Protein AF-0000000078718452 (afdb_homodimer)

Structure (mmCIF, N/CA/C/O backbone):
data_AF-0000000078718452-model_v1
#
loop_
_entity.id
_entity.type
_entity.pdbx_description
1 polymer 'Phosphoinositide phospholipase C'
#
loop_
_atom_site.group_PDB
_atom_site.id
_atom_site.type_symbol
_atom_site.label_atom_id
_atom_site.label_alt_id
_atom_site.label_comp_id
_atom_site.label_asym_id
_atom_site.label_entity_id
_atom_site.label_seq_id
_atom_site.pdbx_PDB_ins_code
_atom_site.Cartn_x
_atom_site.Cartn_y
_atom_site.Cartn_z
_atom_site.occupancy
_atom_site.B_iso_or_equiv
_atom_site.auth_seq_id
_atom_site.auth_comp_id
_atom_site.auth_asym_id
_atom_site.auth_atom_id
_atom_site.pdbx_PDB_model_num
ATOM 1 N N . MET A 1 1 ? 20.047 7.211 -26.797 1 30.16 1 MET A N 1
ATOM 2 C CA . MET A 1 1 ? 19.344 7.961 -25.766 1 30.16 1 MET A CA 1
ATOM 3 C C . MET A 1 1 ? 17.938 7.402 -25.562 1 30.16 1 MET A C 1
ATOM 5 O O . MET A 1 1 ? 17.188 7.215 -26.531 1 30.16 1 MET A O 1
ATOM 9 N N . THR A 1 2 ? 17.812 6.52 -24.656 1 34.59 2 THR A N 1
ATOM 10 C CA . THR A 1 2 ? 16.484 5.922 -24.516 1 34.59 2 THR A CA 1
ATOM 11 C C . THR A 1 2 ? 15.594 6.797 -23.656 1 34.59 2 THR A C 1
ATOM 13 O O . THR A 1 2 ? 16.031 7.324 -22.625 1 34.59 2 THR A O 1
ATOM 16 N N . THR A 1 3 ? 14.625 7.316 -24.297 1 38.47 3 THR A N 1
ATOM 17 C CA . THR A 1 3 ? 13.625 8.172 -23.672 1 38.47 3 THR A CA 1
ATOM 18 C C . THR A 1 3 ? 12.664 7.355 -22.828 1 38.47 3 THR A C 1
ATOM 20 O O . THR A 1 3 ? 12.125 6.344 -23.281 1 38.47 3 THR A O 1
ATOM 23 N N . TYR A 1 4 ? 12.922 7.301 -21.641 1 39.72 4 TYR A N 1
ATOM 24 C CA . TYR A 1 4 ? 11.953 6.605 -20.797 1 39.72 4 TYR A CA 1
ATOM 25 C C . TYR A 1 4 ? 10.859 7.555 -20.312 1 39.72 4 TYR A C 1
ATOM 27 O O . TYR A 1 4 ? 11.117 8.734 -20.078 1 39.72 4 TYR A O 1
ATOM 35 N N . ARG A 1 5 ? 9.719 7.195 -20.703 1 39.5 5 ARG A N 1
ATOM 36 C CA . ARG A 1 5 ? 8.57 7.941 -20.203 1 39.5 5 ARG A CA 1
ATOM 37 C C . ARG A 1 5 ? 8.445 7.809 -18.688 1 39.5 5 ARG A C 1
ATOM 39 O O . ARG A 1 5 ? 8.359 6.695 -18.156 1 39.5 5 ARG A O 1
ATOM 46 N N . VAL A 1 6 ? 9.18 8.594 -18.109 1 36.34 6 VAL A N 1
ATOM 47 C CA . VAL A 1 6 ? 9.055 8.68 -16.656 1 36.34 6 VAL A CA 1
ATOM 48 C C . VAL A 1 6 ? 7.891 9.602 -16.281 1 36.34 6 VAL A C 1
ATOM 50 O O . VAL A 1 6 ? 7.973 10.82 -16.484 1 36.34 6 VAL A O 1
ATOM 53 N N . CYS A 1 7 ? 6.77 9.195 -15.938 1 37.22 7 CYS A N 1
ATOM 54 C CA . CYS A 1 7 ? 5.473 9.836 -15.734 1 37.22 7 CYS A CA 1
ATOM 55 C C . CYS A 1 7 ? 5.059 10.625 -16.969 1 37.22 7 CYS A C 1
ATOM 57 O O . CYS A 1 7 ? 4.844 10.047 -18.047 1 37.22 7 CYS A O 1
ATOM 59 N N . CYS A 1 8 ? 4.871 12.062 -16.828 1 32.88 8 CYS A N 1
ATOM 60 C CA . CYS A 1 8 ? 4.488 12.977 -17.891 1 32.88 8 CYS A CA 1
ATOM 61 C C . CYS A 1 8 ? 5.715 13.469 -18.656 1 32.88 8 CYS A C 1
ATOM 63 O O . CYS A 1 8 ? 5.598 14.297 -19.562 1 32.88 8 CYS A O 1
ATOM 65 N N . PHE A 1 9 ? 6.785 13.281 -18.078 1 32.34 9 PHE A N 1
ATOM 66 C CA . PHE A 1 9 ? 7.887 13.867 -18.844 1 32.34 9 PHE A CA 1
ATOM 67 C C . PHE A 1 9 ? 8.734 12.773 -19.484 1 32.34 9 PHE A C 1
ATOM 69 O O . PHE A 1 9 ? 8.812 11.656 -18.969 1 32.34 9 PHE A O 1
ATOM 76 N N . LEU A 1 10 ? 8.984 12.953 -20.781 1 37.06 10 LEU A N 1
ATOM 77 C CA . LEU A 1 10 ? 9.953 12.172 -21.531 1 37.06 10 LEU A CA 1
ATOM 78 C C . LEU A 1 10 ? 11.383 12.539 -21.125 1 37.06 10 LEU A C 1
ATOM 80 O O . LEU A 1 10 ? 11.742 13.711 -21.109 1 37.06 10 LEU A O 1
ATOM 84 N N . ARG A 1 11 ? 11.938 12.055 -20.141 1 39.75 11 ARG A N 1
ATOM 85 C CA . ARG A 1 11 ? 13.344 12.344 -19.859 1 39.75 11 ARG A CA 1
ATOM 86 C C . ARG A 1 11 ? 14.258 11.484 -20.734 1 39.75 11 ARG A C 1
ATOM 88 O O . ARG A 1 11 ? 14.023 10.289 -20.891 1 39.75 11 ARG A O 1
ATOM 95 N N . ARG A 1 12 ? 15.039 12.195 -21.516 1 39.19 12 ARG A N 1
ATOM 96 C CA . ARG A 1 12 ? 16.062 11.586 -22.359 1 39.19 12 ARG A CA 1
ATOM 97 C C . ARG A 1 12 ? 17.266 11.148 -21.531 1 39.19 12 ARG A C 1
ATOM 99 O O . ARG A 1 12 ? 17.797 11.922 -20.734 1 39.19 12 ARG A O 1
ATOM 106 N N . PHE A 1 13 ? 17.188 10 -21.047 1 41.19 13 PHE A N 1
ATOM 107 C CA . PHE A 1 13 ? 18.391 9.539 -20.344 1 41.19 13 PHE A CA 1
ATOM 108 C C . PHE A 1 13 ? 19.469 9.148 -21.344 1 41.19 13 PHE A C 1
ATOM 110 O O . PHE A 1 13 ? 19.172 8.688 -22.438 1 41.19 13 PHE A O 1
ATOM 117 N N . ARG A 1 14 ? 20.609 9.719 -21.172 1 40.84 14 ARG A N 1
ATOM 118 C CA . ARG A 1 14 ? 21.719 9.188 -21.938 1 40.84 14 ARG A CA 1
ATOM 119 C C . ARG A 1 14 ? 21.797 7.664 -21.812 1 40.84 14 ARG A C 1
ATOM 121 O O . ARG A 1 14 ? 21.438 7.098 -20.781 1 40.84 14 ARG A O 1
ATOM 128 N N . ALA A 1 15 ? 21.734 7.113 -22.844 1 39.16 15 ALA A N 1
ATOM 129 C CA . ALA A 1 15 ? 21.922 5.664 -22.859 1 39.16 15 ALA A CA 1
ATOM 130 C C . ALA A 1 15 ? 22.922 5.227 -21.797 1 39.16 15 ALA A C 1
ATOM 132 O O . ALA A 1 15 ? 24.047 5.734 -21.766 1 39.16 15 ALA A O 1
ATOM 133 N N . ALA A 1 16 ? 22.516 5.031 -20.516 1 45.41 16 ALA A N 1
ATOM 134 C CA . ALA A 1 16 ? 23.422 4.473 -19.516 1 45.41 16 ALA A CA 1
ATOM 135 C C . ALA A 1 16 ? 24.438 3.537 -20.172 1 45.41 16 ALA A C 1
ATOM 137 O O . ALA A 1 16 ? 24.109 2.803 -21.109 1 45.41 16 ALA A O 1
ATOM 138 N N . SER A 1 17 ? 25.641 3.912 -20.141 1 49.72 17 SER A N 1
ATOM 139 C CA . SER A 1 17 ? 26.75 3.152 -20.703 1 49.72 17 SER A CA 1
ATOM 140 C C . SER A 1 17 ? 26.547 1.653 -20.516 1 49.72 17 SER A C 1
ATOM 142 O O . SER A 1 17 ? 26.141 1.209 -19.438 1 49.72 17 SER A O 1
ATOM 144 N N . ASN A 1 18 ? 26.188 1.005 -21.531 1 56.84 18 ASN A N 1
ATOM 145 C CA . ASN A 1 18 ? 26.266 -0.448 -21.641 1 56.84 18 ASN A CA 1
ATOM 146 C C . ASN A 1 18 ? 27.562 -0.993 -21.062 1 56.84 18 ASN A C 1
ATOM 148 O O . ASN A 1 18 ? 27.984 -2.1 -21.406 1 56.84 18 ASN A O 1
ATOM 152 N N . GLU A 1 19 ? 28.172 -0.108 -20.281 1 66.25 19 GLU A N 1
ATOM 153 C CA . GLU A 1 19 ? 29.438 -0.601 -19.734 1 66.25 19 GLU A CA 1
ATOM 154 C C . GLU A 1 19 ? 29.203 -1.479 -18.516 1 66.25 19 GLU A C 1
ATOM 156 O O . GLU A 1 19 ? 28.328 -1.189 -17.688 1 66.25 19 GLU A O 1
ATOM 161 N N . PRO A 1 20 ? 29.859 -2.615 -18.547 1 75.62 20 PRO A N 1
ATOM 162 C CA . PRO A 1 20 ? 29.766 -3.492 -17.375 1 75.62 20 PRO A CA 1
ATOM 163 C C . PRO A 1 20 ? 30.125 -2.783 -16.078 1 75.62 20 PRO A C 1
ATOM 165 O O . PRO A 1 20 ? 30.953 -1.871 -16.062 1 75.62 20 PRO A O 1
ATOM 168 N N . SER A 1 21 ? 29.469 -3.086 -15.078 1 77.12 21 SER A N 1
ATOM 169 C CA . SER A 1 21 ? 29.797 -2.572 -13.758 1 77.12 21 SER A CA 1
ATOM 170 C C . SER A 1 21 ? 31.172 -3.049 -13.312 1 77.12 21 SER A C 1
ATOM 172 O O . SER A 1 21 ? 31.734 -3.98 -13.891 1 77.12 21 SER A O 1
ATOM 174 N N . GLU A 1 22 ? 31.688 -2.414 -12.289 1 79.56 22 GLU A N 1
ATOM 175 C CA . GLU A 1 22 ? 33 -2.799 -11.742 1 79.56 22 GLU A CA 1
ATOM 176 C C . GLU A 1 22 ? 32.969 -4.227 -11.203 1 79.56 22 GLU A C 1
ATOM 178 O O . GLU A 1 22 ? 33.906 -4.98 -11.375 1 79.56 22 GLU A O 1
ATOM 183 N N . GLU A 1 23 ? 31.938 -4.559 -10.688 1 79.38 23 GLU A N 1
ATOM 184 C CA . GLU A 1 23 ? 31.797 -5.895 -10.109 1 79.38 23 GLU A CA 1
ATOM 185 C C . GLU A 1 23 ? 31.797 -6.965 -11.203 1 79.38 23 GLU A C 1
ATOM 187 O O . GLU A 1 23 ? 32.438 -8.016 -11.039 1 79.38 23 GLU A O 1
ATOM 192 N N . LEU A 1 24 ? 31.172 -6.703 -12.234 1 83.56 24 LEU A N 1
ATOM 193 C CA . LEU A 1 24 ? 31.141 -7.652 -13.344 1 83.56 24 LEU A CA 1
ATOM 194 C C . LEU A 1 24 ? 32.5 -7.738 -14.023 1 83.56 24 LEU A C 1
ATOM 196 O O . LEU A 1 24 ? 32.906 -8.812 -14.484 1 83.56 24 LEU A O 1
ATOM 200 N N . GLY A 1 25 ? 33.094 -6.551 -14.047 1 84.31 25 GLY A N 1
ATOM 201 C CA . GLY A 1 25 ? 34.438 -6.543 -14.555 1 84.31 25 GLY A CA 1
ATOM 202 C C . GLY A 1 25 ? 35.406 -7.422 -13.758 1 84.31 25 GLY A C 1
ATOM 203 O O . GLY A 1 25 ? 36.219 -8.141 -14.328 1 84.31 25 GLY A O 1
ATOM 204 N N . ASP A 1 26 ? 35.188 -7.398 -12.484 1 85.81 26 ASP A N 1
ATOM 205 C CA . ASP A 1 26 ? 36 -8.211 -11.609 1 85.81 26 ASP A CA 1
ATOM 206 C C . ASP A 1 26 ? 35.781 -9.695 -11.844 1 85.81 26 ASP A C 1
ATOM 208 O O . ASP A 1 26 ? 36.719 -10.492 -11.844 1 85.81 26 ASP A O 1
ATOM 212 N N . VAL A 1 27 ? 34.594 -10.062 -12.062 1 87.88 27 VAL A N 1
ATOM 213 C CA . VAL A 1 27 ? 34.25 -11.461 -12.328 1 87.88 27 VAL A CA 1
ATOM 214 C C . VAL A 1 27 ? 34.875 -11.898 -13.648 1 87.88 27 VAL A C 1
ATOM 216 O O . VAL A 1 27 ? 35.469 -12.984 -13.742 1 87.88 27 VAL A O 1
ATOM 219 N N . PHE A 1 28 ? 34.781 -11.055 -14.625 1 90.62 28 PHE A N 1
ATOM 220 C CA . PHE A 1 28 ? 35.344 -11.344 -15.945 1 90.62 28 PHE A CA 1
ATOM 221 C C . PHE A 1 28 ? 36.844 -11.516 -15.859 1 90.62 28 PHE A C 1
ATOM 223 O O . PHE A 1 28 ? 37.406 -12.469 -16.422 1 90.62 28 PHE A O 1
ATOM 230 N N . GLN A 1 29 ? 37.5 -10.688 -15.125 1 89.12 29 GLN A N 1
ATOM 231 C CA . GLN A 1 29 ? 38.969 -10.695 -15.016 1 89.12 29 GLN A CA 1
ATOM 232 C C . GLN A 1 29 ? 39.469 -11.938 -14.281 1 89.12 29 GLN A C 1
ATOM 234 O O . GLN A 1 29 ? 40.531 -12.461 -14.57 1 89.12 29 GLN A O 1
ATOM 239 N N . ALA A 1 30 ? 38.625 -12.367 -13.383 1 89.88 30 ALA A N 1
ATOM 240 C CA . ALA A 1 30 ? 39 -13.547 -12.602 1 89.88 30 ALA A CA 1
ATOM 241 C C . ALA A 1 30 ? 39.094 -14.789 -13.492 1 89.88 30 ALA A C 1
ATOM 243 O O . ALA A 1 30 ? 39.844 -15.727 -13.18 1 89.88 30 ALA A O 1
ATOM 244 N N . TYR A 1 31 ? 38.438 -14.758 -14.555 1 90.69 31 TYR A N 1
ATOM 245 C CA . TYR A 1 31 ? 38.406 -15.953 -15.398 1 90.69 31 TYR A CA 1
ATOM 246 C C . TYR A 1 31 ? 39.094 -15.695 -16.734 1 90.69 31 TYR A C 1
ATOM 248 O O . TYR A 1 31 ? 39.438 -16.641 -17.438 1 90.69 31 TYR A O 1
ATOM 256 N N . ALA A 1 32 ? 39.281 -14.414 -17 1 87.38 32 ALA A N 1
ATOM 257 C CA . ALA A 1 32 ? 39.938 -14.07 -18.266 1 87.38 32 ALA A CA 1
ATOM 258 C C . ALA A 1 32 ? 41.375 -14.555 -18.312 1 87.38 32 ALA A C 1
ATOM 260 O O . ALA A 1 32 ? 42.062 -14.602 -17.281 1 87.38 32 ALA A O 1
ATOM 261 N N . ASP A 1 33 ? 41.875 -15.086 -19.391 1 75.75 33 ASP A N 1
ATOM 262 C CA . ASP A 1 33 ? 43.219 -15.609 -19.578 1 75.75 33 ASP A CA 1
ATOM 263 C C . ASP A 1 33 ? 44.281 -14.523 -19.375 1 75.75 33 ASP A C 1
ATOM 265 O O . ASP A 1 33 ? 44 -13.344 -19.578 1 75.75 33 ASP A O 1
ATOM 269 N N . GLY A 1 34 ? 45.375 -14.805 -18.453 1 61.62 34 GLY A N 1
ATOM 270 C CA . GLY A 1 34 ? 46.531 -14.109 -17.906 1 61.62 34 GLY A CA 1
ATOM 271 C C . GLY A 1 34 ? 47 -12.977 -18.812 1 61.62 34 GLY A C 1
ATOM 272 O O . GLY A 1 34 ? 47.875 -12.195 -18.406 1 61.62 34 GLY A O 1
ATOM 273 N N . GLY A 1 35 ? 46.375 -12.578 -19.969 1 59.53 35 GLY A N 1
ATOM 274 C CA . GLY A 1 35 ? 47.094 -11.492 -20.641 1 59.53 35 GLY A CA 1
ATOM 275 C C . GLY A 1 35 ? 46.219 -10.797 -21.688 1 59.53 35 GLY A C 1
ATOM 276 O O . GLY A 1 35 ? 46.562 -9.711 -22.156 1 59.53 35 GLY A O 1
ATOM 277 N N . GLY A 1 36 ? 45.219 -11.203 -22.188 1 60.75 36 GLY A N 1
ATOM 278 C CA . GLY A 1 36 ? 44.719 -10.641 -23.422 1 60.75 36 GLY A CA 1
ATOM 279 C C . GLY A 1 36 ? 43.344 -10.016 -23.281 1 60.75 36 GLY A C 1
ATOM 280 O O . GLY A 1 36 ? 42.812 -9.453 -24.234 1 60.75 36 GLY A O 1
ATOM 281 N N . GLY A 1 37 ? 42.75 -9.891 -22.078 1 77.25 37 GLY A N 1
ATOM 282 C CA . GLY A 1 37 ? 41.469 -9.211 -21.938 1 77.25 37 GLY A CA 1
ATOM 283 C C . GLY A 1 37 ? 40.312 -9.977 -22.547 1 77.25 37 GLY A C 1
ATOM 284 O O . GLY A 1 37 ? 39.281 -9.391 -22.891 1 77.25 37 GLY A O 1
ATOM 285 N N . VAL A 1 38 ? 40.531 -11.219 -22.891 1 86.44 38 VAL A N 1
ATOM 286 C CA . VAL A 1 38 ? 39.469 -12.047 -23.484 1 86.44 38 VAL A CA 1
ATOM 287 C C . VAL A 1 38 ? 39.344 -13.344 -22.688 1 86.44 38 VAL A C 1
ATOM 289 O O . VAL A 1 38 ? 40.281 -13.797 -22.047 1 86.44 38 VAL A O 1
ATOM 292 N N . MET A 1 39 ? 38.188 -13.898 -22.656 1 90 39 MET A N 1
ATOM 293 C CA . MET A 1 39 ? 37.875 -15.188 -22.047 1 90 39 MET A CA 1
ATOM 294 C C . MET A 1 39 ? 37.781 -16.281 -23.094 1 90 39 MET A C 1
ATOM 296 O O . MET A 1 39 ? 36.875 -16.281 -23.938 1 90 39 MET A O 1
ATOM 300 N N . GLY A 1 40 ? 38.75 -17.172 -23.125 1 88.06 40 GLY A N 1
ATOM 301 C CA . GLY A 1 40 ? 38.688 -18.281 -24.047 1 88.06 40 GLY A CA 1
ATOM 302 C C . GLY A 1 40 ? 37.656 -19.328 -23.672 1 88.06 40 GLY A C 1
ATOM 303 O O . GLY A 1 40 ? 37 -19.203 -22.641 1 88.06 40 GLY A O 1
ATOM 304 N N . GLU A 1 41 ? 37.594 -20.297 -24.516 1 88.44 41 GLU A N 1
ATOM 305 C CA . GLU A 1 41 ? 36.562 -21.328 -24.328 1 88.44 41 GLU A CA 1
ATOM 306 C C . GLU A 1 41 ? 36.781 -22.078 -23.031 1 88.44 41 GLU A C 1
ATOM 308 O O . GLU A 1 41 ? 35.812 -22.406 -22.312 1 88.44 41 GLU A O 1
ATOM 313 N N . GLU A 1 42 ? 38 -22.422 -22.75 1 88.44 42 GLU A N 1
ATOM 314 C CA . GLU A 1 42 ? 38.312 -23.156 -21.531 1 88.44 42 GLU A CA 1
ATOM 315 C C . GLU A 1 42 ? 37.969 -22.328 -20.297 1 88.44 42 GLU A C 1
ATOM 317 O O . GLU A 1 42 ? 37.438 -22.844 -19.312 1 88.44 42 GLU A O 1
ATOM 322 N N . ALA A 1 43 ? 38.344 -21.109 -20.344 1 90.5 43 ALA A N 1
ATOM 323 C CA . ALA A 1 43 ? 38.031 -20.203 -19.234 1 90.5 43 ALA A CA 1
ATOM 324 C C . ALA A 1 43 ? 36.531 -20.031 -19.062 1 90.5 43 ALA A C 1
ATOM 326 O O . ALA A 1 43 ? 36.031 -19.984 -17.922 1 90.5 43 ALA A O 1
ATOM 327 N N . LEU A 1 44 ? 35.875 -19.953 -20.156 1 91.44 44 LEU A N 1
ATOM 328 C CA . LEU A 1 44 ? 34.438 -19.828 -20.109 1 91.44 44 LEU A CA 1
ATOM 329 C C . LEU A 1 44 ? 33.781 -21.062 -19.484 1 91.44 44 LEU A C 1
ATOM 331 O O . LEU A 1 44 ? 32.875 -20.953 -18.672 1 91.44 44 LEU A O 1
ATOM 335 N N . ARG A 1 45 ? 34.25 -22.25 -19.859 1 91.06 45 ARG A N 1
ATOM 336 C CA . ARG A 1 45 ? 33.75 -23.484 -19.281 1 91.06 45 ARG A CA 1
ATOM 337 C C . ARG A 1 45 ? 33.938 -23.516 -17.781 1 91.06 45 ARG A C 1
ATOM 339 O O . ARG A 1 45 ? 33.094 -24 -17.031 1 91.06 45 ARG A O 1
ATOM 346 N N . ARG A 1 46 ? 35.031 -23.016 -17.344 1 90.56 46 ARG A N 1
ATOM 347 C CA . ARG A 1 46 ? 35.312 -22.938 -15.914 1 90.56 46 ARG A CA 1
ATOM 348 C C . ARG A 1 46 ? 34.312 -22 -15.227 1 90.56 46 ARG A C 1
ATOM 350 O O . ARG A 1 46 ? 33.812 -22.328 -14.148 1 90.56 46 ARG A O 1
ATOM 357 N N . PHE A 1 47 ? 34.062 -20.875 -15.828 1 93.38 47 PHE A N 1
ATOM 358 C CA . PHE A 1 47 ? 33.094 -19.922 -15.305 1 93.38 47 PHE A CA 1
ATOM 359 C C . PHE A 1 47 ? 31.703 -20.531 -15.219 1 93.38 47 PHE A C 1
ATOM 361 O O . PHE A 1 47 ? 31.016 -20.406 -14.203 1 93.38 47 PHE A O 1
ATOM 368 N N . LEU A 1 48 ? 31.328 -21.203 -16.297 1 91.81 48 LEU A N 1
ATOM 369 C CA . LEU A 1 48 ? 30 -21.797 -16.375 1 91.81 48 LEU A CA 1
ATOM 370 C C . LEU A 1 48 ? 29.844 -22.891 -15.312 1 91.81 48 LEU A C 1
ATOM 372 O O . LEU A 1 48 ? 28.766 -23.031 -14.727 1 91.81 48 LEU A O 1
ATOM 376 N N . ARG A 1 49 ? 30.875 -23.578 -15.023 1 89.62 49 ARG A N 1
ATOM 377 C CA . ARG A 1 49 ? 30.844 -24.641 -14.023 1 89.62 49 ARG A CA 1
ATOM 378 C C . ARG A 1 49 ? 30.859 -24.062 -12.609 1 89.62 49 ARG A C 1
ATOM 380 O O . ARG A 1 49 ? 30 -24.406 -11.797 1 89.62 49 ARG A O 1
ATOM 387 N N . GLU A 1 50 ? 31.719 -23.141 -12.328 1 88.12 50 GLU A N 1
ATOM 388 C CA . GLU A 1 50 ? 31.984 -22.688 -10.961 1 88.12 50 GLU A CA 1
ATOM 389 C C . GLU A 1 50 ? 30.969 -21.641 -10.508 1 88.12 50 GLU A C 1
ATOM 391 O O . GLU A 1 50 ? 30.578 -21.609 -9.336 1 88.12 50 GLU A O 1
ATOM 396 N N . VAL A 1 51 ? 30.562 -20.812 -11.398 1 88.94 51 VAL A N 1
ATOM 397 C CA . VAL A 1 51 ? 29.719 -19.688 -11.023 1 88.94 51 VAL A CA 1
ATOM 398 C C . VAL A 1 51 ? 28.266 -19.969 -11.438 1 88.94 51 VAL A C 1
ATOM 400 O O . VAL A 1 51 ? 27.359 -19.922 -10.617 1 88.94 51 VAL A O 1
ATOM 403 N N . GLN A 1 52 ? 28.078 -20.422 -12.688 1 90.44 52 GLN A N 1
ATOM 404 C CA . GLN A 1 52 ? 26.734 -20.578 -13.234 1 90.44 52 GLN A CA 1
ATOM 405 C C . GLN A 1 52 ? 26.125 -21.906 -12.812 1 90.44 52 GLN A C 1
ATOM 407 O O . GLN A 1 52 ? 24.906 -22.109 -12.922 1 90.44 52 GLN A O 1
ATOM 412 N N . GLY A 1 53 ? 26.922 -22.875 -12.367 1 84.25 53 GLY A N 1
ATOM 413 C CA . GLY A 1 53 ? 26.406 -24.156 -11.906 1 84.25 53 GLY A CA 1
ATOM 414 C C . GLY A 1 53 ? 25.922 -25.047 -13.031 1 84.25 53 GLY A C 1
ATOM 415 O O . GLY A 1 53 ? 25.094 -25.938 -12.805 1 84.25 53 GLY A O 1
ATOM 416 N N . GLU A 1 54 ? 26.234 -24.859 -14.219 1 81.19 54 GLU A N 1
ATOM 417 C CA . GLU A 1 54 ? 25.75 -25.609 -15.375 1 81.19 54 GLU A CA 1
ATOM 418 C C . GLU A 1 54 ? 26.25 -27.047 -15.359 1 81.19 54 GLU A C 1
ATOM 420 O O . GLU A 1 54 ? 25.641 -27.938 -15.945 1 81.19 54 GLU A O 1
ATOM 425 N N . ALA A 1 55 ? 27.312 -27.469 -14.727 1 67 55 ALA A N 1
ATOM 426 C CA . ALA A 1 55 ? 27.844 -28.828 -14.781 1 67 55 ALA A CA 1
ATOM 427 C C . ALA A 1 55 ? 27.094 -29.75 -13.828 1 67 55 ALA A C 1
ATOM 429 O O . ALA A 1 55 ? 27.203 -30.984 -13.922 1 67 55 ALA A O 1
ATOM 430 N N . ALA A 1 56 ? 26.375 -29.344 -12.875 1 58 56 ALA A N 1
ATOM 431 C CA . ALA A 1 56 ? 25.891 -30.188 -11.781 1 58 56 ALA A CA 1
ATOM 432 C C . ALA A 1 56 ? 24.906 -31.234 -12.289 1 58 56 ALA A C 1
ATOM 434 O O . ALA A 1 56 ? 24.781 -32.312 -11.703 1 58 56 ALA A O 1
ATOM 435 N N . GLY A 1 57 ? 24.531 -31.359 -13.727 1 55.62 57 GLY A N 1
ATOM 436 C CA . GLY A 1 57 ? 23.625 -32.438 -14.148 1 55.62 57 GLY A CA 1
ATOM 437 C C . GLY A 1 57 ? 23.984 -33 -15.516 1 55.62 57 GLY A C 1
ATOM 438 O O . GLY A 1 57 ? 23.797 -34.188 -15.758 1 55.62 57 GLY A O 1
ATOM 439 N N . GLY A 1 58 ? 24.328 -32.219 -16.422 1 60.34 58 GLY A N 1
ATOM 440 C CA . GLY A 1 58 ? 24.375 -32.656 -17.812 1 60.34 58 GLY A CA 1
ATOM 441 C C . GLY A 1 58 ? 25.75 -33.125 -18.25 1 60.34 58 GLY A C 1
ATOM 442 O O . GLY A 1 58 ? 25.906 -33.656 -19.359 1 60.34 58 GLY A O 1
ATOM 443 N N . GLY A 1 59 ? 26.766 -33.125 -17.266 1 70.69 59 GLY A N 1
ATOM 444 C CA . GLY A 1 59 ? 28.094 -33.625 -17.594 1 70.69 59 GLY A CA 1
ATOM 445 C C . GLY A 1 59 ? 28.922 -32.656 -18.422 1 70.69 59 GLY A C 1
ATOM 446 O O . GLY A 1 59 ? 28.484 -31.516 -18.672 1 70.69 59 GLY A O 1
ATOM 447 N N . ASP A 1 60 ? 30.078 -32.938 -18.859 1 78.44 60 ASP A N 1
ATOM 448 C CA . ASP A 1 60 ? 31.078 -32.125 -19.562 1 78.44 60 ASP A CA 1
ATOM 449 C C . ASP A 1 60 ? 30.609 -31.781 -20.969 1 78.44 60 ASP A C 1
ATOM 451 O O . ASP A 1 60 ? 30.891 -30.703 -21.484 1 78.44 60 ASP A O 1
ATOM 455 N N . ASP A 1 61 ? 29.812 -32.656 -21.469 1 83.25 61 ASP A N 1
ATOM 456 C CA . ASP A 1 61 ? 29.328 -32.438 -22.828 1 83.25 61 ASP A CA 1
ATOM 457 C C . ASP A 1 61 ? 28.344 -31.266 -22.875 1 83.25 61 ASP A C 1
ATOM 459 O O . ASP A 1 61 ? 28.391 -30.453 -23.797 1 83.25 61 ASP A O 1
ATOM 463 N N . GLU A 1 62 ? 27.469 -31.266 -21.922 1 81.88 62 GLU A N 1
ATOM 464 C CA . GLU A 1 62 ? 26.5 -30.188 -21.875 1 81.88 62 GLU A CA 1
ATOM 465 C C . GLU A 1 62 ? 27.188 -28.844 -21.625 1 81.88 62 GLU A C 1
ATOM 467 O O . GLU A 1 62 ? 26.781 -27.812 -22.188 1 81.88 62 GLU A O 1
ATOM 472 N N . LEU A 1 63 ? 28.125 -28.938 -20.812 1 86.69 63 LEU A N 1
ATOM 473 C CA . LEU A 1 63 ? 28.906 -27.734 -20.516 1 86.69 63 LEU A CA 1
ATOM 474 C C . LEU A 1 63 ? 29.594 -27.203 -21.766 1 86.69 63 LEU A C 1
ATOM 476 O O . LEU A 1 63 ? 29.625 -25.984 -22 1 86.69 63 LEU A O 1
ATOM 480 N N . GLU A 1 64 ? 30.156 -28.109 -22.531 1 87.38 64 GLU A N 1
ATOM 481 C CA . GLU A 1 64 ? 30.828 -27.734 -23.781 1 87.38 64 GLU A CA 1
ATOM 482 C C . GLU A 1 64 ? 29.828 -27.141 -24.781 1 87.38 64 GLU A C 1
ATOM 484 O O . GLU A 1 64 ? 30.156 -26.188 -25.484 1 87.38 64 GLU A O 1
ATOM 489 N N . ALA A 1 65 ? 28.75 -27.719 -24.781 1 85.44 65 ALA A N 1
ATOM 490 C CA . ALA A 1 65 ? 27.719 -27.219 -25.703 1 85.44 65 ALA A CA 1
ATOM 491 C C . ALA A 1 65 ? 27.297 -25.812 -25.328 1 85.44 65 ALA A C 1
ATOM 493 O O . ALA A 1 65 ? 27.141 -24.953 -26.188 1 85.44 65 ALA A O 1
ATOM 494 N N . THR A 1 66 ? 27.125 -25.641 -24.047 1 85.94 66 THR A N 1
ATOM 495 C CA . THR A 1 66 ? 26.734 -24.312 -23.562 1 85.94 66 THR A CA 1
ATOM 496 C C . THR A 1 66 ? 27.812 -23.281 -23.875 1 85.94 66 THR A C 1
ATOM 498 O O . THR A 1 66 ? 27.516 -22.156 -24.281 1 85.94 66 THR A O 1
ATOM 501 N N . ALA A 1 67 ? 29 -23.609 -23.641 1 87.62 67 ALA A N 1
ATOM 502 C CA . ALA A 1 67 ? 30.109 -22.703 -23.906 1 87.62 67 ALA A CA 1
ATOM 503 C C . ALA A 1 67 ? 30.156 -22.312 -25.391 1 87.62 67 ALA A C 1
ATOM 505 O O . ALA A 1 67 ? 30.391 -21.156 -25.719 1 87.62 67 ALA A O 1
ATOM 506 N N . ARG A 1 68 ? 29.953 -23.25 -26.188 1 86.31 68 ARG A N 1
ATOM 507 C CA . ARG A 1 68 ? 29.953 -23 -27.625 1 86.31 68 ARG A CA 1
ATOM 508 C C . ARG A 1 68 ? 28.828 -22.031 -28 1 86.31 68 ARG A C 1
ATOM 510 O O . ARG A 1 68 ? 29 -21.172 -28.875 1 86.31 68 ARG A O 1
ATOM 517 N N . GLU A 1 69 ? 27.75 -22.281 -27.391 1 83.94 69 GLU A N 1
ATOM 518 C CA . GLU A 1 69 ? 26.625 -21.391 -27.656 1 83.94 69 GLU A CA 1
ATOM 519 C C . GLU A 1 69 ? 26.938 -19.953 -27.25 1 83.94 69 GLU A C 1
ATOM 521 O O . GLU A 1 69 ? 26.562 -19.016 -27.953 1 83.94 69 GLU A O 1
ATOM 526 N N . VAL A 1 70 ? 27.531 -19.828 -26.141 1 86.69 70 VAL A N 1
ATOM 527 C CA . VAL A 1 70 ? 27.875 -18.5 -25.656 1 86.69 70 VAL A CA 1
ATOM 528 C C . VAL A 1 70 ? 28.875 -17.844 -26.594 1 86.69 70 VAL A C 1
ATOM 530 O O . VAL A 1 70 ? 28.766 -16.656 -26.922 1 86.69 70 VAL A O 1
ATOM 533 N N . MET A 1 71 ? 29.844 -18.578 -27.047 1 86.12 71 MET A N 1
ATOM 534 C CA . MET A 1 71 ? 30.844 -18.062 -27.969 1 86.12 71 MET A CA 1
ATOM 535 C C . MET A 1 71 ? 30.203 -17.672 -29.297 1 86.12 71 MET A C 1
ATOM 537 O O . MET A 1 71 ? 30.578 -16.656 -29.891 1 86.12 71 MET A O 1
ATOM 541 N N . ALA A 1 72 ? 29.328 -18.484 -29.656 1 83.19 72 ALA A N 1
ATOM 542 C CA . ALA A 1 72 ? 28.625 -18.172 -30.891 1 83.19 72 ALA A CA 1
ATOM 543 C C . ALA A 1 72 ? 27.812 -16.875 -30.75 1 83.19 72 ALA A C 1
ATOM 545 O O . ALA A 1 72 ? 27.766 -16.062 -31.688 1 83.19 72 ALA A O 1
ATOM 546 N N . PHE A 1 73 ? 27.156 -16.812 -29.688 1 80.62 73 PHE A N 1
ATOM 547 C CA . PHE A 1 73 ? 26.391 -15.594 -29.391 1 80.62 73 PHE A CA 1
ATOM 548 C C . PHE A 1 73 ? 27.297 -14.367 -29.453 1 80.62 73 PHE A C 1
ATOM 550 O O . PHE A 1 73 ? 26.922 -13.359 -30.078 1 80.62 73 PHE A O 1
ATOM 557 N N . ALA A 1 74 ? 28.422 -14.383 -28.812 1 77.44 74 ALA A N 1
ATOM 558 C CA . ALA A 1 74 ? 29.359 -13.258 -28.781 1 77.44 74 ALA A CA 1
ATOM 559 C C . ALA A 1 74 ? 29.875 -12.922 -30.172 1 77.44 74 ALA A C 1
ATOM 561 O O . ALA A 1 74 ? 30.031 -11.75 -30.516 1 77.44 74 ALA A O 1
ATOM 562 N N . ALA A 1 75 ? 30.094 -13.891 -30.891 1 78.06 75 ALA A N 1
ATOM 563 C CA . ALA A 1 75 ? 30.594 -13.711 -32.25 1 78.06 75 ALA A CA 1
ATOM 564 C C . ALA A 1 75 ? 29.547 -13.008 -33.125 1 78.06 75 ALA A C 1
ATOM 566 O O . ALA A 1 75 ? 29.875 -12.117 -33.906 1 78.06 75 ALA A O 1
ATOM 567 N N . GLU A 1 76 ? 28.406 -13.469 -32.938 1 75.94 76 GLU A N 1
ATOM 568 C CA . GLU A 1 76 ? 27.312 -12.875 -33.688 1 75.94 76 GLU A CA 1
ATOM 569 C C . GLU A 1 76 ? 27.141 -11.391 -33.344 1 75.94 76 GLU A C 1
ATOM 571 O O . GLU A 1 76 ? 26.906 -10.57 -34.25 1 75.94 76 GLU A O 1
ATOM 576 N N . GLN A 1 77 ? 27.203 -11.055 -32.156 1 71.06 77 GLN A N 1
ATOM 577 C CA . GLN A 1 77 ? 27.031 -9.672 -31.719 1 71.06 77 GLN A CA 1
ATOM 578 C C . GLN A 1 77 ? 28.156 -8.781 -32.25 1 71.06 77 GLN A C 1
ATOM 580 O O . GLN A 1 77 ? 27.922 -7.613 -32.562 1 71.06 77 GLN A O 1
ATOM 585 N N . ARG A 1 78 ? 29.328 -9.297 -32.25 1 68.12 78 ARG A N 1
ATOM 586 C CA . ARG A 1 78 ? 30.469 -8.57 -32.781 1 68.12 78 ARG A CA 1
ATOM 587 C C . ARG A 1 78 ? 30.266 -8.258 -34.281 1 68.12 78 ARG A C 1
ATOM 589 O O . ARG A 1 78 ? 30.609 -7.172 -34.75 1 68.12 78 ARG A O 1
ATOM 596 N N . LEU A 1 79 ? 29.688 -9.234 -34.844 1 67.81 79 LEU A N 1
ATOM 597 C CA . LEU A 1 79 ? 29.438 -9.07 -36.281 1 67.81 79 LEU A CA 1
ATOM 598 C C . LEU A 1 79 ? 28.406 -7.98 -36.5 1 67.81 79 LEU A C 1
ATOM 600 O O . LEU A 1 79 ? 28.531 -7.199 -37.469 1 67.81 79 LEU A O 1
ATOM 604 N N . LEU A 1 80 ? 27.422 -7.988 -35.688 1 62.53 80 LEU A N 1
ATOM 605 C CA . LEU A 1 80 ? 26.344 -7.023 -35.844 1 62.53 80 LEU A CA 1
ATOM 606 C C . LEU A 1 80 ? 26.828 -5.609 -35.531 1 62.53 80 LEU A C 1
ATOM 608 O O . LEU A 1 80 ? 26.312 -4.637 -36.094 1 62.53 80 LEU A O 1
ATOM 612 N N . ARG A 1 81 ? 27.547 -5.344 -34.656 1 56.91 81 ARG A N 1
ATOM 613 C CA . ARG A 1 81 ? 27.969 -3.998 -34.281 1 56.91 81 ARG A CA 1
ATOM 614 C C . ARG A 1 81 ? 28.953 -3.436 -35.281 1 56.91 81 ARG A C 1
ATOM 616 O O . ARG A 1 81 ? 28.984 -2.227 -35.531 1 56.91 81 ARG A O 1
ATOM 623 N N . LYS A 1 82 ? 30.016 -3.775 -35.469 1 49.06 82 LYS A N 1
ATOM 624 C CA . LYS A 1 82 ? 31.031 -3.076 -36.219 1 49.06 82 LYS A CA 1
ATOM 625 C C . LYS A 1 82 ? 30.984 -3.477 -37.688 1 49.06 82 LYS A C 1
ATOM 627 O O . LYS A 1 82 ? 31.953 -3.264 -38.438 1 49.06 82 LYS A O 1
ATOM 632 N N . GLY A 1 83 ? 29.859 -3.389 -38.438 1 46.81 83 GLY A N 1
ATOM 633 C CA . GLY A 1 83 ? 29.922 -3.402 -39.875 1 46.81 83 GLY A CA 1
ATOM 634 C C . GLY A 1 83 ? 31 -4.316 -40.406 1 46.81 83 GLY A C 1
ATOM 635 O O . GLY A 1 83 ? 31.203 -4.387 -41.625 1 46.81 83 GLY A O 1
ATOM 636 N N . GLY A 1 84 ? 32.062 -4.977 -40.125 1 43.91 84 GLY A N 1
ATOM 637 C CA . GLY A 1 84 ? 32.969 -5.715 -41 1 43.91 84 GLY A CA 1
ATOM 638 C C . GLY A 1 84 ? 33.719 -6.805 -40.25 1 43.91 84 GLY A C 1
ATOM 639 O O . GLY A 1 84 ? 33.375 -7.984 -40.344 1 43.91 84 GLY A O 1
ATOM 640 N N . ALA A 1 85 ? 35.281 -6.547 -39.906 1 40.44 85 ALA A N 1
ATOM 641 C CA . ALA A 1 85 ? 36.312 -7.57 -39.844 1 40.44 85 ALA A CA 1
ATOM 642 C C . ALA A 1 85 ? 36.125 -8.422 -38.562 1 40.44 85 ALA A C 1
ATOM 644 O O . ALA A 1 85 ? 36.031 -7.891 -37.469 1 40.44 85 ALA A O 1
ATOM 645 N N . ALA A 1 86 ? 35.5 -9.539 -38.625 1 44.06 86 ALA A N 1
ATOM 646 C CA . ALA A 1 86 ? 35.625 -10.625 -37.656 1 44.06 86 ALA A CA 1
ATOM 647 C C . ALA A 1 86 ? 36.938 -10.516 -36.875 1 44.06 86 ALA A C 1
ATOM 649 O O . ALA A 1 86 ? 38 -10.688 -37.438 1 44.06 86 ALA A O 1
ATOM 650 N N . ALA A 1 87 ? 37.188 -9.602 -36.156 1 42.06 87 ALA A N 1
ATOM 651 C CA . ALA A 1 87 ? 38.469 -9.703 -35.438 1 42.06 87 ALA A CA 1
ATOM 652 C C . ALA A 1 87 ? 38.781 -11.156 -35.094 1 42.06 87 ALA A C 1
ATOM 654 O O . ALA A 1 87 ? 37.906 -11.875 -34.594 1 42.06 87 ALA A O 1
ATOM 655 N N . ALA A 1 88 ? 39.719 -11.711 -35.531 1 43.84 88 ALA A N 1
ATOM 656 C CA . ALA A 1 88 ? 40.406 -13.008 -35.562 1 43.84 88 ALA A CA 1
ATOM 657 C C . ALA A 1 88 ? 40.438 -13.633 -34.156 1 43.84 88 ALA A C 1
ATOM 659 O O . ALA A 1 88 ? 40.844 -14.789 -34 1 43.84 88 ALA A O 1
ATOM 660 N N . GLY A 1 89 ? 40.5 -12.867 -32.938 1 51.78 89 GLY A N 1
ATOM 661 C CA . GLY A 1 89 ? 40.906 -13.578 -31.766 1 51.78 89 GLY A CA 1
ATOM 662 C C . GLY A 1 89 ? 39.75 -14.227 -31.016 1 51.78 89 GLY A C 1
ATOM 663 O O . GLY A 1 89 ? 38.656 -13.672 -30.953 1 51.78 89 GLY A O 1
ATOM 664 N N . GLY A 1 90 ? 39.531 -15.625 -30.938 1 63.97 90 GLY A N 1
ATOM 665 C CA . GLY A 1 90 ? 38.688 -16.719 -30.516 1 63.97 90 GLY A CA 1
ATOM 666 C C . GLY A 1 90 ? 38.125 -16.531 -29.109 1 63.97 90 GLY A C 1
ATOM 667 O O . GLY A 1 90 ? 37.562 -17.469 -28.531 1 63.97 90 GLY A O 1
ATOM 668 N N . GLY A 1 91 ? 38.062 -15.242 -28.469 1 80.56 91 GLY A N 1
ATOM 669 C CA . GLY A 1 91 ? 37.625 -15.211 -27.078 1 80.56 91 GLY A CA 1
ATOM 670 C C . GLY A 1 91 ? 36.5 -14.227 -26.828 1 80.56 91 GLY A C 1
ATOM 671 O O . GLY A 1 91 ? 36.125 -13.469 -27.719 1 80.56 91 GLY A O 1
ATOM 672 N N . LEU A 1 92 ? 35.812 -14.367 -25.703 1 87.5 92 LEU A N 1
ATOM 673 C CA . LEU A 1 92 ? 34.719 -13.516 -25.234 1 87.5 92 LEU A CA 1
ATOM 674 C C . LEU A 1 92 ? 35.25 -12.266 -24.547 1 87.5 92 LEU A C 1
ATOM 676 O O . LEU A 1 92 ? 36 -12.359 -23.578 1 87.5 92 LEU A O 1
ATOM 680 N N . THR A 1 93 ? 35.031 -11.07 -25.109 1 86.12 93 THR A N 1
ATOM 681 C CA . THR A 1 93 ? 35.406 -9.812 -24.469 1 86.12 93 THR A CA 1
ATOM 682 C C . THR A 1 93 ? 34.531 -9.531 -23.25 1 86.12 93 THR A C 1
ATOM 684 O O . THR A 1 93 ? 33.531 -10.195 -23.047 1 86.12 93 THR A O 1
ATOM 687 N N . VAL A 1 94 ? 34.906 -8.531 -22.484 1 85.44 94 VAL A N 1
ATOM 688 C CA . VAL A 1 94 ? 34.125 -8.164 -21.312 1 85.44 94 VAL A CA 1
ATOM 689 C C . VAL A 1 94 ? 32.75 -7.648 -21.734 1 85.44 94 VAL A C 1
ATOM 691 O O . VAL A 1 94 ? 31.766 -7.887 -21.047 1 85.44 94 VAL A O 1
ATOM 694 N N . GLU A 1 95 ? 32.75 -6.945 -22.828 1 83.25 95 GLU A N 1
ATOM 695 C CA . GLU A 1 95 ? 31.469 -6.453 -23.344 1 83.25 95 GLU A CA 1
ATOM 696 C C . GLU A 1 95 ? 30.562 -7.598 -23.797 1 83.25 95 GLU A C 1
ATOM 698 O O . GLU A 1 95 ? 29.359 -7.59 -23.547 1 83.25 95 GLU A O 1
ATOM 703 N N . GLY A 1 96 ? 31.219 -8.469 -24.547 1 84.12 96 GLY A N 1
ATOM 704 C CA . GLY A 1 96 ? 30.469 -9.648 -24.969 1 84.12 96 GLY A CA 1
ATOM 705 C C . GLY A 1 96 ? 29.953 -10.469 -23.797 1 84.12 96 GLY A C 1
ATOM 706 O O . GLY A 1 96 ? 28.828 -10.961 -23.812 1 84.12 96 GLY A O 1
ATOM 707 N N . PHE A 1 97 ? 30.812 -10.641 -22.781 1 89.69 97 PHE A N 1
ATOM 708 C CA . PHE A 1 97 ? 30.453 -11.328 -21.547 1 89.69 97 PHE A CA 1
ATOM 709 C C . PHE A 1 97 ? 29.25 -10.664 -20.891 1 89.69 97 PHE A C 1
ATOM 711 O O . PHE A 1 97 ? 28.281 -11.336 -20.516 1 89.69 97 PHE A O 1
ATOM 718 N N . HIS A 1 98 ? 29.281 -9.406 -20.828 1 86 98 HIS A N 1
ATOM 719 C CA . HIS A 1 98 ? 28.203 -8.633 -20.234 1 86 98 HIS A CA 1
ATOM 720 C C . HIS A 1 98 ? 26.906 -8.789 -21.031 1 86 98 HIS A C 1
ATOM 722 O O . HIS A 1 98 ? 25.828 -8.969 -20.453 1 86 98 HIS A O 1
ATOM 728 N N . ARG A 1 99 ? 26.969 -8.719 -22.266 1 83.31 99 ARG A N 1
ATOM 729 C CA . ARG A 1 99 ? 25.797 -8.844 -23.125 1 83.31 99 ARG A CA 1
ATOM 730 C C . ARG A 1 99 ? 25.172 -10.227 -22.984 1 83.31 99 ARG A C 1
ATOM 732 O O . ARG A 1 99 ? 23.938 -10.352 -22.953 1 83.31 99 ARG A O 1
ATOM 739 N N . TRP A 1 100 ? 26.016 -11.242 -22.969 1 86.5 100 TRP A N 1
ATOM 740 C CA . TRP A 1 100 ? 25.469 -12.594 -22.797 1 86.5 100 TRP A CA 1
ATOM 741 C C . TRP A 1 100 ? 24.781 -12.734 -21.453 1 86.5 100 TRP A C 1
ATOM 743 O O . TRP A 1 100 ? 23.703 -13.32 -21.375 1 86.5 100 TRP A O 1
ATOM 753 N N . LEU A 1 101 ? 25.406 -12.211 -20.453 1 88.06 101 LEU A N 1
ATOM 754 C CA . LEU A 1 101 ? 24.812 -12.289 -19.125 1 88.06 101 LEU A CA 1
ATOM 755 C C . LEU A 1 101 ? 23.438 -11.641 -19.094 1 88.06 101 LEU A C 1
ATOM 757 O O . LEU A 1 101 ? 22.547 -12.102 -18.375 1 88.06 101 LEU A O 1
ATOM 761 N N . CYS A 1 102 ? 23.219 -10.633 -19.891 1 86.62 102 CYS A N 1
ATOM 762 C CA . CYS A 1 102 ? 21.969 -9.898 -19.875 1 86.62 102 CYS A CA 1
ATOM 763 C C . CYS A 1 102 ? 20.969 -10.5 -20.859 1 86.62 102 CYS A C 1
ATOM 765 O O . CYS A 1 102 ? 19.812 -10.062 -20.938 1 86.62 102 CYS A O 1
ATOM 767 N N . SER A 1 103 ? 21.422 -11.477 -21.578 1 85.12 103 SER A N 1
ATOM 768 C CA . SER A 1 103 ? 20.562 -12.039 -22.625 1 85.12 103 SER A CA 1
ATOM 769 C C . SER A 1 103 ? 19.5 -12.969 -22.047 1 85.12 103 SER A C 1
ATOM 771 O O . SER A 1 103 ? 19.625 -13.422 -20.906 1 85.12 103 SER A O 1
ATOM 773 N N . ASP A 1 104 ? 18.531 -13.32 -22.859 1 86.31 104 ASP A N 1
ATOM 774 C CA . ASP A 1 104 ? 17.453 -14.219 -22.438 1 86.31 104 ASP A CA 1
ATOM 775 C C . ASP A 1 104 ? 17.953 -15.648 -22.281 1 86.31 104 ASP A C 1
ATOM 777 O O . ASP A 1 104 ? 17.359 -16.438 -21.547 1 86.31 104 ASP A O 1
ATOM 781 N N . ALA A 1 105 ? 19.047 -15.898 -23 1 85.25 105 ALA A N 1
ATOM 782 C CA . ALA A 1 105 ? 19.625 -17.234 -22.891 1 85.25 105 ALA A CA 1
ATOM 783 C C . ALA A 1 105 ? 20.156 -17.5 -21.484 1 85.25 105 ALA A C 1
ATOM 785 O O . ALA A 1 105 ? 20.25 -18.656 -21.047 1 85.25 105 ALA A O 1
ATOM 786 N N . ASN A 1 106 ? 20.484 -16.453 -20.781 1 89.62 106 ASN A N 1
ATOM 787 C CA . ASN A 1 106 ? 21.016 -16.562 -19.422 1 89.62 106 ASN A CA 1
ATOM 788 C C . ASN A 1 106 ? 20 -16.141 -18.375 1 89.62 106 ASN A C 1
ATOM 790 O O . ASN A 1 106 ? 20.359 -15.594 -17.344 1 89.62 106 ASN A O 1
ATOM 794 N N . ALA A 1 107 ? 18.719 -16.375 -18.672 1 90.81 107 ALA A N 1
ATOM 795 C CA . ALA A 1 107 ? 17.641 -15.969 -17.781 1 90.81 107 ALA A CA 1
ATOM 796 C C . ALA A 1 107 ? 17.656 -16.797 -16.484 1 90.81 107 ALA A C 1
ATOM 798 O O . ALA A 1 107 ? 18.172 -17.922 -16.469 1 90.81 107 ALA A O 1
ATOM 799 N N . ALA A 1 108 ? 17.109 -16.203 -15.461 1 90.75 108 ALA A N 1
ATOM 800 C CA . ALA A 1 108 ? 17.031 -16.844 -14.148 1 90.75 108 ALA A CA 1
ATOM 801 C C . ALA A 1 108 ? 16.234 -18.141 -14.227 1 90.75 108 ALA A C 1
ATOM 803 O O . ALA A 1 108 ? 16.531 -19.094 -13.508 1 90.75 108 ALA A O 1
ATOM 804 N N . LEU A 1 109 ? 15.156 -18.125 -14.961 1 91.31 109 LEU A N 1
ATOM 805 C CA . LEU A 1 109 ? 14.445 -19.359 -15.297 1 91.31 109 LEU A CA 1
ATOM 806 C C . LEU A 1 109 ? 14.93 -19.922 -16.625 1 91.31 109 LEU A C 1
ATOM 808 O O . LEU A 1 109 ? 15.117 -19.172 -17.594 1 91.31 109 LEU A O 1
ATOM 812 N N . ASP A 1 110 ? 15.188 -21.125 -16.641 1 86.75 110 ASP A N 1
ATOM 813 C CA . ASP A 1 110 ? 15.672 -21.75 -17.859 1 86.75 110 ASP A CA 1
ATOM 814 C C . ASP A 1 110 ? 14.672 -21.578 -19 1 86.75 110 ASP A C 1
ATOM 816 O O . ASP A 1 110 ? 13.562 -22.109 -18.953 1 86.75 110 ASP A O 1
ATOM 820 N N . PRO A 1 111 ? 15.086 -20.891 -19.984 1 83.75 111 PRO A N 1
ATOM 821 C CA . PRO A 1 111 ? 14.156 -20.641 -21.094 1 83.75 111 PRO A CA 1
ATOM 822 C C . PRO A 1 111 ? 13.836 -21.906 -21.891 1 83.75 111 PRO A C 1
ATOM 824 O O . PRO A 1 111 ? 12.852 -21.938 -22.625 1 83.75 111 PRO A O 1
ATOM 827 N N . GLN A 1 112 ? 14.641 -22.844 -21.766 1 79.5 112 GLN A N 1
ATOM 828 C CA . GLN A 1 112 ? 14.438 -24.078 -22.531 1 79.5 112 GLN A CA 1
ATOM 829 C C . GLN A 1 112 ? 13.688 -25.125 -21.719 1 79.5 112 GLN A C 1
ATOM 831 O O . GLN A 1 112 ? 13.344 -26.188 -22.234 1 79.5 112 GLN A O 1
ATOM 836 N N . LYS A 1 113 ? 13.539 -24.719 -20.484 1 78.56 113 LYS A N 1
ATOM 837 C CA . LYS A 1 113 ? 12.891 -25.703 -19.625 1 78.56 113 LYS A CA 1
ATOM 838 C C . LYS A 1 113 ? 11.422 -25.875 -19.984 1 78.56 113 LYS A C 1
ATOM 840 O O . LYS A 1 113 ? 10.672 -24.906 -20.047 1 78.56 113 LYS A O 1
ATOM 845 N N . ARG A 1 114 ? 11.195 -27.141 -20.312 1 87.38 114 ARG A N 1
ATOM 846 C CA . ARG A 1 114 ? 9.836 -27.562 -20.625 1 87.38 114 ARG A CA 1
ATOM 847 C C . ARG A 1 114 ? 9.164 -28.219 -19.422 1 87.38 114 ARG A C 1
ATOM 849 O O . ARG A 1 114 ? 9.641 -28.078 -18.297 1 87.38 114 ARG A O 1
ATOM 856 N N . VAL A 1 115 ? 7.98 -28.781 -19.625 1 95.25 115 VAL A N 1
ATOM 857 C CA . VAL A 1 115 ? 7.277 -29.5 -18.562 1 95.25 115 VAL A CA 1
ATOM 858 C C . VAL A 1 115 ? 8.133 -30.656 -18.062 1 95.25 115 VAL A C 1
ATOM 860 O O . VAL A 1 115 ? 8.57 -31.5 -18.844 1 95.25 115 VAL A O 1
ATOM 863 N N . TYR A 1 116 ? 8.547 -30.672 -16.797 1 93.25 116 TYR A N 1
ATOM 864 C CA . TYR A 1 116 ? 9.461 -31.688 -16.297 1 93.25 116 TYR A CA 1
ATOM 865 C C . TYR A 1 116 ? 8.859 -32.406 -15.102 1 93.25 116 TYR A C 1
ATOM 867 O O . TYR A 1 116 ? 9.336 -33.5 -14.711 1 93.25 116 TYR A O 1
ATOM 875 N N . GLN A 1 117 ? 7.844 -31.859 -14.469 1 95.25 117 GLN A N 1
ATOM 876 C CA . GLN A 1 117 ? 7.215 -32.531 -13.328 1 95.25 117 GLN A CA 1
ATOM 877 C C . GLN A 1 117 ? 6.418 -33.75 -13.773 1 95.25 117 GLN A C 1
ATOM 879 O O . GLN A 1 117 ? 6.043 -33.844 -14.945 1 95.25 117 GLN A O 1
ATOM 884 N N . ASP A 1 118 ? 6.211 -34.688 -12.82 1 97.12 118 ASP A N 1
ATOM 885 C CA . ASP A 1 118 ? 5.344 -35.812 -13.094 1 97.12 118 ASP A CA 1
ATOM 886 C C . ASP A 1 118 ? 3.906 -35.375 -13.344 1 97.12 118 ASP A C 1
ATOM 888 O O . ASP A 1 118 ? 3.25 -34.844 -12.438 1 97.12 118 ASP A O 1
ATOM 892 N N . MET A 1 119 ? 3.439 -35.562 -14.57 1 98.12 119 MET A N 1
ATOM 893 C CA . MET A 1 119 ? 2.094 -35.125 -14.93 1 98.12 119 MET A CA 1
ATOM 894 C C . MET A 1 119 ? 1.128 -36.312 -14.945 1 98.12 119 MET A C 1
ATOM 896 O O . MET A 1 119 ? 0.048 -36.219 -15.531 1 98.12 119 MET A O 1
ATOM 900 N N . GLY A 1 120 ? 1.546 -37.406 -14.297 1 98.19 120 GLY A N 1
ATOM 901 C CA . GLY A 1 120 ? 0.745 -38.625 -14.297 1 98.19 120 GLY A CA 1
ATOM 902 C C . GLY A 1 120 ? -0.022 -38.844 -13 1 98.19 120 GLY A C 1
ATOM 903 O O . GLY A 1 120 ? -0.687 -39.844 -12.828 1 98.19 120 GLY A O 1
ATOM 904 N N . LEU A 1 121 ? 0.001 -37.938 -12.102 1 97.81 121 LEU A N 1
ATOM 905 C CA . LEU A 1 121 ? -0.735 -38 -10.844 1 97.81 121 LEU A CA 1
ATOM 906 C C . LEU A 1 121 ? -2.131 -37.406 -10.984 1 97.81 121 LEU A C 1
ATOM 908 O O . LEU A 1 121 ? -2.389 -36.656 -11.922 1 97.81 121 LEU A O 1
ATOM 912 N N . PRO A 1 122 ? -3.051 -37.719 -10.07 1 97.75 122 PRO A N 1
ATOM 913 C CA . PRO A 1 122 ? -4.406 -37.188 -10.156 1 97.75 122 PRO A CA 1
ATOM 914 C C . PRO A 1 122 ? -4.422 -35.656 -10.164 1 97.75 122 PRO A C 1
ATOM 916 O O . PRO A 1 122 ? -3.545 -35.031 -9.562 1 97.75 122 PRO A O 1
ATOM 919 N N . LEU A 1 123 ? -5.418 -35.094 -10.758 1 98.12 123 LEU A N 1
ATOM 920 C CA . LEU A 1 123 ? -5.57 -33.625 -10.875 1 98.12 123 LEU A CA 1
ATOM 921 C C . LEU A 1 123 ? -5.434 -32.969 -9.516 1 98.12 123 LEU A C 1
ATOM 923 O O . LEU A 1 123 ? -4.914 -31.844 -9.422 1 98.12 123 LEU A O 1
ATOM 927 N N . SER A 1 124 ? -5.875 -33.625 -8.445 1 98.12 124 SER A N 1
ATOM 928 C CA . SER A 1 124 ? -5.883 -33.031 -7.105 1 98.12 124 SER A CA 1
ATOM 929 C C . SER A 1 124 ? -4.465 -32.812 -6.602 1 98.12 124 SER A C 1
ATOM 931 O O . SER A 1 124 ? -4.262 -32.125 -5.602 1 98.12 124 SER A O 1
ATOM 933 N N . HIS A 1 125 ? -3.455 -33.344 -7.25 1 98.38 125 HIS A N 1
ATOM 934 C CA . HIS A 1 125 ? -2.072 -33.25 -6.797 1 98.38 125 HIS A CA 1
ATOM 935 C C . HIS A 1 125 ? -1.383 -32.031 -7.391 1 98.38 125 HIS A C 1
ATOM 937 O O . HIS A 1 125 ? -0.178 -31.844 -7.207 1 98.38 125 HIS A O 1
ATOM 943 N N . TYR A 1 126 ? -2.166 -31.188 -8.086 1 98.69 126 TYR A N 1
ATOM 944 C CA . TYR A 1 126 ? -1.562 -30.047 -8.766 1 98.69 126 TYR A CA 1
ATOM 945 C C . TYR A 1 126 ? -2.26 -28.75 -8.375 1 98.69 126 TYR A C 1
ATOM 947 O O . TYR A 1 126 ? -3.477 -28.734 -8.18 1 98.69 126 TYR A O 1
ATOM 955 N N . PHE A 1 127 ? -1.449 -27.656 -8.195 1 98.62 127 PHE A N 1
ATOM 956 C CA . PHE A 1 127 ? -2.029 -26.312 -8.312 1 98.62 127 PHE A CA 1
ATOM 957 C C . PHE A 1 127 ? -2.393 -26.016 -9.758 1 98.62 127 PHE A C 1
ATOM 959 O O . PHE A 1 127 ? -1.627 -26.328 -10.672 1 98.62 127 PHE A O 1
ATOM 966 N N . ILE A 1 128 ? -3.523 -25.5 -9.969 1 98.88 128 ILE A N 1
ATOM 967 C CA . ILE A 1 128 ? -4.023 -25.266 -11.32 1 98.88 128 ILE A CA 1
ATOM 968 C C . ILE A 1 128 ? -4.242 -23.766 -11.523 1 98.88 128 ILE A C 1
ATOM 970 O O . ILE A 1 128 ? -4.906 -23.109 -10.719 1 98.88 128 ILE A O 1
ATOM 974 N N . TYR A 1 129 ? -3.588 -23.203 -12.57 1 98.75 129 TYR A N 1
ATOM 975 C CA . TYR A 1 129 ? -3.738 -21.781 -12.891 1 98.75 129 TYR A CA 1
ATOM 976 C C . TYR A 1 129 ? -5.191 -21.438 -13.188 1 98.75 129 TYR A C 1
ATOM 978 O O . TYR A 1 129 ? -5.707 -21.781 -14.258 1 98.75 129 TYR A O 1
ATOM 986 N N . THR A 1 130 ? -5.895 -20.672 -12.258 1 98.62 130 THR A N 1
ATOM 987 C CA . THR A 1 130 ? -7.348 -20.547 -12.25 1 98.62 130 THR A CA 1
ATOM 988 C C . THR A 1 130 ? -7.766 -19.094 -12.43 1 98.62 130 THR A C 1
ATOM 990 O O . THR A 1 130 ? -7.336 -18.219 -11.672 1 98.62 130 THR A O 1
ATOM 993 N N . GLY A 1 131 ? -8.594 -18.875 -13.414 1 97.56 131 GLY A N 1
ATOM 994 C CA . GLY A 1 131 ? -9.164 -17.562 -13.625 1 97.56 131 GLY A CA 1
ATOM 995 C C . GLY A 1 131 ? -10.531 -17.391 -12.984 1 97.56 131 GLY A C 1
ATOM 996 O O . GLY A 1 131 ? -11.273 -18.359 -12.82 1 97.56 131 GLY A O 1
ATOM 997 N N . HIS A 1 132 ? -10.805 -16.125 -12.586 1 95.94 132 HIS A N 1
ATOM 998 C CA . HIS A 1 132 ? -12.117 -15.734 -12.086 1 95.94 132 HIS A CA 1
ATOM 999 C C . HIS A 1 132 ? -12.82 -14.789 -13.055 1 95.94 132 HIS A C 1
ATOM 1001 O O . HIS A 1 132 ? -12.227 -13.82 -13.523 1 95.94 132 HIS A O 1
ATOM 1007 N N . ASN A 1 133 ? -14.078 -15.086 -13.352 1 92.12 133 ASN A N 1
ATOM 1008 C CA . ASN A 1 133 ? -14.828 -14.25 -14.289 1 92.12 133 ASN A CA 1
ATOM 1009 C C . ASN A 1 133 ? -14 -13.898 -15.523 1 92.12 133 ASN A C 1
ATOM 1011 O O . ASN A 1 133 ? -13.867 -12.727 -15.867 1 92.12 133 ASN A O 1
ATOM 1015 N N . SER A 1 134 ? -13.586 -14.883 -16.172 1 91.44 134 SER A N 1
ATOM 1016 C CA . SER A 1 134 ? -12.555 -14.805 -17.203 1 91.44 134 SER A CA 1
ATOM 1017 C C . SER A 1 134 ? -13.047 -14.016 -18.406 1 91.44 134 SER A C 1
ATOM 1019 O O . SER A 1 134 ? -12.25 -13.656 -19.297 1 91.44 134 SER A O 1
ATOM 1021 N N . TYR A 1 135 ? -14.328 -13.68 -18.453 1 93.69 135 TYR A N 1
ATOM 1022 C CA . TYR A 1 135 ? -14.953 -13.023 -19.594 1 93.69 135 TYR A CA 1
ATOM 1023 C C . TYR A 1 135 ? -15 -11.516 -19.391 1 93.69 135 TYR A C 1
ATOM 1025 O O . TYR A 1 135 ? -15.344 -10.766 -20.312 1 93.69 135 TYR A O 1
ATOM 1033 N N . LEU A 1 136 ? -14.648 -11.039 -18.25 1 92.25 136 LEU A N 1
ATOM 1034 C CA . LEU A 1 136 ? -14.758 -9.617 -17.953 1 92.25 136 LEU A CA 1
ATOM 1035 C C . LEU A 1 136 ? -13.57 -8.844 -18.516 1 92.25 136 LEU A C 1
ATOM 1037 O O . LEU A 1 136 ? -12.43 -9.297 -18.438 1 92.25 136 LEU A O 1
ATOM 1041 N N . THR A 1 137 ? -13.82 -7.652 -19.016 1 90.12 137 THR A N 1
ATOM 1042 C CA . THR A 1 137 ? -12.773 -6.84 -19.625 1 90.12 137 THR A CA 1
ATOM 1043 C C . THR A 1 137 ? -12.227 -5.824 -18.625 1 90.12 137 THR A C 1
ATOM 1045 O O . THR A 1 137 ? -11.172 -5.23 -18.844 1 90.12 137 THR A O 1
ATOM 1048 N N . GLY A 1 138 ? -12.914 -5.652 -17.531 1 88.94 138 GLY A N 1
ATOM 1049 C CA . GLY A 1 138 ? -12.516 -4.652 -16.562 1 88.94 138 GLY A CA 1
ATOM 1050 C C . GLY A 1 138 ? -13.039 -4.926 -15.172 1 88.94 138 GLY A C 1
ATOM 1051 O O . GLY A 1 138 ? -12.805 -6 -14.609 1 88.94 138 GLY A O 1
ATOM 1052 N N . ASN A 1 139 ? -13.695 -3.877 -14.648 1 83.31 139 ASN A N 1
ATOM 1053 C CA . ASN A 1 139 ? -14.188 -4.023 -13.281 1 83.31 139 ASN A CA 1
ATOM 1054 C C . ASN A 1 139 ? -15.398 -4.949 -13.227 1 83.31 139 ASN A C 1
ATOM 1056 O O . ASN A 1 139 ? -15.953 -5.32 -14.258 1 83.31 139 ASN A O 1
ATOM 1060 N N . GLN A 1 140 ? -15.859 -5.328 -12.078 1 83.56 140 GLN A N 1
ATOM 1061 C CA . GLN A 1 140 ? -16.844 -6.387 -11.859 1 83.56 140 GLN A CA 1
ATOM 1062 C C . GLN A 1 140 ? -18.266 -5.863 -12.047 1 83.56 140 GLN A C 1
ATOM 1064 O O . GLN A 1 140 ? -19.203 -6.645 -12.156 1 83.56 140 GLN A O 1
ATOM 1069 N N . LEU A 1 141 ? -18.438 -4.547 -12.062 1 80.44 141 LEU A N 1
ATOM 1070 C CA . LEU A 1 141 ? -19.781 -3.998 -11.953 1 80.44 141 LEU A CA 1
ATOM 1071 C C . LEU A 1 141 ? -20.266 -3.484 -13.297 1 80.44 141 LEU A C 1
ATOM 1073 O O . LEU A 1 141 ? -21.453 -3.646 -13.641 1 80.44 141 LEU A O 1
ATOM 1077 N N . SER A 1 142 ? -19.422 -2.869 -14.039 1 79.25 142 SER A N 1
ATOM 1078 C CA . SER A 1 142 ? -19.953 -2.105 -15.164 1 79.25 142 SER A CA 1
ATOM 1079 C C . SER A 1 142 ? -19.156 -2.352 -16.438 1 79.25 142 SER A C 1
ATOM 1081 O O . SER A 1 142 ? -19.484 -1.824 -17.5 1 79.25 142 SER A O 1
ATOM 1083 N N . SER A 1 143 ? -18.172 -3.133 -16.375 1 83.38 143 SER A N 1
ATOM 1084 C CA . SER A 1 143 ? -17.344 -3.336 -17.562 1 83.38 143 SER A CA 1
ATOM 1085 C C . SER A 1 143 ? -18.047 -4.25 -18.562 1 83.38 143 SER A C 1
ATOM 1087 O O . SER A 1 143 ? -19.156 -4.73 -18.297 1 83.38 143 SER A O 1
ATOM 1089 N N . GLY A 1 144 ? -17.469 -4.434 -19.703 1 87.94 144 GLY A N 1
ATOM 1090 C CA . GLY A 1 144 ? -18.016 -5.32 -20.719 1 87.94 144 GLY A CA 1
ATOM 1091 C C . GLY A 1 144 ? -17.547 -6.758 -20.578 1 87.94 144 GLY A C 1
ATOM 1092 O O . GLY A 1 144 ? -16.609 -7.039 -19.812 1 87.94 144 GLY A O 1
ATOM 1093 N N . CYS A 1 145 ? -18.328 -7.609 -21.234 1 93.5 145 CYS A N 1
ATOM 1094 C CA . CYS A 1 145 ? -17.938 -9.008 -21.359 1 93.5 145 CYS A CA 1
ATOM 1095 C C . CYS A 1 145 ? -17.5 -9.328 -22.781 1 93.5 145 CYS A C 1
ATOM 1097 O O . CYS A 1 145 ? -18.031 -8.766 -23.734 1 93.5 145 CYS A O 1
ATOM 1099 N N . SER A 1 146 ? -16.5 -10.086 -22.922 1 94.62 146 SER A N 1
ATOM 1100 C CA . SER A 1 146 ? -15.969 -10.453 -24.219 1 94.62 146 SER A CA 1
ATOM 1101 C C . SER A 1 146 ? -15.18 -11.75 -24.156 1 94.62 146 SER A C 1
ATOM 1103 O O . SER A 1 146 ? -14.82 -12.211 -23.062 1 94.62 146 SER A O 1
ATOM 1105 N N . GLU A 1 147 ? -14.938 -12.375 -25.344 1 96.25 147 GLU A N 1
ATOM 1106 C CA . GLU A 1 147 ? -14.086 -13.555 -25.422 1 96.25 147 GLU A CA 1
ATOM 1107 C C . GLU A 1 147 ? -12.609 -13.18 -25.328 1 96.25 147 GLU A C 1
ATOM 1109 O O . GLU A 1 147 ? -11.758 -14.039 -25.078 1 96.25 147 GLU A O 1
ATOM 1114 N N . VAL A 1 148 ? -12.242 -11.961 -25.453 1 94.56 148 VAL A N 1
ATOM 1115 C CA . VAL A 1 148 ? -10.859 -11.5 -25.562 1 94.56 148 VAL A CA 1
ATOM 1116 C C . VAL A 1 148 ? -10.117 -11.812 -24.266 1 94.56 148 VAL A C 1
ATOM 1118 O O . VAL A 1 148 ? -9.016 -12.375 -24.297 1 94.56 148 VAL A O 1
ATOM 1121 N N . PRO A 1 149 ? -10.758 -11.492 -23.109 1 94.81 149 PRO A N 1
ATOM 1122 C CA . PRO A 1 149 ? -10.039 -11.836 -21.875 1 94.81 149 PRO A CA 1
ATOM 1123 C C . PRO A 1 149 ? -9.859 -13.336 -21.703 1 94.81 149 PRO A C 1
ATOM 1125 O O . PRO A 1 149 ? -8.883 -13.773 -21.078 1 94.81 149 PRO A O 1
ATOM 1128 N N . ILE A 1 150 ? -10.742 -14.117 -22.219 1 97.12 150 ILE A N 1
ATOM 1129 C CA . ILE A 1 150 ? -10.625 -15.57 -22.172 1 97.12 150 ILE A CA 1
ATOM 1130 C C . ILE A 1 150 ? -9.398 -16.016 -22.969 1 97.12 150 ILE A C 1
ATOM 1132 O O . ILE A 1 150 ? -8.594 -16.812 -22.5 1 97.12 150 ILE A O 1
ATOM 1136 N N . VAL A 1 151 ? -9.266 -15.484 -24.125 1 96.94 151 VAL A N 1
ATOM 1137 C CA . VAL A 1 151 ? -8.148 -15.812 -25.016 1 96.94 151 VAL A CA 1
ATOM 1138 C C . VAL A 1 151 ? -6.832 -15.43 -24.344 1 96.94 151 VAL A C 1
ATOM 1140 O O . VAL A 1 151 ? -5.879 -16.219 -24.328 1 96.94 151 VAL A O 1
ATOM 1143 N N . LYS A 1 152 ? -6.832 -14.258 -23.797 1 94.94 152 LYS A N 1
ATOM 1144 C CA . LYS A 1 152 ? -5.617 -13.797 -23.125 1 94.94 152 LYS A CA 1
ATOM 1145 C C . LYS A 1 152 ? -5.254 -14.719 -21.953 1 94.94 152 LYS A C 1
ATOM 1147 O O . LYS A 1 152 ? -4.086 -15.07 -21.781 1 94.94 152 LYS A O 1
ATOM 1152 N N . ALA A 1 153 ? -6.25 -15.055 -21.203 1 96 153 ALA A N 1
ATOM 1153 C CA . ALA A 1 153 ? -6.016 -15.945 -20.062 1 96 153 ALA A CA 1
ATOM 1154 C C . ALA A 1 153 ? -5.426 -17.266 -20.531 1 96 153 ALA A C 1
ATOM 1156 O O . ALA A 1 153 ? -4.469 -17.766 -19.938 1 96 153 ALA A O 1
ATOM 1157 N N . LEU A 1 154 ? -5.941 -17.828 -21.562 1 97.62 154 LEU A N 1
ATOM 1158 C CA . LEU A 1 154 ? -5.465 -19.109 -22.094 1 97.62 154 LEU A CA 1
ATOM 1159 C C . LEU A 1 154 ? -4.035 -18.984 -22.609 1 97.62 154 LEU A C 1
ATOM 1161 O O . LEU A 1 154 ? -3.213 -19.875 -22.406 1 97.62 154 LEU A O 1
ATOM 1165 N N . HIS A 1 155 ? -3.719 -17.859 -23.188 1 95.25 155 HIS A N 1
ATOM 1166 C CA . HIS A 1 155 ? -2.361 -17.609 -23.656 1 95.25 155 HIS A CA 1
ATOM 1167 C C . HIS A 1 155 ? -1.384 -17.5 -22.5 1 95.25 155 HIS A C 1
ATOM 1169 O O . HIS A 1 155 ? -0.217 -17.875 -22.625 1 95.25 155 HIS A O 1
ATOM 1175 N N . ASP A 1 156 ? -1.895 -17.016 -21.391 1 93.44 156 ASP A N 1
ATOM 1176 C CA . ASP A 1 156 ? -1.052 -16.844 -20.203 1 93.44 156 ASP A CA 1
ATOM 1177 C C . ASP A 1 156 ? -0.85 -18.172 -19.484 1 93.44 156 ASP A C 1
ATOM 1179 O O . ASP A 1 156 ? -0.039 -18.281 -18.562 1 93.44 156 ASP A O 1
ATOM 1183 N N . GLY A 1 157 ? -1.594 -19.156 -19.875 1 96.06 157 GLY A N 1
ATOM 1184 C CA . GLY A 1 157 ? -1.412 -20.484 -19.312 1 96.06 157 GLY A CA 1
ATOM 1185 C C . GLY A 1 157 ? -2.527 -20.891 -18.359 1 96.06 157 GLY A C 1
ATOM 1186 O O . GLY A 1 157 ? -2.471 -21.953 -17.734 1 96.06 157 GLY A O 1
ATOM 1187 N N . VAL A 1 158 ? -3.572 -20.016 -18.188 1 98.19 158 VAL A N 1
ATOM 1188 C CA . VAL A 1 158 ? -4.703 -20.328 -17.328 1 98.19 158 VAL A CA 1
ATOM 1189 C C . VAL A 1 158 ? -5.406 -21.594 -17.812 1 98.19 158 VAL A C 1
ATOM 1191 O O . VAL A 1 158 ? -5.605 -21.766 -19.016 1 98.19 158 VAL A O 1
ATOM 1194 N N . ARG A 1 159 ? -5.793 -22.422 -16.891 1 98.81 159 ARG A N 1
ATOM 1195 C CA . ARG A 1 159 ? -6.352 -23.719 -17.25 1 98.81 159 ARG A CA 1
ATOM 1196 C C . ARG A 1 159 ? -7.766 -23.875 -16.703 1 98.81 159 ARG A C 1
ATOM 1198 O O . ARG A 1 159 ? -8.445 -24.859 -17 1 98.81 159 ARG A O 1
ATOM 1205 N N . VAL A 1 160 ? -8.195 -23 -15.883 1 98.69 160 VAL A N 1
ATOM 1206 C CA . VAL A 1 160 ? -9.586 -22.984 -15.438 1 98.69 160 VAL A CA 1
ATOM 1207 C C . VAL A 1 160 ? -10.266 -21.703 -15.906 1 98.69 160 VAL A C 1
ATOM 1209 O O . VAL A 1 160 ? -9.859 -20.609 -15.539 1 98.69 160 VAL A O 1
ATOM 1212 N N . ILE A 1 161 ? -11.258 -21.844 -16.703 1 98.5 161 ILE A N 1
ATOM 1213 C CA . ILE A 1 161 ? -12.023 -20.719 -17.234 1 98.5 161 ILE A CA 1
ATOM 1214 C C . ILE A 1 161 ? -13.453 -20.766 -16.688 1 98.5 161 ILE A C 1
ATOM 1216 O O . ILE A 1 161 ? -14.102 -21.812 -16.719 1 98.5 161 ILE A O 1
ATOM 1220 N N . GLU A 1 162 ? -13.898 -19.625 -16.203 1 96.88 162 GLU A N 1
ATOM 1221 C CA . GLU A 1 162 ? -15.25 -19.531 -15.656 1 96.88 162 GLU A CA 1
ATOM 1222 C C . GLU A 1 162 ? -16.156 -18.719 -16.578 1 96.88 162 GLU A C 1
ATOM 1224 O O . GLU A 1 162 ? -15.781 -17.656 -17.047 1 96.88 162 GLU A O 1
ATOM 1229 N N . LEU A 1 163 ? -17.359 -19.25 -16.812 1 97 163 LEU A N 1
ATOM 1230 C CA . LEU A 1 163 ? -18.406 -18.531 -17.531 1 97 163 LEU A CA 1
ATOM 1231 C C . LEU A 1 163 ? -19.672 -18.438 -16.688 1 97 163 LEU A C 1
ATOM 1233 O O . LEU A 1 163 ? -20.047 -19.391 -15.992 1 97 163 LEU A O 1
ATOM 1237 N N . ASP A 1 164 ? -20.281 -17.281 -16.672 1 94.88 164 ASP A N 1
ATOM 1238 C CA . ASP A 1 164 ? -21.547 -17.016 -16 1 94.88 164 ASP A CA 1
ATOM 1239 C C . ASP A 1 164 ? -22.688 -16.953 -17.016 1 94.88 164 ASP A C 1
ATOM 1241 O O . ASP A 1 164 ? -22.812 -15.992 -17.766 1 94.88 164 ASP A O 1
ATOM 1245 N N . LEU A 1 16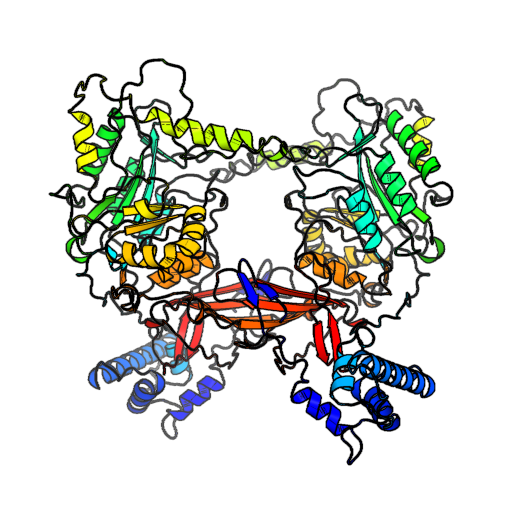5 ? -23.578 -17.969 -16.984 1 96 165 LEU A N 1
ATOM 1246 C CA . LEU A 1 165 ? -24.562 -18.156 -18.047 1 96 165 LEU A CA 1
ATOM 1247 C C . LEU A 1 165 ? -25.938 -17.641 -17.594 1 96 165 LEU A C 1
ATOM 1249 O O . LEU A 1 165 ? -26.453 -18.062 -16.562 1 96 165 LEU A O 1
ATOM 1253 N N . TRP A 1 166 ? -26.469 -16.781 -18.438 1 94.38 166 TRP A N 1
ATOM 1254 C CA . TRP A 1 166 ? -27.781 -16.203 -18.188 1 94.38 166 TRP A CA 1
ATOM 1255 C C . TRP A 1 166 ? -28.641 -16.234 -19.453 1 94.38 166 TRP A C 1
ATOM 1257 O O . TRP A 1 166 ? -28.125 -16.125 -20.562 1 94.38 166 TRP A O 1
ATOM 1267 N N . PRO A 1 167 ? -29.969 -16.406 -19.281 1 94.38 167 PRO A N 1
ATOM 1268 C CA . PRO A 1 167 ? -30.828 -16.25 -20.453 1 94.38 167 PRO A CA 1
ATOM 1269 C C . PRO A 1 167 ? -30.859 -14.82 -20.984 1 94.38 167 PRO A C 1
ATOM 1271 O O . PRO A 1 167 ? -30.766 -13.867 -20.203 1 94.38 167 PRO A O 1
ATOM 1274 N N . ASN A 1 168 ? -30.906 -14.711 -22.266 1 92.81 168 ASN A N 1
ATOM 1275 C CA . ASN A 1 168 ? -31.141 -13.375 -22.812 1 92.81 168 ASN A CA 1
ATOM 1276 C C . ASN A 1 168 ? -32.562 -12.883 -22.5 1 92.81 168 ASN A C 1
ATOM 1278 O O . ASN A 1 168 ? -33.344 -13.594 -21.875 1 92.81 168 ASN A O 1
ATOM 1282 N N . ALA A 1 169 ? -32.781 -11.633 -22.953 1 88.81 169 ALA A N 1
ATOM 1283 C CA . ALA A 1 169 ? -34.062 -11.016 -22.625 1 88.81 169 ALA A CA 1
ATOM 1284 C C . ALA A 1 169 ? -35.219 -11.852 -23.172 1 88.81 169 ALA A C 1
ATOM 1286 O O . ALA A 1 169 ? -36.25 -12.016 -22.5 1 88.81 169 ALA A O 1
ATOM 1287 N N . ALA A 1 170 ? -35.094 -12.414 -24.312 1 91.38 170 ALA A N 1
ATOM 1288 C CA . ALA A 1 170 ? -36.125 -13.203 -24.969 1 91.38 170 ALA A CA 1
ATOM 1289 C C . ALA A 1 170 ? -36.156 -14.625 -24.422 1 91.38 170 ALA A C 1
ATOM 1291 O O . ALA A 1 170 ? -37.062 -15.406 -24.781 1 91.38 170 ALA A O 1
ATOM 1292 N N . LYS A 1 171 ? -35.188 -15.039 -23.609 1 90.56 171 LYS A N 1
ATOM 1293 C CA . LYS A 1 171 ? -35.062 -16.359 -23 1 90.56 171 LYS A CA 1
ATOM 1294 C C . LYS A 1 171 ? -34.969 -17.453 -24.062 1 90.56 171 LYS A C 1
ATOM 1296 O O . LYS A 1 171 ? -35.562 -18.531 -23.906 1 90.56 171 LYS A O 1
ATOM 1301 N N . ASP A 1 172 ? -34.406 -17.172 -25.094 1 92.31 172 ASP A N 1
ATOM 1302 C CA . ASP A 1 172 ? -34.25 -18.172 -26.156 1 92.31 172 ASP A CA 1
ATOM 1303 C C . ASP A 1 172 ? -32.781 -18.344 -26.516 1 92.31 172 ASP A C 1
ATOM 1305 O O . ASP A 1 172 ? -32.438 -19.125 -27.406 1 92.31 172 ASP A O 1
ATOM 1309 N N . ALA A 1 173 ? -31.953 -17.562 -25.938 1 94.38 173 ALA A N 1
ATOM 1310 C CA . ALA A 1 173 ? -30.516 -17.672 -26.125 1 94.38 173 ALA A CA 1
ATOM 1311 C C . ALA A 1 173 ? -29.766 -17.469 -24.812 1 94.38 173 ALA A C 1
ATOM 1313 O O . ALA A 1 173 ? -30.344 -17.031 -23.812 1 94.38 173 ALA A O 1
ATOM 1314 N N . VAL A 1 174 ? -28.484 -17.891 -24.828 1 96.44 174 VAL A N 1
ATOM 1315 C CA . VAL A 1 174 ? -27.672 -17.844 -23.609 1 96.44 174 VAL A CA 1
ATOM 1316 C C . VAL A 1 174 ? -26.609 -16.75 -23.75 1 96.44 174 VAL A C 1
ATOM 1318 O O . VAL A 1 174 ? -25.938 -16.672 -24.781 1 96.44 174 VAL A O 1
ATOM 1321 N N . GLU A 1 175 ? -26.516 -15.953 -22.719 1 96.06 175 GLU A N 1
ATOM 1322 C CA . GLU A 1 175 ? -25.531 -14.883 -22.641 1 96.06 175 GLU A CA 1
ATOM 1323 C C . GLU A 1 175 ? -24.594 -15.086 -21.453 1 96.06 175 GLU A C 1
ATOM 1325 O O . GLU A 1 175 ? -24.953 -15.742 -20.469 1 96.06 175 GLU A O 1
ATOM 1330 N N . VAL A 1 176 ? -23.359 -14.617 -21.656 1 96.62 176 VAL A N 1
ATOM 1331 C CA . VAL A 1 176 ? -22.359 -14.633 -20.594 1 96.62 176 VAL A CA 1
ATOM 1332 C C . VAL A 1 176 ? -22.203 -13.227 -20.016 1 96.62 176 VAL A C 1
ATOM 1334 O O . VAL A 1 176 ? -21.875 -12.281 -20.75 1 96.62 176 VAL A O 1
ATOM 1337 N N . LEU A 1 177 ? -22.453 -13.055 -18.781 1 93.25 177 LEU A N 1
ATOM 1338 C CA . LEU A 1 177 ? -22.312 -11.781 -18.094 1 93.25 177 LEU A CA 1
ATOM 1339 C C . LEU A 1 177 ? -22.234 -11.977 -16.594 1 93.25 177 LEU A C 1
ATOM 1341 O O . LEU A 1 177 ? -22.531 -13.062 -16.094 1 93.25 177 LEU A O 1
ATOM 1345 N N . HIS A 1 178 ? -21.734 -10.938 -15.961 1 90.69 178 HIS A N 1
ATOM 1346 C CA . HIS A 1 178 ? -21.75 -10.961 -14.508 1 90.69 178 HIS A CA 1
ATOM 1347 C C . HIS A 1 178 ? -23.141 -10.641 -13.969 1 90.69 178 HIS A C 1
ATOM 1349 O O . HIS A 1 178 ? -23.625 -9.516 -14.117 1 90.69 178 HIS A O 1
ATOM 1355 N N . GLY A 1 179 ? -23.75 -11.531 -13.328 1 85.69 179 GLY A N 1
ATOM 1356 C CA . GLY A 1 179 ? -25.141 -11.438 -12.93 1 85.69 179 GLY A CA 1
ATOM 1357 C C . GLY A 1 179 ? -25.422 -10.273 -11.992 1 85.69 179 GLY A C 1
ATOM 1358 O O . GLY A 1 179 ? -24.594 -9.961 -11.125 1 85.69 179 GLY A O 1
ATOM 1359 N N . ARG A 1 180 ? -26.531 -9.688 -12.273 1 79.75 180 ARG A N 1
ATOM 1360 C CA . ARG A 1 180 ? -27.078 -8.641 -11.414 1 79.75 180 ARG A CA 1
ATOM 1361 C C . ARG A 1 180 ? -26.172 -7.418 -11.398 1 79.75 180 ARG A C 1
ATOM 1363 O O . ARG A 1 180 ? -25.984 -6.797 -10.344 1 79.75 180 ARG A O 1
ATOM 1370 N N . THR A 1 181 ? -25.422 -7.324 -12.344 1 83.56 181 THR A N 1
ATOM 1371 C CA . THR A 1 181 ? -24.578 -6.148 -12.523 1 83.56 181 THR A CA 1
ATOM 1372 C C . THR A 1 181 ? -24.906 -5.438 -13.828 1 83.56 181 THR A C 1
ATOM 1374 O O . THR A 1 181 ? -25.859 -5.82 -14.523 1 83.56 181 THR A O 1
ATOM 1377 N N . LEU A 1 182 ? -24.219 -4.383 -14.109 1 78.56 182 LEU A N 1
ATOM 1378 C CA . LEU A 1 182 ? -24.453 -3.59 -15.312 1 78.56 182 LEU A CA 1
ATOM 1379 C C . LEU A 1 182 ? -23.5 -4.012 -16.422 1 78.56 182 LEU A C 1
ATOM 1381 O O . LEU A 1 182 ? -23.281 -3.26 -17.375 1 78.56 182 LEU A O 1
ATOM 1385 N N . THR A 1 183 ? -22.953 -5.156 -16.344 1 85.56 183 THR A N 1
ATOM 1386 C CA . THR A 1 183 ? -22.016 -5.605 -17.359 1 85.56 183 THR A CA 1
ATOM 1387 C C . THR A 1 183 ? -22.734 -5.93 -18.656 1 85.56 183 THR A C 1
ATOM 1389 O O . THR A 1 183 ? -23.859 -6.453 -18.641 1 85.56 183 THR A O 1
ATOM 1392 N N . SER A 1 184 ? -22.172 -5.547 -19.812 1 89.94 184 SER A N 1
ATOM 1393 C CA . SER A 1 184 ? -22.734 -5.875 -21.109 1 89.94 184 SER A CA 1
ATOM 1394 C C . SER A 1 184 ? -22.438 -7.32 -21.5 1 89.94 184 SER A C 1
ATOM 1396 O O . SER A 1 184 ? -21.297 -7.773 -21.391 1 89.94 184 SER A O 1
ATOM 1398 N N . PRO A 1 185 ? -23.453 -7.988 -22.016 1 93.69 185 PRO A N 1
ATOM 1399 C CA . PRO A 1 185 ? -23.297 -9.43 -22.234 1 93.69 185 PRO A CA 1
ATOM 1400 C C . PRO A 1 185 ? -22.531 -9.75 -23.516 1 93.69 185 PRO A C 1
ATOM 1402 O O . PRO A 1 185 ? -22.406 -8.891 -24.391 1 93.69 185 PRO A O 1
ATOM 1405 N N . VAL A 1 186 ? -21.938 -10.906 -23.625 1 96.19 186 VAL A N 1
ATOM 1406 C CA . VAL A 1 186 ? -21.391 -11.516 -24.828 1 96.19 186 VAL A CA 1
ATOM 1407 C C . VAL A 1 186 ? -22.062 -12.859 -25.094 1 96.19 186 VAL A C 1
ATOM 1409 O O . VAL A 1 186 ? -22.484 -13.539 -24.156 1 96.19 186 VAL A O 1
ATOM 1412 N N . GLY A 1 187 ? -22.219 -13.195 -26.328 1 96.25 187 GLY A N 1
ATOM 1413 C CA . GLY A 1 187 ? -22.844 -14.469 -26.656 1 96.25 187 GLY A CA 1
ATOM 1414 C C . GLY A 1 187 ? -22.016 -15.664 -26.219 1 96.25 187 GLY A C 1
ATOM 1415 O O . GLY A 1 187 ? -20.781 -15.648 -26.328 1 96.25 187 GLY A O 1
ATOM 1416 N N . LEU A 1 188 ? -22.672 -16.719 -25.812 1 97.5 188 LEU A N 1
ATOM 1417 C CA . LEU A 1 188 ? -21.984 -17.906 -25.344 1 97.5 188 LEU A CA 1
ATOM 1418 C C . LEU A 1 188 ? -21.156 -18.547 -26.453 1 97.5 188 LEU A C 1
ATOM 1420 O O . LEU A 1 188 ? -20.031 -19 -26.203 1 97.5 188 LEU A O 1
ATOM 1424 N N . MET A 1 189 ? -21.641 -18.562 -27.641 1 97.25 189 MET A N 1
ATOM 1425 C CA . MET A 1 189 ? -20.969 -19.234 -28.75 1 97.25 189 MET A CA 1
ATOM 1426 C C . MET A 1 189 ? -19.609 -18.594 -29.016 1 97.25 189 MET A C 1
ATOM 1428 O O . MET A 1 189 ? -18.641 -19.297 -29.328 1 97.25 189 MET A O 1
ATOM 1432 N N . LYS A 1 190 ? -19.516 -17.312 -28.906 1 97.44 190 LYS A N 1
ATOM 1433 C CA . LYS A 1 190 ? -18.25 -16.625 -29.094 1 97.44 190 LYS A CA 1
ATOM 1434 C C . LYS A 1 190 ? -17.219 -17.094 -28.078 1 97.44 190 LYS A C 1
ATOM 1436 O O . LYS A 1 190 ? -16.047 -17.312 -28.422 1 97.44 190 LYS A O 1
ATOM 1441 N N . CYS A 1 191 ? -17.672 -17.281 -26.875 1 98.12 191 CYS A N 1
ATOM 1442 C CA . CYS A 1 191 ? -16.781 -17.734 -25.812 1 98.12 191 CYS A CA 1
ATOM 1443 C C . CYS A 1 191 ? -16.344 -19.172 -26.062 1 98.12 191 CYS A C 1
ATOM 1445 O O . CYS A 1 191 ? -15.156 -19.5 -25.938 1 98.12 191 CYS A O 1
ATOM 1447 N N . LEU A 1 192 ? -17.25 -20.047 -26.453 1 98.5 192 LEU A N 1
ATOM 1448 C CA . LEU A 1 192 ? -16.938 -21.453 -26.688 1 98.5 192 LEU A CA 1
ATOM 1449 C C . LEU A 1 192 ? -15.977 -21.609 -27.859 1 98.5 192 LEU A C 1
ATOM 1451 O O . LEU A 1 192 ? -15.039 -22.406 -27.797 1 98.5 192 LEU A O 1
ATOM 1455 N N . GLU A 1 193 ? -16.188 -20.859 -28.891 1 98.38 193 GLU A N 1
ATOM 1456 C CA . GLU A 1 193 ? -15.312 -20.906 -30.047 1 98.38 193 GLU A CA 1
ATOM 1457 C C . GLU A 1 193 ? -13.898 -20.438 -29.703 1 98.38 193 GLU A C 1
ATOM 1459 O O . GLU A 1 193 ? -12.914 -21.016 -30.156 1 98.38 193 GLU A O 1
ATOM 1464 N N . ALA A 1 194 ? -13.875 -19.359 -28.938 1 98.12 194 ALA A N 1
ATOM 1465 C CA . ALA A 1 194 ? -12.57 -18.875 -28.484 1 98.12 194 ALA A CA 1
ATOM 1466 C C . ALA A 1 194 ? -11.836 -19.922 -27.672 1 98.12 194 ALA A C 1
ATOM 1468 O O . ALA A 1 194 ? -10.641 -20.141 -27.859 1 98.12 194 ALA A O 1
ATOM 1469 N N . ILE A 1 195 ? -12.516 -20.594 -26.797 1 98.62 195 ILE A N 1
ATOM 1470 C CA . ILE A 1 195 ? -11.914 -21.641 -25.969 1 98.62 195 ILE A CA 1
ATOM 1471 C C . ILE A 1 195 ? -11.43 -22.781 -26.859 1 98.62 195 ILE A C 1
ATOM 1473 O O . ILE A 1 195 ? -10.305 -23.266 -26.688 1 98.62 195 ILE A O 1
ATOM 1477 N N . ARG A 1 196 ? -12.227 -23.172 -27.75 1 98.44 196 ARG A N 1
ATOM 1478 C CA . ARG A 1 196 ? -11.844 -24.25 -28.672 1 98.44 196 ARG A CA 1
ATOM 1479 C C . ARG A 1 196 ? -10.57 -23.906 -29.422 1 98.44 196 ARG A C 1
ATOM 1481 O O . ARG A 1 196 ? -9.664 -24.734 -29.531 1 98.44 196 ARG A O 1
ATOM 1488 N N . GLU A 1 197 ? -10.5 -22.734 -29.859 1 98.19 197 GLU A N 1
ATOM 1489 C CA . GLU A 1 197 ? -9.406 -22.312 -30.734 1 98.19 197 GLU A CA 1
ATOM 1490 C C . GLU A 1 197 ? -8.102 -22.172 -29.938 1 98.19 197 GLU A C 1
ATOM 1492 O O . GLU A 1 197 ? -7.023 -22.453 -30.469 1 98.19 197 GLU A O 1
ATOM 1497 N N . TYR A 1 198 ? -8.188 -21.797 -28.672 1 98.12 198 TYR A N 1
ATOM 1498 C CA . TYR A 1 198 ? -6.961 -21.359 -28.031 1 98.12 198 TYR A CA 1
ATOM 1499 C C . TYR A 1 198 ? -6.645 -22.219 -26.812 1 98.12 198 TYR A C 1
ATOM 1501 O O . TYR A 1 198 ? -5.613 -22.031 -26.156 1 98.12 198 TYR A O 1
ATOM 1509 N N . ALA A 1 199 ? -7.453 -23.156 -26.469 1 98.38 199 ALA A N 1
ATOM 1510 C CA . ALA A 1 199 ? -7.324 -23.953 -25.25 1 98.38 199 ALA A CA 1
ATOM 1511 C C . ALA A 1 199 ? -5.941 -24.594 -25.172 1 98.38 199 ALA A C 1
ATOM 1513 O O . ALA A 1 199 ? -5.391 -24.75 -24.078 1 98.38 199 ALA A O 1
ATOM 1514 N N . PHE A 1 200 ? -5.371 -24.953 -26.312 1 98.25 200 PHE A N 1
ATOM 1515 C CA . PHE A 1 200 ? -4.168 -25.766 -26.234 1 98.25 200 PHE A CA 1
ATOM 1516 C C . PHE A 1 200 ? -3.027 -25.125 -27.016 1 98.25 200 PHE A C 1
ATOM 1518 O O . PHE A 1 200 ? -2.123 -25.828 -27.484 1 98.25 200 PHE A O 1
ATOM 1525 N N . VAL A 1 201 ? -3.1 -23.844 -27.156 1 95.81 201 VAL A N 1
ATOM 1526 C CA . VAL A 1 201 ? -2.027 -23.094 -27.812 1 95.81 201 VAL A CA 1
ATOM 1527 C C . VAL A 1 201 ? -0.834 -22.969 -26.875 1 95.81 201 VAL A C 1
ATOM 1529 O O . VAL A 1 201 ? 0.302 -23.266 -27.25 1 95.81 201 VAL A O 1
ATOM 1532 N N . ALA A 1 202 ? -1.073 -22.594 -25.609 1 94.44 202 ALA A N 1
ATOM 1533 C CA . ALA A 1 202 ? -0.005 -22.344 -24.641 1 94.44 202 ALA A CA 1
ATOM 1534 C C . ALA A 1 202 ? 0.412 -23.641 -23.953 1 94.44 202 ALA A C 1
ATOM 1536 O O . ALA A 1 202 ? 1.554 -23.781 -23.516 1 94.44 202 ALA A O 1
ATOM 1537 N N . SER A 1 203 ? -0.45 -24.594 -23.891 1 96.56 203 SER A N 1
ATOM 1538 C CA . SER A 1 203 ? -0.258 -25.828 -23.125 1 96.56 203 SER A CA 1
ATOM 1539 C C . SER A 1 203 ? -1.163 -26.938 -23.625 1 96.56 203 SER A C 1
ATOM 1541 O O . SER A 1 203 ? -2.322 -26.703 -23.969 1 96.56 203 SER A O 1
ATOM 1543 N N . PRO A 1 204 ? -0.625 -28.109 -23.719 1 97.94 204 PRO A N 1
ATOM 1544 C CA . PRO A 1 204 ? -1.462 -29.219 -24.172 1 97.94 204 PRO A CA 1
ATOM 1545 C C . PRO A 1 204 ? -2.307 -29.812 -23.047 1 97.94 204 PRO A C 1
ATOM 1547 O O . PRO A 1 204 ? -3.102 -30.734 -23.281 1 97.94 204 PRO A O 1
ATOM 1550 N N . TYR A 1 205 ? -2.172 -29.375 -21.859 1 98.56 205 TYR A N 1
ATOM 1551 C CA . TYR A 1 205 ? -2.826 -29.984 -20.719 1 98.56 205 TYR A CA 1
ATOM 1552 C C . TYR A 1 205 ? -4.262 -29.484 -20.562 1 98.56 205 TYR A C 1
ATOM 1554 O O . TYR A 1 205 ? -4.641 -28.484 -21.172 1 98.56 205 TYR A O 1
ATOM 1562 N N . PRO A 1 206 ? -5.113 -30.156 -19.812 1 98.62 206 PRO A N 1
ATOM 1563 C CA . PRO A 1 206 ? -6.559 -29.953 -19.891 1 98.62 206 PRO A CA 1
ATOM 1564 C C . PRO A 1 206 ? -6.988 -28.578 -19.422 1 98.62 206 PRO A C 1
ATOM 1566 O O . PRO A 1 206 ? -6.34 -27.984 -18.547 1 98.62 206 PRO A O 1
ATOM 1569 N N . VAL A 1 207 ? -8.047 -28.094 -20.016 1 98.81 207 VAL A N 1
ATOM 1570 C CA . VAL A 1 207 ? -8.742 -26.891 -19.594 1 98.81 207 VAL A CA 1
ATOM 1571 C C . VAL A 1 207 ? -10.039 -27.266 -18.891 1 98.81 207 VAL A C 1
ATOM 1573 O O . VAL A 1 207 ? -10.812 -28.078 -19.391 1 98.81 207 VAL A O 1
ATOM 1576 N N . ILE A 1 208 ? -10.211 -26.75 -17.703 1 98.56 208 ILE A N 1
ATOM 1577 C CA . ILE A 1 208 ? -11.43 -26.969 -16.938 1 98.56 208 ILE A CA 1
ATOM 1578 C C . ILE A 1 208 ? -12.383 -25.781 -17.125 1 98.56 208 ILE A C 1
ATOM 1580 O O . ILE A 1 208 ? -12.023 -24.641 -16.812 1 98.56 208 ILE A O 1
ATOM 1584 N N . LEU A 1 209 ? -13.508 -26.062 -17.625 1 98.19 209 LEU A N 1
ATOM 1585 C CA . LEU A 1 209 ? -14.555 -25.062 -17.828 1 98.19 209 LEU A CA 1
ATOM 1586 C C . LEU A 1 209 ? -15.578 -25.109 -16.703 1 98.19 209 LEU A C 1
ATOM 1588 O O . LEU A 1 209 ? -16.297 -26.094 -16.547 1 98.19 209 LEU A O 1
ATOM 1592 N N . THR A 1 210 ? -15.578 -24.062 -15.859 1 96.62 210 THR A N 1
ATOM 1593 C CA . THR A 1 210 ? -16.578 -23.953 -14.812 1 96.62 210 THR A CA 1
ATOM 1594 C C . THR A 1 210 ? -17.75 -23.078 -15.266 1 96.62 210 THR A C 1
ATOM 1596 O O . THR A 1 210 ? -17.531 -21.984 -15.773 1 96.62 210 THR A O 1
ATOM 1599 N N . LEU A 1 211 ? -18.969 -23.562 -15.078 1 94.94 211 LEU A N 1
ATOM 1600 C CA . LEU A 1 211 ? -20.156 -22.859 -15.547 1 94.94 211 LEU A CA 1
ATOM 1601 C C . LEU A 1 211 ? -21.062 -22.484 -14.383 1 94.94 211 LEU A C 1
ATOM 1603 O O . LEU A 1 211 ? -21.484 -23.344 -13.609 1 94.94 211 LEU A O 1
ATOM 1607 N N . GLU A 1 212 ? -21.25 -21.219 -14.203 1 92 212 GLU A N 1
ATOM 1608 C CA . GLU A 1 212 ? -22.328 -20.781 -13.328 1 92 212 GLU A CA 1
ATOM 1609 C C . GLU A 1 212 ? -23.656 -20.75 -14.078 1 92 212 GLU A C 1
ATOM 1611 O O . GLU A 1 212 ? -23.906 -19.844 -14.883 1 92 212 GLU A O 1
ATOM 1616 N N . ASP A 1 213 ? -24.531 -21.594 -13.688 1 90.69 213 ASP A N 1
ATOM 1617 C CA . ASP A 1 213 ? -25.719 -21.875 -14.492 1 90.69 213 ASP A CA 1
ATOM 1618 C C . ASP A 1 213 ? -26.953 -21.234 -13.883 1 90.69 213 ASP A C 1
ATOM 1620 O O . ASP A 1 213 ? -27.391 -21.609 -12.789 1 90.69 213 ASP A O 1
ATOM 1624 N N . HIS A 1 214 ? -27.531 -20.297 -14.625 1 91.12 214 HIS A N 1
ATOM 1625 C CA . HIS A 1 214 ? -28.812 -19.688 -14.266 1 91.12 214 HIS A CA 1
ATOM 1626 C C . HIS A 1 214 ? -29.844 -19.922 -15.352 1 91.12 214 HIS A C 1
ATOM 1628 O O . HIS A 1 214 ? -30.688 -19.047 -15.602 1 91.12 214 HIS A O 1
ATOM 1634 N N . LEU A 1 215 ? -29.812 -21 -15.961 1 92.5 215 LEU A N 1
ATOM 1635 C CA . LEU A 1 215 ? -30.594 -21.25 -17.172 1 92.5 215 LEU A CA 1
ATOM 1636 C C . LEU A 1 215 ? -31.828 -22.078 -16.875 1 92.5 215 LEU A C 1
ATOM 1638 O O . LEU A 1 215 ? -31.875 -22.797 -15.867 1 92.5 215 LEU A O 1
ATOM 1642 N N . THR A 1 216 ? -32.812 -21.969 -17.781 1 89.06 216 THR A N 1
ATOM 1643 C CA . THR A 1 216 ? -33.938 -22.891 -17.797 1 89.06 216 THR A CA 1
ATOM 1644 C C . THR A 1 216 ? -33.531 -24.25 -18.344 1 89.06 216 THR A C 1
ATOM 1646 O O . THR A 1 216 ? -32.5 -24.359 -19.031 1 89.06 216 THR A O 1
ATOM 1649 N N . PRO A 1 217 ? -34.312 -25.25 -18.094 1 89.38 217 PRO A N 1
ATOM 1650 C CA . PRO A 1 217 ? -33.969 -26.594 -18.594 1 89.38 217 PRO A CA 1
ATOM 1651 C C . PRO A 1 217 ? -33.812 -26.625 -20.109 1 89.38 217 PRO A C 1
ATOM 1653 O O . PRO A 1 217 ? -32.906 -27.312 -20.625 1 89.38 217 PRO A O 1
ATOM 1656 N N . ASP A 1 218 ? -34.719 -25.906 -20.766 1 91.31 218 ASP A N 1
ATOM 1657 C CA . ASP A 1 218 ? -34.625 -25.875 -22.219 1 91.31 218 ASP A CA 1
ATOM 1658 C C . ASP A 1 218 ? -33.312 -25.266 -22.672 1 91.31 218 ASP A C 1
ATOM 1660 O O . ASP A 1 218 ? -32.656 -25.781 -23.594 1 91.31 218 ASP A O 1
ATOM 1664 N N . LEU A 1 219 ? -32.938 -24.203 -22.047 1 94.25 219 LEU A N 1
ATOM 1665 C CA . LEU A 1 219 ? -31.703 -23.531 -22.406 1 94.25 219 LEU A CA 1
ATOM 1666 C C . LEU A 1 219 ? -30.5 -24.391 -21.984 1 94.25 219 LEU A C 1
ATOM 1668 O O . LEU A 1 219 ? -29.469 -24.359 -22.641 1 94.25 219 LEU A O 1
ATOM 1672 N N . GLN A 1 220 ? -30.594 -25.156 -20.953 1 94 220 GLN A N 1
ATOM 1673 C CA . GLN A 1 220 ? -29.547 -26.094 -20.562 1 94 220 GLN A CA 1
ATOM 1674 C C . GLN A 1 220 ? -29.297 -27.141 -21.656 1 94 220 GLN A C 1
ATOM 1676 O O . GLN A 1 220 ? -28.156 -27.469 -21.953 1 94 220 GLN A O 1
ATOM 1681 N N . SER A 1 221 ? -30.391 -27.594 -22.172 1 93.5 221 SER A N 1
ATOM 1682 C CA . SER A 1 221 ? -30.281 -28.547 -23.266 1 93.5 221 SER A CA 1
ATOM 1683 C C . SER A 1 221 ? -29.594 -27.938 -24.469 1 93.5 221 SER A C 1
ATOM 1685 O O . SER A 1 221 ? -28.781 -28.594 -25.125 1 93.5 221 SER A O 1
ATOM 1687 N N . LYS A 1 222 ? -29.953 -26.734 -24.703 1 94.75 222 LYS A N 1
ATOM 1688 C CA . LYS A 1 222 ? -29.312 -26.016 -25.812 1 94.75 222 LYS A CA 1
ATOM 1689 C C . LYS A 1 222 ? -27.812 -25.859 -25.562 1 94.75 222 LYS A C 1
ATOM 1691 O O . LYS A 1 222 ? -27.016 -26.047 -26.484 1 94.75 222 LYS A O 1
ATOM 1696 N N . VAL A 1 223 ? -27.453 -25.5 -24.406 1 96.12 223 VAL A N 1
ATOM 1697 C CA . VAL A 1 223 ? -26.047 -25.312 -24.047 1 96.12 223 VAL A CA 1
ATOM 1698 C C . VAL A 1 223 ? -25.297 -26.641 -24.188 1 96.12 223 VAL A C 1
ATOM 1700 O O . VAL A 1 223 ? -24.172 -26.672 -24.672 1 96.12 223 VAL A O 1
ATOM 1703 N N . ALA A 1 224 ? -25.906 -27.703 -23.734 1 95.69 224 ALA A N 1
ATOM 1704 C CA . ALA A 1 224 ? -25.281 -29.031 -23.859 1 95.69 224 ALA A CA 1
ATOM 1705 C C . ALA A 1 224 ? -24.969 -29.344 -25.328 1 95.69 224 ALA A C 1
ATOM 1707 O O . ALA A 1 224 ? -23.875 -29.812 -25.641 1 95.69 224 ALA A O 1
ATOM 1708 N N . LYS A 1 225 ? -25.891 -29.078 -26.125 1 96.25 225 LYS A N 1
ATOM 1709 C CA . LYS A 1 225 ? -25.688 -29.281 -27.562 1 96.25 225 LYS A CA 1
ATOM 1710 C C . LYS A 1 225 ? -24.562 -28.391 -28.094 1 96.25 225 LYS A C 1
ATOM 1712 O O . LYS A 1 225 ? -23.719 -28.859 -28.859 1 96.25 225 LYS A O 1
ATOM 1717 N N . MET A 1 226 ? -24.578 -27.141 -27.734 1 97.12 226 MET A N 1
ATOM 1718 C CA . MET A 1 226 ? -23.562 -26.203 -28.156 1 97.12 226 MET A CA 1
ATOM 1719 C C . MET A 1 226 ? -22.172 -26.672 -27.766 1 97.12 226 MET A C 1
ATOM 1721 O O . MET A 1 226 ? -21.234 -26.625 -28.578 1 97.12 226 MET A O 1
ATOM 1725 N N . ILE A 1 227 ? -22.031 -27.125 -26.562 1 97.75 227 ILE A N 1
ATOM 1726 C CA . ILE A 1 227 ? -20.75 -27.578 -26.031 1 97.75 227 ILE A CA 1
ATOM 1727 C C . ILE A 1 227 ? -20.281 -28.812 -26.781 1 97.75 227 ILE A C 1
ATOM 1729 O O . ILE A 1 227 ? -19.125 -28.875 -27.219 1 97.75 227 ILE A O 1
ATOM 1733 N N . LYS A 1 228 ? -21.109 -29.75 -26.984 1 97.06 228 LYS A N 1
ATOM 1734 C CA . LYS A 1 228 ? -20.781 -31 -27.688 1 97.06 228 LYS A CA 1
ATOM 1735 C C . LYS A 1 228 ? -20.359 -30.719 -29.125 1 97.06 228 LYS A C 1
ATOM 1737 O O . LYS A 1 228 ? -19.359 -31.25 -29.609 1 97.06 228 LYS A O 1
ATOM 1742 N N . GLU A 1 229 ? -21.109 -29.891 -29.734 1 97.56 229 GLU A N 1
ATOM 1743 C CA . GLU A 1 229 ? -20.844 -29.578 -31.141 1 97.56 229 GLU A CA 1
ATOM 1744 C C . GLU A 1 229 ? -19.562 -28.766 -31.297 1 97.56 229 GLU A C 1
ATOM 1746 O O . GLU A 1 229 ? -18.797 -28.953 -32.25 1 97.56 229 GLU A O 1
ATOM 1751 N N . THR A 1 230 ? -19.359 -27.859 -30.438 1 98.25 230 THR A N 1
ATOM 1752 C CA . THR A 1 230 ? -18.219 -26.969 -30.547 1 98.25 230 THR A CA 1
ATOM 1753 C C . THR A 1 230 ? -16.922 -27.703 -30.203 1 98.25 230 THR A C 1
ATOM 1755 O O . THR A 1 230 ? -15.938 -27.609 -30.938 1 98.25 230 THR A O 1
ATOM 1758 N N . PHE A 1 231 ? -16.875 -28.469 -29.172 1 98.19 231 PHE A N 1
ATOM 1759 C CA . PHE A 1 231 ? -15.625 -29.047 -28.688 1 98.19 231 PHE A CA 1
ATOM 1760 C C . PHE A 1 231 ? -15.398 -30.422 -29.297 1 98.19 231 PHE A C 1
ATOM 1762 O O . PHE A 1 231 ? -14.258 -30.859 -29.484 1 98.19 231 PHE A O 1
ATOM 1769 N N . GLY A 1 232 ? -16.531 -31.141 -29.625 1 96.5 232 GLY A N 1
ATOM 1770 C CA . GLY A 1 232 ? -16.391 -32.438 -30.25 1 96.5 232 GLY A CA 1
ATOM 1771 C C . GLY A 1 232 ? -15.477 -33.375 -29.5 1 96.5 232 GLY A C 1
ATOM 1772 O O . GLY A 1 232 ? -15.672 -33.625 -28.297 1 96.5 232 GLY A O 1
ATOM 1773 N N . ASP A 1 233 ? -14.367 -33.75 -30.078 1 96.06 233 ASP A N 1
ATOM 1774 C CA . ASP A 1 233 ? -13.43 -34.75 -29.531 1 96.06 233 ASP A CA 1
ATOM 1775 C C . ASP A 1 233 ? -12.633 -34.125 -28.375 1 96.06 233 ASP A C 1
ATOM 1777 O O . ASP A 1 233 ? -12.016 -34.875 -27.594 1 96.06 233 ASP A O 1
ATOM 1781 N N . MET A 1 234 ? -12.609 -32.875 -28.234 1 98 234 MET A N 1
ATOM 1782 C CA . MET A 1 234 ? -11.875 -32.219 -27.172 1 98 234 MET A CA 1
ATOM 1783 C C . MET A 1 234 ? -12.625 -32.312 -25.844 1 98 234 MET A C 1
ATOM 1785 O O . MET A 1 234 ? -12.062 -32.031 -24.781 1 98 234 MET A O 1
ATOM 1789 N N . LEU A 1 235 ? -13.883 -32.625 -25.938 1 97.94 235 LEU A N 1
ATOM 1790 C CA . LEU A 1 235 ? -14.703 -32.688 -24.734 1 97.94 235 LEU A CA 1
ATOM 1791 C C . LEU A 1 235 ? -14.492 -34 -23.984 1 97.94 235 LEU A C 1
ATOM 1793 O O . LEU A 1 235 ? -14.578 -35.062 -24.578 1 97.94 235 LEU A O 1
ATOM 1797 N N . TYR A 1 236 ? -14.164 -33.938 -22.766 1 97.19 236 TYR A N 1
ATOM 1798 C CA . TYR A 1 236 ? -14.055 -35.125 -21.922 1 97.19 236 TYR A CA 1
ATOM 1799 C C . TYR A 1 236 ? -15.375 -35.406 -21.219 1 97.19 236 TYR A C 1
ATOM 1801 O O . TYR A 1 236 ? -15.883 -34.562 -20.484 1 97.19 236 TYR A O 1
ATOM 1809 N N . VAL A 1 237 ? -15.906 -36.5 -21.391 1 93.19 237 VAL A N 1
ATOM 1810 C CA . VAL A 1 237 ? -17.109 -36.969 -20.703 1 93.19 237 VAL A CA 1
ATOM 1811 C C . VAL A 1 237 ? -16.781 -38.219 -19.906 1 93.19 237 VAL A C 1
ATOM 1813 O O . VAL A 1 237 ? -16.219 -39.188 -20.453 1 93.19 237 VAL A O 1
ATOM 1816 N N . SER A 1 238 ? -17.047 -38.156 -18.672 1 89.69 238 SER A N 1
ATOM 1817 C CA . SER A 1 238 ? -16.719 -39.281 -17.812 1 89.69 238 SER A CA 1
ATOM 1818 C C . SER A 1 238 ? -17.672 -40.469 -18.078 1 89.69 238 SER A C 1
ATOM 1820 O O . SER A 1 238 ? -18.859 -40.281 -18.281 1 89.69 238 SER A O 1
ATOM 1822 N N . GLU A 1 239 ? -17.125 -41.625 -18.016 1 84.19 239 GLU A N 1
ATOM 1823 C CA . GLU A 1 239 ? -17.922 -42.812 -18.203 1 84.19 239 GLU A CA 1
ATOM 1824 C C . GLU A 1 239 ? -18.641 -43.219 -16.922 1 84.19 239 GLU A C 1
ATOM 1826 O O . GLU A 1 239 ? -19.641 -43.938 -16.953 1 84.19 239 GLU A O 1
ATOM 1831 N N . THR A 1 240 ? -18.047 -42.75 -15.773 1 82.56 240 THR A N 1
ATOM 1832 C CA . THR A 1 240 ? -18.625 -43.094 -14.477 1 82.56 240 THR A CA 1
ATOM 1833 C C . THR A 1 240 ? -19.156 -41.812 -13.781 1 82.56 240 THR A C 1
ATOM 1835 O O . THR A 1 240 ? -18.594 -40.75 -13.953 1 82.56 240 THR A O 1
ATOM 1838 N N . GLU A 1 241 ? -20.25 -42 -13.07 1 75.5 241 GLU A N 1
ATOM 1839 C CA . GLU A 1 241 ? -20.812 -40.906 -12.312 1 75.5 241 GLU A CA 1
ATOM 1840 C C . GLU A 1 241 ? -19.938 -40.562 -11.117 1 75.5 241 GLU A C 1
ATOM 1842 O O . GLU A 1 241 ? -19.812 -39.375 -10.766 1 75.5 241 GLU A O 1
ATOM 1847 N N . ASN A 1 242 ? -19.375 -41.656 -10.578 1 82.81 242 ASN A N 1
ATOM 1848 C CA . ASN A 1 242 ? -18.531 -41.438 -9.414 1 82.81 242 ASN A CA 1
ATOM 1849 C C . ASN A 1 242 ? -17.094 -41.938 -9.68 1 82.81 242 ASN A C 1
ATOM 1851 O O . ASN A 1 242 ? -16.891 -43.094 -10.031 1 82.81 242 ASN A O 1
ATOM 1855 N N . MET A 1 243 ? -16.203 -40.938 -9.602 1 90.94 243 MET A N 1
ATOM 1856 C CA . MET A 1 243 ? -14.789 -41.281 -9.789 1 90.94 243 MET A CA 1
ATOM 1857 C C . MET A 1 243 ? -14.109 -41.5 -8.438 1 90.94 243 MET A C 1
ATOM 1859 O O . MET A 1 243 ? -14.328 -40.75 -7.496 1 90.94 243 MET A O 1
ATOM 1863 N N . ALA A 1 244 ? -13.367 -42.594 -8.383 1 92.44 244 ALA A N 1
ATOM 1864 C CA . ALA A 1 244 ? -12.586 -42.844 -7.176 1 92.44 244 ALA A CA 1
ATOM 1865 C C . ALA A 1 244 ? -11.367 -41.938 -7.102 1 92.44 244 ALA A C 1
ATOM 1867 O O . ALA A 1 244 ? -10.914 -41.594 -6.012 1 92.44 244 ALA A O 1
ATOM 1868 N N . GLU A 1 245 ? -10.875 -41.625 -8.25 1 94.75 245 GLU A N 1
ATOM 1869 C CA . GLU A 1 245 ? -9.742 -40.719 -8.383 1 94.75 245 GLU A CA 1
ATOM 1870 C C . GLU A 1 245 ? -9.859 -39.875 -9.656 1 94.75 245 GLU A C 1
ATOM 1872 O O . GLU A 1 245 ? -10.383 -40.344 -10.672 1 94.75 245 GLU A O 1
ATOM 1877 N N . PHE A 1 246 ? -9.398 -38.688 -9.547 1 96.62 246 PHE A N 1
ATOM 1878 C CA . PHE A 1 246 ? -9.422 -37.875 -10.758 1 96.62 246 PHE A CA 1
ATOM 1879 C C . PHE A 1 246 ? -8.398 -38.375 -11.766 1 96.62 246 PHE A C 1
ATOM 1881 O O . PHE A 1 246 ? -7.344 -38.875 -11.391 1 96.62 246 PHE A O 1
ATOM 1888 N N . PRO A 1 247 ? -8.719 -38.25 -13.062 1 96.75 247 PRO A N 1
ATOM 1889 C CA . PRO A 1 247 ? -7.68 -38.5 -14.062 1 96.75 247 PRO A CA 1
ATOM 1890 C C . PRO A 1 247 ? -6.508 -37.531 -13.945 1 96.75 247 PRO A C 1
ATOM 1892 O O . PRO A 1 247 ? -6.637 -36.469 -13.336 1 96.75 247 PRO A O 1
ATOM 1895 N N . SER A 1 248 ? -5.395 -37.938 -14.492 1 98.06 248 SER A N 1
ATOM 1896 C CA . SER A 1 248 ? -4.199 -37.094 -14.461 1 98.06 248 SER A CA 1
ATOM 1897 C C . SER A 1 248 ? -4.191 -36.094 -15.609 1 98.06 248 SER A C 1
ATOM 1899 O O . SER A 1 248 ? -4.93 -36.281 -16.594 1 98.06 248 SER A O 1
ATOM 1901 N N . PRO A 1 249 ? -3.385 -35.031 -15.477 1 98.38 249 PRO A N 1
ATOM 1902 C CA . PRO A 1 249 ? -3.229 -34.125 -16.625 1 98.38 249 PRO A CA 1
ATOM 1903 C C . PRO A 1 249 ? -2.77 -34.844 -17.875 1 98.38 249 PRO A C 1
ATOM 1905 O O . PRO A 1 249 ? -3.223 -34.531 -18.984 1 98.38 249 PRO A O 1
ATOM 1908 N N . ASP A 1 250 ? -1.933 -35.812 -17.781 1 98.31 250 ASP A N 1
ATOM 1909 C CA . ASP A 1 250 ? -1.457 -36.562 -18.938 1 98.31 250 ASP A CA 1
ATOM 1910 C C . ASP A 1 250 ? -2.598 -37.344 -19.594 1 98.31 250 ASP A C 1
ATOM 1912 O O . ASP A 1 250 ? -2.676 -37.406 -20.812 1 98.31 250 ASP A O 1
ATOM 1916 N N . GLU A 1 251 ? -3.451 -37.906 -18.797 1 97.44 251 GLU A N 1
ATOM 1917 C CA . GLU A 1 251 ? -4.59 -38.688 -19.312 1 97.44 251 GLU A CA 1
ATOM 1918 C C . GLU A 1 251 ? -5.594 -37.75 -20.016 1 97.44 251 GLU A C 1
ATOM 1920 O O . GLU A 1 251 ? -6.352 -38.219 -20.875 1 97.44 251 GLU A O 1
ATOM 1925 N N . LEU A 1 252 ? -5.543 -36.531 -19.641 1 97.81 252 LEU A N 1
ATOM 1926 C CA . LEU A 1 252 ? -6.551 -35.594 -20.141 1 97.81 252 LEU A CA 1
ATOM 1927 C C . LEU A 1 252 ? -5.934 -34.625 -21.125 1 97.81 252 LEU A C 1
ATOM 1929 O O . LEU A 1 252 ? -6.488 -33.531 -21.359 1 97.81 252 LEU A O 1
ATOM 1933 N N . LYS A 1 253 ? -4.762 -34.875 -21.625 1 98.19 253 LYS A N 1
ATOM 1934 C CA . LYS A 1 253 ? -4.121 -33.969 -22.594 1 98.19 253 LYS A CA 1
ATOM 1935 C C . LYS A 1 253 ? -5.035 -33.719 -23.781 1 98.19 253 LYS A C 1
ATOM 1937 O O . LYS A 1 253 ? -5.629 -34.625 -24.344 1 98.19 253 LYS A O 1
ATOM 1942 N N . GLY A 1 254 ? -5.23 -32.406 -24.094 1 98.31 254 GLY A N 1
ATOM 1943 C CA . GLY A 1 254 ? -6.043 -32 -25.234 1 98.31 254 GLY A CA 1
ATOM 1944 C C . GLY A 1 254 ? -7.531 -32.031 -24.938 1 98.31 254 GLY A C 1
ATOM 1945 O O . GLY A 1 254 ? -8.352 -31.984 -25.859 1 98.31 254 GLY A O 1
ATOM 1946 N N . LYS A 1 255 ? -7.859 -32.125 -23.656 1 98.62 255 LYS A N 1
ATOM 1947 C CA . LYS A 1 255 ? -9.273 -32.25 -23.328 1 98.62 255 LYS A CA 1
ATOM 1948 C C . LYS A 1 255 ? -9.781 -31.016 -22.594 1 98.62 255 LYS A C 1
ATOM 1950 O O . LYS A 1 255 ? -9.016 -30.328 -21.922 1 98.62 255 LYS A O 1
ATOM 1955 N N . ILE A 1 256 ? -11.039 -30.734 -22.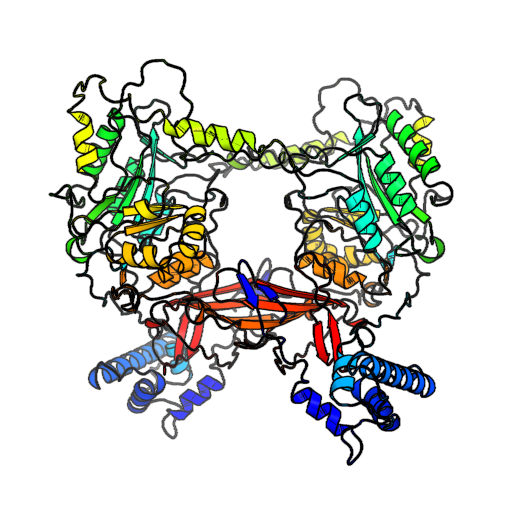766 1 98.56 256 ILE A N 1
ATOM 1956 C CA . ILE A 1 256 ? -11.789 -29.734 -22.016 1 98.56 256 ILE A CA 1
ATOM 1957 C C . ILE A 1 256 ? -12.773 -30.422 -21.078 1 98.56 256 ILE A C 1
ATOM 1959 O O . ILE A 1 256 ? -13.539 -31.281 -21.5 1 98.56 256 ILE A O 1
ATOM 1963 N N . ILE A 1 257 ? -12.711 -30.094 -19.812 1 97.75 257 ILE A N 1
ATOM 1964 C CA . ILE A 1 257 ? -13.516 -30.719 -18.781 1 97.75 257 ILE A CA 1
ATOM 1965 C C . ILE A 1 257 ? -14.555 -29.719 -18.266 1 97.75 257 ILE A C 1
ATOM 1967 O O . ILE A 1 257 ? -14.227 -28.562 -17.984 1 97.75 257 ILE A O 1
ATOM 1971 N N . VAL A 1 258 ? -15.758 -30.188 -18.172 1 96.75 258 VAL A N 1
ATOM 1972 C CA . VAL A 1 258 ? -16.797 -29.344 -17.594 1 96.75 258 VAL A CA 1
A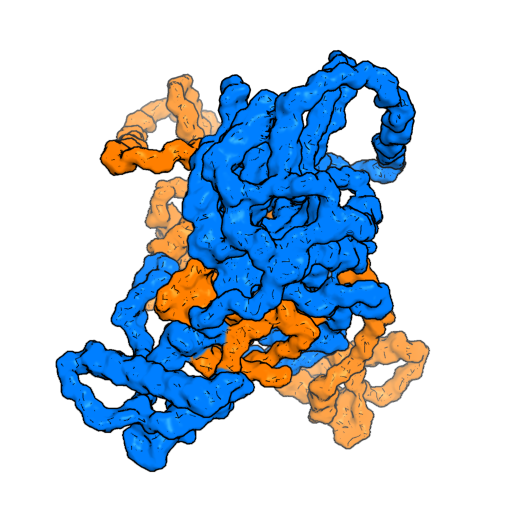TOM 1973 C C . VAL A 1 258 ? -16.969 -29.656 -16.109 1 96.75 258 VAL A C 1
ATOM 1975 O O . VAL A 1 258 ? -17.109 -30.828 -15.742 1 96.75 258 VAL A O 1
ATOM 1978 N N . SER A 1 259 ? -16.844 -28.688 -15.297 1 95.06 259 SER A N 1
ATOM 1979 C CA . SER A 1 259 ? -17.031 -28.812 -13.859 1 95.06 259 SER A CA 1
ATOM 1980 C C . SER A 1 259 ? -18.062 -27.797 -13.352 1 95.06 259 SER A C 1
ATOM 1982 O O . SER A 1 259 ? -17.781 -26.594 -13.297 1 95.06 259 SER A O 1
ATOM 1984 N N . THR A 1 260 ? -19.203 -28.172 -12.953 1 91.69 260 THR A N 1
ATOM 1985 C CA . THR A 1 260 ? -20.266 -27.312 -12.469 1 91.69 260 THR A CA 1
ATOM 1986 C C . THR A 1 260 ? -21.234 -28.094 -11.586 1 91.69 260 THR A C 1
ATOM 1988 O O . THR A 1 260 ? -21.062 -29.297 -11.375 1 91.69 260 THR A O 1
ATOM 1991 N N . LYS A 1 261 ? -22.172 -27.375 -11.016 1 89 261 LYS A N 1
ATOM 1992 C CA . LYS A 1 261 ? -23.219 -28 -10.211 1 89 261 LYS A CA 1
ATOM 1993 C C . LYS A 1 261 ? -24.234 -28.734 -11.094 1 89 261 LYS A C 1
ATOM 1995 O O . LYS A 1 261 ? -24.719 -28.172 -12.07 1 89 261 LYS A O 1
ATOM 2000 N N . PRO A 1 262 ? -24.547 -29.906 -10.703 1 85.94 262 PRO A N 1
ATOM 2001 C CA . PRO A 1 262 ? -25.625 -30.562 -11.445 1 85.94 262 PRO A CA 1
ATOM 2002 C C . PRO A 1 262 ? -26.969 -29.875 -11.273 1 85.94 262 PRO A C 1
ATOM 2004 O O . PRO A 1 262 ? -27.281 -29.375 -10.195 1 85.94 262 PRO A O 1
ATOM 2007 N N . PRO A 1 263 ? -27.703 -29.688 -12.344 1 79.31 263 PRO A N 1
ATOM 2008 C CA . PRO A 1 263 ? -29 -29.016 -12.266 1 79.31 263 PRO A CA 1
ATOM 2009 C C . PRO A 1 263 ? -29.953 -29.688 -11.281 1 79.31 263 PRO A C 1
ATOM 2011 O O . PRO A 1 263 ? -29.859 -30.891 -11.062 1 79.31 263 PRO A O 1
ATOM 2014 N N . LYS A 1 264 ? -30.75 -28.766 -10.492 1 63 264 LYS A N 1
ATOM 2015 C CA . LYS A 1 264 ? -31.781 -29.312 -9.602 1 63 264 LYS A CA 1
ATOM 2016 C C . LYS A 1 264 ? -32.938 -29.875 -10.398 1 63 264 LYS A C 1
ATOM 2018 O O . LYS A 1 264 ? -33.25 -29.391 -11.492 1 63 264 LYS A O 1
ATOM 2023 N N . GLU A 1 265 ? -33.406 -30.938 -10.109 1 46.38 265 GLU A N 1
ATOM 2024 C CA . GLU A 1 265 ? -34.688 -31.328 -10.633 1 46.38 265 GLU A CA 1
ATOM 2025 C C . GLU A 1 265 ? -35.75 -30.266 -10.391 1 46.38 265 GLU A C 1
ATOM 2027 O O . GLU A 1 265 ? -35.812 -29.703 -9.289 1 46.38 265 GLU A O 1
ATOM 2032 N N . TYR A 1 266 ? -36.094 -29.5 -11.328 1 37.62 266 TYR A N 1
ATOM 2033 C CA . TYR A 1 266 ? -37.125 -28.469 -11.234 1 37.62 266 TYR A CA 1
ATOM 2034 C C . TYR A 1 266 ? -38.312 -28.953 -10.43 1 37.62 266 TYR A C 1
ATOM 2036 O O . TYR A 1 266 ? -39 -29.891 -10.836 1 37.62 266 TYR A O 1
ATOM 2044 N N . LEU A 1 267 ? -38.469 -29 -9.125 1 33.69 267 LEU A N 1
ATOM 2045 C CA . LEU A 1 267 ? -39.75 -29.172 -8.477 1 33.69 267 LEU A CA 1
ATOM 2046 C C . LEU A 1 267 ? -40.688 -28 -8.797 1 33.69 267 LEU A C 1
ATOM 2048 O O . LEU A 1 267 ? -40.281 -26.844 -8.719 1 33.69 267 LEU A O 1
ATOM 2052 N N . GLN A 1 268 ? -41.688 -28.125 -9.617 1 28.91 268 GLN A N 1
ATOM 2053 C CA . GLN A 1 268 ? -42.812 -27.203 -9.727 1 28.91 268 GLN A CA 1
ATOM 2054 C C . GLN A 1 268 ? -43.219 -26.656 -8.359 1 28.91 268 GLN A C 1
ATOM 2056 O O . GLN A 1 268 ? -43.719 -27.406 -7.52 1 28.91 268 GLN A O 1
ATOM 2061 N N . THR A 1 269 ? -42.562 -25.781 -7.805 1 29.69 269 THR A N 1
ATOM 2062 C CA . THR A 1 269 ? -43.156 -25.109 -6.66 1 29.69 269 THR A CA 1
ATOM 2063 C C . THR A 1 269 ? -44.594 -24.688 -6.977 1 29.69 269 THR A C 1
ATOM 2065 O O . THR A 1 269 ? -44.812 -23.969 -7.961 1 29.69 269 THR A O 1
ATOM 2068 N N . LYS A 1 270 ? -45.688 -25.391 -6.586 1 27.78 270 LYS A N 1
ATOM 2069 C CA . LYS A 1 270 ? -47 -24.766 -6.391 1 27.78 270 LYS A CA 1
ATOM 2070 C C . LYS A 1 270 ? -46.875 -23.375 -5.789 1 27.78 270 LYS A C 1
ATOM 2072 O O . LYS A 1 270 ? -45.844 -23.062 -5.164 1 27.78 270 LYS A O 1
ATOM 2077 N N . ASN A 1 271 ? -47.969 -22.484 -5.699 1 28.02 271 ASN A N 1
ATOM 2078 C CA . ASN A 1 271 ? -48.25 -21.078 -5.371 1 28.02 271 ASN A CA 1
ATOM 2079 C C . ASN A 1 271 ? -47.625 -20.688 -4.039 1 28.02 271 ASN A C 1
ATOM 2081 O O . ASN A 1 271 ? -47.844 -19.562 -3.566 1 28.02 271 ASN A O 1
ATOM 2085 N N . ASP A 1 272 ? -47.656 -21.578 -2.988 1 26.41 272 ASP A N 1
ATOM 2086 C CA . ASP A 1 272 ? -47.75 -20.781 -1.768 1 26.41 272 ASP A CA 1
ATOM 2087 C C . ASP A 1 272 ? -46.531 -19.859 -1.61 1 26.41 272 ASP A C 1
ATOM 2089 O O . ASP A 1 272 ? -45.5 -20.094 -2.24 1 26.41 272 ASP A O 1
ATOM 2093 N N . ALA A 1 273 ? -46.5 -19.031 -0.447 1 25.72 273 ALA A N 1
ATOM 2094 C CA . ALA A 1 273 ? -45.969 -17.766 0.048 1 25.72 273 ALA A CA 1
ATOM 2095 C C . ALA A 1 273 ? -44.438 -17.844 0.182 1 25.72 273 ALA A C 1
ATOM 2097 O O . ALA A 1 273 ? -43.781 -16.828 0.39 1 25.72 273 ALA A O 1
ATOM 2098 N N . ASP A 1 274 ? -43.906 -19.094 0.569 1 25.72 274 ASP A N 1
ATOM 2099 C CA . ASP A 1 274 ? -42.625 -18.906 1.229 1 25.72 274 ASP A CA 1
ATOM 2100 C C . ASP A 1 274 ? -41.5 -18.719 0.204 1 25.72 274 ASP A C 1
ATOM 2102 O O . ASP A 1 274 ? -40.875 -19.688 -0.223 1 25.72 274 ASP A O 1
ATOM 2106 N N . ALA A 1 275 ? -41.75 -17.922 -0.866 1 25.8 275 ALA A N 1
ATOM 2107 C CA . ALA A 1 275 ? -40.844 -17.422 -1.892 1 25.8 275 ALA A CA 1
ATOM 2108 C C . ALA A 1 275 ? -39.5 -17.047 -1.288 1 25.8 275 ALA A C 1
ATOM 2110 O O . ALA A 1 275 ? -38.656 -16.438 -1.959 1 25.8 275 ALA A O 1
ATOM 2111 N N . ASP A 1 276 ? -39.469 -17.062 0.077 1 25.22 276 ASP A N 1
ATOM 2112 C CA . ASP A 1 276 ? -38.375 -16.234 0.589 1 25.22 276 ASP A CA 1
ATOM 2113 C C . ASP A 1 276 ? -37.031 -16.828 0.223 1 25.22 276 ASP A C 1
ATOM 2115 O O . ASP A 1 276 ? -36 -16.125 0.198 1 25.22 276 ASP A O 1
ATOM 2119 N N . GLU A 1 277 ? -36.906 -18.219 0.495 1 25.48 277 GLU A N 1
ATOM 2120 C CA . GLU A 1 277 ? -35.5 -18.594 0.712 1 25.48 277 GLU A CA 1
ATOM 2121 C C . GLU A 1 277 ? -34.75 -18.719 -0.611 1 25.48 277 GLU A C 1
ATOM 2123 O O . GLU A 1 277 ? -34.344 -19.812 -0.988 1 25.48 277 GLU A O 1
ATOM 2128 N N . ALA A 1 278 ? -35.281 -18.375 -1.736 1 25.89 278 ALA A N 1
ATOM 2129 C CA . ALA A 1 278 ? -34.438 -18.516 -2.934 1 25.89 278 ALA A CA 1
ATOM 2130 C C . ALA A 1 278 ? -32.969 -18.234 -2.629 1 25.89 278 ALA A C 1
ATOM 2132 O O . ALA A 1 278 ? -32.656 -17.406 -1.776 1 25.89 278 ALA A O 1
ATOM 2133 N N . GLY A 1 279 ? -32.062 -19.141 -3.07 1 25.39 279 GLY A N 1
ATOM 2134 C CA . GLY A 1 279 ? -30.641 -19.359 -2.904 1 25.39 279 GLY A CA 1
ATOM 2135 C C . GLY A 1 279 ? -29.844 -18.062 -2.863 1 25.39 279 GLY A C 1
ATOM 2136 O O . GLY A 1 279 ? -30.25 -17.062 -3.461 1 25.39 279 GLY A O 1
ATOM 2137 N N . VAL A 1 280 ? -29.156 -17.859 -1.678 1 26.27 280 VAL A N 1
ATOM 2138 C CA . VAL A 1 280 ? -28.047 -16.984 -1.285 1 26.27 280 VAL A CA 1
ATOM 2139 C C . VAL A 1 280 ? -27.047 -16.875 -2.432 1 26.27 280 VAL A C 1
ATOM 2141 O O . VAL A 1 280 ? -25.938 -17.422 -2.352 1 26.27 280 VAL A O 1
ATOM 2144 N N . TRP A 1 281 ? -27.391 -17.156 -3.635 1 25.16 281 TRP A N 1
ATOM 2145 C CA . TRP A 1 281 ? -26.328 -16.781 -4.566 1 25.16 281 TRP A CA 1
ATOM 2146 C C . TRP A 1 281 ? -25.766 -15.398 -4.242 1 25.16 281 TRP A C 1
ATOM 2148 O O . TRP A 1 281 ? -24.562 -15.25 -3.98 1 25.16 281 TRP A O 1
ATOM 2158 N N . GLY A 1 282 ? -25.922 -14.492 -5.254 1 26.14 282 GLY A N 1
ATOM 2159 C CA . GLY A 1 282 ? -25.297 -13.18 -5.227 1 26.14 282 GLY A CA 1
ATOM 2160 C C . GLY A 1 282 ? -25.891 -12.258 -4.188 1 26.14 282 GLY A C 1
ATOM 2161 O O . GLY A 1 282 ? -26.75 -11.43 -4.512 1 26.14 282 GLY A O 1
ATOM 2162 N N . GLU A 1 283 ? -26.359 -12.773 -3.023 1 27.16 283 GLU A N 1
ATOM 2163 C CA . GLU A 1 283 ? -26.953 -11.797 -2.115 1 27.16 283 GLU A CA 1
ATOM 2164 C C . GLU A 1 283 ? -26.172 -10.492 -2.117 1 27.16 283 GLU A C 1
ATOM 2166 O O . GLU A 1 283 ? -24.984 -10.477 -1.816 1 27.16 283 GLU A O 1
ATOM 2171 N N . GLU A 1 284 ? -26.594 -9.719 -3.025 1 26.23 284 GLU A N 1
ATOM 2172 C CA . GLU A 1 284 ? -26.328 -8.297 -3.168 1 26.23 284 GLU A CA 1
ATOM 2173 C C . GLU A 1 284 ? -26.422 -7.578 -1.825 1 26.23 284 GLU A C 1
ATOM 2175 O O . GLU A 1 284 ? -27.484 -7.539 -1.212 1 26.23 284 GLU A O 1
ATOM 2180 N N . ILE A 1 285 ? -25.484 -7.867 -0.892 1 26.36 285 ILE A N 1
ATOM 2181 C CA . ILE A 1 285 ? -25.484 -7.145 0.375 1 26.36 285 ILE A CA 1
ATOM 2182 C C . ILE A 1 285 ? -25.781 -5.668 0.126 1 26.36 285 ILE A C 1
ATOM 2184 O O . ILE A 1 285 ? -25.062 -5 -0.618 1 26.36 285 ILE A O 1
ATOM 2188 N N . THR A 1 286 ? -27.078 -5.344 0.141 1 24.75 286 THR A N 1
ATOM 2189 C CA . THR A 1 286 ? -27.469 -3.938 0.193 1 24.75 286 THR A CA 1
ATOM 2190 C C . THR A 1 286 ? -26.719 -3.213 1.312 1 24.75 286 THR A C 1
ATOM 2192 O O . THR A 1 286 ? -26.453 -3.795 2.367 1 24.75 286 THR A O 1
ATOM 2195 N N . ASP A 1 287 ? -26.031 -2.186 1.097 1 24 287 ASP A N 1
ATOM 2196 C CA . ASP A 1 287 ? -25.312 -1.255 1.952 1 24 287 ASP A CA 1
ATOM 2197 C C . ASP A 1 287 ? -26.141 -0.863 3.172 1 24 287 ASP A C 1
ATOM 2199 O O . ASP A 1 287 ? -25.609 -0.319 4.141 1 24 287 ASP A O 1
ATOM 2203 N N . ASP A 1 288 ? -27.5 -0.885 3.166 1 24.7 288 ASP A N 1
ATOM 2204 C CA . ASP A 1 288 ? -28.281 -0.146 4.156 1 24.7 288 ASP A CA 1
ATOM 2205 C C . ASP A 1 288 ? -28.312 -0.879 5.496 1 24.7 288 ASP A C 1
ATOM 2207 O O . ASP A 1 288 ? -28.641 -0.293 6.527 1 24.7 288 ASP A O 1
ATOM 2211 N N . LYS A 1 289 ? -28.5 -2.18 5.543 1 29.61 289 LYS A N 1
ATOM 2212 C CA . LYS A 1 289 ? -28.812 -2.785 6.832 1 29.61 289 LYS A CA 1
ATOM 2213 C C . LYS A 1 289 ? -27.609 -2.727 7.77 1 29.61 289 LYS A C 1
ATOM 2215 O O . LYS A 1 289 ? -27.688 -3.172 8.914 1 29.61 289 LYS A O 1
ATOM 2220 N N . VAL A 1 290 ? -26.453 -2.562 7.305 1 24.92 290 VAL A N 1
ATOM 2221 C CA . VAL A 1 290 ? -25.375 -2.67 8.281 1 24.92 290 VAL A CA 1
ATOM 2222 C C . VAL A 1 290 ? -25.328 -1.404 9.133 1 24.92 290 VAL A C 1
ATOM 2224 O O . V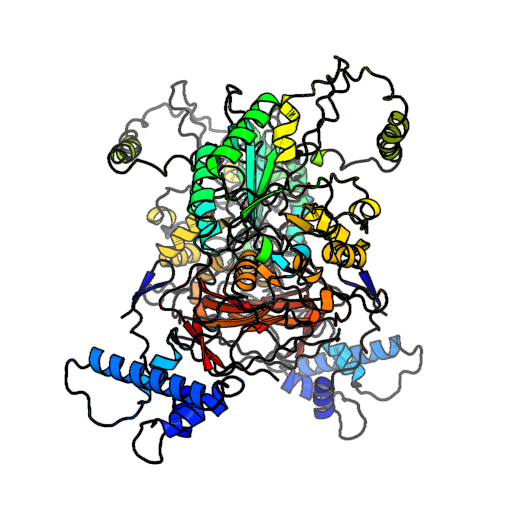AL A 1 290 ? -24.656 -1.376 10.164 1 24.92 290 VAL A O 1
ATOM 2227 N N . ALA A 1 291 ? -25.891 -0.238 8.797 1 24.77 291 ALA A N 1
ATOM 2228 C CA . ALA A 1 291 ? -25.625 0.918 9.648 1 24.77 291 ALA A CA 1
ATOM 2229 C C . ALA A 1 291 ? -26.453 0.851 10.93 1 24.77 291 ALA A C 1
ATOM 2231 O O . ALA A 1 291 ? -26.125 1.511 11.922 1 24.77 291 ALA A O 1
ATOM 2232 N N . ALA A 1 292 ? -27.766 0.31 10.969 1 25.77 292 ALA A N 1
ATOM 2233 C CA . ALA A 1 292 ? -28.641 0.629 12.102 1 25.77 292 ALA A CA 1
ATOM 2234 C C . ALA A 1 292 ? -28.203 -0.123 13.359 1 25.77 292 ALA A C 1
ATOM 2236 O O . ALA A 1 292 ? -28.672 0.183 14.461 1 25.77 292 ALA A O 1
ATOM 2237 N N . THR A 1 293 ? -27.656 -1.291 13.336 1 24.84 293 THR A N 1
ATOM 2238 C CA . THR A 1 293 ? -27.734 -2.018 14.594 1 24.84 293 THR A CA 1
ATOM 2239 C C . THR A 1 293 ? -26.797 -1.409 15.633 1 24.84 293 THR A C 1
ATOM 2241 O O . THR A 1 293 ? -26.5 -2.039 16.656 1 24.84 293 THR A O 1
ATOM 2244 N N . ALA A 1 294 ? -26.047 -0.367 15.438 1 23.92 294 ALA A N 1
ATOM 2245 C CA . ALA A 1 294 ? -25.125 -0.16 16.547 1 23.92 294 ALA A CA 1
ATOM 2246 C C . ALA A 1 294 ? -25.859 0.311 17.797 1 23.92 294 ALA A C 1
ATOM 2248 O O . ALA A 1 294 ? -25.281 0.369 18.891 1 23.92 294 ALA A O 1
ATOM 2249 N N . MET A 1 295 ? -26.984 1.087 17.781 1 23.02 295 MET A N 1
ATOM 2250 C CA . MET A 1 295 ? -27.156 1.763 19.062 1 23.02 295 MET A CA 1
ATOM 2251 C C . MET A 1 295 ? -27.562 0.77 20.156 1 23.02 295 MET A C 1
ATOM 2253 O O . MET A 1 295 ? -26.969 0.742 21.234 1 23.02 295 MET A O 1
ATOM 2257 N N . THR A 1 296 ? -28.906 0.599 20.562 1 24.02 296 THR A N 1
ATOM 2258 C CA . THR A 1 296 ? -29.562 0.328 21.828 1 24.02 296 THR A CA 1
ATOM 2259 C C . THR A 1 296 ? -29.531 -1.162 22.156 1 24.02 296 THR A C 1
ATOM 2261 O O . THR A 1 296 ? -30.016 -1.588 23.203 1 24.02 296 THR A O 1
ATOM 2264 N N . THR A 1 297 ? -29.328 -2.129 21.234 1 23.22 297 THR A N 1
ATOM 2265 C CA . THR A 1 297 ? -29.891 -3.434 21.594 1 23.22 297 THR A CA 1
ATOM 2266 C C . THR A 1 297 ? -29.031 -4.102 22.672 1 23.22 297 THR A C 1
ATOM 2268 O O . THR A 1 297 ? -27.984 -4.672 22.375 1 23.22 297 THR A O 1
ATOM 2271 N N . GLU A 1 298 ? -28.734 -3.48 23.844 1 23.44 298 GLU A N 1
ATOM 2272 C CA . GLU A 1 298 ? -28.266 -4.402 24.875 1 23.44 298 GLU A CA 1
ATOM 2273 C C . GLU A 1 298 ? -29.172 -5.625 24.984 1 23.44 298 GLU A C 1
ATOM 2275 O O . GLU A 1 298 ? -28.688 -6.758 25.062 1 23.44 298 GLU A O 1
ATOM 2280 N N . GLU A 1 299 ? -30.438 -5.453 25.625 1 22.84 299 GLU A N 1
ATOM 2281 C CA . GLU A 1 299 ? -31.297 -6.453 26.25 1 22.84 299 GLU A CA 1
ATOM 2282 C C . GLU A 1 299 ? -31.938 -7.363 25.203 1 22.84 299 GLU A C 1
ATOM 2284 O O . GLU A 1 299 ? -31.969 -8.586 25.375 1 22.84 299 GLU A O 1
ATOM 2289 N N . LYS A 1 300 ? -33 -6.859 24.5 1 22.98 300 LYS A N 1
ATOM 2290 C CA . LYS A 1 300 ? -34 -7.766 23.906 1 22.98 300 LYS A CA 1
ATOM 2291 C C . LYS A 1 300 ? -33.406 -8.469 22.688 1 22.98 300 LYS A C 1
ATOM 2293 O O . LYS A 1 300 ? -34.125 -9.188 21.984 1 22.98 300 LYS A O 1
ATOM 2298 N N . CYS A 1 301 ? -32.438 -7.953 22.156 1 21.69 301 CYS A N 1
ATOM 2299 C CA . CYS A 1 301 ? -32.188 -8.539 20.844 1 21.69 301 CYS A CA 1
ATOM 2300 C C . CYS A 1 301 ? -31.719 -9.992 20.969 1 21.69 301 CYS A C 1
ATOM 2302 O O . CYS A 1 301 ? -31.172 -10.555 20.031 1 21.69 301 CYS A O 1
ATOM 2304 N N . ALA A 1 302 ? -31.844 -10.562 22.188 1 23.7 302 ALA A N 1
ATOM 2305 C CA . ALA A 1 302 ? -31.734 -11.984 22.5 1 23.7 302 ALA A CA 1
ATOM 2306 C C . ALA A 1 302 ? -32.688 -12.805 21.641 1 23.7 302 ALA A C 1
ATOM 2308 O O . ALA A 1 302 ? -32.375 -13.953 21.281 1 23.7 302 ALA A O 1
ATOM 2309 N N . ALA A 1 303 ? -33.938 -12.258 21.5 1 22.98 303 ALA A N 1
ATOM 2310 C CA . ALA A 1 303 ? -35 -13.133 21.016 1 22.98 303 ALA A CA 1
ATOM 2311 C C . ALA A 1 303 ? -34.781 -13.453 19.531 1 22.98 303 ALA A C 1
ATOM 2313 O O . ALA A 1 303 ? -35.125 -14.555 19.078 1 22.98 303 ALA A O 1
ATOM 2314 N N . ALA A 1 304 ? -34.5 -12.406 18.797 1 22.44 304 ALA A N 1
ATOM 2315 C CA . ALA A 1 304 ? -34.75 -12.758 17.391 1 22.44 304 ALA A CA 1
ATOM 2316 C C . ALA A 1 304 ? -33.688 -13.703 16.875 1 22.44 304 ALA A C 1
ATOM 2318 O O . ALA A 1 304 ? -33.75 -14.156 15.727 1 22.44 304 ALA A O 1
ATOM 2319 N N . GLU A 1 305 ? -32.5 -13.828 17.594 1 23.36 305 GLU A N 1
ATOM 2320 C CA . GLU A 1 305 ? -31.594 -14.922 17.266 1 23.36 305 GLU A CA 1
ATOM 2321 C C . GLU A 1 305 ? -32.312 -16.266 17.234 1 23.36 305 GLU A C 1
ATOM 2323 O O . GLU A 1 305 ? -31.844 -17.219 16.625 1 23.36 305 GLU A O 1
ATOM 2328 N N . GLU A 1 306 ? -33.344 -16.266 18.172 1 23.47 306 GLU A N 1
ATOM 2329 C CA . GLU A 1 306 ? -34.031 -17.547 18.406 1 23.47 306 GLU A CA 1
ATOM 2330 C C . GLU A 1 306 ? -34.875 -17.938 17.203 1 23.47 306 GLU A C 1
ATOM 2332 O O . GLU A 1 306 ? -35.156 -19.125 17 1 23.47 306 GLU A O 1
ATOM 2337 N N . ALA A 1 307 ? -35.438 -16.875 16.625 1 23.42 307 ALA A N 1
ATOM 2338 C CA . ALA A 1 307 ? -36.469 -17.328 15.68 1 23.42 307 ALA A CA 1
ATOM 2339 C C . ALA A 1 307 ? -35.812 -18 14.461 1 23.42 307 ALA A C 1
ATOM 2341 O O . ALA A 1 307 ? -36.375 -18.953 13.906 1 23.42 307 ALA A O 1
ATOM 2342 N N . VAL A 1 308 ? -34.75 -17.281 13.992 1 24.34 308 VAL A N 1
ATOM 2343 C CA . VAL A 1 308 ? -34.406 -17.844 12.695 1 24.34 308 VAL A CA 1
ATOM 2344 C C . VAL A 1 308 ? -33.844 -19.25 12.883 1 24.34 308 VAL A C 1
ATOM 2346 O O . VAL A 1 308 ? -33.688 -20 11.914 1 24.34 308 VAL A O 1
ATOM 2349 N N . ALA A 1 309 ? -33.25 -19.344 14.148 1 22.95 309 ALA A N 1
ATOM 2350 C CA . ALA A 1 309 ? -32.781 -20.703 14.406 1 22.95 309 ALA A CA 1
ATOM 2351 C C . ALA A 1 309 ? -33.938 -21.703 14.305 1 22.95 309 ALA A C 1
ATOM 2353 O O . ALA A 1 309 ? -33.719 -22.906 14.109 1 22.95 309 ALA A O 1
ATOM 2354 N N . ALA A 1 310 ? -35.094 -21.156 14.797 1 22.73 310 ALA A N 1
ATOM 2355 C CA . ALA A 1 310 ? -36.156 -22.109 15.023 1 22.73 310 ALA A CA 1
ATOM 2356 C C . ALA A 1 310 ? -36.656 -22.703 13.711 1 22.73 310 ALA A C 1
ATOM 2358 O O . ALA A 1 310 ? -37.344 -23.734 13.703 1 22.73 310 ALA A O 1
ATOM 2359 N N . ALA A 1 311 ? -36.688 -21.797 12.727 1 24.27 311 ALA A N 1
ATOM 2360 C CA . ALA A 1 311 ? -37.5 -22.328 11.648 1 24.27 311 ALA A CA 1
ATOM 2361 C C . ALA A 1 311 ? -36.812 -23.5 10.945 1 24.27 311 ALA A C 1
ATOM 2363 O O . ALA A 1 311 ? -37.375 -24.094 10.031 1 24.27 311 ALA A O 1
ATOM 2364 N N . ALA A 1 312 ? -35.438 -23.5 11.148 1 24.64 312 ALA A N 1
ATOM 2365 C CA . ALA A 1 312 ? -34.906 -24.594 10.328 1 24.64 312 ALA A CA 1
ATOM 2366 C C . ALA A 1 312 ? -35.438 -25.938 10.797 1 24.64 312 ALA A C 1
ATOM 2368 O O . ALA A 1 312 ? -35.156 -26.969 10.195 1 24.64 312 ALA A O 1
ATOM 2369 N N . VAL A 1 313 ? -35.75 -25.875 12.172 1 23.3 313 VAL A N 1
ATOM 2370 C CA . VAL A 1 313 ? -35.844 -27.25 12.609 1 23.3 313 VAL A CA 1
ATOM 2371 C C . VAL A 1 313 ? -36.906 -27.984 11.789 1 23.3 313 VAL A C 1
ATOM 2373 O O . VAL A 1 313 ? -36.75 -29.172 11.469 1 23.3 313 VAL A O 1
ATOM 2376 N N . ASP A 1 314 ? -38.062 -27.281 11.789 1 22.06 314 ASP A N 1
ATOM 2377 C CA . ASP A 1 314 ? -39.188 -28.188 11.633 1 22.06 314 ASP A CA 1
ATOM 2378 C C . ASP A 1 314 ? -39.312 -28.656 10.18 1 22.06 314 ASP A C 1
ATOM 2380 O O . ASP A 1 314 ? -40.188 -29.484 9.859 1 22.06 314 ASP A O 1
ATOM 2384 N N . GLU A 1 315 ? -38.844 -27.734 9.289 1 24.88 315 GLU A N 1
ATOM 2385 C CA . GLU A 1 315 ? -39.469 -28.078 8.008 1 24.88 315 GLU A CA 1
ATOM 2386 C C . GLU A 1 315 ? -38.875 -29.344 7.43 1 24.88 315 GLU A C 1
ATOM 2388 O O . GLU A 1 315 ? -38.125 -29.297 6.445 1 24.88 315 GLU A O 1
ATOM 2393 N N . GLU A 1 316 ? -38.094 -30.062 8.258 1 23.61 316 GLU A N 1
ATOM 2394 C CA . GLU A 1 316 ? -37.469 -31.297 7.805 1 23.61 316 GLU A CA 1
ATOM 2395 C C . GLU A 1 316 ? -38.5 -32.188 7.109 1 23.61 316 GLU A C 1
ATOM 2397 O O . GLU A 1 316 ? -38.188 -32.844 6.109 1 23.61 316 GLU A O 1
ATOM 2402 N N . MET A 1 317 ? -39.656 -32.469 7.891 1 23.14 317 MET A N 1
ATOM 2403 C CA . MET A 1 317 ? -40.281 -33.781 7.75 1 23.14 317 MET A CA 1
ATOM 2404 C C . MET A 1 317 ? -41.062 -33.875 6.457 1 23.14 317 MET A C 1
ATOM 2406 O O . MET A 1 317 ? -41.312 -34.969 5.949 1 23.14 317 MET A O 1
ATOM 2410 N N . GLN A 1 318 ? -41.906 -32.781 6.238 1 25.11 318 GLN A N 1
ATOM 2411 C CA . GLN A 1 318 ? -43.062 -33.188 5.488 1 25.11 318 GLN A CA 1
ATOM 2412 C C . GLN A 1 318 ? -42.75 -33.344 4.004 1 25.11 318 GLN A C 1
ATOM 2414 O O . GLN A 1 318 ? -43.656 -33.469 3.178 1 25.11 318 GLN A O 1
ATOM 2419 N N . GLU A 1 319 ? -41.562 -32.906 3.656 1 26.53 319 GLU A N 1
ATOM 2420 C CA . GLU A 1 319 ? -41.438 -32.688 2.219 1 26.53 319 GLU A CA 1
ATOM 2421 C C . GLU A 1 319 ? -41.469 -34.031 1.464 1 26.53 319 GLU A C 1
ATOM 2423 O O . GLU A 1 319 ? -40.781 -34.188 0.445 1 26.53 319 GLU A O 1
ATOM 2428 N N . ALA A 1 320 ? -41.875 -35.094 2.215 1 24.97 320 ALA A N 1
ATOM 2429 C CA . ALA A 1 320 ? -41.625 -36.406 1.601 1 24.97 320 ALA A CA 1
ATOM 2430 C C . ALA A 1 320 ? -42.375 -36.531 0.277 1 24.97 320 ALA A C 1
ATOM 2432 O O . ALA A 1 320 ? -41.844 -37 -0.711 1 24.97 320 ALA A O 1
ATOM 2433 N N . GLU A 1 321 ? -43.75 -36.469 0.338 1 24.89 321 GLU A N 1
ATOM 2434 C CA . GLU A 1 321 ? -44.5 -37.406 -0.514 1 24.89 321 GLU A CA 1
ATOM 2435 C C . GLU A 1 321 ? -44.719 -36.844 -1.908 1 24.89 321 GLU A C 1
ATOM 2437 O O . GLU A 1 321 ? -45.469 -37.375 -2.697 1 24.89 321 GLU A O 1
ATOM 2442 N N . THR A 1 322 ? -44.469 -35.469 -2.115 1 27.09 322 THR A N 1
ATOM 2443 C CA . THR A 1 322 ? -45.219 -35.125 -3.32 1 27.09 322 THR A CA 1
ATOM 2444 C C . THR A 1 322 ? -44.688 -35.938 -4.52 1 27.09 322 THR A C 1
ATOM 2446 O O . THR A 1 322 ? -43.562 -36.375 -4.52 1 27.09 322 THR A O 1
ATOM 2449 N N . ASP A 1 323 ? -45.5 -36.031 -5.707 1 27.89 323 ASP A N 1
ATOM 2450 C CA . ASP A 1 323 ? -45.562 -36.906 -6.867 1 27.89 323 ASP A CA 1
ATOM 2451 C C . ASP A 1 323 ? -44.344 -36.719 -7.777 1 27.89 323 ASP A C 1
ATOM 2453 O O . ASP A 1 323 ? -44 -35.562 -8.109 1 27.89 323 ASP A O 1
ATOM 2457 N N . LYS A 1 324 ? -43.469 -37.594 -7.953 1 31.45 324 LYS A N 1
ATOM 2458 C CA . LYS A 1 324 ? -42.344 -37.969 -8.797 1 31.45 324 LYS A CA 1
ATOM 2459 C C . LYS A 1 324 ? -42.688 -37.812 -10.273 1 31.45 324 LYS A C 1
ATOM 2461 O O . LYS A 1 324 ? -42.844 -38.812 -10.984 1 31.45 324 LYS A O 1
ATOM 2466 N N . LYS A 1 325 ? -43.562 -36.938 -10.711 1 32.06 325 LYS A N 1
ATOM 2467 C CA . LYS A 1 325 ? -43.625 -37.062 -12.156 1 32.06 325 LYS A CA 1
ATOM 2468 C C . LYS A 1 325 ? -42.281 -36.781 -12.805 1 32.06 325 LYS A C 1
ATOM 2470 O O . LYS A 1 325 ? -41.625 -35.781 -12.461 1 32.06 325 LYS A O 1
ATOM 2475 N N . THR A 1 326 ? -41.688 -37.719 -13.633 1 31.22 326 THR A N 1
ATOM 2476 C CA . THR A 1 326 ? -40.469 -38 -14.359 1 31.22 326 THR A CA 1
ATOM 2477 C C . THR A 1 326 ? -40.188 -36.938 -15.422 1 31.22 326 THR A C 1
ATOM 2479 O O . THR A 1 326 ? -40.844 -36.938 -16.469 1 31.22 326 THR A O 1
ATOM 2482 N N . GLN A 1 327 ? -40.406 -35.656 -15.297 1 35.94 327 GLN A N 1
ATOM 2483 C CA . GLN A 1 327 ? -39.844 -34.906 -16.422 1 35.94 327 GLN A CA 1
ATOM 2484 C C . GLN A 1 327 ? -38.438 -35.375 -16.75 1 35.94 327 GLN A C 1
ATOM 2486 O O . GLN A 1 327 ? -37.469 -34.906 -16.172 1 35.94 327 GLN A O 1
ATOM 2491 N N . HIS A 1 328 ? -38.156 -36.594 -17.188 1 37.75 328 HIS A N 1
ATOM 2492 C CA . HIS A 1 328 ? -37.031 -37.5 -17.375 1 37.75 328 HIS A CA 1
ATOM 2493 C C . HIS A 1 328 ? -36.031 -36.969 -18.406 1 37.75 328 HIS A C 1
ATOM 2495 O O . HIS A 1 328 ? -34.844 -37.25 -18.359 1 37.75 328 HIS A O 1
ATOM 2501 N N . GLY A 1 329 ? -36.438 -36.469 -19.75 1 40.97 329 GLY A N 1
ATOM 2502 C CA . GLY A 1 329 ? -35.656 -36.562 -20.969 1 40.97 329 GLY A CA 1
ATOM 2503 C C . GLY A 1 329 ? -34.5 -35.562 -21 1 40.97 329 GLY A C 1
ATOM 2504 O O . GLY A 1 329 ? -33.406 -35.906 -21.438 1 40.97 329 GLY A O 1
ATOM 2505 N N . VAL A 1 330 ? -34.781 -34.281 -21.156 1 45.53 330 VAL A N 1
ATOM 2506 C CA . VAL A 1 330 ? -33.906 -33.156 -21.531 1 45.53 330 VAL A CA 1
ATOM 2507 C C . VAL A 1 330 ? -32.781 -33 -20.531 1 45.53 330 VAL A C 1
ATOM 2509 O O . VAL A 1 330 ? -31.672 -32.562 -20.906 1 45.53 330 VAL A O 1
ATOM 2512 N N . ASP A 1 331 ? -32.938 -33.125 -19.281 1 54.03 331 ASP A N 1
ATOM 2513 C CA . ASP A 1 331 ? -32.125 -32.781 -18.109 1 54.03 331 ASP A CA 1
ATOM 2514 C C . ASP A 1 331 ? -30.891 -33.656 -18.031 1 54.03 331 ASP A C 1
ATOM 2516 O O . ASP A 1 331 ? -29.828 -33.219 -17.562 1 54.03 331 ASP A O 1
ATOM 2520 N N . ASN A 1 332 ? -30.844 -34.688 -18.938 1 73.5 332 ASN A N 1
ATOM 2521 C CA . ASN A 1 332 ? -29.859 -35.75 -18.734 1 73.5 332 ASN A CA 1
ATOM 2522 C C . ASN A 1 332 ? -28.562 -35.438 -19.469 1 73.5 332 ASN A C 1
ATOM 2524 O O . ASN A 1 332 ? -27.484 -35.688 -18.938 1 73.5 332 ASN A O 1
ATOM 2528 N N . GLU A 1 333 ? -28.734 -34.688 -20.703 1 83.69 333 GLU A N 1
ATOM 2529 C CA . GLU A 1 333 ? -27.531 -34.469 -21.5 1 83.69 333 GLU A CA 1
ATOM 2530 C C . GLU A 1 333 ? -26.594 -33.469 -20.828 1 83.69 333 GLU A C 1
ATOM 2532 O O . GLU A 1 333 ? -25.375 -33.625 -20.844 1 83.69 333 GLU A O 1
ATOM 2537 N N . TYR A 1 334 ? -27.219 -32.438 -20.297 1 90.19 334 TYR A N 1
ATOM 2538 C CA . TYR A 1 334 ? -26.438 -31.438 -19.594 1 90.19 334 TYR A CA 1
ATOM 2539 C C . TYR A 1 334 ? -25.734 -32.062 -18.391 1 90.19 334 TYR A C 1
ATOM 2541 O O . TYR A 1 334 ? -24.547 -31.797 -18.172 1 90.19 334 TYR A O 1
ATOM 2549 N N . ARG A 1 335 ? -26.359 -32.844 -17.719 1 88.94 335 ARG A N 1
ATOM 2550 C CA . ARG A 1 335 ? -25.781 -33.5 -16.562 1 88.94 335 ARG A CA 1
ATOM 2551 C C . ARG A 1 335 ? -24.656 -34.438 -16.953 1 88.94 335 ARG A C 1
ATOM 2553 O O . ARG A 1 335 ? -23.641 -34.562 -16.266 1 88.94 335 ARG A O 1
ATOM 2560 N N . ARG A 1 336 ? -24.844 -35.094 -18.078 1 89.25 336 ARG A N 1
ATOM 2561 C CA . ARG A 1 336 ? -23.859 -36.062 -18.562 1 89.25 336 ARG A CA 1
ATOM 2562 C C . ARG A 1 336 ? -22.562 -35.375 -18.938 1 89.25 336 ARG A C 1
ATOM 2564 O O . ARG A 1 336 ? -21.5 -36 -18.938 1 89.25 336 ARG A O 1
ATOM 2571 N N . LEU A 1 337 ? -22.641 -34.125 -19.281 1 93.19 337 LEU A N 1
ATOM 2572 C CA . LEU A 1 337 ? -21.453 -33.375 -19.703 1 93.19 337 LEU A CA 1
ATOM 2573 C C . LEU A 1 337 ? -20.594 -33.031 -18.5 1 93.19 337 LEU A C 1
ATOM 2575 O O . LEU A 1 337 ? -19.422 -32.688 -18.656 1 93.19 337 LEU A O 1
ATOM 2579 N N . ILE A 1 338 ? -21.172 -33.125 -17.328 1 92.94 338 ILE A N 1
ATOM 2580 C CA . ILE A 1 338 ? -20.438 -32.719 -16.125 1 92.94 338 ILE A CA 1
ATOM 2581 C C . ILE A 1 338 ? -19.5 -33.844 -15.695 1 92.94 338 ILE A C 1
ATOM 2583 O O . ILE A 1 338 ? -19.953 -34.844 -15.141 1 92.94 338 ILE A O 1
ATOM 2587 N N . ALA A 1 339 ? -18.25 -33.625 -15.953 1 93.44 339 ALA A N 1
ATOM 2588 C CA . ALA A 1 339 ? -17.266 -34.656 -15.625 1 93.44 339 ALA A CA 1
ATOM 2589 C C . ALA A 1 339 ? -16.844 -34.562 -14.156 1 93.44 339 ALA A C 1
ATOM 2591 O O . ALA A 1 339 ? -16.625 -35.594 -13.5 1 93.44 339 ALA A O 1
ATOM 2592 N N . ILE A 1 340 ? -16.656 -33.375 -13.625 1 93.75 340 ILE A N 1
ATOM 2593 C CA . ILE A 1 340 ? -16.328 -33.125 -12.227 1 93.75 340 ILE A CA 1
ATOM 2594 C C . ILE A 1 340 ? -17.453 -32.344 -11.555 1 93.75 340 ILE A C 1
ATOM 2596 O O . ILE A 1 340 ? -17.516 -31.109 -11.703 1 93.75 340 ILE A O 1
ATOM 2600 N N . PRO A 1 341 ? -18.25 -33.031 -10.828 1 91.38 341 PRO A N 1
ATOM 2601 C CA . PRO A 1 341 ? -19.391 -32.344 -10.211 1 91.38 341 PRO A CA 1
ATOM 2602 C C . PRO A 1 341 ? -18.969 -31.469 -9.039 1 91.38 341 PRO A C 1
ATOM 2604 O O . PRO A 1 341 ? -18.094 -31.844 -8.258 1 91.38 341 PRO A O 1
ATOM 2607 N N . LEU A 1 342 ? -19.516 -30.328 -9 1 92.88 342 LEU A N 1
ATOM 2608 C CA . LEU A 1 342 ? -19.391 -29.438 -7.852 1 92.88 342 LEU A CA 1
ATOM 2609 C C . LEU A 1 342 ? -20.359 -29.828 -6.746 1 92.88 342 LEU A C 1
ATOM 2611 O O . LEU A 1 342 ? -21.562 -29.953 -6.984 1 92.88 342 LEU A O 1
ATOM 2615 N N . THR A 1 343 ? -19.844 -30.062 -5.574 1 89.75 343 THR A N 1
ATOM 2616 C CA . THR A 1 343 ? -20.672 -30.438 -4.434 1 89.75 343 THR A CA 1
ATOM 2617 C C . THR A 1 343 ? -21.344 -29.203 -3.842 1 89.75 343 THR A C 1
ATOM 2619 O O . THR A 1 343 ? -20.719 -28.156 -3.676 1 89.75 343 THR A O 1
ATOM 2622 N N . ARG A 1 344 ? -22.547 -29.422 -3.516 1 88.5 344 ARG A N 1
ATOM 2623 C CA . ARG A 1 344 ? -23.281 -28.344 -2.85 1 88.5 344 ARG A CA 1
ATOM 2624 C C . ARG A 1 344 ? -22.875 -28.234 -1.384 1 88.5 344 ARG A C 1
ATOM 2626 O O . ARG A 1 344 ? -22.766 -29.25 -0.682 1 88.5 344 ARG A O 1
ATOM 2633 N N . ARG A 1 345 ? -22.703 -27.078 -1.022 1 89.06 345 ARG A N 1
ATOM 2634 C CA . ARG A 1 345 ? -22.297 -26.828 0.359 1 89.06 345 ARG A CA 1
ATOM 2635 C C . ARG A 1 345 ? -23.453 -27.141 1.323 1 89.06 345 ARG A C 1
ATOM 2637 O O . ARG A 1 345 ? -24.594 -26.797 1.049 1 89.06 345 ARG A O 1
ATOM 2644 N N . LYS A 1 346 ? -23.141 -27.688 2.428 1 87.31 346 LYS A N 1
ATOM 2645 C CA . LYS A 1 346 ? -24.078 -27.922 3.521 1 87.31 346 LYS A CA 1
ATOM 2646 C C . LYS A 1 346 ? -23.984 -26.812 4.57 1 87.31 346 LYS A C 1
ATOM 2648 O O . LYS A 1 346 ? -24.734 -26.828 5.547 1 87.31 346 LYS A O 1
ATOM 2653 N N . HIS A 1 347 ? -23.078 -25.938 4.363 1 88.06 347 HIS A N 1
ATOM 2654 C CA . HIS A 1 347 ? -22.828 -24.797 5.246 1 88.06 347 HIS A CA 1
ATOM 2655 C C . HIS A 1 347 ? -22.422 -25.281 6.645 1 88.06 347 HIS A C 1
ATOM 2657 O O . HIS A 1 347 ? -22.859 -24.688 7.645 1 88.06 347 HIS A O 1
ATOM 2663 N N . ASP A 1 348 ? -21.969 -26.344 6.746 1 91.5 348 ASP A N 1
ATOM 2664 C CA . ASP A 1 348 ? -21.234 -26.969 7.84 1 91.5 348 ASP A CA 1
ATOM 2665 C C . ASP A 1 348 ? -19.859 -27.438 7.379 1 91.5 348 ASP A C 1
ATOM 2667 O O . ASP A 1 348 ? -19.75 -28.406 6.641 1 91.5 348 ASP A O 1
ATOM 2671 N N . MET A 1 349 ? -18.875 -26.781 7.852 1 93.69 349 MET A N 1
ATOM 2672 C CA . MET A 1 349 ? -17.531 -26.953 7.305 1 93.69 349 MET A CA 1
ATOM 2673 C C . MET A 1 349 ? -17.031 -28.375 7.543 1 93.69 349 MET A C 1
ATOM 2675 O O . MET A 1 349 ? -16.312 -28.922 6.711 1 93.69 349 MET A O 1
ATOM 2679 N N . ASP A 1 350 ? -17.406 -28.984 8.688 1 94.25 350 ASP A N 1
ATOM 2680 C CA . ASP A 1 350 ? -17.047 -30.375 8.945 1 94.25 350 ASP A CA 1
ATOM 2681 C C . ASP A 1 350 ? -17.625 -31.297 7.879 1 94.25 350 ASP A C 1
ATOM 2683 O O . ASP A 1 350 ? -16.953 -32.219 7.422 1 94.25 350 ASP A O 1
ATOM 2687 N N . GLN A 1 351 ? -18.828 -31 7.512 1 94.25 351 GLN A N 1
ATOM 2688 C CA . GLN A 1 351 ? -19.5 -31.812 6.504 1 94.25 351 GLN A CA 1
ATOM 2689 C C . GLN A 1 351 ? -18.984 -31.484 5.102 1 94.25 351 GLN A C 1
ATOM 2691 O O . GLN A 1 351 ? -18.797 -32.375 4.273 1 94.25 351 GLN A O 1
ATOM 2696 N N . ASP A 1 352 ? -18.781 -30.281 4.863 1 95.5 352 ASP A N 1
ATOM 2697 C CA . ASP A 1 352 ? -18.344 -29.828 3.545 1 95.5 352 ASP A CA 1
ATOM 2698 C C . ASP A 1 352 ? -16.969 -30.391 3.205 1 95.5 352 ASP A C 1
ATOM 2700 O O . ASP A 1 352 ? -16.688 -30.734 2.051 1 95.5 352 ASP A O 1
ATOM 2704 N N . LEU A 1 353 ? -16.078 -30.531 4.227 1 96.25 353 LEU A N 1
ATOM 2705 C CA . LEU A 1 353 ? -14.688 -30.922 3.998 1 96.25 353 LEU A CA 1
ATOM 2706 C C . LEU A 1 353 ? -14.5 -32.406 4.273 1 96.25 353 LEU A C 1
ATOM 2708 O O . LEU A 1 353 ? -13.367 -32.875 4.387 1 96.25 353 LEU A O 1
ATOM 2712 N N . LYS A 1 354 ? -15.602 -33.094 4.398 1 94.62 354 LYS A N 1
ATOM 2713 C CA . LYS A 1 354 ? -15.5 -34.531 4.605 1 94.62 354 LYS A CA 1
ATOM 2714 C C . LYS A 1 354 ? -14.922 -35.219 3.373 1 94.62 354 LYS A C 1
ATOM 2716 O O . LYS A 1 354 ? -15.297 -34.906 2.242 1 94.62 354 LYS A O 1
ATOM 2721 N N . VAL A 1 355 ? -13.977 -36.125 3.588 1 94.69 355 VAL A N 1
ATOM 2722 C CA . VAL A 1 355 ? -13.344 -36.875 2.496 1 94.69 355 VAL A CA 1
ATOM 2723 C C . VAL A 1 355 ? -14 -38.219 2.344 1 94.69 355 VAL A C 1
ATOM 2725 O O . VAL A 1 355 ? -13.984 -39.031 3.273 1 94.69 355 VAL A O 1
ATOM 2728 N N . ASP A 1 356 ? -14.602 -38.469 1.208 1 93.06 356 ASP A N 1
ATOM 2729 C CA . ASP A 1 356 ? -15.141 -39.75 0.85 1 93.06 356 ASP A CA 1
ATOM 2730 C C . ASP A 1 356 ? -14.055 -40.656 0.251 1 93.06 356 ASP A C 1
ATOM 2732 O O . ASP A 1 356 ? -13.445 -40.312 -0.758 1 93.06 356 ASP A O 1
ATOM 2736 N N . PRO A 1 357 ? -13.742 -41.812 0.831 1 91.31 357 PRO A N 1
ATOM 2737 C CA . PRO A 1 357 ? -12.664 -42.656 0.334 1 91.31 357 PRO A CA 1
ATOM 2738 C C . PRO A 1 357 ? -12.961 -43.25 -1.046 1 91.31 357 PRO A C 1
ATOM 2740 O O . PRO A 1 357 ? -12.047 -43.688 -1.75 1 91.31 357 PRO A O 1
ATOM 2743 N N . ASP A 1 358 ? -14.25 -43.188 -1.428 1 92 358 ASP A N 1
ATOM 2744 C CA . ASP A 1 358 ? -14.617 -43.906 -2.646 1 92 358 ASP A CA 1
ATOM 2745 C C . ASP A 1 358 ? -14.945 -42.938 -3.775 1 92 358 ASP A C 1
ATOM 2747 O O . ASP A 1 358 ? -15.141 -43.344 -4.922 1 92 358 ASP A O 1
ATOM 2751 N N . MET A 1 359 ? -15.047 -41.75 -3.424 1 93.5 359 MET A N 1
ATOM 2752 C CA . MET A 1 359 ? -15.445 -40.781 -4.457 1 93.5 359 MET A CA 1
ATOM 2753 C C . MET A 1 359 ? -14.727 -39.438 -4.273 1 93.5 359 MET A C 1
ATOM 2755 O O . MET A 1 359 ? -14.555 -38.969 -3.148 1 93.5 359 MET A O 1
ATOM 2759 N N . VAL A 1 360 ? -14.328 -38.844 -5.391 1 95.12 360 VAL A N 1
ATOM 2760 C CA . VAL A 1 360 ? -13.711 -37.531 -5.371 1 95.12 360 VAL A CA 1
ATOM 2761 C C . VAL A 1 360 ? -14.711 -36.5 -5.879 1 95.12 360 VAL A C 1
ATOM 2763 O O . VAL A 1 360 ? -15.641 -36.812 -6.617 1 95.12 360 VAL A O 1
ATOM 2766 N N . THR A 1 361 ? -14.523 -35.25 -5.438 1 93.56 361 THR A N 1
ATOM 2767 C CA . THR A 1 361 ? -15.438 -34.156 -5.793 1 93.56 361 THR A CA 1
ATOM 2768 C C . THR A 1 361 ? -14.719 -32.812 -5.801 1 93.56 361 THR A C 1
ATOM 2770 O O . THR A 1 361 ? -13.5 -32.781 -5.598 1 93.56 361 THR A O 1
ATOM 2773 N N . ARG A 1 362 ? -15.445 -31.828 -6.156 1 96.56 362 ARG A N 1
ATOM 2774 C CA . ARG A 1 362 ? -14.961 -30.438 -6.098 1 96.56 362 ARG A CA 1
ATOM 2775 C C . ARG A 1 362 ? -15.836 -29.594 -5.18 1 96.56 362 ARG A C 1
ATOM 2777 O O . ARG A 1 362 ? -17.062 -29.75 -5.168 1 96.56 362 ARG A O 1
ATOM 2784 N N . LEU A 1 363 ? -15.188 -28.828 -4.379 1 96.88 363 LEU A N 1
ATOM 2785 C CA . LEU A 1 363 ? -15.844 -27.844 -3.521 1 96.88 363 LEU A CA 1
ATOM 2786 C C . LEU A 1 363 ? -15.406 -26.438 -3.869 1 96.88 363 LEU A C 1
ATOM 2788 O O . LEU A 1 363 ? -14.297 -26.234 -4.371 1 96.88 363 LEU A O 1
ATOM 2792 N N . SER A 1 364 ? -16.281 -25.484 -3.727 1 96.56 364 SER A N 1
ATOM 2793 C CA . SER A 1 364 ? -15.961 -24.078 -3.916 1 96.56 364 SER A CA 1
ATOM 2794 C C . SER A 1 364 ? -16.312 -23.25 -2.68 1 96.56 364 SER A C 1
ATOM 2796 O O . SER A 1 364 ? -17.391 -23.391 -2.117 1 96.56 364 SER A O 1
ATOM 2798 N N . LEU A 1 365 ? -15.359 -22.438 -2.232 1 96.25 365 LEU A N 1
ATOM 2799 C CA . LEU A 1 365 ? -15.562 -21.547 -1.095 1 96.25 365 LEU A CA 1
ATOM 2800 C C . LEU A 1 365 ? -15.227 -20.109 -1.468 1 96.25 365 LEU A C 1
ATOM 2802 O O . LEU A 1 365 ? -14.211 -19.859 -2.111 1 96.25 365 LEU A O 1
ATOM 2806 N N . GLY A 1 366 ? -16.125 -19.219 -1.069 1 95.31 366 GLY A N 1
ATOM 2807 C CA . GLY A 1 366 ? -15.781 -17.812 -1.208 1 95.31 366 GLY A CA 1
ATOM 2808 C C . GLY A 1 366 ? -14.656 -17.375 -0.294 1 95.31 366 GLY A C 1
ATOM 2809 O O . GLY A 1 366 ? -14.383 -18.016 0.721 1 95.31 366 GLY A O 1
ATOM 2810 N N . GLU A 1 367 ? -14.031 -16.297 -0.648 1 94.25 367 GLU A N 1
ATOM 2811 C CA . GLU A 1 367 ? -12.875 -15.742 0.053 1 94.25 367 GLU A CA 1
ATOM 2812 C C . GLU A 1 367 ? -13.141 -15.625 1.55 1 94.25 367 GLU A C 1
ATOM 2814 O O . GLU A 1 367 ? -12.352 -16.094 2.367 1 94.25 367 GLU A O 1
ATOM 2819 N N . LYS A 1 368 ? -14.25 -15.047 1.944 1 90.44 368 LYS A N 1
ATOM 2820 C CA . LYS A 1 368 ? -14.562 -14.828 3.352 1 90.44 368 LYS A CA 1
ATOM 2821 C C . LYS A 1 368 ? -14.766 -16.141 4.086 1 90.44 368 LYS A C 1
ATOM 2823 O O . LYS A 1 368 ? -14.234 -16.344 5.18 1 90.44 368 LYS A O 1
ATOM 2828 N N . ALA A 1 369 ? -15.57 -17.016 3.512 1 93.44 369 ALA A N 1
ATOM 2829 C CA . ALA A 1 369 ? -15.82 -18.328 4.102 1 93.44 369 ALA A CA 1
ATOM 2830 C C . ALA A 1 369 ? -14.516 -19.109 4.254 1 93.44 369 ALA A C 1
ATOM 2832 O O . ALA A 1 369 ? -14.297 -19.766 5.27 1 93.44 369 ALA A O 1
ATOM 2833 N N . TYR A 1 370 ? -13.703 -19 3.281 1 95.75 370 TYR A N 1
ATOM 2834 C CA . TYR A 1 370 ? -12.438 -19.719 3.312 1 95.75 370 TYR A CA 1
ATOM 2835 C C . TYR A 1 370 ? -11.523 -19.172 4.406 1 95.75 370 TYR A C 1
ATOM 2837 O O . TYR A 1 370 ? -10.891 -19.938 5.133 1 95.75 370 TYR A O 1
ATOM 2845 N N . GLU A 1 371 ? -11.359 -17.859 4.496 1 90.75 371 GLU A N 1
ATOM 2846 C CA . GLU A 1 371 ? -10.547 -17.219 5.527 1 90.75 371 GLU A CA 1
ATOM 2847 C C . GLU A 1 371 ? -10.938 -17.719 6.918 1 90.75 371 GLU A C 1
ATOM 2849 O O . GLU A 1 371 ? -10.07 -17.953 7.762 1 90.75 371 GLU A O 1
ATOM 2854 N N . LYS A 1 372 ? -12.203 -17.891 7.113 1 89.19 372 LYS A N 1
ATOM 2855 C CA . LYS A 1 372 ? -12.68 -18.422 8.391 1 89.19 372 LYS A CA 1
ATOM 2856 C C . LYS A 1 372 ? -12.312 -19.891 8.539 1 89.19 372 LYS A C 1
ATOM 2858 O O . LYS A 1 372 ? -11.906 -20.328 9.617 1 89.19 372 LYS A O 1
ATOM 2863 N N . ALA A 1 373 ? -12.445 -20.625 7.52 1 93.31 373 ALA A N 1
ATOM 2864 C CA . ALA A 1 373 ? -12.211 -22.062 7.539 1 93.31 373 ALA A CA 1
ATOM 2865 C C . ALA A 1 373 ? -10.758 -22.375 7.867 1 93.31 373 ALA A C 1
ATOM 2867 O O . ALA A 1 373 ? -10.469 -23.359 8.555 1 93.31 373 ALA A O 1
ATOM 2868 N N . ILE A 1 374 ? -9.797 -21.594 7.344 1 90.06 374 ILE A N 1
ATOM 2869 C CA . ILE A 1 374 ? -8.383 -21.891 7.547 1 90.06 374 ILE A CA 1
ATOM 2870 C C . ILE A 1 374 ? -8.039 -21.75 9.031 1 90.06 374 ILE A C 1
ATOM 2872 O O . ILE A 1 374 ? -7.148 -22.453 9.531 1 90.06 374 ILE A O 1
ATOM 2876 N N . VAL A 1 375 ? -8.711 -20.906 9.727 1 83.12 375 VAL A N 1
ATOM 2877 C CA . VAL A 1 375 ? -8.469 -20.688 11.148 1 83.12 375 VAL A CA 1
ATOM 2878 C C . VAL A 1 375 ? -9 -21.875 11.953 1 83.12 375 VAL A C 1
ATOM 2880 O O . VAL A 1 375 ? -8.328 -22.375 12.852 1 83.12 375 VAL A O 1
ATOM 2883 N N . THR A 1 376 ? -10.109 -22.406 11.578 1 88.75 376 THR A N 1
ATOM 2884 C CA . THR A 1 376 ? -10.797 -23.391 12.391 1 88.75 376 THR A CA 1
ATOM 2885 C C . THR A 1 376 ? -10.555 -24.797 11.859 1 88.75 376 THR A C 1
ATOM 2887 O O . THR A 1 376 ? -10.586 -25.781 12.617 1 88.75 376 THR A O 1
ATOM 2890 N N . HIS A 1 377 ? -10.336 -24.922 10.531 1 93.75 377 HIS A N 1
ATOM 2891 C CA . HIS A 1 377 ? -10.312 -26.234 9.898 1 93.75 377 HIS A CA 1
ATOM 2892 C C . HIS A 1 377 ? -9.094 -26.391 8.992 1 93.75 377 HIS A C 1
ATOM 2894 O O . HIS A 1 377 ? -9.188 -26.984 7.922 1 93.75 377 HIS A O 1
ATOM 2900 N N . GLY A 1 378 ? -7.98 -25.859 9.375 1 91.56 378 GLY A N 1
ATOM 2901 C CA . GLY A 1 378 ? -6.785 -25.891 8.547 1 91.56 378 GLY A CA 1
ATOM 2902 C C . GLY A 1 378 ? -6.367 -27.297 8.172 1 91.56 378 GLY A C 1
ATOM 2903 O O . GLY A 1 378 ? -6.121 -27.594 7 1 91.56 378 GLY A O 1
ATOM 2904 N N . ALA A 1 379 ? -6.297 -28.141 9.148 1 91.69 379 ALA A N 1
ATOM 2905 C CA . ALA A 1 379 ? -5.895 -29.531 8.922 1 91.69 379 ALA A CA 1
ATOM 2906 C C . ALA A 1 379 ? -6.887 -30.25 8.008 1 91.69 379 ALA A C 1
ATOM 2908 O O . ALA A 1 379 ? -6.488 -31.047 7.156 1 91.69 379 ALA A O 1
ATOM 2909 N N . HIS A 1 380 ? -8.164 -29.969 8.203 1 95.06 380 HIS A N 1
ATOM 2910 C CA . HIS A 1 380 ? -9.203 -30.562 7.367 1 95.06 380 HIS A CA 1
ATOM 2911 C C . HIS A 1 380 ? -9.047 -30.156 5.906 1 95.06 380 HIS A C 1
ATOM 2913 O O . HIS A 1 380 ? -9.266 -30.953 5 1 95.06 380 HIS A O 1
ATOM 2919 N N . ILE A 1 381 ? -8.68 -28.953 5.707 1 97.19 381 ILE A N 1
ATOM 2920 C CA . ILE A 1 381 ? -8.492 -28.438 4.352 1 97.19 381 ILE A CA 1
ATOM 2921 C C . ILE A 1 381 ? -7.332 -29.172 3.682 1 97.19 381 ILE A C 1
ATOM 2923 O O . ILE A 1 381 ? -7.438 -29.594 2.529 1 97.19 381 ILE A O 1
ATOM 2927 N N . ILE A 1 382 ? -6.234 -29.312 4.387 1 95.62 382 ILE A N 1
ATOM 2928 C CA . ILE A 1 382 ? -5.066 -30 3.842 1 95.62 382 ILE A CA 1
ATOM 2929 C C . ILE A 1 382 ? -5.438 -31.438 3.469 1 95.62 382 ILE A C 1
ATOM 2931 O O . ILE A 1 382 ? -5.117 -31.891 2.371 1 95.62 382 ILE A O 1
ATOM 2935 N N . ARG A 1 383 ? -6.137 -32.125 4.324 1 95.81 383 ARG A N 1
ATOM 2936 C CA . ARG A 1 383 ? -6.551 -33.5 4.047 1 95.81 383 ARG A CA 1
ATOM 2937 C C . ARG A 1 383 ? -7.504 -33.531 2.855 1 95.81 383 ARG A C 1
ATOM 2939 O O . ARG A 1 383 ? -7.375 -34.406 1.99 1 95.81 383 ARG A O 1
ATOM 2946 N N . PHE A 1 384 ? -8.445 -32.688 2.85 1 97.38 384 PHE A N 1
ATOM 2947 C CA . PHE A 1 384 ? -9.43 -32.625 1.774 1 97.38 384 PHE A CA 1
ATOM 2948 C C . PHE A 1 384 ? -8.742 -32.438 0.423 1 97.38 384 PHE A C 1
ATOM 2950 O O . PHE A 1 384 ? -9.078 -33.156 -0.54 1 97.38 384 PHE A O 1
ATOM 2957 N N . THR A 1 385 ? -7.762 -31.594 0.323 1 97.88 385 THR A N 1
ATOM 2958 C CA . THR A 1 385 ? -7.133 -31.203 -0.937 1 97.88 385 THR A CA 1
ATOM 2959 C C . THR A 1 385 ? -6.148 -32.281 -1.396 1 97.88 385 THR A C 1
ATOM 2961 O O . THR A 1 385 ? -5.613 -32.219 -2.506 1 97.88 385 THR A O 1
ATOM 2964 N N . GLN A 1 386 ? -5.852 -33.25 -0.604 1 97 386 GLN A N 1
ATOM 2965 C CA . GLN A 1 386 ? -4.988 -34.344 -1.014 1 97 386 GLN A CA 1
ATOM 2966 C C . GLN A 1 386 ? -5.688 -35.25 -2.027 1 97 386 GLN A C 1
ATOM 2968 O O . GLN A 1 386 ? -5.031 -35.906 -2.836 1 97 386 GLN A O 1
ATOM 2973 N N . ARG A 1 387 ? -7.031 -35.188 -1.97 1 96.94 387 ARG A N 1
ATOM 2974 C CA . ARG A 1 387 ? -7.781 -36.094 -2.82 1 96.94 387 ARG A CA 1
ATOM 2975 C C . ARG A 1 387 ? -8.781 -35.344 -3.689 1 96.94 387 ARG A C 1
ATOM 2977 O O . ARG A 1 387 ? -9.016 -35.719 -4.844 1 96.94 387 ARG A O 1
ATOM 2984 N N . ASN A 1 388 ? -9.422 -34.344 -3.115 1 97.75 388 ASN A N 1
ATOM 2985 C CA . ASN A 1 388 ? -10.484 -33.625 -3.781 1 97.75 388 ASN A CA 1
ATOM 2986 C C . ASN A 1 388 ? -9.977 -32.281 -4.332 1 97.75 388 ASN A C 1
ATOM 2988 O O . ASN A 1 388 ? -8.82 -31.922 -4.113 1 97.75 388 ASN A O 1
ATOM 2992 N N . LEU A 1 389 ? -10.805 -31.594 -5.125 1 98.25 389 LEU A N 1
ATOM 2993 C CA . LEU A 1 389 ? -10.5 -30.25 -5.621 1 98.25 389 LEU A CA 1
ATOM 2994 C C . LEU A 1 389 ? -11.219 -29.188 -4.797 1 98.25 389 LEU A C 1
ATOM 2996 O O . LEU A 1 389 ? -12.391 -29.344 -4.461 1 98.25 389 LEU A O 1
ATOM 3000 N N . LEU A 1 390 ? -10.477 -28.234 -4.398 1 98.5 390 LEU A N 1
ATOM 3001 C CA . LEU A 1 390 ? -11.047 -27.078 -3.729 1 98.5 390 LEU A CA 1
ATOM 3002 C C . LEU A 1 390 ? -10.766 -25.797 -4.516 1 98.5 390 LEU A C 1
ATOM 3004 O O . LEU A 1 390 ? -9.625 -25.547 -4.898 1 98.5 390 LEU A O 1
ATOM 3008 N N . ARG A 1 391 ? -11.836 -25.094 -4.809 1 98.19 391 ARG A N 1
ATOM 3009 C CA . ARG A 1 391 ? -11.734 -23.797 -5.453 1 98.19 391 ARG A CA 1
ATOM 3010 C C . ARG A 1 391 ? -12.07 -22.672 -4.477 1 98.19 391 ARG A C 1
ATOM 3012 O O . ARG A 1 391 ? -13.07 -22.75 -3.758 1 98.19 391 ARG A O 1
ATOM 3019 N N . ILE A 1 392 ? -11.211 -21.688 -4.434 1 97.81 392 ILE A N 1
ATOM 3020 C CA . ILE A 1 392 ? -11.547 -20.484 -3.699 1 97.81 392 ILE A CA 1
ATOM 3021 C C . ILE A 1 392 ? -11.594 -19.297 -4.66 1 97.81 392 ILE A C 1
ATOM 3023 O O . ILE A 1 392 ? -10.867 -19.266 -5.66 1 97.81 392 ILE A O 1
ATOM 3027 N N . PHE A 1 393 ? -12.484 -18.375 -4.375 1 95.81 393 PHE A N 1
ATOM 3028 C CA . PHE A 1 393 ? -12.68 -17.281 -5.332 1 95.81 393 PHE A CA 1
ATOM 3029 C C . PHE A 1 393 ? -12.883 -15.961 -4.609 1 95.81 393 PHE A C 1
ATOM 3031 O O . PHE A 1 393 ? -13.273 -15.938 -3.441 1 95.81 393 PHE A O 1
ATOM 3038 N N . PRO A 1 394 ? -12.547 -14.812 -5.301 1 93.56 394 PRO A N 1
ATOM 3039 C CA . PRO A 1 394 ? -12.586 -13.484 -4.684 1 93.56 394 PRO A CA 1
ATOM 3040 C C . PRO A 1 394 ? -13.977 -13.102 -4.188 1 93.56 394 PRO A C 1
ATOM 3042 O O . PRO A 1 394 ? -14.977 -13.5 -4.785 1 93.56 394 PRO A O 1
ATOM 3045 N N . ARG A 1 395 ? -13.938 -12.273 -3.137 1 89.44 395 ARG A N 1
ATOM 3046 C CA . ARG A 1 395 ? -15.195 -11.789 -2.59 1 89.44 395 ARG A CA 1
ATOM 3047 C C . ARG A 1 395 ? -15.891 -10.836 -3.561 1 89.44 395 ARG A C 1
ATOM 3049 O O . ARG A 1 395 ? -15.227 -10.164 -4.352 1 89.44 395 ARG A O 1
ATOM 3056 N N . SER A 1 396 ? -17.125 -10.742 -3.418 1 79.81 396 SER A N 1
ATOM 3057 C CA . SER A 1 396 ? -17.953 -9.961 -4.336 1 79.81 396 SER A CA 1
ATOM 3058 C C . SER A 1 396 ? -17.703 -8.461 -4.156 1 79.81 396 SER A C 1
ATOM 3060 O O . SER A 1 396 ? -17.984 -7.672 -5.059 1 79.81 396 SER A O 1
ATOM 3062 N N . THR A 1 397 ? -17.141 -8.062 -3.033 1 74.38 397 THR A N 1
ATOM 3063 C CA . THR A 1 397 ? -16.922 -6.652 -2.738 1 74.38 397 THR A CA 1
ATOM 3064 C C . THR A 1 397 ? -15.703 -6.121 -3.479 1 74.38 397 THR A C 1
ATOM 3066 O O . THR A 1 397 ? -15.445 -4.918 -3.473 1 74.38 397 THR A O 1
ATOM 3069 N N . ARG A 1 398 ? -15.008 -7.035 -4.066 1 80 398 ARG A N 1
ATOM 3070 C CA . ARG A 1 398 ? -13.867 -6.609 -4.863 1 80 398 ARG A CA 1
ATOM 3071 C C . ARG A 1 398 ? -14.305 -6.094 -6.23 1 80 398 ARG A C 1
ATOM 3073 O O . ARG A 1 398 ? -13.961 -6.68 -7.258 1 80 398 ARG A O 1
ATOM 3080 N N . ILE A 1 399 ? -14.82 -4.953 -6.309 1 76.5 399 ILE A N 1
ATOM 3081 C CA . ILE A 1 399 ? -15.492 -4.379 -7.469 1 76.5 399 ILE A CA 1
ATOM 3082 C C . ILE A 1 399 ? -14.461 -4.004 -8.531 1 76.5 399 ILE A C 1
ATOM 3084 O O . ILE A 1 399 ? -14.734 -4.086 -9.727 1 76.5 399 ILE A O 1
ATOM 3088 N N . THR A 1 400 ? -13.328 -3.633 -8.109 1 76.5 400 THR A N 1
ATOM 3089 C CA . THR A 1 400 ? -12.305 -3.166 -9.039 1 76.5 400 THR A CA 1
ATOM 3090 C C . THR A 1 400 ? -11.461 -4.332 -9.539 1 76.5 400 THR A C 1
ATOM 3092 O O . THR A 1 400 ? -10.398 -4.125 -10.125 1 76.5 400 THR A O 1
ATOM 3095 N N . SER A 1 401 ? -11.812 -5.555 -9.25 1 85.62 401 SER A N 1
ATOM 3096 C CA . SER A 1 401 ? -11.125 -6.758 -9.703 1 85.62 401 SER A CA 1
ATOM 3097 C C . SER A 1 401 ? -9.781 -6.918 -9 1 85.62 401 SER A C 1
ATOM 3099 O O . SER A 1 401 ? -8.812 -7.379 -9.602 1 85.62 401 SER A O 1
ATOM 3101 N N . SER A 1 402 ? -9.727 -6.441 -7.762 1 86.25 402 SER A N 1
ATOM 3102 C CA . SER A 1 402 ? -8.562 -6.754 -6.938 1 86.25 402 SER A CA 1
ATOM 3103 C C . SER A 1 402 ? -8.539 -8.227 -6.551 1 86.25 402 SER A C 1
ATOM 3105 O O . SER A 1 402 ? -9.555 -8.922 -6.656 1 86.25 402 SER A O 1
ATOM 3107 N N . ASN A 1 403 ? -7.352 -8.711 -6.262 1 91.31 403 ASN A N 1
ATOM 3108 C CA . ASN A 1 403 ? -7.199 -10.125 -5.93 1 91.31 403 ASN A CA 1
ATOM 3109 C C . ASN A 1 403 ? -6.789 -10.312 -4.469 1 91.31 403 ASN A C 1
ATOM 3111 O O . ASN A 1 403 ? -6.242 -9.398 -3.852 1 91.31 403 ASN A O 1
ATOM 3115 N N . TYR A 1 404 ? -7.148 -11.406 -3.855 1 91.44 404 TYR A N 1
ATOM 3116 C CA . TYR A 1 404 ? -6.648 -11.828 -2.551 1 91.44 404 TYR A CA 1
ATOM 3117 C C . TYR A 1 404 ? -5.293 -12.508 -2.684 1 91.44 404 TYR A C 1
ATOM 3119 O O . TYR A 1 404 ? -4.828 -12.773 -3.795 1 91.44 404 TYR A O 1
ATOM 3127 N N . ASN A 1 405 ? -4.578 -12.688 -1.538 1 91.06 405 ASN A N 1
ATOM 3128 C CA . ASN A 1 405 ? -3.293 -13.375 -1.532 1 91.06 405 ASN A CA 1
ATOM 3129 C C . ASN A 1 405 ? -3.445 -14.852 -1.877 1 91.06 405 ASN A C 1
ATOM 3131 O O . ASN A 1 405 ? -4.031 -15.617 -1.107 1 91.06 405 ASN A O 1
ATOM 3135 N N . PRO A 1 406 ? -2.938 -15.281 -3.029 1 94.88 406 PRO A N 1
ATOM 3136 C CA . PRO A 1 406 ? -3.141 -16.672 -3.438 1 94.88 406 PRO A CA 1
ATOM 3137 C C . PRO A 1 406 ? -2.463 -17.672 -2.498 1 94.88 406 PRO A C 1
ATOM 3139 O O . PRO A 1 406 ? -2.859 -18.828 -2.438 1 94.88 406 PRO A O 1
ATOM 3142 N N . LEU A 1 407 ? -1.475 -17.234 -1.762 1 92.56 407 LEU A N 1
ATOM 3143 C CA . LEU A 1 407 ? -0.758 -18.125 -0.857 1 92.56 407 LEU A CA 1
ATOM 3144 C C . LEU A 1 407 ? -1.657 -18.562 0.291 1 92.56 407 LEU A C 1
ATOM 3146 O O . LEU A 1 407 ? -1.364 -19.562 0.966 1 92.56 407 LEU A O 1
ATOM 3150 N N . MET A 1 408 ? -2.686 -17.859 0.496 1 91.12 408 MET A N 1
ATOM 3151 C CA . MET A 1 408 ? -3.627 -18.328 1.51 1 91.12 408 MET A CA 1
ATOM 3152 C C . MET A 1 408 ? -4.246 -19.656 1.104 1 91.12 408 MET A C 1
ATOM 3154 O O . MET A 1 408 ? -4.648 -20.453 1.962 1 91.12 408 MET A O 1
ATOM 3158 N N . GLY A 1 409 ? -4.309 -19.891 -0.193 1 96.69 409 GLY A N 1
ATOM 3159 C CA . GLY A 1 409 ? -4.809 -21.156 -0.704 1 96.69 409 GLY A CA 1
ATOM 3160 C C . GLY A 1 409 ? -3.729 -22.219 -0.864 1 96.69 409 GLY A C 1
ATOM 3161 O O . GLY A 1 409 ? -3.82 -23.297 -0.289 1 96.69 409 GLY A O 1
ATOM 3162 N N . TRP A 1 410 ? -2.648 -21.875 -1.513 1 96.44 410 TRP A N 1
ATOM 3163 C CA . TRP A 1 410 ? -1.613 -22.828 -1.896 1 96.44 410 TRP A CA 1
ATOM 3164 C C . TRP A 1 410 ? -0.952 -23.438 -0.664 1 96.44 410 TRP A C 1
ATOM 3166 O O . TRP A 1 410 ? -0.612 -24.625 -0.656 1 96.44 410 TRP A O 1
ATOM 3176 N N . ARG A 1 411 ? -0.809 -22.688 0.404 1 92.69 411 ARG A N 1
ATOM 3177 C CA . ARG A 1 411 ? -0.15 -23.188 1.604 1 92.69 411 ARG A CA 1
ATOM 3178 C C . ARG A 1 411 ? -0.951 -24.328 2.232 1 92.69 411 ARG A C 1
ATOM 3180 O O . ARG A 1 411 ? -0.425 -25.078 3.047 1 92.69 411 ARG A O 1
ATOM 3187 N N . TYR A 1 412 ? -2.217 -24.406 1.878 1 95.56 412 TYR A N 1
ATOM 3188 C CA . TYR A 1 412 ? -3.07 -25.453 2.426 1 95.56 412 TYR A CA 1
ATOM 3189 C C . TYR A 1 412 ? -3.4 -26.5 1.368 1 95.56 412 TYR A C 1
ATOM 3191 O O . TYR A 1 412 ? -4.223 -27.391 1.6 1 95.56 412 TYR A O 1
ATOM 3199 N N . GLY A 1 413 ? -2.838 -26.344 0.183 1 97.56 413 GLY A N 1
ATOM 3200 C CA . GLY A 1 413 ? -2.992 -27.344 -0.86 1 97.56 413 GLY A CA 1
ATOM 3201 C C . GLY A 1 413 ? -4.133 -27.031 -1.813 1 97.56 413 GLY A C 1
ATOM 3202 O O . GLY A 1 413 ? -4.449 -27.844 -2.688 1 97.56 413 GLY A O 1
ATOM 3203 N N . VAL A 1 414 ? -4.738 -25.891 -1.646 1 98.5 414 VAL A N 1
ATOM 3204 C CA . VAL A 1 414 ? -5.859 -25.547 -2.51 1 98.5 414 VAL A CA 1
ATOM 3205 C C . VAL A 1 414 ? -5.398 -25.484 -3.963 1 98.5 414 VAL A C 1
ATOM 3207 O O . VAL A 1 414 ? -4.414 -24.812 -4.285 1 98.5 414 VAL A O 1
ATOM 3210 N N . GLN A 1 415 ? -6.109 -26.188 -4.832 1 98.69 415 GLN A N 1
ATOM 3211 C CA . GLN A 1 415 ? -5.688 -26.344 -6.223 1 98.69 415 GLN A CA 1
ATOM 3212 C C . GLN A 1 415 ? -6.137 -25.156 -7.066 1 98.69 415 GLN A C 1
ATOM 3214 O O . GLN A 1 415 ? -5.367 -24.625 -7.879 1 98.69 415 GLN A O 1
ATOM 3219 N N . MET A 1 416 ? -7.34 -24.734 -6.84 1 98.62 416 MET A N 1
ATOM 3220 C CA . MET A 1 416 ? -7.93 -23.719 -7.703 1 98.62 416 MET A CA 1
ATOM 3221 C C . MET A 1 416 ? -8.102 -22.391 -6.953 1 98.62 416 MET A C 1
ATOM 3223 O O . MET A 1 416 ? -9.172 -22.109 -6.418 1 98.62 416 MET A O 1
ATOM 3227 N N . VAL A 1 417 ? -7.07 -21.609 -7.016 1 98.44 417 VAL A N 1
ATOM 3228 C CA . VAL A 1 417 ? -7.113 -20.266 -6.453 1 98.44 417 VAL A CA 1
ATOM 3229 C C . VAL A 1 417 ? -7.453 -19.25 -7.547 1 98.44 417 VAL A C 1
ATOM 3231 O O . VAL A 1 417 ? -6.57 -18.797 -8.273 1 98.44 417 VAL A O 1
ATOM 3234 N N . ALA A 1 418 ? -8.719 -18.906 -7.57 1 98.12 418 ALA A N 1
ATOM 3235 C CA . ALA A 1 418 ? -9.219 -18.125 -8.695 1 98.12 418 ALA A CA 1
ATOM 3236 C C . ALA A 1 418 ? -8.773 -16.672 -8.602 1 98.12 418 ALA A C 1
ATOM 3238 O O . ALA A 1 418 ? -8.883 -16.047 -7.535 1 98.12 418 ALA A O 1
ATOM 3239 N N . ALA A 1 419 ? -8.273 -16.188 -9.688 1 96.19 419 ALA A N 1
ATOM 3240 C CA . ALA A 1 419 ? -7.801 -14.805 -9.734 1 96.19 419 ALA A CA 1
ATOM 3241 C C . ALA A 1 419 ? -8.5 -14.016 -10.836 1 96.19 419 ALA A C 1
ATOM 3243 O O . ALA A 1 419 ? -8.766 -14.555 -11.914 1 96.19 419 ALA A O 1
ATOM 3244 N N . ASN A 1 420 ? -8.828 -12.773 -10.531 1 93.81 420 ASN A N 1
ATOM 3245 C CA . ASN A 1 420 ? -9.203 -11.836 -11.586 1 93.81 420 ASN A CA 1
ATOM 3246 C C . ASN A 1 420 ? -8.016 -11.5 -12.484 1 93.81 420 ASN A C 1
ATOM 3248 O O . ASN A 1 420 ? -7.16 -10.688 -12.117 1 93.81 420 ASN A O 1
ATOM 3252 N N . MET A 1 421 ? -8.086 -12.008 -13.68 1 91.88 421 MET A N 1
ATOM 3253 C CA . MET A 1 421 ? -6.934 -11.922 -14.57 1 91.88 421 MET A CA 1
ATOM 3254 C C . MET A 1 421 ? -6.832 -10.531 -15.188 1 91.88 421 MET A C 1
ATOM 3256 O O . MET A 1 421 ? -5.777 -10.148 -15.695 1 91.88 421 MET A O 1
ATOM 3260 N N . GLN A 1 422 ? -7.914 -9.828 -15.203 1 86.12 422 GLN A N 1
ATOM 3261 C CA . GLN A 1 422 ? -7.902 -8.492 -15.789 1 86.12 422 GLN A CA 1
ATOM 3262 C C . GLN A 1 422 ? -7.441 -7.453 -14.766 1 86.12 422 GLN A C 1
ATOM 3264 O O . GLN A 1 422 ? -7.27 -6.281 -15.102 1 86.12 422 GLN A O 1
ATOM 3269 N N . GLY A 1 423 ? -7.352 -7.953 -13.539 1 82.81 423 GLY A N 1
ATOM 3270 C CA . GLY A 1 423 ? -6.844 -7.055 -12.516 1 82.81 423 GLY A CA 1
ATOM 3271 C C . GLY A 1 423 ? -5.34 -6.852 -12.594 1 82.81 423 GLY A C 1
ATOM 3272 O O . GLY A 1 423 ? -4.723 -7.129 -13.625 1 82.81 423 GLY A O 1
ATOM 3273 N N . HIS A 1 424 ? -4.828 -6.203 -11.656 1 80.38 424 HIS A N 1
ATOM 3274 C CA . HIS A 1 424 ? -3.391 -5.996 -11.531 1 80.38 424 HIS A CA 1
ATOM 3275 C C . HIS A 1 424 ? -2.979 -5.852 -10.07 1 80.38 424 HIS A C 1
ATOM 3277 O O . HIS A 1 424 ? -3.83 -5.855 -9.18 1 80.38 424 HIS A O 1
ATOM 3283 N N . GLY A 1 425 ? -1.621 -5.957 -9.969 1 85 425 GLY A N 1
ATOM 3284 C CA . GLY A 1 425 ? -1.114 -5.758 -8.617 1 85 425 GLY A CA 1
ATOM 3285 C C . GLY A 1 425 ? -0.323 -6.945 -8.094 1 85 425 GLY A C 1
ATOM 3286 O O . GLY A 1 425 ? -0.202 -7.965 -8.781 1 85 425 GLY A O 1
ATOM 3287 N N . ARG A 1 426 ? 0.099 -6.852 -6.883 1 86.38 426 ARG A N 1
ATOM 3288 C CA . ARG A 1 426 ? 1.06 -7.766 -6.277 1 86.38 426 ARG A CA 1
ATOM 3289 C C . ARG A 1 426 ? 0.468 -9.164 -6.129 1 86.38 426 ARG A C 1
ATOM 3291 O O . ARG A 1 426 ? 1.157 -10.164 -6.348 1 86.38 426 ARG A O 1
ATOM 3298 N N . LYS A 1 427 ? -0.784 -9.188 -5.754 1 90.12 427 LYS A N 1
ATOM 3299 C CA . LYS A 1 427 ? -1.397 -10.5 -5.551 1 90.12 427 LYS A CA 1
ATOM 3300 C C . LYS A 1 427 ? -1.484 -11.273 -6.859 1 90.12 427 LYS A C 1
ATOM 3302 O O . LYS A 1 427 ? -1.259 -12.484 -6.887 1 90.12 427 LYS A O 1
ATOM 3307 N N . LEU A 1 428 ? -1.82 -10.586 -7.938 1 92.56 428 LEU A N 1
ATOM 3308 C CA . LEU A 1 428 ? -1.851 -11.25 -9.234 1 92.56 428 LEU A CA 1
ATOM 3309 C C . LEU A 1 428 ? -0.445 -11.641 -9.68 1 92.56 428 LEU A C 1
ATOM 3311 O O . LEU A 1 428 ? -0.257 -12.68 -10.312 1 92.56 428 LEU A O 1
ATOM 3315 N N . TRP A 1 429 ? 0.527 -10.789 -9.352 1 92.44 429 TRP A N 1
ATOM 3316 C CA . TRP A 1 429 ? 1.908 -11.109 -9.695 1 92.44 429 TRP A CA 1
ATOM 3317 C C . TRP A 1 429 ? 2.336 -12.43 -9.078 1 92.44 429 TRP A C 1
ATOM 3319 O O . TRP A 1 429 ? 3.078 -13.203 -9.695 1 92.44 429 TRP A O 1
ATOM 3329 N N . LEU A 1 430 ? 1.911 -12.664 -7.852 1 93 430 LEU A N 1
ATOM 3330 C CA . LEU A 1 430 ? 2.225 -13.922 -7.188 1 93 430 LEU A CA 1
ATOM 3331 C C . LEU A 1 430 ? 1.674 -15.102 -7.98 1 93 430 LEU A C 1
ATOM 3333 O O . LEU A 1 430 ? 2.367 -16.109 -8.172 1 93 430 LEU A O 1
ATOM 3337 N N . THR A 1 431 ? 0.485 -14.906 -8.43 1 95.38 431 THR A N 1
ATOM 3338 C CA . THR A 1 431 ? -0.14 -15.961 -9.219 1 95.38 431 THR A CA 1
ATOM 3339 C C . THR A 1 431 ? 0.625 -16.188 -10.523 1 95.38 431 THR A C 1
ATOM 3341 O O . THR A 1 431 ? 0.938 -17.328 -10.875 1 95.38 431 THR A O 1
ATOM 3344 N N . GLN A 1 432 ? 0.889 -15.141 -11.164 1 93.94 432 GLN A N 1
ATOM 3345 C CA . GLN A 1 432 ? 1.658 -15.234 -12.406 1 93.94 432 GLN A CA 1
ATOM 3346 C C . GLN A 1 432 ? 3.021 -15.875 -12.156 1 93.94 432 GLN A C 1
ATOM 3348 O O . GLN A 1 432 ? 3.482 -16.703 -12.945 1 93.94 432 GLN A O 1
ATOM 3353 N N . GLY A 1 433 ? 3.6 -15.484 -11.062 1 93.25 433 GLY A N 1
ATOM 3354 C CA . GLY A 1 433 ? 4.895 -16.047 -10.711 1 93.25 433 GLY A CA 1
ATOM 3355 C C . GLY A 1 433 ? 4.852 -17.531 -10.469 1 93.25 433 GLY A C 1
ATOM 3356 O O . GLY A 1 433 ? 5.73 -18.266 -10.93 1 93.25 433 GLY A O 1
ATOM 3357 N N . MET A 1 434 ? 3.877 -18.031 -9.742 1 95.5 434 MET A N 1
ATOM 3358 C CA . MET A 1 434 ? 3.709 -19.438 -9.445 1 95.5 434 MET A CA 1
ATOM 3359 C C . MET A 1 434 ? 3.637 -20.266 -10.727 1 95.5 434 MET A C 1
ATOM 3361 O O . MET A 1 434 ? 4.328 -21.281 -10.867 1 95.5 434 MET A O 1
ATOM 3365 N N . PHE A 1 435 ? 2.994 -19.766 -11.672 1 96.88 435 PHE A N 1
ATOM 3366 C CA . PHE A 1 435 ? 2.658 -20.609 -12.812 1 96.88 435 PHE A CA 1
ATOM 3367 C C . PHE A 1 435 ? 3.627 -20.375 -13.961 1 96.88 435 PHE A C 1
ATOM 3369 O O . PHE A 1 435 ? 3.414 -20.875 -15.07 1 96.88 435 PHE A O 1
ATOM 3376 N N . ARG A 1 436 ? 4.668 -19.609 -13.688 1 93.75 436 ARG A N 1
ATOM 3377 C CA . ARG A 1 436 ? 5.832 -19.688 -14.562 1 93.75 436 ARG A CA 1
ATOM 3378 C C . ARG A 1 436 ? 6.562 -21.016 -14.398 1 93.75 436 ARG A C 1
ATOM 3380 O O . ARG A 1 436 ? 7.387 -21.375 -15.242 1 93.75 436 ARG A O 1
ATOM 3387 N N . ALA A 1 437 ? 6.23 -21.703 -13.383 1 94.56 437 ALA A N 1
ATOM 3388 C CA . ALA A 1 437 ? 6.867 -22.984 -13.086 1 94.56 437 ALA A CA 1
ATOM 3389 C C . ALA A 1 437 ? 6.391 -24.062 -14.055 1 94.56 437 ALA A C 1
ATOM 3391 O O . ALA A 1 437 ? 5.348 -23.922 -14.695 1 94.56 437 ALA A O 1
ATOM 3392 N N . ASN A 1 438 ? 7.219 -25.109 -14.109 1 96.44 438 ASN A N 1
ATOM 3393 C CA . ASN A 1 438 ? 6.879 -26.312 -14.852 1 96.44 438 ASN A CA 1
ATOM 3394 C C . ASN A 1 438 ? 6.574 -26 -16.312 1 96.44 438 ASN A C 1
ATOM 3396 O O . ASN A 1 438 ? 5.539 -26.422 -16.844 1 96.44 438 ASN A O 1
ATOM 3400 N N . GLY A 1 439 ? 7.418 -25.109 -16.828 1 93.38 439 GLY A N 1
ATOM 3401 C CA . GLY A 1 439 ? 7.328 -24.766 -18.25 1 93.38 439 GLY A CA 1
ATOM 3402 C C . GLY A 1 439 ? 6.16 -23.859 -18.562 1 93.38 439 GLY A C 1
ATOM 3403 O O . GLY A 1 439 ? 5.793 -23.703 -19.734 1 93.38 439 GLY A O 1
ATOM 3404 N N . GLY A 1 440 ? 5.473 -23.359 -17.531 1 94.69 440 GLY A N 1
ATOM 3405 C CA . GLY A 1 440 ? 4.34 -22.469 -17.75 1 94.69 440 GLY A CA 1
ATOM 3406 C C . GLY A 1 440 ? 3.113 -23.188 -18.281 1 94.69 440 GLY A C 1
ATOM 3407 O O . GLY A 1 440 ? 2.291 -22.594 -18.984 1 94.69 440 GLY A O 1
ATOM 3408 N N . CYS A 1 441 ? 2.936 -24.422 -17.953 1 97.5 441 CYS A N 1
ATOM 3409 C CA . CYS A 1 441 ? 1.893 -25.219 -18.562 1 97.5 441 CYS A CA 1
ATOM 3410 C C . CYS A 1 441 ? 0.56 -25.031 -17.859 1 97.5 441 CYS A C 1
ATOM 3412 O O . CYS A 1 441 ? -0.466 -25.547 -18.297 1 97.5 441 CYS A O 1
ATOM 3414 N N . GLY A 1 442 ? 0.583 -24.344 -16.719 1 98.31 442 GLY A N 1
ATOM 3415 C CA . GLY A 1 442 ? -0.651 -24.062 -16 1 98.31 442 GLY A CA 1
ATOM 3416 C C . GLY A 1 442 ? -0.927 -25.031 -14.883 1 98.31 442 GLY A C 1
ATOM 3417 O O . GLY A 1 442 ? -1.913 -24.891 -14.156 1 98.31 442 GLY A O 1
ATOM 3418 N N . TYR A 1 443 ? -0.106 -26.062 -14.75 1 98.62 443 TYR A N 1
ATOM 3419 C CA . TYR A 1 443 ? -0.155 -27.031 -13.672 1 98.62 443 TYR A CA 1
ATOM 3420 C C . TYR A 1 443 ? 1.176 -27.094 -12.93 1 98.62 443 TYR A C 1
ATOM 3422 O O . TYR A 1 443 ? 2.236 -27.203 -13.547 1 98.62 443 TYR A O 1
ATOM 3430 N N . VAL A 1 444 ? 1.156 -26.969 -11.594 1 98.06 444 VAL A N 1
ATOM 3431 C CA . VAL A 1 444 ? 2.342 -27.078 -10.758 1 98.06 444 VAL A CA 1
ATOM 3432 C C . VAL A 1 444 ? 2.113 -28.141 -9.68 1 98.06 444 VAL A C 1
ATOM 3434 O O . VAL A 1 444 ? 1.132 -28.078 -8.938 1 98.06 444 VAL A O 1
ATOM 3437 N N . LYS A 1 445 ? 2.93 -29.125 -9.648 1 97.75 445 LYS A N 1
ATOM 3438 C CA . LYS A 1 445 ? 2.781 -30.203 -8.68 1 97.75 445 LYS A CA 1
ATOM 3439 C C . LYS A 1 445 ? 2.912 -29.703 -7.25 1 97.75 445 LYS A C 1
ATOM 3441 O O . LYS A 1 445 ? 3.807 -28.906 -6.949 1 97.75 445 LYS A O 1
ATOM 3446 N N . LYS A 1 446 ? 2.041 -30.156 -6.391 1 96.69 446 LYS A N 1
ATOM 3447 C CA . LYS A 1 446 ? 2.111 -29.797 -4.977 1 96.69 446 LYS A CA 1
ATOM 3448 C C . LYS A 1 446 ? 3.369 -30.359 -4.328 1 96.69 446 LYS A C 1
ATOM 3450 O O . LYS A 1 446 ? 3.83 -31.453 -4.699 1 96.69 446 LYS A O 1
ATOM 3455 N N . PRO A 1 447 ? 3.918 -29.625 -3.361 1 92.69 447 PRO A N 1
ATOM 3456 C CA . PRO A 1 447 ? 5.031 -30.188 -2.598 1 92.69 447 PRO A CA 1
ATOM 3457 C C . PRO A 1 447 ? 4.641 -31.453 -1.819 1 92.69 447 PRO A C 1
ATOM 3459 O O . PRO A 1 447 ? 3.502 -31.562 -1.355 1 92.69 447 PRO A O 1
ATOM 3462 N N . ASP A 1 448 ? 5.633 -32.281 -1.609 1 91.25 448 ASP A N 1
ATOM 3463 C CA . ASP A 1 448 ? 5.395 -33.531 -0.921 1 91.25 448 ASP A CA 1
ATOM 3464 C C . ASP A 1 448 ? 4.898 -33.312 0.503 1 91.25 448 ASP A C 1
ATOM 3466 O O . ASP A 1 448 ? 4.125 -34.094 1.037 1 91.25 448 ASP A O 1
ATOM 3470 N N . ILE A 1 449 ? 5.305 -32.219 1.041 1 89.62 449 ILE A N 1
ATOM 3471 C CA . ILE A 1 449 ? 4.957 -31.922 2.428 1 89.62 449 ILE A CA 1
ATOM 3472 C C . ILE A 1 449 ? 3.441 -31.781 2.562 1 89.62 449 ILE A C 1
ATOM 3474 O O . ILE A 1 449 ? 2.871 -32.125 3.602 1 89.62 449 ILE A O 1
ATOM 3478 N N . LEU A 1 450 ? 2.75 -31.328 1.519 1 93.88 450 LEU A N 1
ATOM 3479 C CA . LEU A 1 450 ? 1.303 -31.141 1.534 1 93.88 450 LEU A CA 1
ATOM 3480 C C . LEU A 1 450 ? 0.58 -32.469 1.291 1 93.88 450 LEU A C 1
ATOM 3482 O O . LEU A 1 450 ? -0.626 -32.562 1.522 1 93.88 450 LEU A O 1
ATOM 3486 N N . MET A 1 451 ? 1.346 -33.562 0.87 1 94.12 451 MET A N 1
ATOM 3487 C CA . MET A 1 451 ? 0.738 -34.812 0.489 1 94.12 451 MET A CA 1
ATOM 3488 C C . MET A 1 451 ? 0.922 -35.875 1.588 1 94.12 451 MET A C 1
ATOM 3490 O O . MET A 1 451 ? 0.43 -37 1.473 1 94.12 451 MET A O 1
ATOM 3494 N N . ASN A 1 452 ? 1.627 -35.375 2.65 1 89.88 452 ASN A N 1
ATOM 3495 C CA . ASN A 1 452 ? 1.781 -36.281 3.785 1 89.88 452 ASN A CA 1
ATOM 3496 C C . ASN A 1 452 ? 0.456 -36.5 4.508 1 89.88 452 ASN A C 1
ATOM 3498 O O . ASN A 1 452 ? -0.156 -35.562 5 1 89.88 452 ASN A O 1
ATOM 3502 N N . ASN A 1 453 ? 0.016 -37.688 4.543 1 87.19 453 ASN A N 1
ATOM 3503 C CA . ASN A 1 453 ? -1.295 -38 5.109 1 87.19 453 ASN A CA 1
ATOM 3504 C C . ASN A 1 453 ? -1.178 -38.594 6.512 1 87.19 453 ASN A C 1
ATOM 3506 O O . ASN A 1 453 ? -2.172 -39.031 7.086 1 87.19 453 ASN A O 1
ATOM 3510 N N . ASP A 1 454 ? 0.048 -38.531 7.074 1 87.69 454 ASP A N 1
ATOM 3511 C CA . ASP A 1 454 ? 0.221 -38.906 8.469 1 87.69 454 ASP A CA 1
ATOM 3512 C C . ASP A 1 454 ? -0.378 -37.875 9.406 1 87.69 454 ASP A C 1
ATOM 3514 O O . ASP A 1 454 ? 0.064 -36.719 9.414 1 87.69 454 ASP A O 1
ATOM 3518 N N . PRO A 1 455 ? -1.343 -38.312 10.133 1 82.69 455 PRO A N 1
ATOM 3519 C CA . PRO A 1 455 ? -2.023 -37.344 10.992 1 82.69 455 PRO A CA 1
ATOM 3520 C C . PRO A 1 455 ? -1.07 -36.625 11.961 1 82.69 455 PRO A C 1
ATOM 3522 O O . PRO A 1 455 ? -1.306 -35.469 12.336 1 82.69 455 PRO A O 1
ATOM 3525 N N . ASP A 1 456 ? 0.026 -37.312 12.344 1 80.75 456 ASP A N 1
ATOM 3526 C CA . ASP A 1 456 ? 0.957 -36.75 13.32 1 80.75 456 ASP A CA 1
ATOM 3527 C C . ASP A 1 456 ? 1.989 -35.875 12.633 1 80.75 456 ASP A C 1
ATOM 3529 O O . ASP A 1 456 ? 2.723 -35.125 13.297 1 80.75 456 ASP A O 1
ATOM 3533 N N . LYS A 1 457 ? 1.963 -35.906 11.305 1 83.44 457 LYS A N 1
ATOM 3534 C CA . LYS A 1 457 ? 2.982 -35.156 10.578 1 83.44 457 LYS A CA 1
ATOM 3535 C C . LYS A 1 457 ? 2.35 -34.25 9.516 1 83.44 457 LYS A C 1
ATOM 3537 O O . LYS A 1 457 ? 2.979 -33.938 8.508 1 83.44 457 LYS A O 1
ATOM 3542 N N . LEU A 1 458 ? 1.107 -34 9.836 1 87.69 458 LEU A N 1
ATOM 3543 C CA . LEU A 1 458 ? 0.423 -33.156 8.883 1 87.69 458 LEU A CA 1
ATOM 3544 C C . LEU A 1 458 ? 1.054 -31.75 8.859 1 87.69 458 LEU A C 1
ATOM 3546 O O . LEU A 1 458 ? 1.378 -31.203 9.914 1 87.69 458 LEU A O 1
ATOM 3550 N N . PHE A 1 459 ? 1.307 -31.266 7.695 1 86.62 459 PHE A N 1
ATOM 3551 C CA . PHE A 1 459 ? 1.922 -29.953 7.523 1 86.62 459 PHE A CA 1
ATOM 3552 C C . PHE A 1 459 ? 1.073 -28.875 8.172 1 86.62 459 PHE A C 1
ATOM 3554 O O . PHE A 1 459 ? -0.153 -28.875 8.039 1 86.62 459 PHE A O 1
ATOM 3561 N N . ASP A 1 460 ? 1.728 -28.031 8.906 1 83.75 460 ASP A N 1
ATOM 3562 C CA . ASP A 1 460 ? 1.086 -26.859 9.477 1 83.75 460 ASP A CA 1
ATOM 3563 C C . ASP A 1 460 ? 1.708 -25.578 8.938 1 83.75 460 ASP A C 1
ATOM 3565 O O . ASP A 1 460 ? 2.803 -25.188 9.352 1 83.75 460 ASP A O 1
ATOM 3569 N N . PRO A 1 461 ? 0.967 -25 7.949 1 80.5 461 PRO A N 1
ATOM 3570 C CA . PRO A 1 461 ? 1.524 -23.797 7.324 1 80.5 461 PRO A CA 1
ATOM 3571 C C . PRO A 1 461 ? 1.785 -22.672 8.328 1 80.5 461 PRO A C 1
ATOM 3573 O O . PRO A 1 461 ? 2.479 -21.703 8.008 1 80.5 461 PRO A O 1
ATOM 3576 N N . THR A 1 462 ? 1.197 -22.734 9.438 1 70.25 462 THR A N 1
ATOM 3577 C CA . THR A 1 462 ? 1.322 -21.672 10.438 1 70.25 462 THR A CA 1
ATOM 3578 C C . THR A 1 462 ? 2.387 -22.047 11.477 1 70.25 462 THR A C 1
ATOM 3580 O O . THR A 1 462 ? 2.574 -21.328 12.461 1 70.25 462 THR A O 1
ATOM 3583 N N . SER A 1 463 ? 3.033 -23.359 11.195 1 59.44 463 SER A N 1
ATOM 3584 C CA . SER A 1 463 ? 4.051 -23.875 12.109 1 59.44 463 SER A CA 1
ATOM 3585 C C . SER A 1 463 ? 5.297 -23 12.102 1 59.44 463 SER A C 1
ATOM 3587 O O . SER A 1 463 ? 5.645 -22.406 11.07 1 59.44 463 SER A O 1
ATOM 3589 N N . LYS A 1 464 ? 5.84 -22.422 13.195 1 56 464 LYS A N 1
ATOM 3590 C CA . LYS A 1 464 ? 7.074 -21.766 13.625 1 56 464 LYS A CA 1
ATOM 3591 C C . LYS A 1 464 ? 7.008 -20.266 13.391 1 56 464 LYS A C 1
ATOM 3593 O O . LYS A 1 464 ? 7.953 -19.672 12.867 1 56 464 LYS A O 1
ATOM 3598 N N . LEU A 1 465 ? 5.949 -19.828 13.664 1 55.19 465 LEU A N 1
ATOM 3599 C CA . LEU A 1 465 ? 5.781 -18.422 13.312 1 55.19 465 LEU A CA 1
ATOM 3600 C C . LEU A 1 465 ? 6.438 -17.516 14.352 1 55.19 465 LEU A C 1
ATOM 3602 O O . LEU A 1 465 ? 5.863 -17.266 15.414 1 55.19 465 LEU A O 1
ATOM 3606 N N . PRO A 1 466 ? 7.871 -17.547 14.289 1 55.78 466 PRO A N 1
ATOM 3607 C CA . PRO A 1 466 ? 8.414 -16.531 15.203 1 55.78 466 PRO A CA 1
ATOM 3608 C C . PRO A 1 466 ? 7.879 -15.125 14.914 1 55.78 466 PRO A C 1
ATOM 3610 O O . PRO A 1 466 ? 7.438 -14.852 13.797 1 55.78 466 PRO A O 1
ATOM 3613 N N . VAL A 1 467 ? 7.613 -14.453 15.914 1 61.41 467 VAL A N 1
ATOM 3614 C CA . VAL A 1 467 ? 7.266 -13.047 15.719 1 61.41 467 VAL A CA 1
ATOM 3615 C C . VAL A 1 467 ? 8.383 -12.336 14.961 1 61.41 467 VAL A C 1
ATOM 3617 O O . VAL A 1 467 ? 9.562 -12.484 15.305 1 61.41 467 VAL A O 1
ATOM 3620 N N . LYS A 1 468 ? 8.047 -11.883 13.781 1 69.5 468 LYS A N 1
ATOM 3621 C CA . LYS A 1 468 ? 8.977 -11.062 13 1 69.5 468 LYS A CA 1
ATOM 3622 C C . LYS A 1 468 ? 8.68 -9.578 13.188 1 69.5 468 LYS A C 1
ATOM 3624 O O . LYS A 1 468 ? 7.543 -9.133 13 1 69.5 468 LYS A O 1
ATOM 3629 N N . THR A 1 469 ? 9.703 -8.797 13.727 1 76.12 469 THR A N 1
ATOM 3630 C CA . THR A 1 469 ? 9.516 -7.359 13.867 1 76.12 469 THR A CA 1
ATOM 3631 C C . THR A 1 469 ? 10.508 -6.598 12.992 1 76.12 469 THR A C 1
ATOM 3633 O O . THR A 1 469 ? 11.672 -6.98 12.883 1 76.12 469 THR A O 1
ATOM 3636 N N . ARG A 1 470 ? 10.039 -5.66 12.289 1 82.12 470 ARG A N 1
ATOM 3637 C CA . ARG A 1 470 ? 10.898 -4.777 11.5 1 82.12 470 ARG A CA 1
ATOM 3638 C C . ARG A 1 470 ? 10.555 -3.314 11.758 1 82.12 470 ARG A C 1
ATOM 3640 O O . ARG A 1 470 ? 9.414 -2.982 12.086 1 82.12 470 ARG A O 1
ATOM 3647 N N . LEU A 1 471 ? 11.594 -2.52 11.695 1 86.62 471 LEU A N 1
ATOM 3648 C CA . LEU A 1 471 ? 11.469 -1.076 11.859 1 86.62 471 LEU A CA 1
ATOM 3649 C C . LEU A 1 471 ? 11.664 -0.356 10.531 1 86.62 471 LEU A C 1
ATOM 3651 O O . LEU A 1 471 ? 12.625 -0.621 9.812 1 86.62 471 LEU A O 1
ATOM 3655 N N . LYS A 1 472 ? 10.68 0.381 10.164 1 87.38 472 LYS A N 1
ATOM 3656 C CA . LYS A 1 472 ? 10.797 1.28 9.023 1 87.38 472 LYS A CA 1
ATOM 3657 C C . LYS A 1 472 ? 10.977 2.727 9.477 1 87.38 472 LYS A C 1
ATOM 3659 O O . LYS A 1 472 ? 10.227 3.211 10.328 1 87.38 472 LYS A O 1
ATOM 3664 N N . VAL A 1 473 ? 12 3.385 9.031 1 90.31 473 VAL A N 1
ATOM 3665 C CA . VAL A 1 473 ? 12.281 4.777 9.359 1 90.31 473 VAL A CA 1
ATOM 3666 C C . VAL A 1 473 ? 12.523 5.57 8.078 1 90.31 473 VAL A C 1
ATOM 3668 O O . VAL A 1 473 ? 13.172 5.086 7.148 1 90.31 473 VAL A O 1
ATOM 3671 N N . GLY A 1 474 ? 11.914 6.723 8.008 1 90.06 474 GLY A N 1
ATOM 3672 C CA . GLY A 1 474 ? 12.133 7.559 6.84 1 90.06 474 GLY A CA 1
ATOM 3673 C C . GLY A 1 474 ? 11.773 9.016 7.07 1 90.06 474 GLY A C 1
ATOM 3674 O O . GLY A 1 474 ? 11.484 9.414 8.203 1 90.06 474 GLY A O 1
ATOM 3675 N N . ILE A 1 475 ? 11.969 9.812 6.035 1 89.69 475 ILE A N 1
ATOM 3676 C CA . ILE A 1 475 ? 11.648 11.234 6.023 1 89.69 475 ILE A CA 1
ATOM 3677 C C . ILE A 1 475 ? 10.578 11.508 4.969 1 89.69 475 ILE A C 1
ATOM 3679 O O . ILE A 1 475 ? 10.664 11.023 3.842 1 89.69 475 ILE A O 1
ATOM 3683 N N . ALA A 1 476 ? 9.508 12.102 5.352 1 91.31 476 ALA A N 1
ATOM 3684 C CA . ALA A 1 476 ? 8.578 12.734 4.426 1 91.31 476 ALA A CA 1
ATOM 3685 C C . ALA A 1 476 ? 8.805 14.242 4.367 1 91.31 476 ALA A C 1
ATOM 3687 O O . ALA A 1 476 ? 8.852 14.914 5.402 1 91.31 476 ALA A O 1
ATOM 3688 N N . GLY A 1 477 ? 9.07 14.844 3.285 1 89.31 477 GLY A N 1
ATOM 3689 C CA . GLY A 1 477 ? 9.336 16.25 3.07 1 89.31 477 GLY A CA 1
ATOM 3690 C C . GLY A 1 477 ? 9.328 16.641 1.604 1 89.31 477 GLY A C 1
ATOM 3691 O O . GLY A 1 477 ? 8.484 16.188 0.836 1 89.31 477 GLY A O 1
ATOM 3692 N N . VAL A 1 478 ? 10.141 17.641 1.276 1 84.81 478 VAL A N 1
ATOM 3693 C CA . VAL A 1 478 ? 10.32 17.938 -0.139 1 84.81 478 VAL A CA 1
ATOM 3694 C C . VAL A 1 478 ? 10.852 16.719 -0.869 1 84.81 478 VAL A C 1
ATOM 3696 O O . VAL A 1 478 ? 11.344 15.773 -0.238 1 84.81 478 VAL A O 1
ATOM 3699 N N . GLU A 1 479 ? 10.703 16.703 -2.088 1 77.06 479 GLU A N 1
ATOM 3700 C CA . GLU A 1 479 ? 11.023 15.531 -2.889 1 77.06 479 GLU A CA 1
ATOM 3701 C C . GLU A 1 479 ? 12.445 15.039 -2.613 1 77.06 479 GLU A C 1
ATOM 3703 O O . GLU A 1 479 ? 12.68 13.836 -2.477 1 77.06 479 GLU A O 1
ATOM 3708 N N . ALA A 1 480 ? 13.391 15.906 -2.488 1 75.5 480 ALA A N 1
ATOM 3709 C CA . ALA A 1 480 ? 14.797 15.555 -2.283 1 75.5 480 ALA A CA 1
ATOM 3710 C C . ALA A 1 480 ? 15 14.875 -0.935 1 75.5 480 ALA A C 1
ATOM 3712 O O . ALA A 1 480 ? 15.914 14.062 -0.776 1 75.5 480 ALA A O 1
ATOM 3713 N N . ASP A 1 481 ? 14.18 15.109 0.01 1 82.25 481 ASP A N 1
ATOM 3714 C CA . ASP A 1 481 ? 14.359 14.625 1.373 1 82.25 481 ASP A CA 1
ATOM 3715 C C . ASP A 1 481 ? 13.578 13.328 1.594 1 82.25 481 ASP A C 1
ATOM 3717 O O . ASP A 1 481 ? 13.875 12.57 2.52 1 82.25 481 ASP A O 1
ATOM 3721 N N . THR A 1 482 ? 12.531 13.086 0.779 1 83.12 482 THR A N 1
ATOM 3722 C CA . THR A 1 482 ? 11.562 12.016 1.033 1 83.12 482 THR A CA 1
ATOM 3723 C C . THR A 1 482 ? 12.18 10.656 0.719 1 83.12 482 THR A C 1
ATOM 3725 O O . THR A 1 482 ? 12.633 10.414 -0.401 1 83.12 482 THR A O 1
ATOM 3728 N N . ARG A 1 483 ? 12.203 9.836 1.78 1 81.88 483 ARG A N 1
ATOM 3729 C CA . ARG A 1 483 ? 12.719 8.484 1.633 1 81.88 483 ARG A CA 1
ATOM 3730 C C . ARG A 1 483 ? 12.297 7.605 2.807 1 81.88 483 ARG A C 1
ATOM 3732 O O . ARG A 1 483 ? 12.039 8.109 3.904 1 81.88 483 ARG A O 1
ATOM 3739 N N . MET A 1 484 ? 12.086 6.336 2.543 1 83.5 484 MET A N 1
ATOM 3740 C CA . MET A 1 484 ? 11.805 5.344 3.578 1 83.5 484 MET A CA 1
ATOM 3741 C C . MET A 1 484 ? 12.805 4.188 3.51 1 83.5 484 MET A C 1
ATOM 3743 O O . MET A 1 484 ? 13.156 3.734 2.42 1 83.5 484 MET A O 1
ATOM 3747 N N . GLU A 1 485 ? 13.367 3.822 4.68 1 82.31 485 GLU A N 1
ATOM 3748 C CA . GLU A 1 485 ? 14.273 2.691 4.824 1 82.31 485 GLU A CA 1
ATOM 3749 C C . GLU A 1 485 ? 13.773 1.704 5.871 1 82.31 485 GLU A C 1
ATOM 3751 O O . GLU A 1 485 ? 12.859 2.018 6.637 1 82.31 485 GLU A O 1
ATOM 3756 N N . GLN A 1 486 ? 14.289 0.504 5.82 1 82.56 486 GLN A N 1
ATOM 3757 C CA . GLN A 1 486 ? 13.859 -0.479 6.809 1 82.56 486 GLN A CA 1
ATOM 3758 C C . GLN A 1 486 ? 15.039 -1.303 7.312 1 82.56 486 GLN A C 1
ATOM 3760 O O . GLN A 1 486 ? 16.047 -1.447 6.621 1 82.56 486 GLN A O 1
ATOM 3765 N N . THR A 1 487 ? 14.898 -1.755 8.547 1 80.5 487 THR A N 1
ATOM 3766 C CA . THR A 1 487 ? 15.898 -2.629 9.156 1 80.5 487 THR A CA 1
ATOM 3767 C C . THR A 1 487 ? 15.711 -4.07 8.688 1 80.5 487 THR A C 1
ATOM 3769 O O . THR A 1 487 ? 14.688 -4.402 8.078 1 80.5 487 THR A O 1
ATOM 3772 N N . LYS A 1 488 ? 16.75 -4.816 8.938 1 74.38 488 LYS A N 1
ATOM 3773 C CA . LYS A 1 488 ? 16.562 -6.262 8.828 1 74.38 488 LYS A CA 1
ATOM 3774 C C . LYS A 1 488 ? 15.508 -6.758 9.812 1 74.38 488 LYS A C 1
ATOM 3776 O O . LYS A 1 488 ? 15.281 -6.133 10.852 1 74.38 488 LYS A O 1
ATOM 3781 N N . VAL A 1 489 ? 14.883 -7.812 9.477 1 72.75 489 VAL A N 1
ATOM 3782 C CA . VAL A 1 489 ? 13.844 -8.398 10.312 1 72.75 489 VAL A CA 1
ATOM 3783 C C . VAL A 1 489 ? 14.484 -9.062 11.531 1 72.75 489 VAL A C 1
ATOM 3785 O O . VAL A 1 489 ? 15.5 -9.742 11.414 1 72.75 489 VAL A O 1
ATOM 3788 N N . LYS A 1 490 ? 14.031 -8.664 12.719 1 73.56 490 LYS A N 1
ATOM 3789 C CA . LYS A 1 490 ? 14.398 -9.383 13.938 1 73.56 490 LYS A CA 1
ATOM 3790 C C . LYS A 1 490 ? 13.367 -10.461 14.258 1 73.56 490 LYS A C 1
ATOM 3792 O O . LYS A 1 490 ? 12.164 -10.219 14.203 1 73.56 490 LYS A O 1
ATOM 3797 N N . MET A 1 491 ? 13.883 -11.656 14.539 1 69 491 MET A N 1
ATOM 3798 C CA . MET A 1 491 ? 13.008 -12.805 14.781 1 69 491 MET A CA 1
ATOM 3799 C C . MET A 1 491 ? 12.891 -13.094 16.266 1 69 491 MET A C 1
ATOM 3801 O O . MET A 1 491 ? 13.859 -12.961 17.016 1 69 491 MET A O 1
ATOM 3805 N N . ASP A 1 492 ? 11.68 -13.438 16.688 1 64.88 492 ASP A N 1
ATOM 3806 C CA . ASP A 1 492 ? 11.375 -14.055 17.969 1 64.88 492 ASP A CA 1
ATOM 3807 C C . ASP A 1 492 ? 11.75 -13.141 19.125 1 64.88 492 ASP A C 1
ATOM 3809 O O . ASP A 1 492 ? 12.328 -13.586 20.125 1 64.88 492 ASP A O 1
ATOM 3813 N N . THR A 1 493 ? 11.641 -11.859 18.906 1 67.19 493 THR A N 1
ATOM 3814 C CA . THR A 1 493 ? 11.844 -10.914 20 1 67.19 493 THR A CA 1
ATOM 3815 C C . THR A 1 493 ? 10.766 -9.836 19.984 1 67.19 493 THR A C 1
ATOM 3817 O O . THR A 1 493 ? 10.359 -9.375 18.906 1 67.19 493 THR A O 1
ATOM 3820 N N . TRP A 1 494 ? 10.367 -9.555 21.234 1 64.56 494 TRP A N 1
ATOM 3821 C CA . TRP A 1 494 ? 9.375 -8.5 21.375 1 64.56 494 TRP A CA 1
ATOM 3822 C C . TRP A 1 494 ? 10.031 -7.16 21.688 1 64.56 494 TRP A C 1
ATOM 3824 O O . TRP A 1 494 ? 9.367 -6.121 21.719 1 64.56 494 TRP A O 1
ATOM 3834 N N . ILE A 1 495 ? 11.172 -7.25 22.109 1 74.31 495 ILE A N 1
ATOM 3835 C CA . ILE A 1 495 ? 11.93 -6.035 22.375 1 74.31 495 ILE A CA 1
ATOM 3836 C C . ILE A 1 495 ? 13.18 -6.004 21.484 1 74.31 495 ILE A C 1
ATOM 3838 O O . ILE A 1 495 ? 14.297 -6.125 21.984 1 74.31 495 ILE A O 1
ATOM 3842 N N . PRO A 1 496 ? 12.852 -5.871 20.266 1 77.81 496 PRO A N 1
ATOM 3843 C CA . PRO A 1 496 ? 13.969 -5.93 19.328 1 77.81 496 PRO A CA 1
ATOM 3844 C C . PRO A 1 496 ? 14.922 -4.746 19.469 1 77.81 496 PRO A C 1
ATOM 3846 O O . PRO A 1 496 ? 14.484 -3.623 19.734 1 77.81 496 PRO A O 1
ATOM 3849 N N . ALA A 1 497 ? 16.172 -5.031 19.5 1 80.44 497 ALA A N 1
ATOM 3850 C CA . ALA A 1 497 ? 17.234 -4.039 19.297 1 80.44 497 ALA A CA 1
ATOM 3851 C C . ALA A 1 497 ? 17.844 -4.168 17.906 1 80.44 497 ALA A C 1
ATOM 3853 O O . ALA A 1 497 ? 18.594 -5.105 17.641 1 80.44 497 ALA A O 1
ATOM 3854 N N . TRP A 1 498 ? 17.547 -3.324 17.031 1 81.69 498 TRP A N 1
ATOM 3855 C CA . TRP A 1 498 ? 17.984 -3.463 15.641 1 81.69 498 TRP A CA 1
ATOM 3856 C C . TRP A 1 498 ? 19.406 -2.961 15.453 1 81.69 498 TRP A C 1
ATOM 3858 O O . TRP A 1 498 ? 20.094 -3.381 14.523 1 81.69 498 TRP A O 1
ATOM 3868 N N . ASP A 1 499 ? 19.859 -2.09 16.266 1 78.75 499 ASP A N 1
ATOM 3869 C CA . ASP A 1 499 ? 21.203 -1.534 16.188 1 78.75 499 ASP A CA 1
ATOM 3870 C C . ASP A 1 499 ? 21.547 -1.114 14.766 1 78.75 499 ASP A C 1
ATOM 3872 O O . ASP A 1 499 ? 22.578 -1.521 14.219 1 78.75 499 ASP A O 1
ATOM 3876 N N . HIS A 1 500 ? 20.672 -0.441 14.156 1 84 500 HIS A N 1
ATOM 3877 C CA . HIS A 1 500 ? 20.781 0.04 12.781 1 84 500 HIS A CA 1
ATOM 3878 C C . HIS A 1 500 ? 20.906 1.56 12.742 1 84 500 HIS A C 1
ATOM 3880 O O . HIS A 1 500 ? 20.297 2.258 13.555 1 84 500 HIS A O 1
ATOM 3886 N N . GLU A 1 501 ? 21.766 2.016 11.859 1 86.19 501 GLU A N 1
ATOM 3887 C CA . GLU A 1 501 ? 21.938 3.457 11.688 1 86.19 501 GLU A CA 1
ATOM 3888 C C . GLU A 1 501 ? 21.344 3.928 10.359 1 86.19 501 GLU A C 1
ATOM 3890 O O . GLU A 1 501 ? 21.594 3.324 9.312 1 86.19 501 GLU A O 1
ATOM 3895 N N . PHE A 1 502 ? 20.531 4.902 10.469 1 87.69 502 PHE A N 1
ATOM 3896 C CA . PHE A 1 502 ? 19.969 5.574 9.305 1 87.69 502 PHE A CA 1
ATOM 3897 C C . PHE A 1 502 ? 20.578 6.961 9.125 1 87.69 502 PHE A C 1
ATOM 3899 O O . PHE A 1 502 ? 20.828 7.66 10.109 1 87.69 502 PHE A O 1
ATOM 3906 N N . GLU A 1 503 ? 20.859 7.312 7.902 1 87.44 503 GLU A N 1
ATOM 3907 C CA . GLU A 1 503 ? 21.344 8.656 7.594 1 87.44 503 GLU A CA 1
ATOM 3908 C C . GLU A 1 503 ? 20.484 9.305 6.508 1 87.44 503 GLU A C 1
ATOM 3910 O O . GLU A 1 503 ? 20.328 8.75 5.422 1 87.44 503 GLU A O 1
ATOM 3915 N N . PHE A 1 504 ? 20 10.477 6.82 1 87.75 504 PHE A N 1
ATOM 3916 C CA . PHE A 1 504 ? 19.125 11.188 5.891 1 87.75 504 PHE A CA 1
ATOM 3917 C C . PHE A 1 504 ? 19.656 12.602 5.633 1 87.75 504 PHE A C 1
ATOM 3919 O O . PHE A 1 504 ? 19.516 13.484 6.48 1 87.75 504 PHE A O 1
ATOM 3926 N N . PRO A 1 505 ? 20.281 12.805 4.469 1 84.12 505 PRO A N 1
ATOM 3927 C CA . PRO A 1 505 ? 20.547 14.203 4.109 1 84.12 505 PRO A CA 1
ATOM 3928 C C . PRO A 1 505 ? 19.281 15.008 3.879 1 84.12 505 PRO A C 1
ATOM 3930 O O . PRO A 1 505 ? 18.328 14.508 3.256 1 84.12 505 PRO A O 1
ATOM 3933 N N . LEU A 1 506 ? 19.172 16.219 4.438 1 87.56 506 LEU A N 1
ATOM 3934 C CA . LEU A 1 506 ? 17.953 17.031 4.355 1 87.56 506 LEU A CA 1
ATOM 3935 C C . LEU A 1 506 ? 18.219 18.328 3.596 1 87.56 506 LEU A C 1
ATOM 3937 O O . LEU A 1 506 ? 19.125 19.078 3.945 1 87.56 506 LEU A O 1
ATOM 3941 N N . SER A 1 507 ? 17.438 18.578 2.561 1 84.25 507 SER A N 1
ATOM 3942 C CA . SER A 1 507 ? 17.5 19.828 1.816 1 84.25 507 SER A CA 1
ATOM 3943 C C . SER A 1 507 ? 16.703 20.922 2.521 1 84.25 507 SER A C 1
ATOM 3945 O O . SER A 1 507 ? 17.125 22.078 2.566 1 84.25 507 SER A O 1
ATOM 3947 N N . VAL A 1 508 ? 15.508 20.594 3.008 1 88.19 508 VAL A N 1
ATOM 3948 C CA . VAL A 1 508 ? 14.672 21.531 3.75 1 88.19 508 VAL A CA 1
ATOM 3949 C C . VAL A 1 508 ? 14.25 20.906 5.078 1 88.19 508 VAL A C 1
ATOM 3951 O O . VAL A 1 508 ? 13.102 20.469 5.23 1 88.19 508 VAL A O 1
ATOM 3954 N N . PRO A 1 509 ? 15.078 20.938 6.051 1 89.5 509 PRO A N 1
ATOM 3955 C CA . PRO A 1 509 ? 14.812 20.297 7.34 1 89.5 509 PRO A CA 1
ATOM 3956 C C . PRO A 1 509 ? 13.531 20.812 8 1 89.5 509 PRO A C 1
ATOM 3958 O O . PRO A 1 509 ? 12.867 20.062 8.727 1 89.5 509 PRO A O 1
ATOM 3961 N N . GLU A 1 510 ? 13.094 22 7.637 1 91.31 510 GLU A N 1
ATOM 3962 C CA . GLU A 1 510 ? 11.945 22.609 8.289 1 91.31 510 GLU A CA 1
ATOM 3963 C C . GLU A 1 510 ? 10.633 22.031 7.75 1 91.31 510 GLU A C 1
ATOM 3965 O O . GLU A 1 510 ? 9.562 22.312 8.281 1 91.31 510 GLU A O 1
ATOM 3970 N N . LEU A 1 511 ? 10.742 21.203 6.664 1 91.62 511 LEU A N 1
ATOM 3971 C CA . LEU A 1 511 ? 9.57 20.531 6.113 1 91.62 511 LEU A CA 1
ATOM 3972 C C . LEU A 1 511 ? 9.711 19.016 6.211 1 91.62 511 LEU A C 1
ATOM 3974 O O . LEU A 1 511 ? 8.914 18.266 5.633 1 91.62 511 LEU A O 1
ATOM 3978 N N . ALA A 1 512 ? 10.734 18.641 6.902 1 91.75 512 ALA A N 1
ATOM 3979 C CA . ALA A 1 512 ? 11.016 17.203 6.977 1 91.75 512 ALA A CA 1
ATOM 3980 C C . ALA A 1 512 ? 10.32 16.562 8.172 1 91.75 512 ALA A C 1
ATOM 3982 O O . ALA A 1 512 ? 10.445 17.047 9.305 1 91.75 512 ALA A O 1
ATOM 3983 N N . LEU A 1 513 ? 9.523 15.555 7.926 1 94.81 513 LEU A N 1
ATOM 3984 C CA . LEU A 1 513 ? 8.859 14.781 8.969 1 94.81 513 LEU A CA 1
ATOM 3985 C C . LEU A 1 513 ? 9.469 13.391 9.086 1 94.81 513 LEU A C 1
ATOM 3987 O O . LEU A 1 513 ? 9.539 12.648 8.102 1 94.81 513 LEU A O 1
ATOM 3991 N N . LEU A 1 514 ? 9.922 13.117 10.266 1 94.38 514 LEU A N 1
ATOM 3992 C CA . LEU A 1 514 ? 10.422 11.773 10.547 1 94.38 514 LEU A CA 1
ATOM 3993 C C . LEU A 1 514 ? 9.273 10.773 10.648 1 94.38 514 LEU A C 1
ATOM 3995 O O . LEU A 1 514 ? 8.336 10.977 11.43 1 94.38 514 LEU A O 1
ATOM 3999 N N . ARG A 1 515 ? 9.359 9.766 9.852 1 94.75 515 ARG A N 1
ATOM 4000 C CA . ARG A 1 515 ? 8.383 8.688 9.891 1 94.75 515 ARG A CA 1
ATOM 4001 C C . ARG A 1 515 ? 8.992 7.422 10.5 1 94.75 515 ARG A C 1
ATOM 4003 O O . ARG A 1 515 ? 10.07 6.98 10.078 1 94.75 515 ARG A O 1
ATOM 4010 N N . VAL A 1 516 ? 8.297 6.906 11.516 1 93.12 516 VAL A N 1
ATOM 4011 C CA . VAL A 1 516 ? 8.719 5.676 12.172 1 93.12 516 VAL A CA 1
ATOM 4012 C C . VAL A 1 516 ? 7.559 4.684 12.203 1 93.12 516 VAL A C 1
ATOM 4014 O O . VAL A 1 516 ? 6.453 5.02 12.633 1 93.12 516 VAL A O 1
ATOM 4017 N N . GLU A 1 517 ? 7.785 3.516 11.664 1 90.31 517 GLU A N 1
ATOM 4018 C CA . GLU A 1 517 ? 6.777 2.461 11.672 1 90.31 517 GLU A CA 1
ATOM 4019 C C . GLU A 1 517 ? 7.371 1.133 12.133 1 90.31 517 GLU A C 1
ATOM 4021 O O . GLU A 1 517 ? 8.477 0.768 11.727 1 90.31 517 GLU A O 1
ATOM 4026 N N . VAL A 1 518 ? 6.668 0.522 13.031 1 86.5 518 VAL A N 1
ATOM 4027 C CA . VAL A 1 518 ? 7.027 -0.831 13.438 1 86.5 518 VAL A CA 1
ATOM 4028 C C . VAL A 1 518 ? 6.016 -1.827 12.883 1 86.5 518 VAL A C 1
ATOM 4030 O O . VAL A 1 518 ? 4.805 -1.62 12.992 1 86.5 518 VAL A O 1
ATOM 4033 N N . HIS A 1 519 ? 6.523 -2.693 12.195 1 79.88 519 HIS A N 1
ATOM 4034 C CA . HIS A 1 519 ? 5.68 -3.748 11.641 1 79.88 519 HIS A CA 1
ATOM 4035 C C . HIS A 1 519 ? 6.039 -5.105 12.234 1 79.88 519 HIS A C 1
ATOM 4037 O O . HIS A 1 519 ? 7.215 -5.383 12.492 1 79.88 519 HIS A O 1
ATOM 4043 N N . GLU A 1 520 ? 4.91 -5.676 12.695 1 68.94 520 GLU A N 1
ATOM 4044 C CA . GLU A 1 520 ? 5.059 -7.023 13.234 1 68.94 520 GLU A CA 1
ATOM 4045 C C . GLU A 1 520 ? 4.414 -8.055 12.312 1 68.94 520 GLU A C 1
ATOM 4047 O O . GLU A 1 520 ? 3.348 -7.812 11.75 1 68.94 520 GLU A O 1
ATOM 4052 N N . SER A 1 521 ? 5.078 -8.766 11.742 1 56.97 521 SER A N 1
ATOM 4053 C CA . SER A 1 521 ? 4.438 -9.82 10.969 1 56.97 521 SER A CA 1
ATOM 4054 C C . SER A 1 521 ? 4.484 -11.156 11.711 1 56.97 521 SER A C 1
ATOM 4056 O O . SER A 1 521 ? 5.523 -11.531 12.258 1 56.97 521 SER A O 1
ATOM 4058 N N . ASP A 1 522 ? 3.342 -11.406 12.359 1 49 522 ASP A N 1
ATOM 4059 C CA . ASP A 1 522 ? 3.229 -12.812 12.758 1 49 522 ASP A CA 1
ATOM 4060 C C . ASP A 1 522 ? 2.797 -13.68 11.578 1 49 522 ASP A C 1
ATOM 4062 O O . ASP A 1 522 ? 2.463 -13.164 10.508 1 49 522 ASP A O 1
ATOM 4066 N N . ASN A 1 523 ? 3.227 -14.859 11.633 1 44.28 523 ASN A N 1
ATOM 4067 C CA . ASN A 1 523 ? 3.016 -15.898 10.633 1 44.28 523 ASN A CA 1
ATOM 4068 C C . ASN A 1 523 ? 1.668 -15.742 9.938 1 44.28 523 ASN A C 1
ATOM 4070 O O . ASN A 1 523 ? 1.349 -16.5 9.016 1 44.28 523 ASN A O 1
ATOM 4074 N N . HIS A 1 524 ? 0.773 -15.031 10.555 1 42.47 524 HIS A N 1
ATOM 4075 C CA . HIS A 1 524 ? -0.454 -14.984 9.766 1 42.47 524 HIS A CA 1
ATOM 4076 C C . HIS A 1 524 ? -0.52 -13.719 8.914 1 42.47 524 HIS A C 1
ATOM 4078 O O . HIS A 1 524 ? 0.315 -12.828 9.062 1 42.47 524 HIS A O 1
ATOM 4084 N N . GLN A 1 525 ? -1.583 -13.594 7.828 1 44.16 525 GLN A N 1
ATOM 4085 C CA . GLN A 1 525 ? -1.892 -12.82 6.625 1 44.16 525 GLN A CA 1
ATOM 4086 C C . GLN A 1 525 ? -1.396 -11.383 6.75 1 44.16 525 GLN A C 1
ATOM 4088 O O . GLN A 1 525 ? -1.049 -10.75 5.746 1 44.16 525 GLN A O 1
ATOM 4093 N N . LYS A 1 526 ? -1.73 -10.547 7.809 1 44.09 526 LYS A N 1
ATOM 4094 C CA . LYS A 1 526 ? -1.791 -9.094 7.711 1 44.09 526 LYS A CA 1
ATOM 4095 C C . LYS A 1 526 ? -0.56 -8.453 8.336 1 44.09 526 LYS A C 1
ATOM 4097 O O . LYS A 1 526 ? -0.1 -8.883 9.398 1 44.09 526 LYS A O 1
ATOM 4102 N N . ASP A 1 527 ? 0.473 -8.141 7.621 1 51.81 527 ASP A N 1
ATOM 4103 C CA . ASP A 1 527 ? 1.425 -7.195 8.195 1 51.81 527 ASP A CA 1
ATOM 4104 C C . ASP A 1 527 ? 0.789 -6.398 9.336 1 51.81 527 ASP A C 1
ATOM 4106 O O . ASP A 1 527 ? 0.03 -5.457 9.094 1 51.81 527 ASP A O 1
ATOM 4110 N N . ASP A 1 528 ? 0.965 -7.074 10.523 1 62.34 528 ASP A N 1
ATOM 4111 C CA . ASP A 1 528 ? 0.317 -6.422 11.656 1 62.34 528 ASP A CA 1
ATOM 4112 C C . ASP A 1 528 ? 1.046 -5.137 12.039 1 62.34 528 ASP A C 1
ATOM 4114 O O . ASP A 1 528 ? 2.271 -5.055 11.938 1 62.34 528 ASP A O 1
ATOM 4118 N N . PHE A 1 529 ? 0.543 -4.184 12.203 1 76 529 PHE A N 1
ATOM 4119 C CA . PHE A 1 529 ? 0.918 -2.824 12.586 1 76 529 PHE A CA 1
ATOM 4120 C C . PHE A 1 529 ? 1.229 -2.744 14.07 1 76 529 PHE A C 1
ATOM 4122 O O . PHE A 1 529 ? 0.353 -2.975 14.906 1 76 529 PHE A O 1
ATOM 4129 N N . GLY A 1 530 ? 2.57 -2.717 14.344 1 75.56 530 GLY A N 1
ATOM 4130 C CA . GLY A 1 530 ? 2.977 -2.586 15.734 1 75.56 530 GLY A CA 1
ATOM 4131 C C . GLY A 1 530 ? 2.82 -1.176 16.281 1 75.56 530 GLY A C 1
ATOM 4132 O O . GLY A 1 530 ? 2.639 -0.981 17.484 1 75.56 530 GLY A O 1
ATOM 4133 N N . GLY A 1 531 ? 2.98 -0.222 15.43 1 86.81 531 GLY A N 1
ATOM 4134 C CA . GLY A 1 531 ? 2.863 1.175 15.812 1 86.81 531 GLY A CA 1
ATOM 4135 C C . GLY A 1 531 ? 3.576 2.119 14.867 1 86.81 531 GLY A C 1
ATOM 4136 O O . GLY A 1 531 ? 4.352 1.682 14.016 1 86.81 531 GLY A O 1
ATOM 4137 N N . GLN A 1 532 ? 3.234 3.332 15.031 1 91.5 532 GLN A N 1
ATOM 4138 C CA . GLN A 1 532 ? 3.857 4.34 14.18 1 91.5 532 GLN A CA 1
ATOM 4139 C C . GLN A 1 532 ? 3.936 5.688 14.883 1 91.5 532 GLN A C 1
ATOM 4141 O O . GLN A 1 532 ? 3.277 5.898 15.906 1 91.5 532 GLN A O 1
ATOM 4146 N N . THR A 1 533 ? 4.809 6.477 14.406 1 93.25 533 THR A N 1
ATOM 4147 C CA . THR A 1 533 ? 4.785 7.883 14.797 1 93.25 533 THR A CA 1
ATOM 4148 C C . THR A 1 533 ? 5.383 8.758 13.703 1 93.25 533 THR A C 1
ATOM 4150 O O . THR A 1 533 ? 6.051 8.258 12.789 1 93.25 533 THR A O 1
ATOM 4153 N N . CYS A 1 534 ? 5.004 9.953 13.664 1 94.19 534 CYS A N 1
ATOM 4154 C CA . CYS A 1 534 ? 5.535 10.992 12.797 1 94.19 534 CYS A CA 1
ATOM 4155 C C . CYS A 1 534 ? 5.941 12.227 13.594 1 94.19 534 CYS A C 1
ATOM 4157 O O . CYS A 1 534 ? 5.176 12.711 14.43 1 94.19 534 CYS A O 1
ATOM 4159 N N . LEU A 1 535 ? 7.16 12.633 13.453 1 94.44 535 LEU A N 1
ATOM 4160 C CA . LEU A 1 535 ? 7.695 13.75 14.227 1 94.44 535 LEU A CA 1
ATOM 4161 C C . LEU A 1 535 ? 8.352 14.781 13.32 1 94.44 535 LEU A C 1
ATOM 4163 O O . LEU A 1 535 ? 9.039 14.422 12.359 1 94.44 535 LEU A O 1
ATOM 4167 N N . PRO A 1 536 ? 8.094 16.078 13.578 1 93.75 536 PRO A N 1
ATOM 4168 C CA . PRO A 1 536 ? 8.859 17.078 12.844 1 93.75 536 PRO A CA 1
ATOM 4169 C C . PRO A 1 536 ? 10.352 17.047 13.164 1 93.75 536 PRO A C 1
ATOM 4171 O O . PRO A 1 536 ? 10.742 17.188 14.328 1 93.75 536 PRO A O 1
ATOM 4174 N N . VAL A 1 537 ? 11.203 16.953 12.188 1 93.19 537 VAL A N 1
ATOM 4175 C CA . VAL A 1 537 ? 12.641 16.734 12.359 1 93.19 537 VAL A CA 1
ATOM 4176 C C . VAL A 1 537 ? 13.258 17.922 13.102 1 93.19 537 VAL A C 1
ATOM 4178 O O . VAL A 1 537 ? 14.125 17.734 13.961 1 93.19 537 VAL A O 1
ATOM 4181 N N . TRP A 1 538 ? 12.82 19.141 12.812 1 90.94 538 TRP A N 1
ATOM 4182 C CA . TRP A 1 538 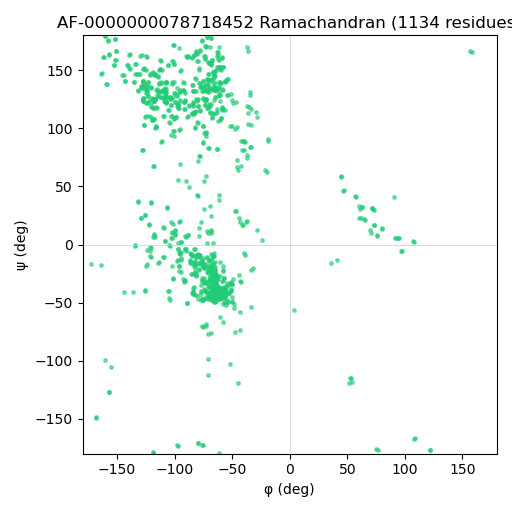? 13.438 20.344 13.375 1 90.94 538 TRP A CA 1
ATOM 4183 C C . TRP A 1 538 ? 13.109 20.469 14.859 1 90.94 538 TRP A C 1
ATOM 4185 O O . TRP A 1 538 ? 13.695 21.297 15.562 1 90.94 538 TRP A O 1
ATOM 4195 N N . GLU A 1 539 ? 12.164 19.641 15.375 1 93.38 539 GLU A N 1
ATOM 4196 C CA . GLU A 1 539 ? 11.797 19.656 16.781 1 93.38 539 GLU A CA 1
ATOM 4197 C C . GLU A 1 539 ? 12.57 18.609 17.578 1 93.38 539 GLU A C 1
ATOM 4199 O O . GLU A 1 539 ? 12.555 18.609 18.797 1 93.38 539 GLU A O 1
ATOM 4204 N N . LEU A 1 540 ? 13.258 17.688 16.922 1 92.06 540 LEU A N 1
ATOM 4205 C CA . LEU A 1 540 ? 13.883 16.547 17.578 1 92.06 540 LEU A CA 1
ATOM 4206 C C . LEU A 1 540 ? 15.062 16.984 18.438 1 92.06 540 LEU A C 1
ATOM 4208 O O . LEU A 1 540 ? 15.836 17.859 18.031 1 92.06 540 LEU A O 1
ATOM 4212 N N . ARG A 1 541 ? 15.219 16.359 19.609 1 90.56 541 ARG A N 1
ATOM 4213 C CA . ARG A 1 541 ? 16.344 16.594 20.5 1 90.56 541 ARG A CA 1
ATOM 4214 C C . ARG A 1 541 ? 17.484 15.609 20.219 1 90.56 541 ARG A C 1
ATOM 4216 O O . ARG A 1 541 ? 17.234 14.43 19.953 1 90.56 541 ARG A O 1
ATOM 4223 N N . ARG A 1 542 ? 18.641 16.109 20.25 1 89.62 542 ARG A N 1
ATOM 4224 C CA . ARG A 1 542 ? 19.812 15.266 20.078 1 89.62 542 ARG A CA 1
ATOM 4225 C C . ARG A 1 542 ? 19.953 14.258 21.203 1 89.62 542 ARG A C 1
ATOM 4227 O O . ARG A 1 542 ? 19.562 14.539 22.344 1 89.62 542 ARG A O 1
ATOM 4234 N N . GLY A 1 543 ? 20.578 13.016 20.875 1 90.62 543 GLY A N 1
ATOM 4235 C CA . GLY A 1 543 ? 20.906 12.023 21.891 1 90.62 543 GLY A CA 1
ATOM 4236 C C . GLY A 1 543 ? 20 10.797 21.828 1 90.62 543 GLY A C 1
ATOM 4237 O O . GLY A 1 543 ? 19.344 10.555 20.812 1 90.62 543 GLY A O 1
ATOM 4238 N N . ILE A 1 544 ? 20.094 10.008 22.891 1 91.5 544 ILE A N 1
ATOM 4239 C CA . ILE A 1 544 ? 19.25 8.828 23.016 1 91.5 544 ILE A CA 1
ATOM 4240 C C . ILE A 1 544 ? 17.906 9.219 23.609 1 91.5 544 ILE A C 1
ATOM 4242 O O . ILE A 1 544 ? 17.812 9.609 24.781 1 91.5 544 ILE A O 1
ATOM 4246 N N . ARG A 1 545 ? 16.891 9.102 22.828 1 92 545 ARG A N 1
ATOM 4247 C CA . ARG A 1 545 ? 15.578 9.625 23.219 1 92 545 ARG A CA 1
ATOM 4248 C C . ARG A 1 545 ? 14.5 8.555 23.094 1 92 545 ARG A C 1
ATOM 4250 O O . ARG A 1 545 ? 14.633 7.633 22.281 1 92 545 ARG A O 1
ATOM 4257 N N . SER A 1 546 ? 13.547 8.703 23.906 1 91.5 546 SER A N 1
ATOM 4258 C CA . SER A 1 546 ? 12.383 7.832 23.812 1 91.5 546 SER A CA 1
ATOM 4259 C C . SER A 1 546 ? 11.383 8.336 22.781 1 91.5 546 SER A C 1
ATOM 4261 O O . SER A 1 546 ? 11.055 9.523 22.75 1 91.5 546 SER A O 1
ATOM 4263 N N . VAL A 1 547 ? 10.922 7.473 21.922 1 92.38 547 VAL A N 1
ATOM 4264 C CA . VAL A 1 547 ? 9.938 7.773 20.891 1 92.38 547 VAL A CA 1
ATOM 4265 C C . VAL A 1 547 ? 8.688 6.914 21.094 1 92.38 547 VAL A C 1
ATOM 4267 O O . VAL A 1 547 ? 8.719 5.703 20.875 1 92.38 547 VAL A O 1
ATOM 4270 N N . ARG A 1 548 ? 7.656 7.555 21.547 1 90.12 548 ARG A N 1
ATOM 4271 C CA . ARG A 1 548 ? 6.406 6.832 21.75 1 90.12 548 ARG A CA 1
ATOM 4272 C C . ARG A 1 548 ? 5.707 6.559 20.438 1 90.12 548 ARG A C 1
ATOM 4274 O O . ARG A 1 548 ? 5.652 7.43 19.562 1 90.12 548 ARG A O 1
ATOM 4281 N N . LEU A 1 549 ? 5.113 5.387 20.297 1 90.06 549 LEU A N 1
ATOM 4282 C CA . LEU A 1 549 ? 4.414 5.02 19.062 1 90.06 549 LEU A CA 1
ATOM 4283 C C . LEU A 1 549 ? 2.908 5.184 19.219 1 90.06 549 LEU A C 1
ATOM 4285 O O . LEU A 1 549 ? 2.404 5.266 20.344 1 90.06 549 LEU A O 1
ATOM 4289 N N . CYS A 1 550 ? 2.252 5.383 18.109 1 90.62 550 CYS A N 1
ATOM 4290 C CA . CYS A 1 550 ? 0.799 5.48 18.031 1 90.62 550 CYS A CA 1
ATOM 4291 C C . CYS A 1 550 ? 0.218 4.293 17.266 1 90.62 550 CYS A C 1
ATOM 4293 O O . CYS A 1 550 ? 0.933 3.611 16.531 1 90.62 550 CYS A O 1
ATOM 4295 N N . ASP A 1 551 ? -1.014 4.062 17.5 1 84 551 ASP A N 1
ATOM 4296 C CA . ASP A 1 551 ? -1.69 3.016 16.75 1 84 551 ASP A CA 1
ATOM 4297 C C . ASP A 1 551 ? -2.098 3.512 15.359 1 84 551 ASP A C 1
ATOM 4299 O O . ASP A 1 551 ? -1.712 4.609 14.953 1 84 551 ASP A O 1
ATOM 4303 N N . HIS A 1 552 ? -2.875 2.762 14.625 1 80.19 552 HIS A N 1
ATOM 4304 C CA . HIS A 1 552 ? -3.248 3.059 13.25 1 80.19 552 HIS A CA 1
ATOM 4305 C C . HIS A 1 552 ? -4.105 4.316 13.172 1 80.19 552 HIS A C 1
ATOM 4307 O O . HIS A 1 552 ? -4.121 4.996 12.141 1 80.19 552 HIS A O 1
ATOM 4313 N N . ARG A 1 553 ? -4.789 4.617 14.289 1 77 553 ARG A N 1
ATOM 4314 C CA . ARG A 1 553 ? -5.68 5.773 14.32 1 77 553 ARG A CA 1
ATOM 4315 C C . ARG A 1 553 ? -4.941 7.027 14.773 1 77 553 ARG A C 1
ATOM 4317 O O . ARG A 1 553 ? -5.523 8.109 14.828 1 77 553 ARG A O 1
ATOM 4324 N N . GLY A 1 554 ? -3.676 6.867 15.141 1 81.81 554 GLY A N 1
ATOM 4325 C CA . GLY A 1 554 ? -2.893 8.016 15.562 1 81.81 554 GLY A CA 1
ATOM 4326 C C . GLY A 1 554 ? -2.953 8.258 17.062 1 81.81 554 GLY A C 1
ATOM 4327 O O . GLY A 1 554 ? -2.449 9.273 17.547 1 81.81 554 GLY A O 1
ATOM 4328 N N . GLU A 1 555 ? -3.574 7.359 17.734 1 82.88 555 GLU A N 1
ATOM 4329 C CA . GLU A 1 555 ? -3.637 7.48 19.188 1 82.88 555 GLU A CA 1
ATOM 4330 C C . GLU A 1 555 ? -2.389 6.895 19.844 1 82.88 555 GLU A C 1
ATOM 4332 O O . GLU A 1 555 ? -1.923 5.82 19.469 1 82.88 555 GLU A O 1
ATOM 4337 N N . PRO A 1 556 ? -1.863 7.566 20.828 1 86.12 556 PRO A N 1
ATOM 4338 C CA . PRO A 1 556 ? -0.636 7.098 21.469 1 86.12 556 PRO A CA 1
ATOM 4339 C C . PRO A 1 556 ? -0.814 5.75 22.172 1 86.12 556 PRO A C 1
ATOM 4341 O O . PRO A 1 556 ? -1.848 5.504 22.797 1 86.12 556 PRO A O 1
ATOM 4344 N N . LEU A 1 557 ? 0.172 4.863 21.922 1 82.62 557 LEU A N 1
ATOM 4345 C CA . LEU A 1 557 ? 0.25 3.604 22.656 1 82.62 557 LEU A CA 1
ATOM 4346 C C . LEU A 1 557 ? 0.968 3.793 23.984 1 82.62 557 LEU A C 1
ATOM 4348 O O . LEU A 1 557 ? 2.109 4.258 24.016 1 82.62 557 LEU A O 1
ATOM 4352 N N . ARG A 1 558 ? 0.384 3.496 25.047 1 77.69 558 ARG A N 1
ATOM 4353 C CA . ARG A 1 558 ? 0.861 3.824 26.375 1 77.69 558 ARG A CA 1
ATOM 4354 C C . ARG A 1 558 ? 2.189 3.133 26.672 1 77.69 558 ARG A C 1
ATOM 4356 O O . ARG A 1 558 ? 3.072 3.717 27.297 1 77.69 558 ARG A O 1
ATOM 4363 N N . SER A 1 559 ? 2.355 1.956 26.203 1 79.69 559 SER A N 1
ATOM 4364 C CA . SER A 1 559 ? 3.5 1.186 26.672 1 79.69 559 SER A CA 1
ATOM 4365 C C . SER A 1 559 ? 4.402 0.77 25.516 1 79.69 559 SER A C 1
ATOM 4367 O O . SER A 1 559 ? 5.18 -0.18 25.641 1 79.69 559 SER A O 1
ATOM 4369 N N . VAL A 1 560 ? 4.234 1.416 24.438 1 83.81 560 VAL A N 1
ATOM 4370 C CA . VAL A 1 560 ? 5.055 1.039 23.281 1 83.81 560 VAL A CA 1
ATOM 4371 C C . VAL A 1 560 ? 5.938 2.215 22.875 1 83.81 560 VAL A C 1
ATOM 4373 O O . VAL A 1 560 ? 5.441 3.227 22.375 1 83.81 560 VAL A O 1
ATOM 4376 N N . LYS A 1 561 ? 7.199 2.043 23.156 1 88.38 561 LYS A N 1
ATOM 4377 C CA . LYS A 1 561 ? 8.172 3.088 22.859 1 88.38 561 LYS A CA 1
ATOM 4378 C C . LYS A 1 561 ? 9.422 2.506 22.188 1 88.38 561 LYS A C 1
ATOM 4380 O O . LYS A 1 561 ? 9.688 1.307 22.312 1 88.38 561 LYS A O 1
ATOM 4385 N N . LEU A 1 562 ? 10.094 3.344 21.453 1 88.69 562 LEU A N 1
ATOM 4386 C CA . LEU A 1 562 ? 11.414 3.043 20.906 1 88.69 562 LEU A CA 1
ATOM 4387 C C . LEU A 1 562 ? 12.477 3.945 21.531 1 88.69 562 LEU A C 1
ATOM 4389 O O . LEU A 1 562 ? 12.211 5.113 21.828 1 88.69 562 LEU A O 1
ATOM 4393 N N . LEU A 1 563 ? 13.656 3.34 21.844 1 90.56 563 LEU A N 1
ATOM 4394 C CA . LEU A 1 563 ? 14.828 4.16 22.125 1 90.56 563 LEU A CA 1
ATOM 4395 C C . LEU A 1 563 ? 15.641 4.402 20.859 1 90.56 563 LEU A C 1
ATOM 4397 O O . LEU A 1 563 ? 16.109 3.455 20.219 1 90.56 563 LEU A O 1
ATOM 4401 N N . MET A 1 564 ? 15.727 5.652 20.484 1 91.25 564 MET A N 1
ATOM 4402 C CA . MET A 1 564 ? 16.438 6.035 19.266 1 91.25 564 MET A CA 1
ATOM 4403 C C . MET A 1 564 ? 17.469 7.125 19.578 1 91.25 564 MET A C 1
ATOM 4405 O O . MET A 1 564 ? 17.219 8.016 20.391 1 91.25 564 MET A O 1
ATOM 4409 N N . ARG A 1 565 ? 18.578 7.004 18.969 1 91.06 565 ARG A N 1
ATOM 4410 C CA . ARG A 1 565 ? 19.578 8.055 19.078 1 91.06 565 ARG A CA 1
ATOM 4411 C C . ARG A 1 565 ? 19.531 8.984 17.875 1 91.06 565 ARG A C 1
ATOM 4413 O O . ARG A 1 565 ? 19.531 8.531 16.719 1 91.06 565 ARG A O 1
ATOM 4420 N N . PHE A 1 566 ? 19.453 10.32 18.141 1 92.5 566 PHE A N 1
ATOM 4421 C CA . PHE A 1 566 ? 19.406 11.336 17.094 1 92.5 566 PHE A CA 1
ATOM 4422 C C . PHE A 1 566 ? 20.672 12.18 17.109 1 92.5 566 PHE A C 1
ATOM 4424 O O . PHE A 1 566 ? 21.062 12.703 18.156 1 92.5 566 PHE A O 1
ATOM 4431 N N . ASP A 1 567 ? 21.25 12.234 15.992 1 88.88 567 ASP A N 1
ATOM 4432 C CA . ASP A 1 567 ? 22.391 13.133 15.781 1 88.88 567 ASP A CA 1
ATOM 4433 C C . ASP A 1 567 ? 22.156 14.031 14.562 1 88.88 567 ASP A C 1
ATOM 4435 O O . ASP A 1 567 ? 21.609 13.586 13.555 1 88.88 567 ASP A O 1
ATOM 4439 N N . PHE A 1 568 ? 22.531 15.281 14.773 1 89 568 PHE A N 1
ATOM 4440 C CA . PHE A 1 568 ? 22.344 16.266 13.703 1 89 568 PHE A CA 1
ATOM 4441 C C . PHE A 1 568 ? 23.656 16.906 13.328 1 89 568 PHE A C 1
ATOM 4443 O O . PHE A 1 568 ? 24.453 17.266 14.195 1 89 568 PHE A O 1
ATOM 4450 N N . THR A 1 569 ? 24.062 16.859 12.141 1 81.69 569 THR A N 1
ATOM 4451 C CA . THR A 1 569 ? 25.281 17.5 11.656 1 81.69 569 THR A CA 1
ATOM 4452 C C . THR A 1 569 ? 24.938 18.594 10.633 1 81.69 569 THR A C 1
ATOM 4454 O O . THR A 1 569 ? 23.953 18.484 9.914 1 81.69 569 THR A O 1
ATOM 4457 N N . MET B 1 1 ? 3.748 -10.43 32.688 1 29.69 1 MET B N 1
ATOM 4458 C CA . MET B 1 1 ? 3.426 -11.047 31.391 1 29.69 1 MET B CA 1
ATOM 4459 C C . MET B 1 1 ? 2.439 -10.188 30.609 1 29.69 1 MET B C 1
ATOM 4461 O O . MET B 1 1 ? 1.406 -9.781 31.141 1 29.69 1 MET B O 1
ATOM 4465 N N . THR B 1 2 ? 2.943 -9.352 29.797 1 33.91 2 THR B N 1
ATOM 4466 C CA . THR B 1 2 ? 2 -8.477 29.109 1 33.91 2 THR B CA 1
ATOM 4467 C C . THR B 1 2 ? 1.416 -9.172 27.891 1 33.91 2 THR B C 1
ATOM 4469 O O . THR B 1 2 ? 2.137 -9.828 27.141 1 33.91 2 THR B O 1
ATOM 4472 N N . THR B 1 3 ? 0.166 -9.43 28.016 1 37.94 3 THR B N 1
ATOM 4473 C CA . THR B 1 3 ? -0.618 -10.07 26.969 1 37.94 3 THR B CA 1
ATOM 4474 C C . THR B 1 3 ? -0.875 -9.102 25.812 1 37.94 3 THR B C 1
ATOM 4476 O O . THR B 1 3 ? -1.314 -7.973 26.031 1 37.94 3 THR B O 1
ATOM 4479 N N . TYR B 1 4 ? -0.109 -9.172 24.875 1 39.09 4 TYR B N 1
ATOM 4480 C CA . TYR B 1 4 ? -0.412 -8.312 23.734 1 39.09 4 TYR B CA 1
ATOM 4481 C C . TYR B 1 4 ? -1.363 -9.008 22.766 1 39.09 4 TYR B C 1
ATOM 4483 O O . TYR B 1 4 ? -1.309 -10.227 22.609 1 39.09 4 TYR B O 1
ATOM 4491 N N . ARG B 1 5 ? -2.439 -8.375 22.625 1 39.28 5 ARG B N 1
ATOM 4492 C CA . ARG B 1 5 ? -3.385 -8.859 21.625 1 39.28 5 ARG B CA 1
ATOM 4493 C C . ARG B 1 5 ? -2.785 -8.781 20.219 1 39.28 5 ARG B C 1
ATOM 4495 O O . ARG B 1 5 ? -2.377 -7.715 19.766 1 39.28 5 ARG B O 1
ATOM 4502 N N . VAL B 1 6 ? -2.066 -9.758 19.984 1 36.16 6 VAL B N 1
ATOM 4503 C CA . VAL B 1 6 ? -1.553 -9.891 18.625 1 36.16 6 VAL B CA 1
ATOM 4504 C C . VAL B 1 6 ? -2.613 -10.531 17.734 1 36.16 6 VAL B C 1
ATOM 4506 O O . VAL B 1 6 ? -2.91 -11.719 17.875 1 36.16 6 VAL B O 1
ATOM 4509 N N . CYS B 1 7 ? -3.346 -9.883 16.938 1 37.22 7 CYS B N 1
ATOM 4510 C CA . CYS B 1 7 ? -4.527 -10.211 16.156 1 37.22 7 CYS B CA 1
ATOM 4511 C C . CYS B 1 7 ? -5.605 -10.852 17.031 1 37.22 7 CYS B C 1
ATOM 4513 O O . CYS B 1 7 ? -6.121 -10.219 17.953 1 37.22 7 CYS B O 1
ATOM 4515 N N . CYS B 1 8 ? -6.039 -12.211 16.703 1 32.69 8 CYS B N 1
ATOM 4516 C CA . CYS B 1 8 ? -7.047 -12.961 17.453 1 32.69 8 CYS B CA 1
ATOM 4517 C C . CYS B 1 8 ? -6.426 -13.68 18.641 1 32.69 8 CYS B C 1
ATOM 4519 O O . CYS B 1 8 ? -7.113 -14.406 19.359 1 32.69 8 CYS B O 1
ATOM 4521 N N . PHE B 1 9 ? -5.219 -13.781 18.625 1 32.31 9 PHE B N 1
ATOM 4522 C CA . PHE B 1 9 ? -4.738 -14.562 19.766 1 32.31 9 PHE B CA 1
ATOM 4523 C C . PHE B 1 9 ? -4.027 -13.664 20.766 1 32.31 9 PHE B C 1
ATOM 4525 O O . PHE B 1 9 ? -3.471 -12.625 20.391 1 32.31 9 PHE B O 1
ATOM 4532 N N . LEU B 1 10 ? -4.422 -13.812 22.016 1 36.91 10 LEU B N 1
ATOM 4533 C CA . LEU B 1 10 ? -3.727 -13.234 23.172 1 36.91 10 LEU B CA 1
ATOM 4534 C C . LEU B 1 10 ? -2.395 -13.93 23.406 1 36.91 10 LEU B C 1
ATOM 4536 O O . LEU B 1 10 ? -2.342 -15.164 23.484 1 36.91 10 LEU B O 1
ATOM 4540 N N . ARG B 1 11 ? -1.368 -13.641 22.797 1 39.19 11 ARG B N 1
ATOM 4541 C CA . ARG B 1 11 ? -0.095 -14.258 23.141 1 39.19 11 ARG B CA 1
ATOM 4542 C C . ARG B 1 11 ? 0.52 -13.594 24.375 1 39.19 11 ARG B C 1
ATOM 4544 O O . ARG B 1 11 ? 0.512 -12.367 24.484 1 39.19 11 ARG B O 1
ATOM 4551 N N . ARG B 1 12 ? 0.679 -14.43 25.375 1 38.81 12 ARG B N 1
ATOM 4552 C CA . ARG B 1 12 ? 1.327 -14.031 26.625 1 38.81 12 ARG B CA 1
ATOM 4553 C C . ARG B 1 12 ? 2.84 -13.93 26.438 1 38.81 12 ARG B C 1
ATOM 4555 O O . ARG B 1 12 ? 3.465 -14.852 25.906 1 38.81 12 ARG B O 1
ATOM 4562 N N . PHE B 1 13 ? 3.248 -12.82 26.047 1 40.34 13 PHE B N 1
ATOM 4563 C CA . PHE B 1 13 ? 4.699 -12.688 25.984 1 40.34 13 PHE B CA 1
ATOM 4564 C C . PHE B 1 13 ? 5.289 -12.516 27.375 1 40.34 13 PHE B C 1
ATOM 4566 O O . PHE B 1 13 ? 4.652 -11.938 28.266 1 40.34 13 PHE B O 1
ATOM 4573 N N . ARG B 1 14 ? 6.199 -13.352 27.703 1 40.56 14 ARG B N 1
ATOM 4574 C CA . ARG B 1 14 ? 6.953 -13.047 28.922 1 40.56 14 ARG B CA 1
ATOM 4575 C C . ARG B 1 14 ? 7.402 -11.594 28.938 1 40.56 14 ARG B C 1
ATOM 4577 O O . ARG B 1 14 ? 7.691 -11.016 27.891 1 40.56 14 ARG B O 1
ATOM 4584 N N . ALA B 1 15 ? 7.035 -11.008 29.859 1 38.84 15 ALA B N 1
ATOM 4585 C CA . ALA B 1 15 ? 7.504 -9.641 30.047 1 38.84 15 ALA B CA 1
ATOM 4586 C C . ALA B 1 15 ? 8.945 -9.484 29.562 1 38.84 15 ALA B C 1
ATOM 4588 O O . ALA B 1 15 ? 9.836 -10.227 29.984 1 38.84 15 ALA B O 1
ATOM 4589 N N . ALA B 1 16 ? 9.211 -9.25 28.234 1 44.91 16 ALA B N 1
ATOM 4590 C CA . ALA B 1 16 ? 10.562 -8.945 27.766 1 44.91 16 ALA B CA 1
ATOM 4591 C C . ALA B 1 16 ? 11.383 -8.258 28.844 1 44.91 16 ALA B C 1
ATOM 4593 O O . ALA B 1 16 ? 10.867 -7.414 29.578 1 44.91 16 ALA B O 1
ATOM 4594 N N . SER B 1 17 ? 12.305 -8.93 29.344 1 49.38 17 SER B N 1
ATOM 4595 C CA . SER B 1 17 ? 13.203 -8.43 30.391 1 49.38 17 SER B CA 1
ATOM 4596 C C . SER B 1 17 ? 13.469 -6.941 30.219 1 49.38 17 SER B C 1
ATOM 4598 O O . SER B 1 17 ? 13.711 -6.469 29.109 1 49.38 17 SER B O 1
ATOM 4600 N N . ASN B 1 18 ? 12.859 -6.168 30.984 1 56.66 18 ASN B N 1
ATOM 4601 C CA . ASN B 1 18 ? 13.211 -4.773 31.219 1 56.66 18 ASN B CA 1
ATOM 4602 C C . ASN B 1 18 ? 14.719 -4.586 31.312 1 56.66 18 ASN B C 1
ATOM 4604 O O . ASN B 1 18 ? 15.195 -3.596 31.859 1 56.66 18 ASN B O 1
ATOM 4608 N N . GLU B 1 19 ? 15.383 -5.633 30.812 1 66.38 19 GLU B N 1
ATOM 4609 C CA . GLU B 1 19 ? 16.828 -5.484 30.922 1 66.38 19 GLU B CA 1
ATOM 4610 C C . GLU B 1 19 ? 17.375 -4.645 29.766 1 66.38 19 GLU B C 1
ATOM 4612 O O . GLU B 1 19 ? 16.922 -4.766 28.625 1 66.38 19 GLU B O 1
ATOM 4617 N N . PRO B 1 20 ? 18.203 -3.701 30.172 1 75.69 20 PRO B N 1
ATOM 4618 C CA . PRO B 1 20 ? 18.828 -2.891 29.125 1 75.69 20 PRO B CA 1
ATOM 4619 C C . PRO B 1 20 ? 19.547 -3.734 28.078 1 75.69 20 PRO B C 1
ATOM 4621 O O . PRO B 1 20 ? 20.062 -4.816 28.391 1 75.69 20 PRO B O 1
ATOM 4624 N N . SER B 1 21 ? 19.484 -3.346 26.906 1 77.12 21 SER B N 1
ATOM 4625 C CA . SER B 1 21 ? 20.234 -3.996 25.844 1 77.12 21 SER B CA 1
ATOM 4626 C C . SER B 1 21 ? 21.75 -3.887 26.078 1 77.12 21 SER B C 1
ATOM 4628 O O . SER B 1 21 ? 22.188 -3.084 26.891 1 77.12 21 SER B O 1
ATOM 4630 N N . GLU B 1 22 ? 22.484 -4.676 25.359 1 79.69 22 GLU B N 1
ATOM 4631 C CA . GLU B 1 22 ? 23.953 -4.645 25.453 1 79.69 22 GLU B CA 1
ATOM 4632 C C . GLU B 1 22 ? 24.5 -3.283 25.047 1 79.69 22 GLU B C 1
ATOM 4634 O O . GLU B 1 22 ? 25.438 -2.775 25.656 1 79.69 22 GLU B O 1
ATOM 4639 N N . GLU B 1 23 ? 23.922 -2.752 24.125 1 79.25 23 GLU B N 1
ATOM 4640 C CA . GLU B 1 23 ? 24.375 -1.457 23.641 1 79.25 23 GLU B CA 1
ATOM 4641 C C . GLU B 1 23 ? 24.156 -0.36 24.672 1 79.25 23 GLU B C 1
ATOM 4643 O O . GLU B 1 23 ? 25.016 0.504 24.859 1 79.25 23 GLU B O 1
ATOM 4648 N N . LEU B 1 24 ? 23.094 -0.399 25.297 1 83.56 24 LEU B N 1
ATOM 4649 C CA . LEU B 1 24 ? 22.797 0.594 26.328 1 83.56 24 LEU B CA 1
ATOM 4650 C C . LEU B 1 24 ? 23.703 0.393 27.547 1 83.56 24 LEU B C 1
ATOM 4652 O O . LEU B 1 24 ? 24.094 1.362 28.203 1 83.56 24 LEU B O 1
ATOM 4656 N N . GLY B 1 25 ? 23.922 -0.889 27.766 1 84.38 25 GLY B N 1
ATOM 4657 C CA . GLY B 1 25 ? 24.875 -1.19 28.828 1 84.38 25 GLY B CA 1
ATOM 4658 C C . GLY B 1 25 ? 26.266 -0.603 28.562 1 84.38 25 GLY B C 1
ATOM 4659 O O . GLY B 1 25 ? 26.891 -0.075 29.484 1 84.38 25 GLY B O 1
ATOM 4660 N N . ASP B 1 26 ? 26.625 -0.657 27.344 1 85.94 26 ASP B N 1
ATOM 4661 C CA . ASP B 1 26 ? 27.922 -0.116 26.969 1 85.94 26 ASP B CA 1
ATOM 4662 C C . ASP B 1 26 ? 27.969 1.398 27.156 1 85.94 26 ASP B C 1
ATOM 4664 O O . ASP B 1 26 ? 28.969 1.945 27.609 1 85.94 26 ASP B O 1
ATOM 4668 N N . VAL B 1 27 ? 26.938 2.045 26.844 1 87.88 27 VAL B N 1
ATOM 4669 C CA . VAL B 1 27 ? 26.859 3.492 27.016 1 87.88 27 VAL B CA 1
ATOM 4670 C C . VAL B 1 27 ? 26.922 3.846 28.5 1 87.88 27 VAL B C 1
ATOM 4672 O O . VAL B 1 27 ? 27.625 4.77 28.891 1 87.88 27 VAL B O 1
ATOM 4675 N N . PHE B 1 28 ? 26.203 3.109 29.281 1 90.62 28 PHE B N 1
ATOM 4676 C CA . PHE B 1 28 ? 26.172 3.326 30.734 1 90.62 28 PHE B CA 1
ATOM 4677 C C . PHE B 1 28 ? 27.562 3.135 31.328 1 90.62 28 PHE B C 1
ATOM 4679 O O . PHE B 1 28 ? 28.016 3.959 32.125 1 90.62 28 PHE B O 1
ATOM 4686 N N . GLN B 1 29 ? 28.25 2.133 30.922 1 89.19 29 GLN B N 1
ATOM 4687 C CA . GLN B 1 29 ? 29.562 1.797 31.469 1 89.19 29 GLN B CA 1
ATOM 4688 C C . GLN B 1 29 ? 30.609 2.848 31.094 1 89.19 29 GLN B C 1
ATOM 4690 O O . GLN B 1 29 ? 31.531 3.113 31.859 1 89.19 29 GLN B O 1
ATOM 4695 N N . ALA B 1 30 ? 30.406 3.396 29.953 1 89.94 30 ALA B N 1
ATOM 4696 C CA . ALA B 1 30 ? 31.344 4.414 29.469 1 89.94 30 ALA B CA 1
ATOM 4697 C C . ALA B 1 30 ? 31.312 5.641 30.391 1 89.94 30 ALA B C 1
ATOM 4699 O O . ALA B 1 30 ? 32.312 6.363 30.484 1 89.94 30 ALA B O 1
ATOM 4700 N N . TYR B 1 31 ? 30.266 5.84 31.047 1 90.81 31 TYR B N 1
ATOM 4701 C CA . TYR B 1 31 ? 30.156 7.047 31.859 1 90.81 31 TYR B CA 1
ATOM 4702 C C . TYR B 1 31 ? 30.109 6.707 33.344 1 90.81 31 TYR B C 1
ATOM 4704 O O . TYR B 1 31 ? 30.328 7.574 34.188 1 90.81 31 TYR B O 1
ATOM 4712 N N . ALA B 1 32 ? 29.859 5.441 33.594 1 87.25 32 ALA B N 1
ATOM 4713 C CA . ALA B 1 32 ? 29.766 5.027 35 1 87.25 32 ALA B CA 1
ATOM 4714 C C . ALA B 1 32 ? 31.125 5.156 35.688 1 87.25 32 ALA B C 1
ATOM 4716 O O . ALA B 1 32 ? 32.156 4.98 35.062 1 87.25 32 ALA B O 1
ATOM 4717 N N . ASP B 1 33 ? 31.203 5.633 36.906 1 75.38 33 ASP B N 1
ATOM 4718 C CA . ASP B 1 33 ? 32.406 5.84 37.688 1 75.38 33 ASP B CA 1
ATOM 4719 C C . ASP B 1 33 ? 33.156 4.527 37.906 1 75.38 33 ASP B C 1
ATOM 4721 O O . ASP B 1 33 ? 32.531 3.455 37.906 1 75.38 33 ASP B O 1
ATOM 4725 N N . GLY B 1 34 ? 34.594 4.523 37.656 1 60.72 34 GLY B N 1
ATOM 4726 C CA . GLY B 1 34 ? 35.688 3.568 37.656 1 60.72 34 GLY B CA 1
ATOM 4727 C C . GLY B 1 34 ? 35.438 2.414 38.625 1 60.72 34 GLY B C 1
ATOM 4728 O O . GLY B 1 34 ? 36.25 1.501 38.719 1 60.72 34 GLY B O 1
ATOM 4729 N N . GLY B 1 35 ? 34.25 2.109 39.25 1 59.38 35 GLY B N 1
ATOM 4730 C CA . GLY B 1 35 ? 34.281 0.919 40.062 1 59.38 35 GLY B CA 1
ATOM 4731 C C . GLY B 1 35 ? 32.938 0.501 40.594 1 59.38 35 GLY B C 1
ATOM 4732 O O . GLY B 1 35 ? 32.75 -0.617 41.094 1 59.38 35 GLY B O 1
ATOM 4733 N N . GLY B 1 36 ? 31.938 1.175 40.656 1 60.94 36 GLY B N 1
ATOM 4734 C CA . GLY B 1 36 ? 30.828 0.812 41.531 1 60.94 36 GLY B CA 1
ATOM 4735 C C . GLY B 1 36 ? 29.547 0.521 40.75 1 60.94 36 GLY B C 1
ATOM 4736 O O . GLY B 1 36 ? 28.531 0.156 41.344 1 60.94 36 GLY B O 1
ATOM 4737 N N . GLY B 1 37 ? 29.531 0.483 39.406 1 77.44 37 GLY B N 1
ATOM 4738 C CA . GLY B 1 37 ? 28.328 0.12 38.688 1 77.44 37 GLY B CA 1
ATOM 4739 C C . GLY B 1 37 ? 27.234 1.175 38.75 1 77.44 37 GLY B C 1
ATOM 4740 O O . GLY B 1 37 ? 26.047 0.869 38.594 1 77.44 37 GLY B O 1
ATOM 4741 N N . VAL B 1 38 ? 27.562 2.354 39.25 1 86.44 38 VAL B N 1
ATOM 4742 C CA . VAL B 1 38 ? 26.594 3.436 39.375 1 86.44 38 VAL B CA 1
ATOM 4743 C C . VAL B 1 38 ? 27.125 4.684 38.656 1 86.44 38 VAL B C 1
ATOM 4745 O O . VAL B 1 38 ? 28.344 4.867 38.531 1 86.44 38 VAL B O 1
ATOM 4748 N N . MET B 1 39 ? 26.281 5.488 38.156 1 90.06 39 MET B N 1
ATOM 4749 C CA . MET B 1 39 ? 26.578 6.777 37.531 1 90.06 39 MET B CA 1
ATOM 4750 C C . MET B 1 39 ? 26.297 7.918 38.5 1 90.06 39 MET B C 1
ATOM 4752 O O . MET B 1 39 ? 25.141 8.172 38.844 1 90.06 39 MET B O 1
ATOM 4756 N N . GLY B 1 40 ? 27.344 8.555 39 1 88 40 GLY B N 1
ATOM 4757 C CA . GLY B 1 40 ? 27.156 9.703 39.875 1 88 40 GLY B CA 1
ATOM 4758 C C . GLY B 1 40 ? 26.656 10.93 39.156 1 88 40 GLY B C 1
ATOM 4759 O O . GLY B 1 40 ? 26.516 10.914 37.906 1 88 40 GLY B O 1
ATOM 4760 N N . GLU B 1 41 ? 26.453 11.953 39.906 1 88.5 41 GLU B N 1
ATOM 4761 C CA . GLU B 1 41 ? 25.891 13.172 39.344 1 88.5 41 GLU B CA 1
ATOM 4762 C C . GLU B 1 41 ? 26.828 13.789 38.312 1 88.5 41 GLU B C 1
ATOM 4764 O O . GLU B 1 41 ? 26.375 14.289 37.281 1 88.5 41 GLU B O 1
ATOM 4769 N N . GLU B 1 42 ? 28.094 13.82 38.656 1 88.31 42 GLU B N 1
ATOM 4770 C CA . GLU B 1 42 ? 29.062 14.391 37.719 1 88.31 42 GLU B CA 1
ATOM 4771 C C . GLU B 1 42 ? 29.109 13.594 36.406 1 88.31 42 GLU B C 1
ATOM 4773 O O . GLU B 1 42 ? 29.203 14.172 35.344 1 88.31 42 GLU B O 1
ATOM 4778 N N . ALA B 1 43 ? 29.141 12.336 36.562 1 90.5 43 ALA B N 1
ATOM 4779 C CA . ALA B 1 43 ? 29.156 11.469 35.375 1 90.5 43 ALA B CA 1
ATOM 4780 C C . ALA B 1 43 ? 27.891 11.656 34.562 1 90.5 43 ALA B C 1
ATOM 4782 O O . ALA B 1 43 ? 27.938 11.648 33.312 1 90.5 43 ALA B O 1
ATOM 4783 N N . LEU B 1 44 ? 26.828 11.781 35.25 1 91.5 44 LEU B N 1
ATOM 4784 C CA . LEU B 1 44 ? 25.547 12 34.562 1 91.5 44 LEU B CA 1
ATOM 4785 C C . LEU B 1 44 ? 25.578 13.312 33.781 1 91.5 44 LEU B C 1
ATOM 4787 O O . LEU B 1 44 ? 25.094 13.375 32.625 1 91.5 44 LEU B O 1
ATOM 4791 N N . ARG B 1 45 ? 26.078 14.383 34.406 1 91.12 45 ARG B N 1
ATOM 4792 C CA . ARG B 1 45 ? 26.188 15.672 33.719 1 91.12 45 ARG B CA 1
ATOM 4793 C C . ARG B 1 45 ? 27.031 15.562 32.438 1 91.12 45 ARG B C 1
ATOM 4795 O O . ARG B 1 45 ? 26.719 16.203 31.438 1 91.12 45 ARG B O 1
ATOM 4802 N N . ARG B 1 46 ? 28.047 14.781 32.531 1 90.62 46 ARG B N 1
ATOM 4803 C CA . ARG B 1 46 ? 28.891 14.562 31.359 1 90.62 46 ARG B CA 1
ATOM 4804 C C . ARG B 1 46 ? 28.109 13.867 30.25 1 90.62 46 ARG B C 1
ATOM 4806 O O . ARG B 1 46 ? 28.219 14.234 29.078 1 90.62 46 ARG B O 1
ATOM 4813 N N . PHE B 1 47 ? 27.344 12.875 30.594 1 93.25 47 PHE B N 1
ATOM 4814 C CA . PHE B 1 47 ? 26.516 12.148 29.641 1 93.25 47 PHE B CA 1
ATOM 4815 C C . PHE B 1 47 ? 25.5 13.07 29 1 93.25 47 PHE B C 1
ATOM 4817 O O . PHE B 1 47 ? 25.328 13.039 27.781 1 93.25 47 PHE B O 1
ATOM 4824 N N . LEU B 1 48 ? 24.875 13.859 29.844 1 91.75 48 LEU B N 1
ATOM 4825 C CA . LEU B 1 48 ? 23.828 14.766 29.359 1 91.75 48 LEU B CA 1
ATOM 4826 C C . LEU B 1 48 ? 24.422 15.797 28.406 1 91.75 48 LEU B C 1
ATOM 4828 O O . LEU B 1 48 ? 23.766 16.172 27.422 1 91.75 48 LEU B O 1
ATOM 4832 N N . ARG B 1 49 ? 25.609 16.219 28.641 1 89.62 49 ARG B N 1
ATOM 4833 C CA . ARG B 1 49 ? 26.266 17.188 27.797 1 89.62 49 ARG B CA 1
ATOM 4834 C C . ARG B 1 49 ? 26.766 16.547 26.5 1 89.62 49 ARG B C 1
ATOM 4836 O O . ARG B 1 49 ? 26.453 17.031 25.406 1 89.62 49 ARG B O 1
ATOM 4843 N N . GLU B 1 50 ? 27.406 15.43 26.578 1 88.25 50 GLU B N 1
ATOM 4844 C CA . GLU B 1 50 ? 28.141 14.852 25.453 1 88.25 50 GLU B CA 1
ATOM 4845 C C . GLU B 1 50 ? 27.203 14.055 24.547 1 88.25 50 GLU B C 1
ATOM 4847 O O . GLU B 1 50 ? 27.375 14.047 23.328 1 88.25 50 GLU B O 1
ATOM 4852 N N . VAL B 1 51 ? 26.266 13.391 25.125 1 89 51 VAL B N 1
ATOM 4853 C CA . VAL B 1 51 ? 25.438 12.484 24.328 1 89 51 VAL B CA 1
ATOM 4854 C C . VAL B 1 51 ? 24.062 13.125 24.094 1 89 51 VAL B C 1
ATOM 4856 O O . VAL B 1 51 ? 23.625 13.242 22.953 1 89 51 VAL B O 1
ATOM 4859 N N . GLN B 1 52 ? 23.453 13.672 25.141 1 90.44 52 GLN B N 1
ATOM 4860 C CA . GLN B 1 52 ? 22.094 14.164 25.047 1 90.44 52 GLN B CA 1
ATOM 4861 C C . GLN B 1 52 ? 22.047 15.578 24.469 1 90.44 52 GLN B C 1
ATOM 4863 O O . GLN B 1 52 ? 21 16.062 24.047 1 90.44 52 GLN B O 1
ATOM 4868 N N . GLY B 1 53 ? 23.172 16.312 24.469 1 84.44 53 GLY B N 1
ATOM 4869 C CA . GLY B 1 53 ? 23.234 17.641 23.906 1 84.44 53 GLY B CA 1
ATOM 4870 C C . GLY B 1 53 ? 22.531 18.688 24.75 1 84.44 53 GLY B C 1
ATOM 4871 O O . GLY B 1 53 ? 22.109 19.734 24.234 1 84.44 53 GLY B O 1
ATOM 4872 N N . GLU B 1 54 ? 22.219 18.5 25.969 1 81.12 54 GLU B N 1
ATOM 4873 C CA . GLU B 1 54 ? 21.453 19.391 26.828 1 81.12 54 GLU B CA 1
ATOM 4874 C C . GLU B 1 54 ? 22.25 20.672 27.125 1 81.12 54 GLU B C 1
ATOM 4876 O O . GLU B 1 54 ? 21.656 21.703 27.422 1 81.12 54 GLU B O 1
ATOM 4881 N N . ALA B 1 55 ? 23.562 20.812 27.047 1 66.81 55 ALA B N 1
ATOM 4882 C CA . ALA B 1 55 ? 24.312 22.016 27.406 1 66.81 55 ALA B CA 1
ATOM 4883 C C . ALA B 1 55 ? 24.297 23.031 26.266 1 66.81 55 ALA B C 1
ATOM 4885 O O . ALA B 1 55 ? 24.656 24.188 26.453 1 66.81 55 ALA B O 1
ATOM 4886 N N . ALA B 1 56 ? 24 22.766 25.094 1 57.94 56 ALA B N 1
ATOM 4887 C CA . ALA B 1 56 ? 24.266 23.641 23.953 1 57.94 56 ALA B CA 1
ATOM 4888 C C . ALA B 1 56 ? 23.453 24.938 24.047 1 57.94 56 ALA B C 1
ATOM 4890 O O . ALA B 1 56 ? 23.875 25.984 23.547 1 57.94 56 ALA B O 1
ATOM 4891 N N . GLY B 1 57 ? 22.422 25.125 25.094 1 55.31 57 GLY B N 1
ATOM 4892 C CA . GLY B 1 57 ? 21.719 26.406 25.141 1 55.31 57 GLY B CA 1
ATOM 4893 C C . GLY B 1 57 ? 21.578 26.953 26.547 1 55.31 57 GLY B C 1
ATOM 4894 O O . GLY B 1 57 ? 21.609 28.172 26.75 1 55.31 57 GLY B O 1
ATOM 4895 N N . GLY B 1 58 ? 21.297 26.203 27.484 1 60.22 58 GLY B N 1
ATOM 4896 C CA . GLY B 1 58 ? 20.828 26.688 28.781 1 60.22 58 GLY B CA 1
ATOM 4897 C C . GLY B 1 58 ? 21.938 26.844 29.797 1 60.22 58 GLY B C 1
ATOM 4898 O O . GLY B 1 58 ? 21.719 27.359 30.891 1 60.22 58 GLY B O 1
ATOM 4899 N N . GLY B 1 59 ? 23.266 26.562 29.359 1 70.44 59 GLY B N 1
ATOM 4900 C CA . GLY B 1 59 ? 24.391 26.75 30.25 1 70.44 59 GLY B CA 1
ATOM 4901 C C . GLY B 1 59 ? 24.516 25.672 31.312 1 70.44 59 GLY B C 1
ATOM 4902 O O . GLY B 1 59 ? 23.766 24.688 31.281 1 70.44 59 GLY B O 1
ATOM 4903 N N . ASP B 1 60 ? 25.406 25.688 32.25 1 78.31 60 ASP B N 1
ATOM 4904 C CA . ASP B 1 60 ? 25.766 24.703 33.25 1 78.31 60 ASP B CA 1
ATOM 4905 C C . ASP B 1 60 ? 24.656 24.562 34.281 1 78.31 60 ASP B C 1
ATOM 4907 O O . ASP B 1 60 ? 24.438 23.469 34.812 1 78.31 60 ASP B O 1
ATOM 4911 N N . ASP B 1 61 ? 23.953 25.625 34.438 1 82.81 61 ASP B N 1
ATOM 4912 C CA . ASP B 1 61 ? 22.891 25.594 35.438 1 82.81 61 ASP B CA 1
ATOM 4913 C C . ASP B 1 61 ? 21.75 24.688 34.969 1 82.81 61 ASP B C 1
ATOM 4915 O O . ASP B 1 61 ? 21.203 23.938 35.781 1 82.81 61 ASP B O 1
ATOM 4919 N N . GLU B 1 62 ? 21.391 24.844 33.75 1 81.88 62 GLU B N 1
ATOM 4920 C CA . GLU B 1 62 ? 20.328 24.016 33.219 1 81.88 62 GLU B CA 1
ATOM 4921 C C . GLU B 1 62 ? 20.719 22.531 33.219 1 81.88 62 GLU B C 1
ATOM 4923 O O . GLU B 1 62 ? 19.875 21.672 33.469 1 81.88 62 GLU B O 1
ATOM 4928 N N . LEU B 1 63 ? 21.906 22.359 32.906 1 86.69 63 LEU B N 1
ATOM 4929 C CA . LEU B 1 63 ? 22.422 21 32.906 1 86.69 63 LEU B CA 1
ATOM 4930 C C . LEU B 1 63 ? 22.344 20.391 34.312 1 86.69 63 LEU B C 1
ATOM 4932 O O . LEU B 1 63 ? 21.984 19.219 34.469 1 86.69 63 LEU B O 1
ATOM 4936 N N . GLU B 1 64 ? 22.719 21.188 35.312 1 87.38 64 GLU B N 1
ATOM 4937 C CA . GLU B 1 64 ? 22.672 20.719 36.688 1 87.38 64 GLU B CA 1
ATOM 4938 C C . GLU B 1 64 ? 21.234 20.438 37.125 1 87.38 64 GLU B C 1
ATOM 4940 O O . GLU B 1 64 ? 20.984 19.469 37.844 1 87.38 64 GLU B O 1
ATOM 4945 N N . ALA B 1 65 ? 20.406 21.25 36.688 1 85.5 65 ALA B N 1
ATOM 4946 C CA . ALA B 1 65 ? 19 21.062 37.031 1 85.5 65 ALA B CA 1
ATOM 4947 C C . ALA B 1 65 ? 18.469 19.766 36.406 1 85.5 65 ALA B C 1
ATOM 4949 O O . ALA B 1 65 ? 17.734 19.031 37.094 1 85.5 65 ALA B O 1
ATOM 4950 N N . THR B 1 66 ? 18.844 19.562 35.188 1 85.88 66 THR B N 1
ATOM 4951 C CA . THR B 1 66 ? 18.391 18.344 34.5 1 85.88 66 THR B CA 1
ATOM 4952 C C . THR B 1 66 ? 18.969 17.109 35.188 1 85.88 66 THR B C 1
ATOM 4954 O O . THR B 1 66 ? 18.266 16.109 35.375 1 85.88 66 THR B O 1
ATOM 4957 N N . ALA B 1 67 ? 20.172 17.141 35.531 1 87.62 67 ALA B N 1
ATOM 4958 C CA . ALA B 1 67 ? 20.812 16.016 36.219 1 87.62 67 ALA B CA 1
ATOM 4959 C C . ALA B 1 67 ? 20.109 15.711 37.531 1 87.62 67 ALA B C 1
ATOM 4961 O O . ALA B 1 67 ? 19.906 14.547 37.875 1 87.62 67 ALA B O 1
ATOM 4962 N N . ARG B 1 68 ? 19.797 16.703 38.219 1 86.38 68 ARG B N 1
ATOM 4963 C CA . ARG B 1 68 ? 19.094 16.531 39.5 1 86.38 68 ARG B CA 1
ATOM 4964 C C . ARG B 1 68 ? 17.734 15.883 39.281 1 86.38 68 ARG B C 1
ATOM 4966 O O . ARG B 1 68 ? 17.297 15.062 40.094 1 86.38 68 ARG B O 1
ATOM 4973 N N . GLU B 1 69 ? 17.125 16.344 38.281 1 84 69 GLU B N 1
ATOM 4974 C CA . GLU B 1 69 ? 15.812 15.773 37.969 1 84 69 GLU B CA 1
ATOM 4975 C C . GLU B 1 69 ? 15.93 14.281 37.656 1 84 69 GLU B C 1
ATOM 4977 O O . GLU B 1 69 ? 15.07 13.492 38.062 1 84 69 GLU B O 1
ATOM 4982 N N . VAL B 1 70 ? 16.906 13.961 36.938 1 86.75 70 VAL B N 1
ATOM 4983 C CA . VAL B 1 70 ? 17.109 12.562 36.562 1 86.75 70 VAL B CA 1
ATOM 4984 C C . VAL B 1 70 ? 17.406 11.734 37.812 1 86.75 70 VAL B C 1
ATOM 4986 O O . VAL B 1 70 ? 16.891 10.625 37.969 1 86.75 70 VAL B O 1
ATOM 4989 N N . MET B 1 71 ? 18.219 12.25 38.656 1 86.19 71 MET B N 1
ATOM 4990 C CA . MET B 1 71 ? 18.562 11.562 39.906 1 86.19 71 MET B CA 1
ATOM 4991 C C . MET B 1 71 ? 17.328 11.391 40.812 1 86.19 71 MET B C 1
ATOM 4993 O O . MET B 1 71 ? 17.156 10.352 41.438 1 86.19 71 MET B O 1
ATOM 4997 N N . ALA B 1 72 ? 16.609 12.406 40.781 1 83.19 72 ALA B N 1
ATOM 4998 C CA . ALA B 1 72 ? 15.375 12.336 41.562 1 83.19 72 ALA B CA 1
ATOM 4999 C C . ALA B 1 72 ? 14.438 11.266 41.031 1 83.19 72 ALA B C 1
ATOM 5001 O O . ALA B 1 72 ? 13.797 10.539 41.781 1 83.19 72 ALA B O 1
ATOM 5002 N N . PHE B 1 73 ? 14.312 11.305 39.75 1 80.62 73 PHE B N 1
ATOM 5003 C CA . PHE B 1 73 ? 13.5 10.289 39.094 1 80.62 73 PHE B CA 1
ATOM 5004 C C . PHE B 1 73 ? 13.953 8.891 39.469 1 80.62 73 PHE B C 1
ATOM 5006 O O . PHE B 1 73 ? 13.133 8.031 39.812 1 80.62 73 PHE B O 1
ATOM 5013 N N . ALA B 1 74 ? 15.219 8.609 39.375 1 77.56 74 ALA B N 1
ATOM 5014 C CA . ALA B 1 74 ? 15.781 7.293 39.688 1 77.56 74 ALA B CA 1
ATOM 5015 C C . ALA B 1 74 ? 15.539 6.922 41.156 1 77.56 74 ALA B C 1
ATOM 5017 O O . ALA B 1 74 ? 15.258 5.762 41.469 1 77.56 74 ALA B O 1
ATOM 5018 N N . ALA B 1 75 ? 15.648 7.836 41.969 1 78 75 ALA B N 1
ATOM 5019 C CA . ALA B 1 75 ? 15.43 7.617 43.406 1 78 75 ALA B CA 1
ATOM 5020 C C . ALA B 1 75 ? 13.977 7.23 43.688 1 78 75 ALA B C 1
ATOM 5022 O O . ALA B 1 75 ? 13.711 6.34 44.469 1 78 75 ALA B O 1
ATOM 5023 N N . GLU B 1 76 ? 13.188 7.93 43.031 1 75.88 76 GLU B N 1
ATOM 5024 C CA . GLU B 1 76 ? 11.758 7.648 43.188 1 75.88 76 GLU B CA 1
ATOM 5025 C C . GLU B 1 76 ? 11.422 6.234 42.75 1 75.88 76 GLU B C 1
ATOM 5027 O O . GLU B 1 76 ? 10.633 5.543 43.375 1 75.88 76 GLU B O 1
ATOM 5032 N N . GLN B 1 77 ? 11.922 5.82 41.656 1 70.75 77 GLN B N 1
ATOM 5033 C CA . GLN B 1 77 ? 11.641 4.5 41.125 1 70.75 77 GLN B CA 1
ATOM 5034 C C . GLN B 1 77 ? 12.172 3.4 42.031 1 70.75 77 GLN B C 1
ATOM 5036 O O . GLN B 1 77 ? 11.562 2.334 42.156 1 70.75 77 GLN B O 1
ATOM 5041 N N . ARG B 1 78 ? 13.297 3.629 42.594 1 68.12 78 ARG B N 1
ATOM 5042 C CA . ARG B 1 78 ? 13.875 2.68 43.531 1 68.12 78 ARG B CA 1
ATOM 5043 C C . ARG B 1 78 ? 12.977 2.51 44.75 1 68.12 78 ARG B C 1
ATOM 5045 O O . ARG B 1 78 ? 12.82 1.399 45.281 1 68.12 78 ARG B O 1
ATOM 5052 N N . LEU B 1 79 ? 12.477 3.613 45.094 1 67.5 79 LEU B N 1
ATOM 5053 C CA . LEU B 1 79 ? 11.586 3.588 46.25 1 67.5 79 LEU B CA 1
ATOM 5054 C C . LEU B 1 79 ? 10.328 2.789 45.969 1 67.5 79 LEU B C 1
ATOM 5056 O O . LEU B 1 79 ? 9.828 2.064 46.812 1 67.5 79 LEU B O 1
ATOM 5060 N N . LEU B 1 80 ? 9.836 2.992 44.781 1 62.19 80 LEU B N 1
ATOM 5061 C CA . LEU B 1 80 ? 8.602 2.312 44.375 1 62.19 80 LEU B CA 1
ATOM 5062 C C . LEU B 1 80 ? 8.828 0.811 44.25 1 62.19 80 LEU B C 1
ATOM 5064 O O . LEU B 1 80 ? 7.914 0.016 44.469 1 62.19 80 LEU B O 1
ATOM 5068 N N . ARG B 1 81 ? 9.781 0.329 43.75 1 56.75 81 ARG B N 1
ATOM 5069 C CA . ARG B 1 81 ? 10 -1.097 43.531 1 56.75 81 ARG B CA 1
ATOM 5070 C C . ARG B 1 81 ? 10.289 -1.816 44.844 1 56.75 81 ARG B C 1
ATOM 5072 O O . ARG B 1 81 ? 9.922 -2.982 45 1 56.75 81 ARG B O 1
ATOM 5079 N N . LYS B 1 82 ? 11.211 -1.735 45.469 1 49.16 82 LYS B N 1
ATOM 5080 C CA . LYS B 1 82 ? 11.609 -2.617 46.562 1 49.16 82 LYS B CA 1
ATOM 5081 C C . LYS B 1 82 ? 11.016 -2.15 47.875 1 49.16 82 LYS B C 1
ATOM 5083 O O . LYS B 1 82 ? 11.469 -2.568 48.969 1 49.16 82 LYS B O 1
ATOM 5088 N N . GLY B 1 83 ? 9.719 -1.85 48 1 46.94 83 GLY B N 1
ATOM 5089 C CA . GLY B 1 83 ? 9.133 -1.756 49.312 1 46.94 83 GLY B CA 1
ATOM 5090 C C . GLY B 1 83 ? 10.031 -1.056 50.312 1 46.94 83 GLY B C 1
ATOM 5091 O O . GLY B 1 83 ? 9.695 -0.958 51.5 1 46.94 83 GLY B O 1
ATOM 5092 N N . GLY B 1 84 ? 11.188 -0.611 50.594 1 43.88 84 GLY B N 1
ATOM 5093 C CA . GLY B 1 84 ? 11.734 0.007 51.781 1 43.88 84 GLY B CA 1
ATOM 5094 C C . GLY B 1 84 ? 13.008 0.794 51.531 1 43.88 84 GLY B C 1
ATOM 5095 O O . GLY B 1 84 ? 13.023 2.018 51.688 1 43.88 84 GLY B O 1
ATOM 5096 N N . ALA B 1 85 ? 14.383 0.123 51.875 1 40.59 85 ALA B N 1
ATOM 5097 C CA . ALA B 1 85 ? 15.562 0.862 52.312 1 40.59 85 ALA B CA 1
ATOM 5098 C C . ALA B 1 85 ? 16.188 1.647 51.188 1 40.59 85 ALA B C 1
ATOM 5100 O O . ALA B 1 85 ? 16.469 1.086 50.125 1 40.59 85 ALA B O 1
ATOM 5101 N N . ALA B 1 86 ? 15.867 2.881 51 1 44.22 86 ALA B N 1
ATOM 5102 C CA . ALA B 1 86 ? 16.672 3.842 50.25 1 44.22 86 ALA B CA 1
ATOM 5103 C C . ALA B 1 86 ? 18.125 3.369 50.125 1 44.22 86 ALA B C 1
ATOM 5105 O O . ALA B 1 86 ? 18.844 3.303 51.125 1 44.22 86 ALA B O 1
ATOM 5106 N N . ALA B 1 87 ? 18.453 2.365 49.562 1 41.88 87 ALA B N 1
ATOM 5107 C CA . ALA B 1 87 ? 19.891 2.121 49.531 1 41.88 87 ALA B CA 1
ATOM 5108 C C . ALA B 1 87 ? 20.656 3.43 49.406 1 41.88 87 ALA B C 1
ATOM 5110 O O . ALA B 1 87 ? 20.312 4.297 48.594 1 41.88 87 ALA B O 1
ATOM 5111 N N . ALA B 1 88 ? 21.406 3.777 50.25 1 43.69 88 ALA B N 1
ATOM 5112 C CA . ALA B 1 88 ? 22.297 4.871 50.656 1 43.69 88 ALA B CA 1
ATOM 5113 C C . ALA B 1 88 ? 23.094 5.383 49.438 1 43.69 88 ALA B C 1
ATOM 5115 O O . ALA B 1 88 ? 23.781 6.398 49.531 1 43.69 88 ALA B O 1
ATOM 5116 N N . GLY B 1 89 ? 23.5 4.555 48.344 1 51.47 89 GLY B N 1
ATOM 5117 C CA . GLY B 1 89 ? 24.562 5.082 47.5 1 51.47 89 GLY B CA 1
ATOM 5118 C C . GLY B 1 89 ? 24.047 5.934 46.344 1 51.47 89 GLY B C 1
ATOM 5119 O O . GLY B 1 89 ? 22.984 5.645 45.781 1 51.47 89 GLY B O 1
ATOM 5120 N N . GLY B 1 90 ? 24.219 7.336 46.281 1 63.59 90 GLY B N 1
ATOM 5121 C CA . GLY B 1 90 ? 23.906 8.57 45.562 1 63.59 90 GLY B CA 1
ATOM 5122 C C . GLY B 1 90 ? 24.016 8.438 44.062 1 63.59 90 GLY B C 1
ATOM 5123 O O . GLY B 1 90 ? 24.031 9.438 43.344 1 63.59 90 GLY B O 1
ATOM 5124 N N . GLY B 1 91 ? 23.906 7.164 43.406 1 80.5 91 GLY B N 1
ATOM 5125 C CA . GLY B 1 91 ? 24.156 7.148 41.969 1 80.5 91 GLY B CA 1
ATOM 5126 C C . GLY B 1 91 ? 23.062 6.445 41.188 1 80.5 91 GLY B C 1
ATOM 5127 O O . GLY B 1 91 ? 22.156 5.852 41.75 1 80.5 91 GLY B O 1
ATOM 5128 N N . LEU B 1 92 ? 22.984 6.684 39.875 1 87.56 92 LEU B N 1
ATOM 5129 C CA . LEU B 1 92 ? 22.047 6.09 38.906 1 87.56 92 LEU B CA 1
ATOM 5130 C C . LEU B 1 92 ? 22.531 4.711 38.469 1 87.56 92 LEU B C 1
ATOM 5132 O O . LEU B 1 92 ? 23.625 4.578 37.938 1 87.56 92 LEU B O 1
ATOM 5136 N N . THR B 1 93 ? 21.797 3.641 38.781 1 86.19 93 THR B N 1
ATOM 5137 C CA . THR B 1 93 ? 22.125 2.299 38.312 1 86.19 93 THR B CA 1
ATOM 5138 C C . THR B 1 93 ? 21.828 2.16 36.844 1 86.19 93 THR B C 1
ATOM 5140 O O . THR B 1 93 ? 21.203 3.037 36.25 1 86.19 93 THR B O 1
ATOM 5143 N N . VAL B 1 94 ? 22.25 1.049 36.25 1 85.56 94 VAL B N 1
ATOM 5144 C CA . VAL B 1 94 ? 22.016 0.811 34.844 1 85.56 94 VAL B CA 1
ATOM 5145 C C . VAL B 1 94 ? 20.516 0.657 34.594 1 85.56 94 VAL B C 1
ATOM 5147 O O . VAL B 1 94 ? 20.016 1.088 33.562 1 85.56 94 VAL B O 1
ATOM 5150 N N . GLU B 1 95 ? 19.844 0.04 35.5 1 83.31 95 GLU B N 1
ATOM 5151 C CA . GLU B 1 95 ? 18.391 -0.112 35.375 1 83.31 95 GLU B CA 1
ATOM 5152 C C . GLU B 1 95 ? 17.688 1.238 35.469 1 83.31 95 GLU B C 1
ATOM 5154 O O . GLU B 1 95 ? 16.75 1.501 34.688 1 83.31 95 GLU B O 1
ATOM 5159 N N . GLY B 1 96 ? 18.109 1.973 36.469 1 84.12 96 GLY B N 1
ATOM 5160 C CA . GLY B 1 96 ? 17.562 3.314 36.594 1 84.12 96 GLY B CA 1
ATOM 5161 C C . GLY B 1 96 ? 17.828 4.168 35.375 1 84.12 96 GLY B C 1
ATOM 5162 O O . GLY B 1 96 ? 16.969 4.918 34.906 1 84.12 96 GLY B O 1
ATOM 5163 N N . PHE B 1 97 ? 19.062 4.07 34.844 1 88.88 97 PHE B N 1
ATOM 5164 C CA . PHE B 1 97 ? 19.453 4.75 33.594 1 88.88 97 PHE B CA 1
ATOM 5165 C C . PHE B 1 97 ? 18.547 4.355 32.438 1 88.88 97 PHE B C 1
ATOM 5167 O O . PHE B 1 97 ? 18.031 5.215 31.734 1 88.88 97 PHE B O 1
ATOM 5174 N N . HIS B 1 98 ? 18.312 3.121 32.344 1 86.38 98 HIS B N 1
ATOM 5175 C CA . HIS B 1 98 ? 17.453 2.592 31.281 1 86.38 98 HIS B CA 1
ATOM 5176 C C . HIS B 1 98 ? 16.016 3.09 31.438 1 86.38 98 HIS B C 1
ATOM 5178 O O . HIS B 1 98 ? 15.383 3.488 30.453 1 86.38 98 HIS B O 1
ATOM 5184 N N . ARG B 1 99 ? 15.516 3.08 32.562 1 83.31 99 ARG B N 1
ATOM 5185 C CA . ARG B 1 99 ? 14.156 3.531 32.844 1 83.31 99 ARG B CA 1
ATOM 5186 C C . ARG B 1 99 ? 13.992 5.012 32.5 1 83.31 99 ARG B C 1
ATOM 5188 O O . ARG B 1 99 ? 12.969 5.418 31.953 1 83.31 99 ARG B O 1
ATOM 5195 N N . TRP B 1 100 ? 14.961 5.812 32.938 1 86.56 100 TRP B N 1
ATOM 5196 C CA . TRP B 1 100 ? 14.891 7.238 32.625 1 86.56 100 TRP B CA 1
ATOM 5197 C C . TRP B 1 100 ? 14.914 7.469 31.109 1 86.56 100 TRP B C 1
ATOM 5199 O O . TRP B 1 100 ? 14.156 8.289 30.594 1 86.56 100 TRP B O 1
ATOM 5209 N N . LEU B 1 101 ? 15.766 6.754 30.469 1 88.06 101 LEU B N 1
ATOM 5210 C CA . LEU B 1 101 ? 15.867 6.898 29.016 1 88.06 101 LEU B CA 1
ATOM 5211 C C . LEU B 1 101 ? 14.539 6.594 28.344 1 88.06 101 LEU B C 1
ATOM 5213 O O . LEU B 1 101 ? 14.195 7.207 27.344 1 88.06 101 LEU B O 1
ATOM 5217 N N . CYS B 1 102 ? 13.766 5.711 28.906 1 86.62 102 CYS B N 1
ATOM 5218 C CA . CYS B 1 102 ? 12.508 5.289 28.297 1 86.62 102 CYS B CA 1
ATOM 5219 C C . CYS B 1 102 ? 11.352 6.16 28.781 1 86.62 102 CYS B C 1
ATOM 5221 O O . CYS B 1 102 ? 10.227 6.012 28.312 1 86.62 102 CYS B O 1
ATOM 5223 N N . SER B 1 103 ? 11.648 7.047 29.672 1 85.25 103 SER B N 1
ATOM 5224 C CA . SER B 1 103 ? 10.586 7.852 30.266 1 85.25 103 SER B CA 1
ATOM 5225 C C . SER B 1 103 ? 10.148 8.969 29.328 1 85.25 103 SER B C 1
ATOM 5227 O O . SER B 1 103 ? 10.867 9.312 28.391 1 85.25 103 SER B O 1
ATOM 5229 N N . ASP B 1 104 ? 9.016 9.594 29.641 1 86.25 104 ASP B N 1
ATOM 5230 C CA . ASP B 1 104 ? 8.484 10.695 28.844 1 86.25 104 ASP B CA 1
ATOM 5231 C C . ASP B 1 104 ? 9.336 11.953 29 1 86.25 104 ASP B C 1
ATOM 5233 O O . ASP B 1 104 ? 9.336 12.82 28.141 1 86.25 104 ASP B O 1
ATOM 5237 N N . ALA B 1 105 ? 10.031 11.984 30.156 1 85.19 105 ALA B N 1
ATOM 5238 C CA . ALA B 1 105 ? 10.898 13.133 30.375 1 85.19 105 ALA B CA 1
ATOM 5239 C C . ALA B 1 105 ? 12.031 13.18 29.359 1 85.19 105 ALA B C 1
ATOM 5241 O O . ALA B 1 105 ? 12.578 14.25 29.078 1 85.19 105 ALA B O 1
ATOM 5242 N N . ASN B 1 106 ? 12.375 12.055 28.828 1 89.56 106 ASN B N 1
ATOM 5243 C CA . ASN B 1 106 ? 13.461 11.961 27.859 1 89.56 106 ASN B CA 1
ATOM 5244 C C . ASN B 1 106 ? 12.93 11.727 26.438 1 89.56 106 ASN B C 1
ATOM 5246 O O . ASN B 1 106 ? 13.586 11.062 25.641 1 89.56 106 ASN B O 1
ATOM 5250 N N . ALA B 1 107 ? 11.758 12.273 26.156 1 90.75 107 ALA B N 1
ATOM 5251 C CA . ALA B 1 107 ? 11.125 12.086 24.859 1 90.75 107 ALA B CA 1
ATOM 5252 C C . ALA B 1 107 ? 11.898 12.812 23.75 1 90.75 107 ALA B C 1
ATOM 5254 O O . ALA B 1 107 ? 12.617 13.781 24.031 1 90.75 107 ALA B O 1
ATOM 5255 N N . ALA B 1 108 ? 11.734 12.32 22.547 1 90.69 108 ALA B N 1
ATOM 5256 C CA . ALA B 1 108 ? 12.398 12.883 21.391 1 90.69 108 ALA B CA 1
ATOM 5257 C C . ALA B 1 108 ? 11.984 14.336 21.172 1 90.69 108 ALA B C 1
ATOM 5259 O O . ALA B 1 108 ? 12.781 15.164 20.719 1 90.69 108 ALA B O 1
ATOM 5260 N N . LEU B 1 109 ? 10.719 14.609 21.359 1 91.25 109 LEU B N 1
ATOM 5261 C CA . LEU B 1 109 ? 10.242 15.992 21.422 1 91.25 109 LEU B CA 1
ATOM 5262 C C . LEU B 1 109 ? 10.211 16.5 22.859 1 91.25 109 LEU B C 1
ATOM 5264 O O . LEU B 1 109 ? 9.773 15.773 23.766 1 91.25 109 LEU B O 1
ATOM 5268 N N . ASP B 1 110 ? 10.711 17.609 23.047 1 86.69 110 ASP B N 1
ATOM 5269 C CA . ASP B 1 110 ? 10.734 18.172 24.391 1 86.69 110 ASP B CA 1
ATOM 5270 C C . ASP B 1 110 ? 9.32 18.297 24.953 1 86.69 110 ASP B C 1
ATOM 5272 O O . ASP B 1 110 ? 8.516 19.078 24.453 1 86.69 110 ASP B O 1
ATOM 5276 N N . PRO B 1 111 ? 9.086 17.562 25.984 1 83.44 111 PRO B N 1
ATOM 5277 C CA . PRO B 1 111 ? 7.734 17.594 26.547 1 83.44 111 PRO B CA 1
ATOM 5278 C C . PRO B 1 111 ? 7.398 18.938 27.188 1 83.44 111 PRO B C 1
ATOM 5280 O O . PRO B 1 111 ? 6.223 19.25 27.422 1 83.44 111 PRO B O 1
ATOM 5283 N N . GLN B 1 112 ? 8.359 19.672 27.5 1 79.69 112 GLN B N 1
ATOM 5284 C CA . GLN B 1 112 ? 8.133 20.953 28.172 1 79.69 112 GLN B CA 1
ATOM 5285 C C . GLN B 1 112 ? 8.086 22.094 27.156 1 79.69 112 GLN B C 1
ATOM 5287 O O . GLN B 1 112 ? 7.812 23.25 27.531 1 79.69 112 GLN B O 1
ATOM 5292 N N . LYS B 1 113 ? 8.422 21.672 25.969 1 77.62 113 LYS B N 1
ATOM 5293 C CA . LYS B 1 113 ? 8.477 22.734 24.969 1 77.62 113 LYS B CA 1
ATOM 5294 C C . LYS B 1 113 ? 7.082 23.281 24.672 1 77.62 113 LYS B C 1
ATOM 5296 O O . LYS B 1 113 ? 6.172 22.516 24.328 1 77.62 113 LYS B O 1
ATOM 5301 N N . ARG B 1 114 ? 7.043 24.562 24.938 1 86.94 114 ARG B N 1
ATOM 5302 C CA . ARG B 1 114 ? 5.836 25.328 24.641 1 86.94 114 ARG B CA 1
ATOM 5303 C C . ARG B 1 114 ? 5.949 26.062 23.297 1 86.94 114 ARG B C 1
ATOM 5305 O O . ARG B 1 114 ? 6.84 25.75 22.5 1 86.94 114 ARG B O 1
ATOM 5312 N N . VAL B 1 115 ? 4.961 26.906 22.984 1 95.19 115 VAL B N 1
ATOM 5313 C CA . VAL B 1 115 ? 4.992 27.703 21.766 1 95.19 115 VAL B CA 1
ATOM 5314 C C . VAL B 1 115 ? 6.234 28.578 21.75 1 95.19 115 VAL B C 1
ATOM 5316 O O . VAL B 1 115 ? 6.469 29.344 22.703 1 95.19 115 VAL B O 1
ATOM 5319 N N . TYR B 1 116 ? 7.152 28.453 20.812 1 93.25 116 TYR B N 1
ATOM 5320 C CA . TYR B 1 116 ? 8.414 29.188 20.828 1 93.25 116 TYR B CA 1
ATOM 5321 C C . TYR B 1 116 ? 8.586 29.969 19.531 1 93.25 116 TYR B C 1
ATOM 5323 O O . TYR B 1 116 ? 9.422 30.875 19.453 1 93.25 116 TYR B O 1
ATOM 5331 N N . GLN B 1 117 ? 7.863 29.625 18.484 1 95.25 117 GLN B N 1
ATOM 5332 C CA . GLN B 1 117 ? 7.98 30.359 17.234 1 95.25 117 GLN B CA 1
ATOM 5333 C C . GLN B 1 117 ? 7.383 31.75 17.344 1 95.25 117 GLN B C 1
ATOM 5335 O O . GLN B 1 117 ? 6.562 32 18.234 1 95.25 117 GLN B O 1
ATOM 5340 N N . ASP B 1 118 ? 7.848 32.656 16.469 1 97.06 118 ASP B N 1
ATOM 5341 C CA . ASP B 1 118 ? 7.246 34 16.391 1 97.06 118 ASP B CA 1
ATOM 5342 C C . ASP B 1 118 ? 5.789 33.906 15.945 1 97.06 118 ASP B C 1
ATOM 5344 O O . ASP B 1 118 ? 5.496 33.5 14.82 1 97.06 118 ASP B O 1
ATOM 5348 N N . MET B 1 119 ? 4.887 34.281 16.859 1 98.12 119 MET B N 1
ATOM 5349 C CA . MET B 1 119 ? 3.461 34.188 16.547 1 98.12 119 MET B CA 1
ATOM 5350 C C . MET B 1 119 ? 2.896 35.562 16.219 1 98.12 119 MET B C 1
ATOM 5352 O O . MET B 1 119 ? 1.683 35.781 16.266 1 98.12 119 MET B O 1
ATOM 5356 N N . GLY B 1 120 ? 3.801 36.5 15.867 1 98.25 120 GLY B N 1
ATOM 5357 C CA . GLY B 1 120 ? 3.395 37.875 15.586 1 98.25 120 GLY B CA 1
ATOM 5358 C C . GLY B 1 120 ? 3.354 38.188 14.102 1 98.25 120 GLY B C 1
ATOM 5359 O O . GLY B 1 120 ? 3.092 39.312 13.711 1 98.25 120 GLY B O 1
ATOM 5360 N N . LEU B 1 121 ? 3.557 37.25 13.25 1 97.81 121 LEU B N 1
ATOM 5361 C CA . LEU B 1 121 ? 3.496 37.438 11.805 1 97.81 121 LEU B CA 1
ATOM 5362 C C . LEU B 1 121 ? 2.082 37.188 11.281 1 97.81 121 LEU B C 1
ATOM 5364 O O . LEU B 1 121 ? 1.265 36.562 11.961 1 97.81 121 LEU B O 1
ATOM 5368 N N . PRO B 1 122 ? 1.77 37.656 10.078 1 97.75 122 PRO B N 1
ATOM 5369 C CA . PRO B 1 122 ? 0.43 37.469 9.523 1 97.75 122 PRO B CA 1
ATOM 5370 C C . PRO B 1 122 ? 0.05 36 9.43 1 97.75 122 PRO B C 1
ATOM 5372 O O . PRO B 1 122 ? 0.921 35.125 9.25 1 97.75 122 PRO B O 1
ATOM 5375 N N . LEU B 1 123 ? -1.215 35.719 9.492 1 98.12 123 LEU B N 1
ATOM 5376 C CA . LEU B 1 123 ? -1.738 34.344 9.445 1 98.12 123 LEU B CA 1
ATOM 5377 C C . LEU B 1 123 ? -1.176 33.594 8.25 1 98.12 123 LEU B C 1
ATOM 5379 O O . LEU B 1 123 ? -0.955 32.375 8.32 1 98.12 123 LEU B O 1
ATOM 5383 N N . SER B 1 124 ? -0.933 34.281 7.137 1 98.12 124 SER B N 1
ATOM 5384 C CA . SER B 1 124 ? -0.478 33.656 5.898 1 98.12 124 SER B CA 1
ATOM 5385 C C . SER B 1 124 ? 0.917 33.031 6.062 1 98.12 124 SER B C 1
ATOM 5387 O O . SER B 1 124 ? 1.366 32.281 5.219 1 98.12 124 SER B O 1
ATOM 5389 N N . HIS B 1 125 ? 1.633 33.375 7.117 1 98.38 125 HIS B N 1
ATOM 5390 C CA . HIS B 1 125 ? 3.006 32.938 7.316 1 98.38 125 HIS B CA 1
ATOM 5391 C C . HIS B 1 125 ? 3.049 31.609 8.086 1 98.38 125 HIS B C 1
ATOM 5393 O O . HIS B 1 125 ? 4.129 31.125 8.438 1 98.38 125 HIS B O 1
ATOM 5399 N N . TYR B 1 126 ? 1.87 31.016 8.312 1 98.75 126 TYR B N 1
ATOM 5400 C CA . TYR B 1 126 ? 1.823 29.797 9.125 1 98.75 126 TYR B CA 1
ATOM 5401 C C . TYR B 1 126 ? 1.085 28.688 8.391 1 98.75 126 TYR B C 1
ATOM 5403 O O . TYR B 1 126 ? 0.115 28.938 7.672 1 98.75 126 TYR B O 1
ATOM 5411 N N . PHE B 1 127 ? 1.604 27.406 8.516 1 98.69 127 PHE B N 1
ATOM 5412 C CA . PHE B 1 127 ? 0.731 26.266 8.289 1 98.69 127 PHE B CA 1
ATOM 5413 C C . PHE B 1 127 ? -0.298 26.141 9.406 1 98.69 127 PHE B C 1
ATOM 5415 O O . PHE B 1 127 ? 0.03 26.312 10.586 1 98.69 127 PHE B O 1
ATOM 5422 N N . ILE B 1 128 ? -1.488 25.922 9.062 1 98.88 128 ILE B N 1
ATOM 5423 C CA . ILE B 1 128 ? -2.576 25.875 10.031 1 98.88 128 ILE B CA 1
ATOM 5424 C C . ILE B 1 128 ? -3.213 24.484 10.039 1 98.88 128 ILE B C 1
ATOM 5426 O O . ILE B 1 128 ? -3.584 23.969 8.984 1 98.88 128 ILE B O 1
ATOM 5430 N N . TYR B 1 129 ? -3.24 23.828 11.234 1 98.75 129 TYR B N 1
ATOM 5431 C CA . TYR B 1 129 ? -3.846 22.516 11.367 1 98.75 129 TYR B CA 1
ATOM 5432 C C . TYR B 1 129 ? -5.316 22.547 10.977 1 98.75 129 TYR B C 1
ATOM 5434 O O . TYR B 1 129 ? -6.156 23.047 11.727 1 98.75 129 TYR B O 1
ATOM 5442 N N . THR B 1 130 ? -5.691 21.922 9.781 1 98.62 130 THR B N 1
ATOM 5443 C CA . THR B 1 130 ? -6.977 22.141 9.133 1 98.62 130 THR B CA 1
ATOM 5444 C C . THR B 1 130 ? -7.766 20.844 9.023 1 98.62 130 THR B C 1
ATOM 5446 O O . THR B 1 130 ? -7.266 19.859 8.477 1 98.62 130 THR B O 1
ATOM 5449 N N . GLY B 1 131 ? -8.969 20.891 9.523 1 97.62 131 GLY B N 1
ATOM 5450 C CA . GLY B 1 131 ? -9.867 19.766 9.383 1 97.62 131 GLY B CA 1
ATOM 5451 C C . GLY B 1 131 ? -10.797 19.891 8.188 1 97.62 131 GLY B C 1
ATOM 5452 O O . GLY B 1 131 ? -11.141 21 7.773 1 97.62 131 GLY B O 1
ATOM 5453 N N . HIS B 1 132 ? -11.164 18.688 7.641 1 96 132 HIS B N 1
ATOM 5454 C CA . HIS B 1 132 ? -12.164 18.594 6.586 1 96 132 HIS B CA 1
ATOM 5455 C C . HIS B 1 132 ? -13.43 17.906 7.09 1 96 132 HIS B C 1
ATOM 5457 O O . HIS B 1 132 ? -13.352 16.844 7.715 1 96 132 HIS B O 1
ATOM 5463 N N . ASN B 1 133 ? -14.578 18.5 6.824 1 92.25 133 ASN B N 1
ATOM 5464 C CA . ASN B 1 133 ? -15.836 17.922 7.281 1 92.25 133 ASN B CA 1
ATOM 5465 C C . ASN B 1 133 ? -15.75 17.453 8.727 1 92.25 133 ASN B C 1
ATOM 5467 O O . ASN B 1 133 ? -16.062 16.297 9.031 1 92.25 133 ASN B O 1
ATOM 5471 N N . SER B 1 134 ? -15.453 18.344 9.547 1 91.38 134 SER B N 1
ATOM 5472 C CA . SER B 1 134 ? -15.039 18.078 10.922 1 91.38 134 SER B CA 1
ATOM 5473 C C . SER B 1 134 ? -16.188 17.484 11.742 1 91.38 134 SER B C 1
ATOM 5475 O O . SER B 1 134 ? -15.977 17 12.852 1 91.38 134 SER B O 1
ATOM 5477 N N . TYR B 1 135 ? -17.391 17.484 11.195 1 93.69 135 TYR B N 1
ATOM 5478 C CA . TYR B 1 135 ? -18.594 17.047 11.898 1 93.69 135 TYR B CA 1
ATOM 5479 C C . TYR B 1 135 ? -18.906 15.594 11.609 1 93.69 135 TYR B C 1
ATOM 5481 O O . TYR B 1 135 ? -19.781 15 12.234 1 93.69 135 TYR B O 1
ATOM 5489 N N . LEU B 1 136 ? -18.203 14.977 10.727 1 92.31 136 LEU B N 1
ATOM 5490 C CA . LEU B 1 136 ? -18.5 13.602 10.32 1 92.31 136 LEU B CA 1
ATOM 5491 C C . LEU B 1 136 ? -17.906 12.609 11.32 1 92.31 136 LEU B C 1
ATOM 5493 O O . LEU B 1 136 ? -16.781 12.781 11.781 1 92.31 136 LEU B O 1
ATOM 5497 N N . THR B 1 137 ? -18.625 11.531 11.57 1 90.25 137 THR B N 1
ATOM 5498 C CA . THR B 1 137 ? -18.188 10.531 12.531 1 90.25 137 THR B CA 1
ATOM 5499 C C . THR B 1 137 ? -17.5 9.359 11.82 1 90.25 137 THR B C 1
ATOM 5501 O O . THR B 1 137 ? -16.828 8.539 12.461 1 90.25 137 THR B O 1
ATOM 5504 N N . GLY B 1 138 ? -17.672 9.305 10.539 1 89.31 138 GLY B N 1
ATOM 5505 C CA . GLY B 1 138 ? -17.125 8.18 9.789 1 89.31 138 GLY B CA 1
ATOM 5506 C C . GLY B 1 138 ? -16.906 8.5 8.32 1 89.31 138 GLY B C 1
ATOM 5507 O O . GLY B 1 138 ? -16.203 9.453 7.984 1 89.31 138 GLY B O 1
ATOM 5508 N N . ASN B 1 139 ? -17.484 7.609 7.496 1 83.69 139 ASN B N 1
ATOM 5509 C CA . ASN B 1 139 ? -17.281 7.793 6.062 1 83.69 139 ASN B CA 1
ATOM 5510 C C . ASN B 1 139 ? -18.078 8.977 5.527 1 83.69 139 ASN B C 1
ATOM 5512 O O . ASN B 1 139 ? -18.922 9.523 6.234 1 83.69 139 ASN B O 1
ATOM 5516 N N . GLN B 1 140 ? -17.875 9.406 4.324 1 84.19 140 GLN B N 1
ATOM 5517 C CA . GLN B 1 140 ? -18.375 10.648 3.756 1 84.19 140 GLN B CA 1
ATOM 5518 C C . GLN B 1 140 ? -19.812 10.492 3.262 1 84.19 140 GLN B C 1
ATOM 5520 O O . GLN B 1 140 ? -20.5 11.477 2.984 1 84.19 140 GLN B O 1
ATOM 5525 N N . LEU B 1 141 ? -20.297 9.258 3.133 1 80.94 141 LEU B N 1
ATOM 5526 C CA . LEU B 1 141 ? -21.531 9.039 2.402 1 80.94 141 LEU B CA 1
ATOM 5527 C C . LEU B 1 141 ? -22.672 8.734 3.361 1 80.94 141 LEU B C 1
ATOM 5529 O O . LEU B 1 141 ? -23.812 9.18 3.152 1 80.94 141 LEU B O 1
ATOM 5533 N N . SER B 1 142 ? -22.406 7.973 4.359 1 80.06 142 SER B N 1
ATOM 5534 C CA . SER B 1 142 ? -23.547 7.418 5.086 1 80.06 142 SER B CA 1
ATOM 5535 C C . SER B 1 142 ? -23.359 7.535 6.594 1 80.06 142 SER B C 1
ATOM 5537 O O . SER B 1 142 ? -24.234 7.16 7.367 1 80.06 142 SER B O 1
ATOM 5539 N N . SER B 1 143 ? -22.281 8.047 7.027 1 83.81 143 SER B N 1
ATOM 5540 C CA . SER B 1 143 ? -22.062 8.109 8.469 1 83.81 143 SER B CA 1
ATOM 5541 C C . SER B 1 143 ? -22.891 9.219 9.109 1 83.81 143 SER B C 1
ATOM 5543 O O . SER B 1 143 ? -23.609 9.938 8.422 1 83.81 143 SER B O 1
ATOM 5545 N N . GLY B 1 144 ? -22.844 9.312 10.406 1 88.19 144 GLY B N 1
ATOM 5546 C CA . GLY B 1 144 ? -23.562 10.359 11.125 1 88.19 144 GLY B CA 1
ATOM 5547 C C . GLY B 1 144 ? -22.75 11.633 11.273 1 88.19 144 GLY B C 1
ATOM 5548 O O . GLY B 1 144 ? -21.547 11.641 11.031 1 88.19 144 GLY B O 1
ATOM 5549 N N . CYS B 1 145 ? -23.5 12.688 11.57 1 93.56 145 CYS B N 1
ATOM 5550 C CA . CYS B 1 145 ? -22.891 13.953 11.938 1 93.56 145 CYS B CA 1
ATOM 5551 C C . CYS B 1 145 ? -23.062 14.242 13.422 1 93.56 145 CYS B C 1
ATOM 5553 O O . CYS B 1 145 ? -24.094 13.867 14.016 1 93.56 145 CYS B O 1
ATOM 5555 N N . SER B 1 146 ? -22.094 14.75 14.031 1 94.69 146 SER B N 1
ATOM 5556 C CA . SER B 1 146 ? -22.125 15.055 15.453 1 94.69 146 SER B CA 1
ATOM 5557 C C . SER B 1 146 ? -21.109 16.125 15.82 1 94.69 146 SER B C 1
ATOM 5559 O O . SER B 1 146 ? -20.203 16.422 15.031 1 94.69 146 SER B O 1
ATOM 5561 N N . GLU B 1 147 ? -21.266 16.734 17.031 1 96.25 147 GLU B N 1
ATOM 5562 C CA . GLU B 1 147 ? -20.281 17.688 17.547 1 96.25 147 GLU B CA 1
ATOM 5563 C C . GLU B 1 147 ? -19.062 16.969 18.094 1 96.25 147 GLU B C 1
ATOM 5565 O O . GLU B 1 147 ? -18.016 17.578 18.297 1 96.25 147 GLU B O 1
ATOM 5570 N N . VAL B 1 148 ? -19.094 15.703 18.312 1 94.69 148 VAL B N 1
ATOM 5571 C CA . VAL B 1 148 ? -18.047 14.93 18.984 1 94.69 148 VAL B CA 1
ATOM 5572 C C . VAL B 1 148 ? -16.766 14.984 18.172 1 94.69 148 VAL B C 1
ATOM 5574 O O . VAL B 1 148 ? -15.688 15.273 18.719 1 94.69 148 VAL B O 1
ATOM 5577 N N . PRO B 1 149 ? -16.875 14.766 16.828 1 94.88 149 PRO B N 1
ATOM 5578 C CA . PRO B 1 149 ? -15.633 14.852 16.062 1 94.88 149 PRO B CA 1
ATOM 5579 C C . PRO B 1 149 ? -15.039 16.266 16.078 1 94.88 149 PRO B C 1
ATOM 5581 O O . PRO B 1 149 ? -13.82 16.422 15.977 1 94.88 149 PRO B O 1
ATOM 5584 N N . ILE B 1 150 ? -15.852 17.266 16.188 1 97.19 150 ILE B N 1
ATOM 5585 C CA . ILE B 1 150 ? -15.383 18.641 16.281 1 97.19 150 ILE B CA 1
ATOM 5586 C C . ILE B 1 150 ? -14.578 18.828 17.562 1 97.19 150 ILE B C 1
ATOM 5588 O O . ILE B 1 150 ? -13.469 19.375 17.531 1 97.19 150 ILE B O 1
ATOM 5592 N N . VAL B 1 151 ? -15.086 18.344 18.625 1 97 151 VAL B N 1
ATOM 5593 C CA . VAL B 1 151 ? -14.43 18.438 19.922 1 97 151 VAL B CA 1
ATOM 5594 C C . VAL B 1 151 ? -13.086 17.719 19.891 1 97 151 VAL B C 1
ATOM 5596 O O . VAL B 1 151 ? -12.078 18.25 20.359 1 97 151 VAL B O 1
ATOM 5599 N N . LYS B 1 152 ? -13.133 16.547 19.328 1 94.94 152 LYS B N 1
ATOM 5600 C CA . LYS B 1 152 ? -11.891 15.781 19.25 1 94.94 152 LYS B CA 1
ATOM 5601 C C . LYS B 1 152 ? -10.844 16.516 18.422 1 94.94 152 LYS B C 1
ATOM 5603 O O . LYS B 1 152 ? -9.672 16.562 18.797 1 94.94 152 LYS B O 1
ATOM 5608 N N . ALA B 1 153 ? -11.289 17.047 17.312 1 96.06 153 ALA B N 1
ATOM 5609 C CA . ALA B 1 153 ? -10.375 17.797 16.453 1 96.06 153 ALA B CA 1
ATOM 5610 C C . ALA B 1 153 ? -9.758 18.969 17.203 1 96.06 153 ALA B C 1
ATOM 5612 O O . ALA B 1 153 ? -8.547 19.188 17.125 1 96.06 153 ALA B O 1
ATOM 5613 N N . LEU B 1 154 ? -10.523 19.688 17.938 1 97.69 154 LEU B N 1
ATOM 5614 C CA . LEU B 1 154 ? -10.047 20.844 18.688 1 97.69 154 LEU B CA 1
ATOM 5615 C C . LEU B 1 154 ? -9.07 20.406 19.781 1 97.69 154 LEU B C 1
ATOM 5617 O O . LEU B 1 154 ? -8.055 21.078 20.016 1 97.69 154 LEU B O 1
ATOM 5621 N N . HIS B 1 155 ? -9.32 19.281 20.375 1 95.25 155 HIS B N 1
ATOM 5622 C CA . HIS B 1 155 ? -8.414 18.734 21.375 1 95.25 155 HIS B CA 1
ATOM 5623 C C . HIS B 1 155 ? -7.078 18.344 20.766 1 95.25 155 HIS B C 1
ATOM 5625 O O . HIS B 1 155 ? -6.035 18.438 21.422 1 95.25 155 HIS B O 1
ATOM 5631 N N . ASP B 1 156 ? -7.145 17.922 19.516 1 93.5 156 ASP B N 1
ATOM 5632 C CA . ASP B 1 156 ? -5.93 17.5 18.828 1 93.5 156 ASP B CA 1
ATOM 5633 C C . ASP B 1 156 ? -5.121 18.703 18.344 1 93.5 156 ASP B C 1
ATOM 5635 O O . ASP B 1 156 ? -3.99 18.547 17.891 1 93.5 156 ASP B O 1
ATOM 5639 N N . GLY B 1 157 ? -5.707 19.859 18.422 1 96.06 157 GLY B N 1
ATOM 5640 C CA . GLY B 1 157 ? -4.984 21.062 18.062 1 96.06 157 GLY B CA 1
ATOM 5641 C C . GLY B 1 157 ? -5.438 21.672 16.75 1 96.06 157 GLY B C 1
ATOM 5642 O O . GLY B 1 157 ? -4.867 22.656 16.281 1 96.06 157 GLY B O 1
ATOM 5643 N N . VAL B 1 158 ? -6.469 21.062 16.094 1 98.19 158 VAL B N 1
ATOM 5644 C CA . VAL B 1 158 ? -6.988 21.578 14.828 1 98.19 158 VAL B CA 1
ATOM 5645 C C . VAL B 1 158 ? -7.516 23 15.023 1 98.19 158 VAL B C 1
ATOM 5647 O O . VAL B 1 158 ? -8.172 23.281 16.031 1 98.19 158 VAL B O 1
ATOM 5650 N N . ARG B 1 159 ? -7.246 23.844 14.086 1 98.81 159 ARG B N 1
ATOM 5651 C CA . ARG B 1 159 ? -7.578 25.266 14.234 1 98.81 159 ARG B CA 1
ATOM 5652 C C . ARG B 1 159 ? -8.523 25.719 13.133 1 98.81 159 ARG B C 1
ATOM 5654 O O . ARG B 1 159 ? -9.008 26.859 13.156 1 98.81 159 ARG B O 1
ATOM 5661 N N . VAL B 1 160 ? -8.734 24.922 12.148 1 98.69 160 VAL B N 1
ATOM 5662 C CA . VAL B 1 160 ? -9.742 25.219 11.133 1 98.69 160 VAL B CA 1
ATOM 5663 C C . VAL B 1 160 ? -10.852 24.172 11.18 1 98.69 160 VAL B C 1
ATOM 5665 O O . VAL B 1 160 ? -10.594 22.984 10.961 1 98.69 160 VAL B O 1
ATOM 5668 N N . ILE B 1 161 ? -12.023 24.578 11.461 1 98.5 161 ILE B N 1
ATOM 5669 C CA . ILE B 1 161 ? -13.188 23.703 11.539 1 98.5 161 ILE B CA 1
ATOM 5670 C C . ILE B 1 161 ? -14.172 24.047 10.422 1 98.5 161 ILE B C 1
ATOM 5672 O O . ILE B 1 161 ? -14.492 25.219 10.219 1 98.5 161 ILE B O 1
ATOM 5676 N N . GLU B 1 162 ? -14.609 23.031 9.719 1 96.88 162 GLU B N 1
ATOM 5677 C CA . GLU B 1 162 ? -15.562 23.219 8.625 1 96.88 162 GLU B CA 1
ATOM 5678 C C . GLU B 1 162 ? -16.953 22.719 9 1 96.88 162 GLU B C 1
ATOM 5680 O O . GLU B 1 162 ? -17.094 21.609 9.539 1 96.88 162 GLU B O 1
ATOM 5685 N N . LEU B 1 163 ? -17.969 23.516 8.711 1 97.06 163 LEU B N 1
ATOM 5686 C CA . LEU B 1 163 ? -19.359 23.109 8.852 1 97.06 163 LEU B CA 1
ATOM 5687 C C . LEU B 1 163 ? -20.094 23.266 7.527 1 97.06 163 LEU B C 1
ATOM 5689 O O . LEU B 1 163 ? -19.891 24.234 6.801 1 97.06 163 LEU B O 1
ATOM 5693 N N . ASP B 1 164 ? -20.891 22.297 7.18 1 95 164 ASP B N 1
ATOM 5694 C CA . ASP B 1 164 ? -21.766 22.297 6.008 1 95 164 ASP B CA 1
ATOM 5695 C C . ASP B 1 164 ? -23.219 22.578 6.402 1 95 164 ASP B C 1
ATOM 5697 O O . ASP B 1 164 ? -23.875 21.703 6.969 1 95 164 ASP B O 1
ATOM 5701 N N . LEU B 1 165 ? -23.734 23.75 6.027 1 96.06 165 LEU B N 1
ATOM 5702 C CA . LEU B 1 165 ? -25 24.219 6.551 1 96.06 165 LEU B CA 1
ATOM 5703 C C . LEU B 1 165 ? -26.109 24.031 5.523 1 96.06 165 LEU B C 1
ATOM 5705 O O . LEU B 1 165 ? -26.016 24.5 4.391 1 96.06 165 LEU B O 1
ATOM 5709 N N . TRP B 1 166 ? -27.141 23.359 5.98 1 94.38 166 TRP B N 1
ATOM 5710 C CA . TRP B 1 166 ? -28.312 23.094 5.148 1 94.38 166 TRP B CA 1
ATOM 5711 C C . TRP B 1 166 ? -29.594 23.406 5.902 1 94.38 166 TRP B C 1
ATOM 5713 O O . TRP B 1 166 ? -29.672 23.234 7.121 1 94.38 166 TRP B O 1
ATOM 5723 N N . PRO B 1 167 ? -30.625 23.875 5.184 1 94.38 167 PRO B N 1
ATOM 5724 C CA . PRO B 1 167 ? -31.938 24 5.844 1 94.38 167 PRO B CA 1
ATOM 5725 C C . PRO B 1 167 ? -32.531 22.641 6.227 1 94.38 167 PRO B C 1
ATOM 5727 O O . PRO B 1 167 ? -32.344 21.656 5.512 1 94.38 167 PRO B O 1
ATOM 5730 N N . ASN B 1 168 ? -33.188 22.594 7.348 1 92.88 168 ASN B N 1
ATOM 5731 C CA . ASN B 1 168 ? -33.938 21.391 7.648 1 92.88 168 ASN B CA 1
ATOM 5732 C C . ASN B 1 168 ? -35.125 21.234 6.715 1 92.88 168 ASN B C 1
ATOM 5734 O O . ASN B 1 168 ? -35.375 22.078 5.848 1 92.88 168 ASN B O 1
ATOM 5738 N N . ALA B 1 169 ? -35.812 20.109 6.93 1 88.81 169 ALA B N 1
ATOM 5739 C CA . ALA B 1 169 ? -36.938 19.797 6.039 1 88.81 169 ALA B CA 1
ATOM 5740 C C . ALA B 1 169 ? -37.969 20.922 6.055 1 88.81 169 ALA B C 1
ATOM 5742 O O . ALA B 1 169 ? -38.531 21.281 5.012 1 88.81 169 ALA B O 1
ATOM 5743 N N . ALA B 1 170 ? -38.219 21.484 7.172 1 91.31 170 ALA B N 1
ATOM 5744 C CA . ALA B 1 170 ? -39.219 22.531 7.348 1 91.31 170 ALA B CA 1
ATOM 5745 C C . ALA B 1 170 ? -38.688 23.891 6.93 1 91.31 170 ALA B C 1
ATOM 5747 O O . ALA B 1 170 ? -39.406 24.891 6.898 1 91.31 170 ALA B O 1
ATOM 5748 N N . LYS B 1 171 ? -37.406 24.016 6.656 1 90.56 171 LYS B N 1
ATOM 5749 C CA . LYS B 1 171 ? -36.719 25.234 6.238 1 90.56 171 LYS B CA 1
ATOM 5750 C C . LYS B 1 171 ? -36.812 26.328 7.293 1 90.56 171 LYS B C 1
ATOM 5752 O O . LYS B 1 171 ? -37.031 27.5 6.965 1 90.56 171 LYS B O 1
ATOM 5757 N N . ASP B 1 172 ? -36.875 26 8.461 1 92.25 172 ASP B N 1
ATOM 5758 C CA . ASP B 1 172 ? -36.969 26.969 9.539 1 92.25 172 ASP B CA 1
ATOM 5759 C C . ASP B 1 172 ? -35.812 26.828 10.523 1 92.25 172 ASP B C 1
ATOM 5761 O O . ASP B 1 172 ? -35.75 27.547 11.516 1 92.25 172 ASP B O 1
ATOM 5765 N N . ALA B 1 173 ? -35.031 25.828 10.312 1 94.31 173 ALA B N 1
ATOM 5766 C CA . ALA B 1 173 ? -33.844 25.609 11.141 1 94.31 173 ALA B CA 1
ATOM 5767 C C . ALA B 1 173 ? -32.656 25.156 10.281 1 94.31 173 ALA B C 1
ATOM 5769 O O . ALA B 1 173 ? -32.844 24.812 9.109 1 94.31 173 ALA B O 1
ATOM 5770 N N . VAL B 1 174 ? -31.453 25.281 10.883 1 96.38 174 VAL B N 1
ATOM 5771 C CA . VAL B 1 174 ? -30.234 24.953 10.148 1 96.38 174 VAL B CA 1
ATOM 5772 C C . VAL B 1 174 ? -29.641 23.656 10.688 1 96.38 174 VAL B C 1
ATOM 5774 O O . VAL B 1 174 ? -29.531 23.469 11.898 1 96.38 174 VAL B O 1
ATOM 5777 N N . GLU B 1 175 ? -29.281 22.812 9.758 1 96.06 175 GLU B N 1
ATOM 5778 C CA . GLU B 1 175 ? -28.656 21.531 10.055 1 96.06 175 GLU B CA 1
ATOM 5779 C C . GLU B 1 175 ? -27.266 21.438 9.43 1 96.06 175 GLU B C 1
ATOM 5781 O O . GLU B 1 175 ? -26.984 22.109 8.43 1 96.06 175 GLU B O 1
ATOM 5786 N N . VAL B 1 176 ? -26.391 20.703 10.141 1 96.62 176 VAL B N 1
ATOM 5787 C CA . VAL B 1 176 ? -25.062 20.422 9.633 1 96.62 176 VAL B CA 1
ATOM 5788 C C . VAL B 1 176 ? -25 18.984 9.109 1 96.62 176 VAL B C 1
ATOM 5790 O O . VAL B 1 176 ? -25.266 18.047 9.844 1 96.62 176 VAL B O 1
ATOM 5793 N N . LEU B 1 177 ? -24.703 18.812 7.879 1 93.38 177 LEU B N 1
ATOM 5794 C CA . LEU B 1 177 ? -24.578 17.516 7.246 1 93.38 177 LEU B CA 1
ATOM 5795 C C . LEU B 1 177 ? -23.812 17.594 5.941 1 93.38 177 LEU B C 1
ATOM 5797 O O . LEU B 1 177 ? -23.578 18.703 5.422 1 93.38 177 LEU B O 1
ATOM 5801 N N . HIS B 1 178 ? -23.344 16.438 5.539 1 90.75 178 HIS B N 1
ATOM 5802 C CA . HIS B 1 178 ? -22.703 16.391 4.227 1 90.75 178 HIS B CA 1
ATOM 5803 C C . HIS B 1 178 ? -23.734 16.375 3.109 1 90.75 178 HIS B C 1
ATOM 5805 O O . HIS B 1 178 ? -24.5 15.422 2.969 1 90.75 178 HIS B O 1
ATOM 5811 N N . GLY B 1 179 ? -23.766 17.359 2.328 1 86 179 GLY B N 1
ATOM 5812 C CA . GLY B 1 179 ? -24.812 17.578 1.342 1 86 179 GLY B CA 1
ATOM 5813 C C . GLY B 1 179 ? -24.906 16.469 0.317 1 86 179 GLY B C 1
ATOM 5814 O O . GLY B 1 179 ? -23.891 15.914 -0.111 1 86 179 GLY B O 1
ATOM 5815 N N . ARG B 1 180 ? -26.141 16.172 0.033 1 80.12 180 ARG B N 1
ATOM 5816 C CA . ARG B 1 180 ? -26.484 15.234 -1.037 1 80.12 180 ARG B CA 1
ATOM 5817 C C . ARG B 1 180 ? -25.984 13.828 -0.721 1 80.12 180 ARG B C 1
ATOM 5819 O O . ARG B 1 180 ? -25.5 13.125 -1.606 1 80.12 180 ARG B O 1
ATOM 5826 N N . THR B 1 181 ? -25.781 13.609 0.451 1 83.81 181 THR B N 1
ATOM 5827 C CA . THR B 1 181 ? -25.406 12.273 0.919 1 83.81 181 THR B CA 1
ATOM 5828 C C . THR B 1 181 ? -26.453 11.742 1.901 1 83.81 181 THR B C 1
ATOM 5830 O O . THR B 1 181 ? -27.484 12.375 2.123 1 83.81 181 THR B O 1
ATOM 5833 N N . LEU B 1 182 ? -26.219 10.578 2.4 1 78.69 182 LEU B N 1
ATOM 5834 C CA . LEU B 1 182 ? -27.141 9.938 3.33 1 78.69 182 LEU B CA 1
ATOM 5835 C C . LEU B 1 182 ? -26.719 10.188 4.773 1 78.69 182 LEU B C 1
ATOM 5837 O O . LEU B 1 182 ? -27.141 9.461 5.68 1 78.69 182 LEU B O 1
ATOM 5841 N N . THR B 1 183 ? -25.938 11.148 5 1 85.88 183 THR B N 1
ATOM 5842 C CA . THR B 1 183 ? -25.469 11.414 6.355 1 85.88 183 THR B CA 1
ATOM 5843 C C . THR B 1 183 ? -26.594 11.969 7.219 1 85.88 183 THR B C 1
ATOM 5845 O O . THR B 1 183 ? -27.422 12.758 6.746 1 85.88 183 THR B O 1
ATOM 5848 N N . SER B 1 184 ? -26.703 11.523 8.469 1 90.12 184 SER B N 1
ATOM 5849 C CA . SER B 1 184 ? -27.688 12.047 9.406 1 90.12 184 SER B CA 1
ATOM 5850 C C . SER B 1 184 ? -27.266 13.398 9.969 1 90.12 184 SER B C 1
ATOM 5852 O O . SER B 1 184 ? -26.125 13.555 10.414 1 90.12 184 SER B O 1
ATOM 5854 N N . PRO B 1 185 ? -28.203 14.312 10.016 1 93.81 185 PRO B N 1
ATOM 5855 C CA . PRO B 1 185 ? -27.828 15.68 10.367 1 93.81 185 PRO B CA 1
ATOM 5856 C C . PRO B 1 185 ? -27.656 15.883 11.875 1 93.81 185 PRO B C 1
ATOM 5858 O O . PRO B 1 185 ? -28.141 15.07 12.664 1 93.81 185 PRO B O 1
ATOM 5861 N N . VAL B 1 186 ? -26.922 16.875 12.305 1 96.25 186 VAL B N 1
ATOM 5862 C CA . VAL B 1 186 ? -26.828 17.406 13.664 1 96.25 186 VAL B CA 1
ATOM 5863 C C . VAL B 1 186 ? -27.219 18.875 13.68 1 96.25 186 VAL B C 1
ATOM 5865 O O . VAL B 1 186 ? -27.016 19.594 12.688 1 96.25 186 VAL B O 1
ATOM 5868 N N . GLY B 1 187 ? -27.828 19.312 14.727 1 96.25 187 GLY B N 1
ATOM 5869 C CA . GLY B 1 187 ? -28.203 20.703 14.828 1 96.25 187 GLY B CA 1
ATOM 5870 C C . GLY B 1 187 ? -27.016 21.641 14.867 1 96.25 187 GLY B C 1
ATOM 5871 O O . GLY B 1 187 ? -26 21.344 15.508 1 96.25 187 GLY B O 1
ATOM 5872 N N . LEU B 1 188 ? -27.156 22.797 14.281 1 97.5 188 LEU B N 1
ATOM 5873 C CA . LEU B 1 188 ? -26.062 23.766 14.219 1 97.5 188 LEU B CA 1
ATOM 5874 C C . LEU B 1 188 ? -25.688 24.25 15.617 1 97.5 188 LEU B C 1
ATOM 5876 O O . LEU B 1 188 ? -24.5 24.406 15.922 1 97.5 188 LEU B O 1
ATOM 5880 N N . MET B 1 189 ? -26.625 24.469 16.484 1 97.25 189 MET B N 1
ATOM 5881 C CA . MET B 1 189 ? -26.359 25.016 17.812 1 97.25 189 MET B CA 1
ATOM 5882 C C . MET B 1 189 ? -25.453 24.078 18.609 1 97.25 189 MET B C 1
ATOM 5884 O O . MET B 1 189 ? -24.594 24.547 19.359 1 97.25 189 MET B O 1
ATOM 5888 N N . LYS B 1 190 ? -25.641 22.812 18.484 1 97.44 190 LYS B N 1
ATOM 5889 C CA . LYS B 1 190 ? -24.797 21.844 19.172 1 97.44 190 LYS B CA 1
ATOM 5890 C C . LYS B 1 190 ? -23.328 22 18.75 1 97.44 190 LYS B C 1
ATOM 5892 O O . LYS B 1 190 ? -22.422 21.953 19.594 1 97.44 190 LYS B O 1
ATOM 5897 N N . CYS B 1 191 ? -23.141 22.219 17.469 1 98.12 191 CYS B N 1
ATOM 5898 C CA . CYS B 1 191 ? -21.797 22.406 16.938 1 98.12 191 CYS B CA 1
ATOM 5899 C C . CYS B 1 191 ? -21.188 23.703 17.438 1 98.12 191 CYS B C 1
ATOM 5901 O O . CYS B 1 191 ? -20.031 23.734 17.875 1 98.12 191 CYS B O 1
ATOM 5903 N N . LEU B 1 192 ? -21.953 24.797 17.438 1 98.5 192 LEU B N 1
ATOM 5904 C CA . LEU B 1 192 ? -21.453 26.094 17.875 1 98.5 192 LEU B CA 1
ATOM 5905 C C . LEU B 1 192 ? -21.109 26.078 19.359 1 98.5 192 LEU B C 1
ATOM 5907 O O . LEU B 1 192 ? -20.078 26.625 19.766 1 98.5 192 LEU B O 1
ATOM 5911 N N . GLU B 1 193 ? -21.906 25.453 20.141 1 98.38 193 GLU B N 1
ATOM 5912 C CA . GLU B 1 193 ? -21.641 25.359 21.562 1 98.38 193 GLU B CA 1
ATOM 5913 C C . GLU B 1 193 ? -20.391 24.562 21.844 1 98.38 193 GLU B C 1
ATOM 5915 O O . GLU B 1 193 ? -19.594 24.906 22.734 1 98.38 193 GLU B O 1
ATOM 5920 N N . ALA B 1 194 ? -20.281 23.453 21.125 1 98.12 194 ALA B N 1
ATOM 5921 C CA . ALA B 1 194 ? -19.078 22.641 21.266 1 98.12 194 ALA B CA 1
ATOM 5922 C C . ALA B 1 194 ? -17.828 23.453 20.906 1 98.12 194 ALA B C 1
ATOM 5924 O O . ALA B 1 194 ? -16.828 23.391 21.625 1 98.12 194 ALA B O 1
ATOM 5925 N N . ILE B 1 195 ? -17.875 24.219 19.875 1 98.62 195 ILE B N 1
ATOM 5926 C CA . ILE B 1 195 ? -16.734 25.047 19.453 1 98.62 195 ILE B CA 1
ATOM 5927 C C . ILE B 1 195 ? -16.438 26.094 20.516 1 98.62 195 ILE B C 1
ATOM 5929 O O . ILE B 1 195 ? -15.273 26.281 20.906 1 98.62 195 ILE B O 1
ATOM 5933 N N . ARG B 1 196 ? -17.438 26.703 21 1 98.44 196 ARG B N 1
ATOM 5934 C CA . ARG B 1 196 ? -17.25 27.703 22.047 1 98.44 196 ARG B CA 1
ATOM 5935 C C . ARG B 1 196 ? -16.562 27.109 23.266 1 98.44 196 ARG B C 1
ATOM 5937 O O . ARG B 1 196 ? -15.633 27.719 23.812 1 98.44 196 ARG B O 1
ATOM 5944 N N . GLU B 1 197 ? -16.969 25.984 23.625 1 98.12 197 GLU B N 1
ATOM 5945 C CA . GLU B 1 197 ? -16.516 25.359 24.859 1 98.12 197 GLU B CA 1
ATOM 5946 C C . GLU B 1 197 ? -15.07 24.875 24.719 1 98.12 197 GLU B C 1
ATOM 5948 O O . GLU B 1 197 ? -14.305 24.922 25.688 1 98.12 197 GLU B O 1
ATOM 5953 N N . TYR B 1 198 ? -14.672 24.453 23.531 1 98.12 198 TYR B N 1
ATOM 5954 C CA . TYR B 1 198 ? -13.43 23.688 23.469 1 98.12 198 TYR B CA 1
ATOM 5955 C C . TYR B 1 198 ? -12.414 24.391 22.578 1 98.12 198 TYR B C 1
ATOM 5957 O O . TYR B 1 198 ? -11.273 23.938 22.438 1 98.12 198 TYR B O 1
ATOM 5965 N N . ALA B 1 199 ? -12.734 25.469 21.969 1 98.38 199 ALA B N 1
ATOM 5966 C CA . ALA B 1 199 ? -11.898 26.156 20.984 1 98.38 199 ALA B CA 1
ATOM 5967 C C . ALA B 1 199 ? -10.508 26.438 21.562 1 98.38 199 ALA B C 1
ATOM 5969 O O . ALA B 1 199 ? -9.516 26.406 20.828 1 98.38 199 ALA B O 1
ATOM 5970 N N . PHE B 1 200 ? -10.438 26.719 22.859 1 98.25 200 PHE B N 1
ATOM 5971 C CA . PHE B 1 200 ? -9.172 27.219 23.359 1 98.25 200 PHE B CA 1
ATOM 5972 C C . PHE B 1 200 ? -8.672 26.375 24.531 1 98.25 200 PHE B C 1
ATOM 5974 O O . PHE B 1 200 ? -7.934 26.859 25.391 1 98.25 200 PHE B O 1
ATOM 5981 N N . VAL B 1 201 ? -9.109 25.141 24.547 1 95.88 201 VAL B N 1
ATOM 5982 C CA . VAL B 1 201 ? -8.648 24.203 25.562 1 95.88 201 VAL B CA 1
ATOM 5983 C C . VAL B 1 201 ? -7.227 23.75 25.234 1 95.88 201 VAL B C 1
ATOM 5985 O O . VAL B 1 201 ? -6.344 23.781 26.094 1 95.88 201 VAL B O 1
ATOM 5988 N N . ALA B 1 202 ? -6.969 23.359 23.984 1 94.44 202 ALA B N 1
ATOM 5989 C CA . ALA B 1 202 ? -5.676 22.828 23.578 1 94.44 202 ALA B CA 1
ATOM 5990 C C . 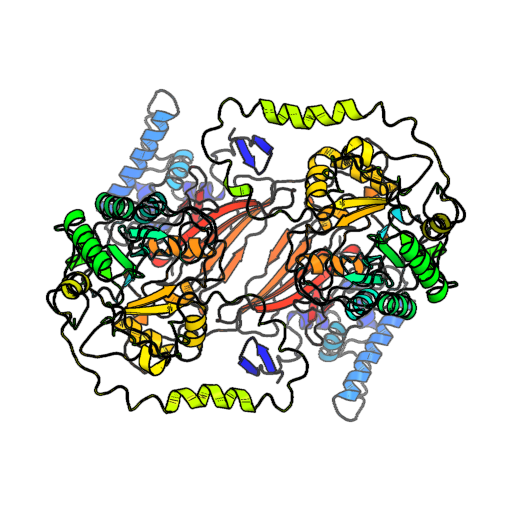ALA B 1 202 ? -4.703 23.938 23.219 1 94.44 202 ALA B C 1
ATOM 5992 O O . ALA B 1 202 ? -3.486 23.781 23.328 1 94.44 202 ALA B O 1
ATOM 5993 N N . SER B 1 203 ? -5.188 25.062 22.828 1 96.56 203 SER B N 1
ATOM 5994 C CA . SER B 1 203 ? -4.391 26.172 22.297 1 96.56 203 SER B CA 1
ATOM 5995 C C . SER B 1 203 ? -5.137 27.5 22.422 1 96.56 203 SER B C 1
ATOM 5997 O O . SER B 1 203 ? -6.348 27.562 22.203 1 96.56 203 SER B O 1
ATOM 5999 N N . PRO B 1 204 ? -4.445 28.5 22.797 1 97.94 204 PRO B N 1
ATOM 6000 C CA . PRO B 1 204 ? -5.105 29.797 22.906 1 97.94 204 PRO B CA 1
ATOM 6001 C C . PRO B 1 204 ? -5.195 30.516 21.562 1 97.94 204 PRO B C 1
ATOM 6003 O O . PRO B 1 204 ? -5.77 31.609 21.469 1 97.94 204 PRO B O 1
ATOM 6006 N N . TYR B 1 205 ? -4.648 30 20.531 1 98.56 205 TYR B N 1
ATOM 6007 C CA . TYR B 1 205 ? -4.562 30.703 19.25 1 98.56 205 TYR B CA 1
ATOM 6008 C C . TYR B 1 205 ? -5.855 30.547 18.453 1 98.56 205 TYR B C 1
ATOM 6010 O O . TYR B 1 205 ? -6.691 29.703 18.781 1 98.56 205 TYR B O 1
ATOM 6018 N N . PRO B 1 206 ? -6.109 31.344 17.453 1 98.62 206 PRO B N 1
ATOM 6019 C CA . PRO B 1 206 ? -7.445 31.5 16.875 1 98.62 206 PRO B CA 1
ATOM 6020 C C . PRO B 1 206 ? -7.934 30.234 16.172 1 98.62 206 PRO B C 1
ATOM 6022 O O . PRO B 1 206 ? -7.129 29.469 15.648 1 98.62 206 PRO B O 1
ATOM 6025 N N . VAL B 1 207 ? -9.219 30.047 16.219 1 98.81 207 VAL B N 1
ATOM 6026 C CA . VAL B 1 207 ? -9.922 29.016 15.453 1 98.81 207 VAL B CA 1
ATOM 6027 C C . VAL B 1 207 ? -10.648 29.656 14.273 1 98.81 207 VAL B C 1
ATOM 6029 O O . VAL B 1 207 ? -11.344 30.656 14.43 1 98.81 207 VAL B O 1
ATOM 6032 N N . ILE B 1 208 ? -10.398 29.141 13.102 1 98.56 208 ILE B N 1
ATOM 6033 C CA . ILE B 1 208 ? -11.062 29.609 11.891 1 98.56 208 ILE B CA 1
ATOM 6034 C C . ILE B 1 208 ? -12.25 28.703 11.562 1 98.56 208 ILE B C 1
ATOM 6036 O O . ILE B 1 208 ? -12.078 27.484 11.391 1 98.56 208 ILE B O 1
ATOM 6040 N N . LEU B 1 209 ? -13.383 29.25 11.531 1 98.19 209 LEU B N 1
ATOM 6041 C CA . LEU B 1 209 ? -14.609 28.531 11.203 1 98.19 209 LEU B CA 1
ATOM 6042 C C . LEU B 1 209 ? -14.992 28.766 9.742 1 98.19 209 LEU B C 1
ATOM 6044 O O . LEU B 1 209 ? -15.32 29.891 9.344 1 98.19 209 LEU B O 1
ATOM 6048 N N . THR B 1 210 ? -14.859 27.719 8.93 1 96.62 210 THR B N 1
ATOM 6049 C CA . THR B 1 210 ? -15.289 27.797 7.535 1 96.62 210 THR B CA 1
ATOM 6050 C C . THR B 1 210 ? -16.703 27.234 7.375 1 96.62 210 THR B C 1
ATOM 6052 O O . THR B 1 210 ? -17.016 26.156 7.859 1 96.62 210 THR B O 1
ATOM 6055 N N . LEU B 1 211 ? -17.578 27.984 6.699 1 95 211 LEU B N 1
ATOM 6056 C CA . LEU B 1 211 ? -18.984 27.609 6.551 1 95 211 LEU B CA 1
ATOM 6057 C C . LEU B 1 211 ? -19.328 27.391 5.086 1 95 211 LEU B C 1
ATOM 6059 O O . LEU B 1 211 ? -19.141 28.281 4.254 1 95 211 LEU B O 1
ATOM 6063 N N . GLU B 1 212 ? -19.703 26.203 4.77 1 92 212 GLU B N 1
ATOM 6064 C CA . GLU B 1 212 ? -20.359 25.984 3.486 1 92 212 GLU B CA 1
ATOM 6065 C C . GLU B 1 212 ? -21.844 26.297 3.566 1 92 212 GLU B C 1
ATOM 6067 O O . GLU B 1 212 ? -22.625 25.516 4.113 1 92 212 GLU B O 1
ATOM 6072 N N . ASP B 1 213 ? -22.234 27.312 2.885 1 90.69 213 ASP B N 1
ATOM 6073 C CA . ASP B 1 213 ? -23.547 27.922 3.094 1 90.69 213 ASP B CA 1
ATOM 6074 C C . ASP B 1 213 ? -24.5 27.547 1.962 1 90.69 213 ASP B C 1
ATOM 6076 O O . ASP B 1 213 ? -24.297 27.953 0.814 1 90.69 213 ASP B O 1
ATOM 6080 N N . HIS B 1 214 ? -25.547 26.812 2.32 1 91.12 214 HIS B N 1
ATOM 6081 C CA . HIS B 1 214 ? -26.625 26.516 1.395 1 91.12 214 HIS B CA 1
ATOM 6082 C C . HIS B 1 214 ? -27.969 27.031 1.916 1 91.12 214 HIS B C 1
ATOM 6084 O O . HIS B 1 214 ? -29 26.406 1.71 1 91.12 214 HIS B O 1
ATOM 6090 N N . LEU B 1 215 ? -27.953 28.109 2.539 1 92.5 215 LEU B N 1
ATOM 6091 C CA . LEU B 1 215 ? -29.094 28.594 3.297 1 92.5 215 LEU B CA 1
ATOM 6092 C C . LEU B 1 215 ? -29.828 29.688 2.523 1 92.5 215 LEU B C 1
ATOM 6094 O O . LEU B 1 215 ? -29.25 30.328 1.646 1 92.5 215 LEU B O 1
ATOM 6098 N N . THR B 1 216 ? -31.109 29.859 2.891 1 89.12 216 THR B N 1
ATOM 6099 C CA . THR B 1 216 ? -31.875 31.031 2.459 1 89.12 216 THR B CA 1
ATOM 6100 C C . THR B 1 216 ? -31.438 32.281 3.217 1 89.12 216 THR B C 1
ATOM 6102 O O . THR B 1 216 ? -30.828 32.188 4.285 1 89.12 216 THR B O 1
ATOM 6105 N N . PRO B 1 217 ? -31.766 33.438 2.699 1 89.44 217 PRO B N 1
ATOM 6106 C CA . PRO B 1 217 ? -31.375 34.656 3.371 1 89.44 217 PRO B CA 1
ATOM 6107 C C . PRO B 1 217 ? -31.906 34.75 4.801 1 89.44 217 PRO B C 1
ATOM 6109 O O . PRO B 1 217 ? -31.203 35.25 5.691 1 89.44 217 PRO B O 1
ATOM 6112 N N . ASP B 1 218 ? -33.156 34.312 4.953 1 91.38 218 ASP B N 1
ATOM 6113 C CA . ASP B 1 218 ? -33.75 34.312 6.297 1 91.38 218 ASP B CA 1
ATOM 6114 C C . ASP B 1 218 ? -32.938 33.469 7.254 1 91.38 218 ASP B C 1
ATOM 6116 O O . ASP B 1 218 ? -32.656 33.844 8.391 1 91.38 218 ASP B O 1
ATOM 6120 N N . LEU B 1 219 ? -32.594 32.312 6.777 1 94.31 219 LEU B N 1
ATOM 6121 C CA . LEU B 1 219 ? -31.828 31.375 7.613 1 94.31 219 LEU B CA 1
ATOM 6122 C C . LEU B 1 219 ? -30.406 31.906 7.824 1 94.31 219 LEU B C 1
ATOM 6124 O O . LEU B 1 219 ? -29.797 31.672 8.875 1 94.31 219 LEU B O 1
ATOM 6128 N N . GLN B 1 220 ? -29.844 32.625 6.906 1 94.06 220 GLN B N 1
ATOM 6129 C CA . GLN B 1 220 ? -28.547 33.25 7.074 1 94.06 220 GLN B CA 1
ATOM 6130 C C . GLN B 1 220 ? -28.562 34.281 8.219 1 94.06 220 GLN B C 1
ATOM 6132 O O . GLN B 1 220 ? -27.641 34.344 9.016 1 94.06 220 GLN B O 1
ATOM 6137 N N . SER B 1 221 ? -29.641 35 8.227 1 93.56 221 SER B N 1
ATOM 6138 C CA . SER B 1 221 ? -29.812 35.969 9.312 1 93.56 221 SER B CA 1
ATOM 6139 C C . SER B 1 221 ? -29.875 35.281 10.664 1 93.56 221 SER B C 1
ATOM 6141 O O . SER B 1 221 ? -29.312 35.75 11.648 1 93.56 221 SER B O 1
ATOM 6143 N N . LYS B 1 222 ? -30.578 34.188 10.641 1 94.75 222 LYS B N 1
ATOM 6144 C CA . LYS B 1 222 ? -30.688 33.406 11.867 1 94.75 222 LYS B CA 1
ATOM 6145 C C . LYS B 1 222 ? -29.312 32.875 12.305 1 94.75 222 LYS B C 1
ATOM 6147 O O . LYS B 1 222 ? -28.984 32.906 13.492 1 94.75 222 LYS B O 1
ATOM 6152 N N . VAL B 1 223 ? -28.578 32.375 11.422 1 96.12 223 VAL B N 1
ATOM 6153 C CA . VAL B 1 223 ? -27.25 31.844 11.711 1 96.12 223 VAL B CA 1
ATOM 6154 C C . VAL B 1 223 ? -26.344 32.969 12.234 1 96.12 223 VAL B C 1
ATOM 6156 O O . VAL B 1 223 ? -25.578 32.75 13.18 1 96.12 223 VAL B O 1
ATOM 6159 N N . ALA B 1 224 ? -26.406 34.125 11.617 1 95.69 224 ALA B N 1
ATOM 6160 C CA . ALA B 1 224 ? -25.625 35.281 12.086 1 95.69 224 ALA B CA 1
ATOM 6161 C C . ALA B 1 224 ? -25.922 35.562 13.555 1 95.69 224 ALA B C 1
ATOM 6163 O O . ALA B 1 224 ? -25 35.812 14.344 1 95.69 224 ALA B O 1
ATOM 6164 N N . LYS B 1 225 ? -27.141 35.594 13.852 1 96.25 225 LYS B N 1
ATOM 6165 C CA . LYS B 1 225 ? -27.547 35.812 15.234 1 96.25 225 LYS B CA 1
ATOM 6166 C C . LYS B 1 225 ? -27.016 34.719 16.156 1 96.25 225 LYS B C 1
ATOM 6168 O O . LYS B 1 225 ? -26.531 35 17.25 1 96.25 225 LYS B O 1
ATOM 6173 N N . MET B 1 226 ? -27.172 33.469 15.75 1 97.12 226 MET B N 1
ATOM 6174 C CA . MET B 1 226 ? -26.703 32.344 16.531 1 97.12 226 MET B CA 1
ATOM 6175 C C . MET B 1 226 ? -25.203 32.438 16.812 1 97.12 226 MET B C 1
ATOM 6177 O O . MET B 1 226 ? -24.766 32.219 17.953 1 97.12 226 MET B O 1
ATOM 6181 N N . ILE B 1 227 ? -24.453 32.781 15.828 1 97.75 227 ILE B N 1
ATOM 6182 C CA . ILE B 1 227 ? -23 32.875 15.938 1 97.75 227 ILE B CA 1
ATOM 6183 C C . ILE B 1 227 ? -22.625 34.031 16.891 1 97.75 227 ILE B C 1
ATOM 6185 O O . ILE B 1 227 ? -21.812 33.844 17.797 1 97.75 227 ILE B O 1
ATOM 6189 N N . LYS B 1 228 ? -23.219 35.156 16.766 1 97 228 LYS B N 1
ATOM 6190 C CA . LYS B 1 228 ? -22.938 36.312 17.609 1 97 228 LYS B CA 1
ATOM 6191 C C . LYS B 1 228 ? -23.281 36.031 19.078 1 97 228 LYS B C 1
ATOM 6193 O O . LYS B 1 228 ? -22.516 36.344 19.969 1 97 228 LYS B O 1
ATOM 6198 N N . GLU B 1 229 ? -24.391 35.406 19.234 1 97.5 229 GLU B N 1
ATOM 6199 C CA . GLU B 1 229 ? -24.859 35.156 20.594 1 97.5 229 GLU B CA 1
ATOM 6200 C C . GLU B 1 229 ? -24.016 34.062 21.25 1 97.5 229 GLU B C 1
ATOM 6202 O O . GLU B 1 229 ? -23.734 34.125 22.453 1 97.5 229 GLU B O 1
ATOM 6207 N N . THR B 1 230 ? -23.672 33.062 20.516 1 98.25 230 THR B N 1
ATOM 6208 C CA . THR B 1 230 ? -22.938 31.938 21.078 1 98.25 230 THR B CA 1
ATOM 6209 C C . THR B 1 230 ? -21.5 32.344 21.375 1 98.25 230 THR B C 1
ATOM 6211 O O . THR B 1 230 ? -20.984 32.062 22.469 1 98.25 230 THR B O 1
ATOM 6214 N N . PHE B 1 231 ? -20.828 33 20.516 1 98.25 231 PHE B N 1
ATOM 6215 C CA . PHE B 1 231 ? -19.391 33.25 20.672 1 98.25 231 PHE B CA 1
ATOM 6216 C C . PHE B 1 231 ? -19.141 34.562 21.406 1 98.25 231 PHE B C 1
ATOM 6218 O O . PHE B 1 231 ? -18.141 34.719 22.094 1 98.25 231 PHE B O 1
ATOM 6225 N N . GLY B 1 232 ? -20.094 35.562 21.234 1 96.5 232 GLY B N 1
ATOM 6226 C CA . GLY B 1 232 ? -19.938 36.812 21.922 1 96.5 232 GLY B CA 1
ATOM 6227 C C . GLY B 1 232 ? -18.594 37.469 21.703 1 96.5 232 GLY B C 1
ATOM 6228 O O . GLY B 1 232 ? -18.172 37.688 20.562 1 96.5 232 GLY B O 1
ATOM 6229 N N . ASP B 1 233 ? -17.797 37.594 22.75 1 96.06 233 ASP B N 1
ATOM 6230 C CA . ASP B 1 233 ? -16.5 38.312 22.734 1 96.06 233 ASP B CA 1
ATOM 6231 C C . ASP B 1 233 ? -15.445 37.469 22.016 1 96.06 233 ASP B C 1
ATOM 6233 O O . ASP B 1 233 ? -14.398 38 21.625 1 96.06 233 ASP B O 1
ATOM 6237 N N . MET B 1 234 ? -15.68 36.219 21.828 1 97.94 234 MET B N 1
ATOM 6238 C CA . MET B 1 234 ? -14.727 35.344 21.156 1 97.94 234 MET B CA 1
ATOM 6239 C C . MET B 1 234 ? -14.773 35.531 19.641 1 97.94 234 MET B C 1
ATOM 6241 O O . MET B 1 234 ? -13.875 35.094 18.938 1 97.94 234 MET B O 1
ATOM 6245 N N . LEU B 1 235 ? -15.812 36.156 19.188 1 97.94 235 LEU B N 1
ATOM 6246 C CA . LEU B 1 235 ? -15.977 36.344 17.75 1 97.94 235 LEU B CA 1
ATOM 6247 C C . LEU B 1 235 ? -15.156 37.531 17.25 1 97.94 235 LEU B C 1
ATOM 6249 O O . LEU B 1 235 ? -15.242 38.625 17.797 1 97.94 235 LEU B O 1
ATOM 6253 N N . TYR B 1 236 ? -14.344 37.312 16.297 1 97.19 236 TYR B N 1
ATOM 6254 C CA . TYR B 1 236 ? -13.602 38.406 15.664 1 97.19 236 TYR B CA 1
ATOM 6255 C C . TYR B 1 236 ? -14.359 38.938 14.469 1 97.19 236 TYR B C 1
ATOM 6257 O O . TYR B 1 236 ? -14.68 38.219 13.531 1 97.19 236 TYR B O 1
ATOM 6265 N N . VAL B 1 237 ? -14.648 40.125 14.453 1 93.19 237 VAL B N 1
ATOM 6266 C CA . VAL B 1 237 ? -15.266 40.844 13.336 1 93.19 237 VAL B CA 1
ATOM 6267 C C . VAL B 1 237 ? -14.328 41.938 12.844 1 93.19 237 VAL B C 1
ATOM 6269 O O . VAL B 1 237 ? -13.859 42.781 13.625 1 93.19 237 VAL B O 1
ATOM 6272 N N . SER B 1 238 ? -14.031 41.875 11.625 1 89.62 238 SER B N 1
ATOM 6273 C CA . SER B 1 238 ? -13.109 42.844 11.055 1 89.62 238 SER B CA 1
ATOM 6274 C C . SER B 1 238 ? -13.766 44.219 10.938 1 89.62 238 SER B C 1
ATOM 6276 O O . SER B 1 238 ? -14.938 44.312 10.594 1 89.62 238 SER B O 1
ATOM 6278 N N . GLU B 1 239 ? -13 45.219 11.188 1 84.12 239 GLU B N 1
ATOM 6279 C CA . GLU B 1 239 ? -13.484 46.594 11.07 1 84.12 239 GLU B CA 1
ATOM 6280 C C . GLU B 1 239 ? -13.453 47.062 9.617 1 84.12 239 GLU B C 1
ATOM 6282 O O . GLU B 1 239 ? -14.164 48 9.25 1 84.12 239 GLU B O 1
ATOM 6287 N N . THR B 1 240 ? -12.547 46.406 8.82 1 82.44 240 THR B N 1
ATOM 6288 C CA . THR B 1 240 ? -12.398 46.781 7.422 1 82.44 240 THR B CA 1
ATOM 6289 C C . THR B 1 240 ? -12.836 45.656 6.5 1 82.44 240 THR B C 1
ATOM 6291 O O . THR B 1 240 ? -12.68 44.469 6.836 1 82.44 240 THR B O 1
ATOM 6294 N N . GLU B 1 241 ? -13.422 46.062 5.402 1 75.31 241 GLU B N 1
ATOM 6295 C CA . GLU B 1 241 ? -13.836 45.094 4.41 1 75.31 241 GLU B CA 1
ATOM 6296 C C . GLU B 1 241 ? -12.625 44.469 3.709 1 75.31 241 GLU B C 1
ATOM 6298 O O . GLU B 1 241 ? -12.633 43.281 3.371 1 75.31 241 GLU B O 1
ATOM 6303 N N . ASN B 1 242 ? -11.648 45.375 3.547 1 82.75 242 ASN B N 1
ATOM 6304 C CA . ASN B 1 242 ? -10.43 44.906 2.877 1 82.75 242 ASN B CA 1
ATOM 6305 C C . ASN B 1 242 ? -9.211 45.062 3.779 1 82.75 242 ASN B C 1
ATOM 6307 O O . ASN B 1 242 ? -8.93 46.156 4.293 1 82.75 242 ASN B O 1
ATOM 6311 N N . MET B 1 243 ? -8.609 43.875 4.027 1 90.94 243 MET B N 1
ATOM 6312 C CA . MET B 1 243 ? -7.391 43.906 4.836 1 90.94 243 MET B CA 1
ATOM 6313 C C . MET B 1 243 ? -6.152 43.875 3.947 1 90.94 243 MET B C 1
ATOM 6315 O O . MET B 1 243 ? -6.105 43.156 2.957 1 90.94 243 MET B O 1
ATOM 6319 N N . ALA B 1 244 ? -5.238 44.75 4.293 1 92.38 244 ALA B N 1
ATOM 6320 C CA . ALA B 1 244 ? -3.967 44.719 3.57 1 92.38 244 ALA B CA 1
ATOM 6321 C C . ALA B 1 244 ? -3.105 43.531 3.986 1 92.38 244 ALA B C 1
ATOM 6323 O O . ALA B 1 244 ? -2.307 43.031 3.193 1 92.38 244 ALA B O 1
ATOM 6324 N N . GLU B 1 245 ? -3.252 43.219 5.211 1 94.75 245 GLU B N 1
ATOM 6325 C CA . GLU B 1 245 ? -2.553 42.062 5.781 1 94.75 245 GLU B CA 1
ATOM 6326 C C . GLU B 1 245 ? -3.414 41.344 6.82 1 94.75 245 GLU B C 1
ATOM 6328 O O . GLU B 1 245 ? -4.207 41.969 7.52 1 94.75 245 GLU B O 1
ATOM 6333 N N . PHE B 1 246 ? -3.256 40.062 6.855 1 96.62 246 PHE B N 1
ATOM 6334 C CA . PHE B 1 246 ? -4.008 39.344 7.879 1 96.62 246 PHE B CA 1
ATOM 6335 C C . PHE B 1 246 ? -3.451 39.656 9.266 1 96.62 246 PHE B C 1
ATOM 6337 O O . PHE B 1 246 ? -2.248 39.875 9.43 1 96.62 246 PHE B O 1
ATOM 6344 N N . PRO B 1 247 ? -4.332 39.688 10.281 1 96.81 247 PRO B N 1
ATOM 6345 C CA . PRO B 1 247 ? -3.812 39.719 11.648 1 96.81 247 PRO B CA 1
ATOM 6346 C C . PRO B 1 247 ? -2.98 38.5 12.008 1 96.81 247 PRO B C 1
ATOM 6348 O O . PRO B 1 247 ? -3.074 37.469 11.344 1 96.81 247 PRO B O 1
ATOM 6351 N N . SER B 1 248 ? -2.158 38.656 13.008 1 98.06 248 SER B N 1
ATOM 6352 C CA . SER B 1 248 ? -1.306 37.562 13.461 1 98.06 248 SER B CA 1
ATOM 6353 C C . SER B 1 248 ? -2.047 36.656 14.438 1 98.06 248 SER B C 1
ATOM 6355 O O . SER B 1 248 ? -3.074 37.062 15 1 98.06 248 SER B O 1
ATOM 6357 N N . PRO B 1 249 ? -1.536 35.406 14.609 1 98.38 249 PRO B N 1
ATOM 6358 C CA . PRO B 1 249 ? -2.119 34.562 15.648 1 98.38 249 PRO B CA 1
ATOM 6359 C C . PRO B 1 249 ? -2.107 35.219 17.031 1 98.38 249 PRO B C 1
ATOM 6361 O O . PRO B 1 249 ? -3.062 35.062 17.797 1 98.38 249 PRO B O 1
ATOM 6364 N N . ASP B 1 250 ? -1.114 35.969 17.344 1 98.31 250 ASP B N 1
ATOM 6365 C CA . ASP B 1 250 ? -1.036 36.656 18.641 1 98.31 250 ASP B CA 1
ATOM 6366 C C . ASP B 1 250 ? -2.133 37.719 18.766 1 98.31 250 ASP B C 1
ATOM 6368 O O . ASP B 1 250 ? -2.719 37.875 19.844 1 98.31 250 ASP B O 1
ATOM 6372 N N . GLU B 1 251 ? -2.379 38.438 17.719 1 97.38 251 GLU B N 1
ATOM 6373 C CA . GLU B 1 251 ? -3.412 39.469 17.719 1 97.38 251 GLU B CA 1
ATOM 6374 C C . GLU B 1 251 ? -4.805 38.844 17.844 1 97.38 251 GLU B C 1
ATOM 6376 O O . GLU B 1 251 ? -5.734 39.5 18.312 1 97.38 251 GLU B O 1
ATOM 6381 N N . LEU B 1 252 ? -4.895 37.625 17.469 1 97.81 252 LEU B N 1
ATOM 6382 C CA . LEU B 1 252 ? -6.203 37 17.406 1 97.81 252 LEU B CA 1
ATOM 6383 C C . LEU B 1 252 ? -6.344 35.938 18.516 1 97.81 252 LEU B C 1
ATOM 6385 O O . LEU B 1 252 ? -7.18 35.031 18.422 1 97.81 252 LEU B O 1
ATOM 6389 N N . LYS B 1 253 ? -5.496 35.938 19.5 1 98.19 253 LYS B N 1
ATOM 6390 C CA . LYS B 1 253 ? -5.578 34.969 20.594 1 98.19 253 LYS B CA 1
ATOM 6391 C C . LYS B 1 253 ? -6.961 34.969 21.234 1 98.19 253 LYS B C 1
ATOM 6393 O O . LYS B 1 253 ? -7.504 36.062 21.531 1 98.19 253 LYS B O 1
ATOM 6398 N N . GLY B 1 254 ? -7.57 33.812 21.375 1 98.31 254 GLY B N 1
ATOM 6399 C CA . GLY B 1 254 ? -8.875 33.656 22 1 98.31 254 GLY B CA 1
ATOM 6400 C C . GLY B 1 254 ? -10.023 34 21.078 1 98.31 254 GLY B C 1
ATOM 6401 O O . GLY B 1 254 ? -11.148 34.219 21.531 1 98.31 254 GLY B O 1
ATOM 6402 N N . LYS B 1 255 ? -9.727 34.125 19.797 1 98.62 255 LYS B N 1
ATOM 6403 C CA . LYS B 1 255 ? -10.766 34.562 18.875 1 98.62 255 LYS B CA 1
ATOM 6404 C C . LYS B 1 255 ? -11.18 33.438 17.922 1 98.62 255 LYS B C 1
ATOM 6406 O O . LYS B 1 255 ? -10.375 32.562 17.609 1 98.62 255 LYS B O 1
ATOM 6411 N N . ILE B 1 256 ? -12.398 33.469 17.5 1 98.56 256 ILE B N 1
ATOM 6412 C CA . ILE B 1 256 ? -12.953 32.625 16.438 1 98.56 256 ILE B CA 1
ATOM 6413 C C . ILE B 1 256 ? -13.234 33.5 15.203 1 98.56 256 ILE B C 1
ATOM 6415 O O . ILE B 1 256 ? -13.875 34.531 15.297 1 98.56 256 ILE B O 1
ATOM 6419 N N . ILE B 1 257 ? -12.695 33.094 14.086 1 97.75 257 ILE B N 1
ATOM 6420 C CA . ILE B 1 257 ? -12.789 33.844 12.828 1 97.75 257 ILE B CA 1
ATOM 6421 C C . ILE B 1 257 ? -13.695 33.094 11.852 1 97.75 257 ILE B C 1
ATOM 6423 O O . ILE B 1 257 ? -13.562 31.875 11.68 1 97.75 257 ILE B O 1
ATOM 6427 N N . VAL B 1 258 ? -14.586 33.812 11.266 1 96.75 258 VAL B N 1
ATOM 6428 C CA . VAL B 1 258 ? -15.438 33.219 10.242 1 96.75 258 VAL B CA 1
ATOM 6429 C C . VAL B 1 258 ? -14.859 33.5 8.859 1 96.75 258 VAL B C 1
ATOM 6431 O O . VAL B 1 258 ? -14.539 34.625 8.531 1 96.75 258 VAL B O 1
ATOM 6434 N N . SER B 1 259 ? -14.609 32.469 8.133 1 95.06 259 SER B N 1
ATOM 6435 C CA . SER B 1 259 ? -14.117 32.562 6.758 1 95.06 259 SER B CA 1
ATOM 6436 C C . SER B 1 259 ? -15.023 31.797 5.793 1 95.06 259 SER B C 1
ATOM 6438 O O . SER B 1 259 ? -15.039 30.562 5.793 1 95.06 259 SER B O 1
ATOM 6440 N N . THR B 1 260 ? -15.734 32.406 4.953 1 91.69 260 THR B N 1
ATOM 6441 C CA . THR B 1 260 ? -16.641 31.781 3.994 1 91.69 260 THR B CA 1
ATOM 6442 C C . THR B 1 260 ? -16.906 32.719 2.82 1 91.69 260 THR B C 1
ATOM 6444 O O . THR B 1 260 ? -16.375 33.844 2.783 1 91.69 260 THR B O 1
ATOM 6447 N N . LYS B 1 261 ? -17.641 32.219 1.854 1 89.06 261 LYS B N 1
ATOM 6448 C CA . LYS B 1 261 ? -18.047 33.031 0.709 1 89.06 261 LYS B CA 1
ATOM 6449 C C . LYS B 1 261 ? -19.141 34.031 1.094 1 89.06 261 LYS B C 1
ATOM 6451 O O . LYS B 1 261 ? -20.125 33.656 1.716 1 89.06 261 LYS B O 1
ATOM 6456 N N . PRO B 1 262 ? -18.953 35.219 0.682 1 86.06 262 PRO B N 1
ATOM 6457 C CA . PRO B 1 262 ? -20.047 36.156 0.906 1 86.06 262 PRO B CA 1
ATOM 6458 C C . PRO B 1 262 ? -21.312 35.812 0.114 1 86.06 262 PRO B C 1
ATOM 6460 O O . PRO B 1 262 ? -21.203 35.344 -1.02 1 86.06 262 PRO B O 1
ATOM 6463 N N . PRO B 1 263 ? -22.469 35.875 0.73 1 79.25 263 PRO B N 1
ATOM 6464 C CA . PRO B 1 263 ? -23.703 35.531 0.039 1 79.25 263 PRO B CA 1
ATOM 6465 C C . PRO B 1 263 ? -23.922 36.344 -1.227 1 79.25 263 PRO B C 1
ATOM 6467 O O . PRO B 1 263 ? -23.453 37.5 -1.312 1 79.25 263 PRO B O 1
ATOM 6470 N N . LYS B 1 264 ? -24.469 35.594 -2.33 1 63.22 264 LYS B N 1
ATOM 6471 C CA . LYS B 1 264 ? -24.844 36.312 -3.553 1 63.22 264 LYS B CA 1
ATOM 6472 C C . LYS B 1 264 ? -26.062 37.188 -3.336 1 63.22 264 LYS B C 1
ATOM 6474 O O . LYS B 1 264 ? -26.938 36.875 -2.527 1 63.22 264 LYS B O 1
ATOM 6479 N N . GLU B 1 265 ? -26.047 38.344 -3.719 1 46.5 265 GLU B N 1
ATOM 6480 C CA . GLU B 1 265 ? -27.297 39.062 -3.811 1 46.5 265 GLU B CA 1
ATOM 6481 C C . GLU B 1 265 ? -28.359 38.281 -4.574 1 46.5 265 GLU B C 1
ATOM 6483 O O . GLU B 1 265 ? -28.062 37.688 -5.625 1 46.5 265 GLU B O 1
ATOM 6488 N N . TYR B 1 266 ? -29.266 37.688 -3.939 1 37.09 266 TYR B N 1
ATOM 6489 C CA . TYR B 1 266 ? -30.359 36.938 -4.555 1 37.09 266 TYR B CA 1
ATOM 6490 C C . TYR B 1 266 ? -30.906 37.688 -5.77 1 37.09 266 TYR B C 1
ATOM 6492 O O . TYR B 1 266 ? -31.453 38.781 -5.637 1 37.09 266 TYR B O 1
ATOM 6500 N N . LEU B 1 267 ? -30.438 37.719 -6.984 1 33.28 267 LEU B N 1
ATOM 6501 C CA . LEU B 1 267 ? -31.234 38.156 -8.117 1 33.28 267 LEU B CA 1
ATOM 6502 C C . LEU B 1 267 ? -32.469 37.281 -8.312 1 33.28 267 LEU B C 1
ATOM 6504 O O . LEU B 1 267 ? -32.375 36.062 -8.266 1 33.28 267 LEU B O 1
ATOM 6508 N N . GLN B 1 268 ? -33.656 37.719 -8.016 1 28.77 268 GLN B N 1
ATOM 6509 C CA . GLN B 1 268 ? -34.906 37.125 -8.461 1 28.77 268 GLN B CA 1
ATOM 6510 C C . GLN B 1 268 ? -34.781 36.594 -9.898 1 28.77 268 GLN B C 1
ATOM 6512 O O . GLN B 1 268 ? -34.656 37.406 -10.836 1 28.77 268 GLN B O 1
ATOM 6517 N N . THR B 1 269 ? -34.156 35.562 -10.133 1 29.53 269 THR B N 1
ATOM 6518 C CA . THR B 1 269 ? -34.375 35 -11.461 1 29.53 269 THR B CA 1
ATOM 6519 C C . THR B 1 269 ? -35.844 34.969 -11.797 1 29.53 269 THR B C 1
ATOM 6521 O O . THR B 1 269 ? -36.656 34.406 -11.031 1 29.53 269 THR B O 1
ATOM 6524 N N . LYS B 1 270 ? -36.469 35.875 -12.602 1 27.61 270 LYS B N 1
ATOM 6525 C CA . LYS B 1 270 ? -37.688 35.562 -13.391 1 27.61 270 LYS B CA 1
ATOM 6526 C C . LYS B 1 270 ? -37.625 34.125 -13.906 1 27.61 270 LYS B C 1
ATOM 6528 O O . LYS B 1 270 ? -36.562 33.531 -14.031 1 27.61 270 LYS B O 1
ATOM 6533 N N . ASN B 1 271 ? -38.812 33.5 -14.438 1 27.89 271 ASN B N 1
ATOM 6534 C CA . ASN B 1 271 ? -39.281 32.188 -14.891 1 27.89 271 ASN B CA 1
ATOM 6535 C C . ASN B 1 271 ? -38.312 31.562 -15.891 1 27.89 271 ASN B C 1
ATOM 6537 O O . ASN B 1 271 ? -38.594 30.516 -16.469 1 27.89 271 ASN B O 1
ATOM 6541 N N . ASP B 1 272 ? -37.625 32.344 -16.766 1 26.47 272 ASP B N 1
ATOM 6542 C CA . ASP B 1 272 ? -37.375 31.5 -17.938 1 26.47 272 ASP B CA 1
ATOM 6543 C C . ASP B 1 272 ? -36.531 30.297 -17.594 1 26.47 272 ASP B C 1
ATOM 6545 O O . ASP B 1 272 ? -35.812 30.297 -16.578 1 26.47 272 ASP B O 1
ATOM 6549 N N . ALA B 1 273 ? -36.406 29.297 -18.594 1 25.97 273 ALA B N 1
ATOM 6550 C CA . ALA B 1 273 ? -36.062 27.875 -18.75 1 25.97 273 ALA B CA 1
ATOM 6551 C C . ALA B 1 273 ? -34.656 27.578 -18.297 1 25.97 273 ALA B C 1
ATOM 6553 O O . ALA B 1 273 ? -34.219 26.438 -18.328 1 25.97 273 ALA B O 1
ATOM 6554 N N . ASP B 1 274 ? -33.75 28.672 -18.391 1 25.78 274 ASP B N 1
ATOM 6555 C CA . ASP B 1 274 ? -32.406 28.141 -18.453 1 25.78 274 ASP B CA 1
ATOM 6556 C C . ASP B 1 274 ? -31.875 27.75 -17.078 1 25.78 274 ASP B C 1
ATOM 6558 O O . ASP B 1 274 ? -31.266 28.562 -16.391 1 25.78 274 ASP B O 1
ATOM 6562 N N . ALA B 1 275 ? -32.75 27.109 -16.25 1 25.41 275 ALA B N 1
ATOM 6563 C CA . ALA B 1 275 ? -32.531 26.5 -14.938 1 25.41 275 ALA B CA 1
ATOM 6564 C C . ALA B 1 275 ? -31.203 25.766 -14.891 1 25.41 275 ALA B C 1
ATOM 6566 O O . ALA B 1 275 ? -30.906 25.047 -13.93 1 25.41 275 ALA B O 1
ATOM 6567 N N . ASP B 1 276 ? -30.578 25.688 -16.094 1 24.94 276 ASP B N 1
ATOM 6568 C CA . ASP B 1 276 ? -29.625 24.594 -16.109 1 24.94 276 ASP B CA 1
ATOM 6569 C C . ASP B 1 276 ? -28.453 24.859 -15.172 1 24.94 276 ASP B C 1
ATOM 6571 O O . ASP B 1 276 ? -27.688 23.953 -14.852 1 24.94 276 ASP B O 1
ATOM 6575 N N . GLU B 1 277 ? -27.938 26.172 -15.242 1 25.33 277 GLU B N 1
ATOM 6576 C CA . GLU B 1 277 ? -26.547 26.188 -14.82 1 25.33 277 GLU B CA 1
ATOM 6577 C C . GLU B 1 277 ? -26.422 26.156 -13.297 1 25.33 277 GLU B C 1
ATOM 6579 O O . GLU B 1 277 ? -26.047 27.156 -12.68 1 25.33 277 GLU B O 1
ATOM 6584 N N . ALA B 1 278 ? -27.422 25.844 -12.555 1 25.33 278 ALA B N 1
ATOM 6585 C CA . ALA B 1 278 ? -27.219 25.766 -11.117 1 25.33 278 ALA B CA 1
ATOM 6586 C C . ALA B 1 278 ? -25.812 25.25 -10.797 1 25.33 278 ALA B C 1
ATOM 6588 O O . ALA B 1 278 ? -25.266 24.422 -11.516 1 25.33 278 ALA B O 1
ATOM 6589 N N . GLY B 1 279 ? -25.062 25.984 -9.93 1 25.47 279 GLY B N 1
ATOM 6590 C CA . GLY B 1 279 ? -23.719 25.938 -9.406 1 25.47 279 GLY B CA 1
ATOM 6591 C C . GLY B 1 279 ? -23.219 24.516 -9.18 1 25.47 279 GLY B C 1
ATOM 6592 O O . GLY B 1 279 ? -24 23.625 -8.828 1 25.47 279 GLY B O 1
ATOM 6593 N N . VAL B 1 280 ? -22.188 24.109 -9.984 1 26 280 VAL B N 1
ATOM 6594 C CA . VAL B 1 280 ? -21.25 23.016 -9.969 1 26 280 VAL B CA 1
ATOM 6595 C C . VAL B 1 280 ? -20.812 22.719 -8.531 1 26 280 VAL B C 1
ATOM 6597 O O . VAL B 1 280 ? -19.688 22.266 -8.289 1 26 280 VAL B O 1
ATOM 6600 N N . TRP B 1 281 ? -21.547 23.141 -7.551 1 24.88 281 TRP B N 1
ATOM 6601 C CA . TRP B 1 281 ? -20.969 22.609 -6.32 1 24.88 281 TRP B CA 1
ATOM 6602 C C . TRP B 1 281 ? -20.766 21.109 -6.426 1 24.88 281 TRP B C 1
ATOM 6604 O O . TRP B 1 281 ? -19.641 20.609 -6.219 1 24.88 281 TRP B O 1
ATOM 6614 N N . GLY B 1 282 ? -21.734 20.359 -5.742 1 25.88 282 GLY B N 1
ATOM 6615 C CA . GLY B 1 282 ? -21.578 18.922 -5.52 1 25.88 282 GLY B CA 1
ATOM 6616 C C . GLY B 1 282 ? -21.812 18.094 -6.766 1 25.88 282 GLY B C 1
ATOM 6617 O O . GLY B 1 282 ? -22.906 17.531 -6.945 1 25.88 282 GLY B O 1
ATOM 6618 N N . GLU B 1 283 ? -21.531 18.578 -8 1 27.17 283 GLU B N 1
ATOM 6619 C CA . GLU B 1 283 ? -21.906 17.734 -9.133 1 27.17 283 GLU B CA 1
ATOM 6620 C C . GLU B 1 283 ? -21.625 16.266 -8.844 1 27.17 283 GLU B C 1
ATOM 6622 O O . GLU B 1 283 ? -20.484 15.883 -8.586 1 27.17 283 GLU B O 1
ATOM 6627 N N . GLU B 1 284 ? -22.625 15.711 -8.289 1 26.16 284 GLU B N 1
ATOM 6628 C CA . GLU B 1 284 ? -22.891 14.281 -8.086 1 26.16 284 GLU B CA 1
ATOM 6629 C C . GLU B 1 284 ? -22.609 13.484 -9.359 1 26.16 284 GLU B C 1
ATOM 6631 O O . GLU B 1 284 ? -23.234 13.719 -10.391 1 26.16 284 GLU B O 1
ATOM 6636 N N . ILE B 1 285 ? -21.328 13.281 -9.758 1 25.8 285 ILE B N 1
ATOM 6637 C CA . ILE B 1 285 ? -21.031 12.469 -10.938 1 25.8 285 ILE B CA 1
ATOM 6638 C C . ILE B 1 285 ? -21.922 11.234 -10.945 1 25.8 285 ILE B C 1
ATOM 6640 O O . ILE B 1 285 ? -21.906 10.43 -10.008 1 25.8 285 ILE B O 1
ATOM 6644 N N . THR B 1 286 ? -23.109 11.352 -11.555 1 24.78 286 THR B N 1
ATOM 6645 C CA . THR B 1 286 ? -23.953 10.195 -11.875 1 24.78 286 THR B CA 1
ATOM 6646 C C . THR B 1 286 ? -23.141 9.141 -12.617 1 24.78 286 THR B C 1
ATOM 6648 O O . THR B 1 286 ? -22.234 9.461 -13.391 1 24.78 286 THR B O 1
ATOM 6651 N N . ASP B 1 287 ? -23.125 7.926 -12.266 1 23.7 287 ASP B N 1
ATOM 6652 C CA . ASP B 1 287 ? -22.531 6.684 -12.75 1 23.7 287 ASP B CA 1
ATOM 6653 C C . ASP B 1 287 ? -22.797 6.496 -14.242 1 23.7 287 ASP B C 1
ATOM 6655 O O . ASP B 1 287 ? -22.125 5.703 -14.906 1 23.7 287 ASP B O 1
ATOM 6659 N N . ASP B 1 288 ? -23.922 7 -14.867 1 24.45 288 ASP B N 1
ATOM 6660 C CA . ASP B 1 288 ? -24.422 6.492 -16.141 1 24.45 288 ASP B CA 1
ATOM 6661 C C . ASP B 1 288 ? -23.625 7.066 -17.312 1 24.45 288 ASP B C 1
ATOM 6663 O O . ASP B 1 288 ? -23.656 6.52 -18.422 1 24.45 288 ASP B O 1
ATOM 6667 N N . LYS B 1 289 ? -23.359 8.32 -17.406 1 28.62 289 LYS B N 1
ATOM 6668 C CA . LYS B 1 289 ? -22.906 8.906 -18.672 1 28.62 289 LYS B CA 1
ATOM 6669 C C . LYS B 1 289 ? -21.516 8.414 -19.031 1 28.62 289 LYS B C 1
ATOM 6671 O O . LYS B 1 289 ? -20.953 8.828 -20.047 1 28.62 289 LYS B O 1
ATOM 6676 N N . VAL B 1 290 ? -20.812 7.82 -18.203 1 24.86 290 VAL B N 1
ATOM 6677 C CA . VAL B 1 290 ? -19.469 7.441 -18.641 1 24.86 290 VAL B CA 1
ATOM 6678 C C . VAL B 1 290 ? -19.562 6.242 -19.578 1 24.86 290 VAL B C 1
ATOM 6680 O O . VAL B 1 290 ? -18.562 5.855 -20.203 1 24.86 290 VAL B O 1
ATOM 6683 N N . ALA B 1 291 ? -20.703 5.496 -19.766 1 23.45 291 ALA B N 1
ATOM 6684 C CA . ALA B 1 291 ? -20.609 4.324 -20.625 1 23.45 291 ALA B CA 1
ATOM 6685 C C . ALA B 1 291 ? -20.703 4.715 -22.094 1 23.45 291 ALA B C 1
ATOM 6687 O O . ALA B 1 291 ? -20.516 3.879 -22.984 1 23.45 291 ALA B O 1
ATOM 6688 N N . ALA B 1 292 ? -21.359 5.82 -22.547 1 24.56 292 ALA B N 1
ATOM 6689 C CA . ALA B 1 292 ? -21.734 5.879 -23.953 1 24.56 292 ALA B CA 1
ATOM 6690 C C . ALA B 1 292 ? -20.516 6.105 -24.844 1 24.56 292 ALA B C 1
ATOM 6692 O O . ALA B 1 292 ? -20.547 5.836 -26.047 1 24.56 292 ALA B O 1
ATOM 6693 N N . THR B 1 293 ? -19.5 6.941 -24.562 1 25.02 293 THR B N 1
ATOM 6694 C CA . THR B 1 293 ? -18.719 7.449 -25.688 1 25.02 293 THR B CA 1
ATOM 6695 C C . THR B 1 293 ? -17.75 6.387 -26.203 1 25.02 293 THR B C 1
ATOM 6697 O O . THR B 1 293 ? -16.531 6.512 -26.016 1 25.02 293 THR B O 1
ATOM 6700 N N . ALA B 1 294 ? -17.844 5.152 -25.984 1 24.02 294 ALA B N 1
ATOM 6701 C CA . ALA B 1 294 ? -16.688 4.41 -26.484 1 24.02 294 ALA B CA 1
ATOM 6702 C C . ALA B 1 294 ? -16.656 4.402 -28 1 24.02 294 ALA B C 1
ATOM 6704 O O . ALA B 1 294 ? -15.617 4.121 -28.609 1 24.02 294 ALA B O 1
ATOM 6705 N N . MET B 1 295 ? -17.812 4.219 -28.781 1 22.48 295 MET B N 1
ATOM 6706 C CA . MET B 1 295 ? -17.562 3.621 -30.094 1 22.48 295 MET B CA 1
ATOM 6707 C C . MET B 1 295 ? -16.859 4.609 -31.031 1 22.48 295 MET B C 1
ATOM 6709 O O . MET B 1 295 ? -15.828 4.293 -31.609 1 22.48 295 MET B O 1
ATOM 6713 N N . THR B 1 296 ? -17.531 5.145 -32.188 1 23.16 296 THR B N 1
ATOM 6714 C CA . THR B 1 296 ? -17.266 5.516 -33.562 1 23.16 296 THR B CA 1
ATOM 6715 C C . THR B 1 296 ? -16.641 6.906 -33.625 1 23.16 296 THR B C 1
ATOM 6717 O O . THR B 1 296 ? -16.234 7.363 -34.719 1 23.16 296 THR B O 1
ATOM 6720 N N . THR B 1 297 ? -16.828 7.855 -32.688 1 21.94 297 THR B N 1
ATOM 6721 C CA . THR B 1 297 ? -16.812 9.242 -33.125 1 21.94 297 THR B CA 1
ATOM 6722 C C . THR B 1 297 ? -15.398 9.695 -33.469 1 21.94 297 THR B C 1
ATOM 6724 O O . THR B 1 297 ? -14.586 9.953 -32.594 1 21.94 297 THR B O 1
ATOM 6727 N N . GLU B 1 298 ? -14.641 9.047 -34.469 1 22.84 298 GLU B N 1
ATOM 6728 C CA . GLU B 1 298 ? -13.484 9.719 -35.031 1 22.84 298 GLU B CA 1
ATOM 6729 C C . GLU B 1 298 ? -13.773 11.188 -35.312 1 22.84 298 GLU B C 1
ATOM 6731 O O . GLU B 1 298 ? -12.953 12.055 -35.031 1 22.84 298 GLU B O 1
ATOM 6736 N N . GLU B 1 299 ? -14.609 11.453 -36.438 1 22.19 299 GLU B N 1
ATOM 6737 C CA . GLU B 1 299 ? -14.742 12.672 -37.219 1 22.19 299 GLU B CA 1
ATOM 6738 C C . GLU B 1 299 ? -15.398 13.789 -36.406 1 22.19 299 GLU B C 1
ATOM 6740 O O . GLU B 1 299 ? -14.945 14.938 -36.469 1 22.19 299 GLU B O 1
ATOM 6745 N N . LYS B 1 300 ? -16.75 13.695 -36.219 1 22.33 300 LYS B N 1
ATOM 6746 C CA . LYS B 1 300 ? -17.531 14.898 -36 1 22.33 300 LYS B CA 1
ATOM 6747 C C . LYS B 1 300 ? -17.328 15.43 -34.562 1 22.33 300 LYS B C 1
ATOM 6749 O O . LYS B 1 300 ? -18 16.375 -34.156 1 22.33 300 LYS B O 1
ATOM 6754 N N . CYS B 1 301 ? -16.891 14.617 -33.75 1 21.2 301 CYS B N 1
ATOM 6755 C CA . CYS B 1 301 ? -17.094 15.109 -32.375 1 21.2 301 CYS B CA 1
ATOM 6756 C C . CYS B 1 301 ? -16.219 16.328 -32.094 1 21.2 301 CYS B C 1
ATOM 6758 O O . CYS B 1 301 ? -15.938 16.641 -30.953 1 21.2 301 CYS B O 1
ATOM 6760 N N . ALA B 1 302 ? -15.586 16.875 -33.156 1 23.33 302 ALA B N 1
ATOM 6761 C CA . ALA B 1 302 ? -14.945 18.188 -33.25 1 23.33 302 ALA B CA 1
ATOM 6762 C C . ALA B 1 302 ? -15.891 19.281 -32.75 1 23.33 302 ALA B C 1
ATOM 6764 O O . ALA B 1 302 ? -15.445 20.297 -32.188 1 23.33 302 ALA B O 1
ATOM 6765 N N . ALA B 1 303 ? -17.188 19.125 -33.25 1 22.67 303 ALA B N 1
ATOM 6766 C CA . ALA B 1 303 ? -18.062 20.297 -33.125 1 22.67 303 ALA B CA 1
ATOM 6767 C C . ALA B 1 303 ? -18.453 20.562 -31.688 1 22.67 303 ALA B C 1
ATOM 6769 O O . ALA B 1 303 ? -18.703 21.703 -31.312 1 22.67 303 ALA B O 1
ATOM 6770 N N . ALA B 1 304 ? -18.766 19.469 -31.016 1 22.19 304 ALA B N 1
ATOM 6771 C CA . ALA B 1 304 ? -19.516 19.875 -29.844 1 22.19 304 ALA B CA 1
ATOM 6772 C C . ALA B 1 304 ? -18.594 20.5 -28.797 1 22.19 304 ALA B C 1
ATOM 6774 O O . ALA B 1 304 ? -19.062 20.984 -27.75 1 22.19 304 ALA B O 1
ATOM 6775 N N . GLU B 1 305 ? -17.25 20.219 -28.875 1 23.17 305 GLU B N 1
ATOM 6776 C CA . GLU B 1 305 ? -16.328 21.016 -28.078 1 23.17 305 GLU B CA 1
ATOM 6777 C C . GLU B 1 305 ? -16.578 22.516 -28.266 1 23.17 305 GLU B C 1
ATOM 6779 O O . GLU B 1 305 ? -16.172 23.328 -27.422 1 23.17 305 GLU B O 1
ATOM 6784 N N . GLU B 1 306 ? -16.984 22.75 -29.594 1 23.05 306 GLU B N 1
ATOM 6785 C CA . GLU B 1 306 ? -17.125 24.141 -29.969 1 23.05 306 GLU B CA 1
ATOM 6786 C C . GLU B 1 306 ? -18.297 24.797 -29.25 1 23.05 306 GLU B C 1
ATOM 6788 O O . GLU B 1 306 ? -18.344 26.031 -29.109 1 23.05 306 GLU B O 1
ATOM 6793 N N . ALA B 1 307 ? -19.328 23.922 -29.125 1 22.77 307 ALA B N 1
ATOM 6794 C CA . ALA B 1 307 ? -20.531 24.641 -28.719 1 22.77 307 ALA B CA 1
ATOM 6795 C C . ALA B 1 307 ? -20.391 25.156 -27.281 1 22.77 307 ALA B C 1
ATOM 6797 O O . ALA B 1 307 ? -20.891 26.234 -26.953 1 22.77 307 ALA B O 1
ATOM 6798 N N . VAL B 1 308 ? -19.906 24.141 -26.453 1 24.2 308 VAL B N 1
ATOM 6799 C CA . VAL B 1 308 ? -20.078 24.625 -25.094 1 24.2 308 VAL B CA 1
ATOM 6800 C C . VAL B 1 308 ? -19.156 25.828 -24.859 1 24.2 308 VAL B C 1
ATOM 6802 O O . VAL B 1 308 ? -19.219 26.484 -23.812 1 24.2 308 VAL B O 1
ATOM 6805 N N . ALA B 1 309 ? -18.031 25.703 -25.688 1 23.31 309 ALA B N 1
ATOM 6806 C CA . ALA B 1 309 ? -17.172 26.891 -25.625 1 23.31 309 ALA B CA 1
ATOM 6807 C C . ALA B 1 309 ? -17.953 28.141 -25.984 1 23.31 309 ALA B C 1
ATOM 6809 O O . ALA B 1 309 ? -17.453 29.266 -25.828 1 23.31 309 ALA B O 1
ATOM 6810 N N . ALA B 1 310 ? -18.844 27.891 -27.016 1 22.39 310 ALA B N 1
ATOM 6811 C CA . ALA B 1 310 ? -19.469 29.047 -27.641 1 22.39 310 ALA B CA 1
ATOM 6812 C C . ALA B 1 310 ? -20.328 29.828 -26.656 1 22.39 310 ALA B C 1
ATOM 6814 O O . ALA B 1 310 ? -20.656 30.984 -26.891 1 22.39 310 ALA B O 1
ATOM 6815 N N . ALA B 1 311 ? -21.016 28.969 -25.859 1 23.91 311 ALA B N 1
ATOM 6816 C CA . ALA B 1 311 ? -22.094 29.75 -25.234 1 23.91 311 ALA B CA 1
ATOM 6817 C C . ALA B 1 311 ? -21.531 30.766 -24.234 1 23.91 311 ALA B C 1
ATOM 6819 O O . ALA B 1 311 ? -22.281 31.578 -23.703 1 23.91 311 ALA B O 1
ATOM 6820 N N . ALA B 1 312 ? -20.281 30.359 -23.766 1 24.47 312 ALA B N 1
ATOM 6821 C CA . ALA B 1 312 ? -19.984 31.281 -22.688 1 24.47 312 ALA B CA 1
ATOM 6822 C C . ALA B 1 312 ? -19.812 32.719 -23.219 1 24.47 312 ALA B C 1
ATOM 6824 O O . ALA B 1 312 ? -19.562 33.625 -22.453 1 24.47 312 ALA B O 1
ATOM 6825 N N . VAL B 1 313 ? -19.391 32.625 -24.578 1 23.27 313 VAL B N 1
ATOM 6826 C CA . VAL B 1 313 ? -18.891 33.969 -24.906 1 23.27 313 VAL B CA 1
ATOM 6827 C C . VAL B 1 313 ? -19.969 35 -24.625 1 23.27 313 VAL B C 1
ATOM 6829 O O . VAL B 1 313 ? -19.672 36.125 -24.203 1 23.27 313 VAL B O 1
ATOM 6832 N N . ASP B 1 314 ? -21.125 34.594 -25.266 1 22.28 314 ASP B N 1
ATOM 6833 C CA . ASP B 1 314 ? -21.922 35.75 -25.594 1 22.28 314 ASP B CA 1
ATOM 6834 C C . ASP B 1 314 ? -22.609 36.344 -24.359 1 22.28 314 ASP B C 1
ATOM 6836 O O . ASP B 1 314 ? -23.266 37.375 -24.438 1 22.28 314 ASP B O 1
ATOM 6840 N N . GLU B 1 315 ? -22.844 35.344 -23.438 1 24.89 315 GLU B N 1
ATOM 6841 C CA . GLU B 1 315 ? -23.906 35.906 -22.609 1 24.89 315 GLU B CA 1
ATOM 6842 C C . GLU B 1 315 ? -23.391 37.031 -21.734 1 24.89 315 GLU B C 1
ATOM 6844 O O . GLU B 1 315 ? -23.281 36.906 -20.516 1 24.89 315 GLU B O 1
ATOM 6849 N N . GLU B 1 316 ? -22.156 37.438 -22.016 1 23.78 316 GLU B N 1
ATOM 6850 C CA . GLU B 1 316 ? -21.562 38.531 -21.219 1 23.78 316 GLU B CA 1
ATOM 6851 C C . GLU B 1 316 ? -22.516 39.688 -21.109 1 23.78 316 GLU B C 1
ATOM 6853 O O . GLU B 1 316 ? -22.578 40.344 -20.062 1 23.78 316 GLU B O 1
ATOM 6858 N N . MET B 1 317 ? -23.047 40.125 -22.359 1 23.06 317 MET B N 1
ATOM 6859 C CA . MET B 1 317 ? -23.312 41.562 -22.484 1 23.06 317 MET B CA 1
ATOM 6860 C C . MET B 1 317 ? -24.578 41.938 -21.703 1 23.06 317 MET B C 1
ATOM 6862 O O . MET B 1 317 ? -24.75 43.094 -21.312 1 23.06 317 MET B O 1
ATOM 6866 N N . GLN B 1 318 ? -25.625 41.062 -21.969 1 24.81 318 GLN B N 1
ATOM 6867 C CA . GLN B 1 318 ? -26.891 41.812 -21.891 1 24.81 318 GLN B CA 1
ATOM 6868 C C . GLN B 1 318 ? -27.312 42 -20.438 1 24.81 318 GLN B C 1
ATOM 6870 O O . GLN B 1 318 ? -28.406 42.5 -20.156 1 24.81 318 GLN B O 1
ATOM 6875 N N . GLU B 1 319 ? -26.688 41.219 -19.578 1 26.39 319 GLU B N 1
ATOM 6876 C CA . GLU B 1 319 ? -27.406 41.125 -18.312 1 26.39 319 GLU B CA 1
ATOM 6877 C C . GLU B 1 319 ? -27.375 42.438 -17.547 1 26.39 319 GLU B C 1
ATOM 6879 O O . GLU B 1 319 ? -26.688 42.562 -16.531 1 26.39 319 GLU B O 1
ATOM 6884 N N . ALA B 1 320 ? -27.188 43.531 -18.328 1 24.81 320 ALA B N 1
ATOM 6885 C CA . ALA B 1 320 ? -26.984 44.812 -17.672 1 24.81 320 ALA B CA 1
ATOM 6886 C C . ALA B 1 320 ? -28.156 45.156 -16.766 1 24.81 320 ALA B C 1
ATOM 6888 O O . ALA B 1 320 ? -27.969 45.625 -15.633 1 24.81 320 ALA B O 1
ATOM 6889 N N . GLU B 1 321 ? -29.359 45.406 -17.375 1 24.48 321 GLU B N 1
ATOM 6890 C CA . GLU B 1 321 ? -30.156 46.531 -16.891 1 24.48 321 GLU B CA 1
ATOM 6891 C C . GLU B 1 321 ? -31.047 46.125 -15.734 1 24.48 321 GLU B C 1
ATOM 6893 O O . GLU B 1 321 ? -31.953 46.875 -15.336 1 24.48 321 GLU B O 1
ATOM 6898 N N . THR B 1 322 ? -31.234 44.75 -15.492 1 26.72 322 THR B N 1
ATOM 6899 C CA . THR B 1 322 ? -32.469 44.688 -14.734 1 26.72 322 THR B CA 1
ATOM 6900 C C . THR B 1 322 ? -32.344 45.406 -13.398 1 26.72 322 THR B C 1
ATOM 6902 O O . THR B 1 322 ? -31.234 45.594 -12.883 1 26.72 322 THR B O 1
ATOM 6905 N N . ASP B 1 323 ? -33.531 45.781 -12.688 1 27.52 323 ASP B N 1
ATOM 6906 C CA . ASP B 1 323 ? -33.875 46.719 -11.633 1 27.52 323 ASP B CA 1
ATOM 6907 C C . ASP B 1 323 ? -33.281 46.312 -10.297 1 27.52 323 ASP B C 1
ATOM 6909 O O . ASP B 1 323 ? -33.406 45.125 -9.898 1 27.52 323 ASP B O 1
ATOM 6913 N N . LYS B 1 324 ? -32.406 46.969 -9.688 1 31.25 324 LYS B N 1
ATOM 6914 C CA . LYS B 1 324 ? -31.688 47.125 -8.43 1 31.25 324 LYS B CA 1
ATOM 6915 C C . LYS B 1 324 ? -32.656 47.125 -7.242 1 31.25 324 LYS B C 1
ATOM 6917 O O . LYS B 1 324 ? -32.844 48.156 -6.609 1 31.25 324 LYS B O 1
ATOM 6922 N N . LYS B 1 325 ? -33.812 46.469 -7.297 1 32.06 325 LYS B N 1
ATOM 6923 C CA . LYS B 1 325 ? -34.469 46.688 -6.008 1 32.06 325 LYS B CA 1
ATOM 6924 C C . LYS B 1 325 ? -33.656 46.094 -4.867 1 32.06 325 LYS B C 1
ATOM 6926 O O . LYS B 1 325 ? -33.281 44.906 -4.926 1 32.06 325 LYS B O 1
ATOM 6931 N N . THR B 1 326 ? -33.125 46.875 -3.9 1 31.31 326 THR B N 1
ATOM 6932 C CA . THR B 1 326 ? -32.25 46.844 -2.74 1 31.31 326 THR B CA 1
ATOM 6933 C C . THR B 1 326 ? -32.781 45.938 -1.649 1 31.31 326 THR B C 1
ATOM 6935 O O . THR B 1 326 ? -33.75 46.281 -0.978 1 31.31 326 THR B O 1
ATOM 6938 N N . GLN B 1 327 ? -33.312 44.75 -1.83 1 35.62 327 GLN B N 1
ATOM 6939 C CA . GLN B 1 327 ? -33.562 44.031 -0.583 1 35.62 327 GLN B CA 1
ATOM 6940 C C . GLN B 1 327 ? -32.344 44.125 0.356 1 35.62 327 GLN B C 1
ATOM 6942 O O . GLN B 1 327 ? -31.406 43.344 0.262 1 35.62 327 GLN B O 1
ATOM 6947 N N . HIS B 1 328 ? -31.938 45.25 0.908 1 37.94 328 HIS B N 1
ATOM 6948 C CA . HIS B 1 328 ? -30.797 45.844 1.602 1 37.94 328 HIS B CA 1
ATOM 6949 C C . HIS B 1 328 ? -30.578 45.188 2.963 1 37.94 328 HIS B C 1
ATOM 6951 O O . HIS B 1 328 ? -29.469 45.188 3.5 1 37.94 328 HIS B O 1
ATOM 6957 N N . GLY B 1 329 ? -31.656 44.844 3.93 1 40.84 329 GLY B N 1
ATOM 6958 C CA . GLY B 1 329 ? -31.484 44.812 5.375 1 40.84 329 GLY B CA 1
ATOM 6959 C C . GLY B 1 329 ? -30.75 43.594 5.867 1 40.84 329 GLY B C 1
ATOM 6960 O O . GLY B 1 329 ? -29.906 43.688 6.758 1 40.84 329 GLY B O 1
ATOM 6961 N N . VAL B 1 330 ? -31.359 42.406 5.801 1 45.59 330 VAL B N 1
ATOM 6962 C CA . VAL B 1 330 ? -31.062 41.125 6.441 1 45.59 330 VAL B CA 1
ATOM 6963 C C . VAL B 1 330 ? -29.656 40.656 6.039 1 45.59 330 VAL B C 1
ATOM 6965 O O . VAL B 1 330 ? -28.953 40.031 6.828 1 45.59 330 VAL B O 1
ATOM 6968 N N . ASP B 1 331 ? -29.219 40.75 4.832 1 54 331 ASP B N 1
ATOM 6969 C CA . ASP B 1 331 ? -28.078 40.219 4.109 1 54 331 ASP B CA 1
ATOM 6970 C C . ASP B 1 331 ? -26.766 40.781 4.648 1 54 331 ASP B C 1
ATOM 6972 O O . ASP B 1 331 ? -25.75 40.094 4.668 1 54 331 ASP B O 1
ATOM 6976 N N . ASN B 1 332 ? -26.922 41.812 5.535 1 73.31 332 ASN B N 1
ATOM 6977 C CA . ASN B 1 332 ? -25.75 42.625 5.855 1 73.31 332 ASN B CA 1
ATOM 6978 C C . ASN B 1 332 ? -25.016 42.062 7.078 1 73.31 332 ASN B C 1
ATOM 6980 O O . ASN B 1 332 ? -23.781 42.031 7.098 1 73.31 332 ASN B O 1
ATOM 6984 N N . GLU B 1 333 ? -25.875 41.406 8.062 1 83.56 333 GLU B N 1
ATOM 6985 C CA . GLU B 1 333 ? -25.219 40.969 9.289 1 83.56 333 GLU B CA 1
ATOM 6986 C C . GLU B 1 333 ? -24.359 39.75 9.047 1 83.56 333 GLU B C 1
ATOM 6988 O O . GLU B 1 333 ? -23.266 39.625 9.617 1 83.56 333 GLU B O 1
ATOM 6993 N N . TYR B 1 334 ? -24.906 38.875 8.234 1 90.25 334 TYR B N 1
ATOM 6994 C CA . TYR B 1 334 ? -24.172 37.656 7.879 1 90.25 334 TYR B CA 1
ATOM 6995 C C . TYR B 1 334 ? -22.875 38.031 7.16 1 90.25 334 TYR B C 1
ATOM 6997 O O . TYR B 1 334 ? -21.812 37.469 7.473 1 90.25 334 TYR B O 1
ATOM 7005 N N . ARG B 1 335 ? -22.938 38.906 6.324 1 88.94 335 ARG B N 1
ATOM 7006 C CA . ARG B 1 335 ? -21.766 39.344 5.57 1 88.94 335 ARG B CA 1
ATOM 7007 C C . ARG B 1 335 ? -20.75 40.031 6.488 1 88.94 335 ARG B C 1
ATOM 7009 O O . ARG B 1 335 ? -19.531 39.844 6.309 1 88.94 335 ARG B O 1
ATOM 7016 N N . ARG B 1 336 ? -21.234 40.75 7.453 1 89.25 336 ARG B N 1
ATOM 7017 C CA . ARG B 1 336 ? -20.375 41.469 8.375 1 89.25 336 ARG B CA 1
ATOM 7018 C C . ARG B 1 336 ? -19.578 40.531 9.25 1 89.25 336 ARG B C 1
ATOM 7020 O O . ARG B 1 336 ? -18.5 40.875 9.758 1 89.25 336 ARG B O 1
ATOM 7027 N N . LEU B 1 337 ? -20.094 39.344 9.445 1 93.12 337 LEU B N 1
ATOM 7028 C CA . LEU B 1 337 ? -19.438 38.375 10.297 1 93.12 337 LEU B CA 1
ATOM 7029 C C . LEU B 1 337 ? -18.234 37.75 9.586 1 93.12 337 LEU B C 1
ATOM 7031 O O . LEU B 1 337 ? -17.375 37.125 10.219 1 93.12 337 LEU B O 1
ATOM 7035 N N . ILE B 1 338 ? -18.203 37.906 8.289 1 92.94 338 ILE B N 1
ATOM 7036 C CA . ILE B 1 338 ? -17.141 37.281 7.508 1 92.94 338 ILE B CA 1
ATOM 7037 C C . ILE B 1 338 ? -15.859 38.125 7.602 1 92.94 338 ILE B C 1
ATOM 7039 O O . ILE B 1 338 ? -15.758 39.188 6.965 1 92.94 338 ILE B O 1
ATOM 7043 N N . ALA B 1 339 ? -14.938 37.625 8.375 1 93.44 339 ALA B N 1
ATOM 7044 C CA . ALA B 1 339 ? -13.695 38.375 8.578 1 93.44 339 ALA B CA 1
ATOM 7045 C C . ALA B 1 339 ? -12.711 38.094 7.445 1 93.44 339 ALA B C 1
ATOM 7047 O O . ALA B 1 339 ? -11.992 39 7.016 1 93.44 339 ALA B O 1
ATOM 7048 N N . ILE B 1 340 ? -12.602 36.875 6.988 1 93.75 340 ILE B N 1
ATOM 7049 C CA . ILE B 1 340 ? -11.75 36.469 5.871 1 93.75 340 ILE B CA 1
ATOM 7050 C C . ILE B 1 340 ? -12.617 35.938 4.73 1 93.75 340 ILE B C 1
ATOM 7052 O O . ILE B 1 340 ? -13.039 34.781 4.754 1 93.75 340 ILE B O 1
ATOM 7056 N N . PRO B 1 341 ? -12.812 36.781 3.762 1 91.31 341 PRO B N 1
ATOM 7057 C CA . PRO B 1 341 ? -13.695 36.344 2.67 1 91.31 341 PRO B CA 1
ATOM 7058 C C . PRO B 1 341 ? -13.031 35.312 1.745 1 91.31 341 PRO B C 1
ATOM 7060 O O . PRO B 1 341 ? -11.836 35.438 1.456 1 91.31 341 PRO B O 1
ATOM 7063 N N . LEU B 1 342 ? -13.758 34.344 1.411 1 92.81 342 LEU B N 1
ATOM 7064 C CA . LEU B 1 342 ? -13.352 33.375 0.385 1 92.81 342 LEU B CA 1
ATOM 7065 C C . LEU B 1 342 ? -13.609 33.938 -1.011 1 92.81 342 LEU B C 1
ATOM 7067 O O . LEU B 1 342 ? -14.727 34.344 -1.322 1 92.81 342 LEU B O 1
ATOM 7071 N N . THR B 1 343 ? -12.578 34 -1.811 1 89.69 343 THR B N 1
ATOM 7072 C CA . THR B 1 343 ? -12.703 34.5 -3.176 1 89.69 343 THR B CA 1
ATOM 7073 C C . THR B 1 343 ? -13.32 33.438 -4.082 1 89.69 343 THR B C 1
ATOM 7075 O O . THR B 1 343 ? -12.945 32.25 -4.02 1 89.69 343 THR B O 1
ATOM 7078 N N . ARG B 1 344 ? -14.148 33.875 -4.887 1 88.44 344 ARG B N 1
ATOM 7079 C CA . ARG B 1 344 ? -14.742 33 -5.875 1 88.44 344 ARG B CA 1
ATOM 7080 C C . ARG B 1 344 ? -13.766 32.688 -7.012 1 88.44 344 ARG B C 1
ATOM 7082 O O . ARG B 1 344 ? -13.117 33.625 -7.523 1 88.44 344 ARG B O 1
ATOM 7089 N N . ARG B 1 345 ? -13.758 31.516 -7.328 1 89.06 345 ARG B N 1
ATOM 7090 C CA . ARG B 1 345 ? -12.852 31.109 -8.398 1 89.06 345 ARG B CA 1
ATOM 7091 C C . ARG B 1 345 ? -13.336 31.625 -9.75 1 89.06 345 ARG B C 1
ATOM 7093 O O . ARG B 1 345 ? -14.539 31.594 -10.039 1 89.06 345 ARG B O 1
ATOM 7100 N N . LYS B 1 346 ? -12.445 32.031 -10.57 1 87.12 346 LYS B N 1
ATOM 7101 C CA . LYS B 1 346 ? -12.711 32.438 -11.953 1 87.12 346 LYS B CA 1
ATOM 7102 C C . LYS B 1 346 ? -12.43 31.281 -12.914 1 87.12 346 LYS B C 1
ATOM 7104 O O . LYS B 1 346 ? -12.656 31.406 -14.125 1 87.12 346 LYS B O 1
ATOM 7109 N N . HIS B 1 347 ? -11.953 30.219 -12.375 1 88 347 HIS B N 1
ATOM 7110 C CA . HIS B 1 347 ? -11.609 29 -13.117 1 88 347 HIS B CA 1
ATOM 7111 C C . HIS B 1 347 ? -10.539 29.281 -14.172 1 88 347 HIS B C 1
ATOM 7113 O O . HIS B 1 347 ? -10.609 28.766 -15.289 1 88 347 HIS B O 1
ATOM 7119 N N . ASP B 1 348 ? -9.852 30.219 -14 1 91.5 348 ASP B N 1
ATOM 7120 C CA . ASP B 1 348 ? -8.586 30.594 -14.625 1 91.5 348 ASP B CA 1
ATOM 7121 C C . ASP B 1 348 ? -7.484 30.734 -13.57 1 91.5 348 ASP B C 1
ATOM 7123 O O . ASP B 1 348 ? -7.477 31.703 -12.805 1 91.5 348 ASP B O 1
ATOM 7127 N N . MET B 1 349 ? -6.57 29.828 -13.594 1 93.69 349 MET B N 1
ATOM 7128 C CA . MET B 1 349 ? -5.613 29.719 -12.492 1 93.69 349 MET B CA 1
ATOM 7129 C C . MET B 1 349 ? -4.734 30.953 -12.406 1 93.69 349 MET B C 1
ATOM 7131 O O . MET B 1 349 ? -4.348 31.375 -11.305 1 93.69 349 MET B O 1
ATOM 7135 N N . ASP B 1 350 ? -4.406 31.578 -13.555 1 94.12 350 ASP B N 1
ATOM 7136 C CA . ASP B 1 350 ? -3.648 32.812 -13.539 1 94.12 350 ASP B CA 1
ATOM 7137 C C . ASP B 1 350 ? -4.406 33.906 -12.789 1 94.12 350 ASP B C 1
ATOM 7139 O O . ASP B 1 350 ? -3.807 34.688 -12.031 1 94.12 350 ASP B O 1
ATOM 7143 N N . GLN B 1 351 ? -5.68 33.938 -13.023 1 94.31 351 GLN B N 1
ATOM 7144 C CA . GLN B 1 351 ? -6.508 34.938 -12.375 1 94.31 351 GLN B CA 1
ATOM 7145 C C . GLN B 1 351 ? -6.777 34.562 -10.922 1 94.31 351 GLN B C 1
ATOM 7147 O O . GLN B 1 351 ? -6.781 35.438 -10.047 1 94.31 351 GLN B O 1
ATOM 7152 N N . ASP B 1 352 ? -6.992 33.375 -10.672 1 95.44 352 ASP B N 1
ATOM 7153 C CA . ASP B 1 352 ? -7.301 32.906 -9.328 1 95.44 352 ASP B CA 1
ATOM 7154 C C . ASP B 1 352 ? -6.129 33.125 -8.383 1 95.44 352 ASP B C 1
ATOM 7156 O O . ASP B 1 352 ? -6.324 33.469 -7.207 1 95.44 352 ASP B O 1
ATOM 7160 N N . LEU B 1 353 ? -4.875 33 -8.891 1 96.25 353 LEU B N 1
ATOM 7161 C CA . LEU B 1 353 ? -3.688 33.062 -8.047 1 96.25 353 LEU B CA 1
ATOM 7162 C C . LEU B 1 353 ? -3.047 34.469 -8.125 1 96.25 353 LEU B C 1
ATOM 7164 O O . LEU B 1 353 ? -1.908 34.625 -7.688 1 96.25 353 LEU B O 1
ATOM 7168 N N . LYS B 1 354 ? -3.777 35.375 -8.695 1 94.62 354 LYS B N 1
ATOM 7169 C CA . LYS B 1 354 ? -3.26 36.719 -8.75 1 94.62 354 LYS B CA 1
ATOM 7170 C C . LYS B 1 354 ? -3.146 37.344 -7.355 1 94.62 354 LYS B C 1
ATOM 7172 O O . LYS B 1 354 ? -4.051 37.188 -6.531 1 94.62 354 LYS B O 1
ATOM 7177 N N . VAL B 1 355 ? -2.014 37.969 -7.066 1 94.75 355 VAL B N 1
ATOM 7178 C CA . VAL B 1 355 ? -1.779 38.594 -5.77 1 94.75 355 VAL B CA 1
ATOM 7179 C C . VAL B 1 355 ? -2.092 40.062 -5.844 1 94.75 355 VAL B C 1
ATOM 7181 O O . VAL B 1 355 ? -1.47 40.812 -6.617 1 94.75 355 VAL B O 1
ATOM 7184 N N . ASP B 1 356 ? -3.062 40.5 -5.086 1 93.06 356 ASP B N 1
ATOM 7185 C CA . ASP B 1 356 ? -3.375 41.906 -4.926 1 93.06 356 ASP B CA 1
ATOM 7186 C C . ASP B 1 356 ? -2.49 42.562 -3.863 1 93.06 356 ASP B C 1
ATOM 7188 O O . ASP B 1 356 ? -2.49 42.125 -2.707 1 93.06 356 ASP B O 1
ATOM 7192 N N . PRO B 1 357 ? -1.704 43.562 -4.176 1 91.25 357 PRO B N 1
ATOM 7193 C CA . PRO B 1 357 ? -0.787 44.156 -3.209 1 91.25 357 PRO B CA 1
ATOM 7194 C C . PRO B 1 357 ? -1.516 44.875 -2.068 1 91.25 357 PRO B C 1
ATOM 7196 O O . PRO B 1 357 ? -0.932 45.094 -1.008 1 91.25 357 PRO B O 1
ATOM 7199 N N . ASP B 1 358 ? -2.801 45.156 -2.289 1 91.94 358 ASP B N 1
ATOM 7200 C CA . ASP B 1 358 ? -3.486 46 -1.313 1 91.94 358 ASP B CA 1
ATOM 7201 C C . ASP B 1 358 ? -4.504 45.188 -0.51 1 91.94 358 ASP B C 1
ATOM 7203 O O . ASP B 1 358 ? -5.082 45.688 0.455 1 91.94 358 ASP B O 1
ATOM 7207 N N . MET B 1 359 ? -4.727 44.031 -0.943 1 93.44 359 MET B N 1
ATOM 7208 C CA . MET B 1 359 ? -5.75 43.25 -0.25 1 93.44 359 MET B CA 1
ATOM 7209 C C . MET B 1 359 ? -5.363 41.781 -0.175 1 93.44 359 MET B C 1
ATOM 7211 O O . MET B 1 359 ? -4.836 41.25 -1.14 1 93.44 359 MET B O 1
ATOM 7215 N N . VAL B 1 360 ? -5.656 41.188 0.967 1 95.19 360 VAL B N 1
ATOM 7216 C CA . VAL B 1 360 ? -5.426 39.75 1.144 1 95.19 360 VAL B CA 1
ATOM 7217 C C . VAL B 1 360 ? -6.758 39 1.1 1 95.19 360 VAL B C 1
ATOM 7219 O O . VAL B 1 360 ? -7.812 39.594 1.362 1 95.19 360 VAL B O 1
ATOM 7222 N N . THR B 1 361 ? -6.688 37.719 0.715 1 93.69 361 THR B N 1
ATOM 7223 C CA . THR B 1 361 ? -7.895 36.938 0.564 1 93.69 361 THR B CA 1
ATOM 7224 C C . THR B 1 361 ? -7.594 35.438 0.816 1 93.69 361 THR B C 1
ATOM 7226 O O . THR B 1 361 ? -6.465 35.094 1.156 1 93.69 361 THR B O 1
ATOM 7229 N N . ARG B 1 362 ? -8.625 34.656 0.761 1 96.56 362 ARG B N 1
ATOM 7230 C CA . ARG B 1 362 ? -8.508 33.219 0.841 1 96.56 362 ARG B CA 1
ATOM 7231 C C . ARG B 1 362 ? -9.062 32.531 -0.417 1 96.56 362 ARG B C 1
ATOM 7233 O O . ARG B 1 362 ? -10.078 32.969 -0.958 1 96.56 362 ARG B O 1
ATOM 7240 N N . LEU B 1 363 ? -8.328 31.609 -0.896 1 96.88 363 LEU B N 1
ATOM 7241 C CA . LEU B 1 363 ? -8.75 30.781 -2.014 1 96.88 363 LEU B CA 1
ATOM 7242 C C . LEU B 1 363 ? -8.859 29.312 -1.588 1 96.88 363 LEU B C 1
ATOM 7244 O O . LEU B 1 363 ? -8.18 28.891 -0.655 1 96.88 363 LEU B O 1
ATOM 7248 N N . SER B 1 364 ? -9.781 28.594 -2.168 1 96.56 364 SER B N 1
ATOM 7249 C CA . SER B 1 364 ? -9.914 27.156 -1.934 1 96.56 364 SER B CA 1
ATOM 7250 C C . SER B 1 364 ? -9.867 26.375 -3.242 1 96.56 364 SER B C 1
ATOM 7252 O O . SER B 1 364 ? -10.531 26.75 -4.215 1 96.56 364 SER B O 1
ATOM 7254 N N . LEU B 1 365 ? -9.039 25.344 -3.273 1 96.19 365 LEU B N 1
ATOM 7255 C CA . LEU B 1 365 ? -8.922 24.469 -4.434 1 96.19 365 LEU B CA 1
ATOM 7256 C C . LEU B 1 365 ? -9.141 23.016 -4.035 1 96.19 365 LEU B C 1
ATOM 7258 O O . LEU B 1 365 ? -8.617 22.562 -3.016 1 96.19 365 LEU B O 1
ATOM 7262 N N . GLY B 1 366 ? -9.945 22.328 -4.844 1 95.38 366 GLY B N 1
ATOM 7263 C CA . GLY B 1 366 ? -10.047 20.891 -4.652 1 95.38 366 GLY B CA 1
ATOM 7264 C C . GLY B 1 366 ? -8.766 20.141 -4.988 1 95.38 366 GLY B C 1
ATOM 7265 O O . GLY B 1 366 ? -7.93 20.656 -5.734 1 95.38 366 GLY B O 1
ATOM 7266 N N . GLU B 1 367 ? -8.641 18.969 -4.457 1 94.25 367 GLU B N 1
ATOM 7267 C CA . GLU B 1 367 ? -7.461 18.125 -4.602 1 94.25 367 GLU B CA 1
ATOM 7268 C C . GLU B 1 367 ? -7.055 17.984 -6.066 1 94.25 367 GLU B C 1
ATOM 7270 O O . GLU B 1 367 ? -5.891 18.203 -6.414 1 94.25 367 GLU B O 1
ATOM 7275 N N . LYS B 1 368 ? -7.973 17.672 -6.938 1 90.38 368 LYS B N 1
ATOM 7276 C CA . LYS B 1 368 ? -7.676 17.453 -8.352 1 90.38 368 LYS B CA 1
ATOM 7277 C C . LYS B 1 368 ? -7.211 18.734 -9.023 1 90.38 368 LYS B C 1
ATOM 7279 O O . LYS B 1 368 ? -6.223 18.734 -9.758 1 90.38 368 LYS B O 1
ATOM 7284 N N . ALA B 1 369 ? -7.953 19.812 -8.836 1 93 369 ALA B N 1
ATOM 7285 C CA . ALA B 1 369 ? -7.594 21.109 -9.398 1 93 369 ALA B CA 1
ATOM 7286 C C . ALA B 1 369 ? -6.215 21.547 -8.914 1 93 369 ALA B C 1
ATOM 7288 O O . ALA B 1 369 ? -5.422 22.078 -9.688 1 93 369 ALA B O 1
ATOM 7289 N N . TYR B 1 370 ? -5.973 21.297 -7.676 1 95.44 370 TYR B N 1
ATOM 7290 C CA . TYR B 1 370 ? -4.691 21.688 -7.105 1 95.44 370 TYR B CA 1
ATOM 7291 C C . TYR B 1 370 ? -3.553 20.875 -7.711 1 95.44 370 TYR B C 1
ATOM 7293 O O . TYR B 1 370 ? -2.496 21.422 -8.031 1 95.44 370 TYR B O 1
ATOM 7301 N N . GLU B 1 371 ? -3.695 19.562 -7.785 1 90.5 371 GLU B N 1
ATOM 7302 C CA . GLU B 1 371 ? -2.688 18.703 -8.391 1 90.5 371 GLU B CA 1
ATOM 7303 C C . GLU B 1 371 ? -2.289 19.188 -9.773 1 90.5 371 GLU B C 1
ATOM 7305 O O . GLU B 1 371 ? -1.111 19.172 -10.133 1 90.5 371 GLU B O 1
ATOM 7310 N N . LYS B 1 372 ? -3.234 19.656 -10.5 1 89.06 372 LYS B N 1
ATOM 7311 C CA . LYS B 1 372 ? -2.959 20.203 -11.82 1 89.06 372 LYS B CA 1
ATOM 7312 C C . LYS B 1 372 ? -2.229 21.547 -11.711 1 89.06 372 LYS B C 1
ATOM 7314 O O . LYS B 1 372 ? -1.301 21.812 -12.477 1 89.06 372 LYS B O 1
ATOM 7319 N N . ALA B 1 373 ? -2.635 22.344 -10.812 1 93.25 373 ALA B N 1
ATOM 7320 C CA . ALA B 1 373 ? -2.084 23.688 -10.641 1 93.25 373 ALA B CA 1
ATOM 7321 C C . ALA B 1 373 ? -0.604 23.625 -10.273 1 93.25 373 ALA B C 1
ATOM 7323 O O . ALA B 1 373 ? 0.182 24.469 -10.711 1 93.25 373 ALA B O 1
ATOM 7324 N N . ILE B 1 374 ? -0.186 22.656 -9.43 1 90.06 374 ILE B N 1
ATOM 7325 C CA . ILE B 1 374 ? 1.196 22.594 -8.969 1 90.06 374 ILE B CA 1
ATOM 7326 C C . ILE B 1 374 ? 2.121 22.312 -10.148 1 90.06 374 ILE B C 1
ATOM 7328 O O . ILE B 1 374 ? 3.275 22.734 -10.164 1 90.06 374 ILE B O 1
ATOM 7332 N N . VAL B 1 375 ? 1.649 21.625 -11.133 1 83.12 375 VAL B N 1
ATOM 7333 C CA . VAL B 1 375 ? 2.441 21.281 -12.305 1 83.12 375 VAL B CA 1
ATOM 7334 C C . VAL B 1 375 ? 2.611 22.516 -13.188 1 83.12 375 VAL B C 1
ATOM 7336 O O . VAL B 1 375 ? 3.711 22.797 -13.672 1 83.12 375 VAL B O 1
ATOM 7339 N N . THR B 1 376 ? 1.611 23.312 -13.312 1 88.62 376 THR B N 1
ATOM 7340 C CA . THR B 1 376 ? 1.612 24.391 -14.289 1 88.62 376 THR B CA 1
ATOM 7341 C C . THR B 1 376 ? 1.921 25.734 -13.617 1 88.62 376 THR B C 1
ATOM 7343 O O . THR B 1 376 ? 2.465 26.641 -14.25 1 88.62 376 THR B O 1
ATOM 7346 N N . HIS B 1 377 ? 1.55 25.859 -12.336 1 93.81 377 HIS B N 1
ATOM 7347 C CA . HIS B 1 377 ? 1.599 27.172 -11.68 1 93.81 377 HIS B CA 1
ATOM 7348 C C . HIS B 1 377 ? 2.291 27.078 -10.32 1 93.81 377 HIS B C 1
ATOM 7350 O O . HIS B 1 377 ? 1.88 27.734 -9.367 1 93.81 377 HIS B O 1
ATOM 7356 N N . GLY B 1 378 ? 3.299 26.266 -10.203 1 91.69 378 GLY B N 1
ATOM 7357 C CA . GLY B 1 378 ? 3.973 26.062 -8.93 1 91.69 378 GLY B CA 1
ATOM 7358 C C . GLY B 1 378 ? 4.5 27.359 -8.328 1 91.69 378 GLY B C 1
ATOM 7359 O O . GLY B 1 378 ? 4.266 27.641 -7.152 1 91.69 378 GLY B O 1
ATOM 7360 N N . ALA B 1 379 ? 5.199 28.109 -9.117 1 91.75 379 ALA B N 1
ATOM 7361 C CA . ALA B 1 379 ? 5.773 29.375 -8.656 1 91.75 379 ALA B CA 1
ATOM 7362 C C . ALA B 1 379 ? 4.684 30.344 -8.234 1 91.75 379 ALA B C 1
ATOM 7364 O O . ALA B 1 379 ? 4.84 31.078 -7.25 1 91.75 379 ALA B O 1
ATOM 7365 N N . HIS B 1 380 ? 3.596 30.375 -8.992 1 95.06 380 HIS B N 1
ATOM 7366 C CA . HIS B 1 380 ? 2.473 31.25 -8.672 1 95.06 380 HIS B CA 1
ATOM 7367 C C . HIS B 1 380 ? 1.863 30.891 -7.324 1 95.06 380 HIS B C 1
ATOM 7369 O O . HIS B 1 380 ? 1.461 31.766 -6.562 1 95.06 380 HIS B O 1
ATOM 7375 N N . ILE B 1 381 ? 1.803 29.641 -7.047 1 97.19 381 ILE B N 1
ATOM 7376 C CA . ILE B 1 381 ? 1.241 29.172 -5.781 1 97.19 381 ILE B CA 1
ATOM 7377 C C . ILE B 1 381 ? 2.121 29.641 -4.625 1 97.19 381 ILE B C 1
ATOM 7379 O O . ILE B 1 381 ? 1.618 30.141 -3.615 1 97.19 381 ILE B O 1
ATOM 7383 N N . ILE B 1 382 ? 3.414 29.484 -4.762 1 95.75 382 ILE B N 1
ATOM 7384 C CA . ILE B 1 382 ? 4.344 29.906 -3.719 1 95.75 382 ILE B CA 1
ATOM 7385 C C . ILE B 1 382 ? 4.199 31.406 -3.465 1 95.75 382 ILE B C 1
ATOM 7387 O O . ILE B 1 382 ? 4.098 31.828 -2.316 1 95.75 382 ILE B O 1
ATOM 7391 N N . ARG B 1 383 ? 4.145 32.188 -4.504 1 95.88 383 ARG B N 1
ATOM 7392 C CA . ARG B 1 383 ? 3.984 33.625 -4.359 1 95.88 383 ARG B CA 1
ATOM 7393 C C . ARG B 1 383 ? 2.646 33.969 -3.711 1 95.88 383 ARG B C 1
ATOM 7395 O O . ARG B 1 383 ? 2.58 34.844 -2.828 1 95.88 383 ARG B O 1
ATOM 7402 N N . PHE B 1 384 ? 1.616 33.344 -4.168 1 97.44 384 PHE B N 1
ATOM 7403 C CA . PHE B 1 384 ? 0.278 33.594 -3.641 1 97.44 384 PHE B CA 1
ATOM 7404 C C . PHE B 1 384 ? 0.232 33.344 -2.141 1 97.44 384 PHE B C 1
ATOM 7406 O O . PHE B 1 384 ? -0.322 34.125 -1.384 1 97.44 384 PHE B O 1
ATOM 7413 N N . THR B 1 385 ? 0.844 32.281 -1.668 1 97.88 385 THR B N 1
ATOM 7414 C CA . THR B 1 385 ? 0.738 31.812 -0.286 1 97.88 385 THR B CA 1
ATOM 7415 C C . THR B 1 385 ? 1.64 32.656 0.625 1 97.88 385 THR B C 1
ATOM 7417 O O . THR B 1 385 ? 1.593 32.5 1.85 1 97.88 385 THR B O 1
ATOM 7420 N N . GLN B 1 386 ? 2.465 33.469 0.108 1 97.12 386 GLN B N 1
ATOM 7421 C CA . GLN B 1 386 ? 3.293 34.344 0.923 1 97.12 386 GLN B CA 1
ATOM 7422 C C . GLN B 1 386 ? 2.455 35.438 1.571 1 97.12 386 GLN B C 1
ATOM 7424 O O . GLN B 1 386 ? 2.818 35.969 2.625 1 97.12 386 GLN B O 1
ATOM 7429 N N . ARG B 1 387 ? 1.304 35.719 0.929 1 96.94 387 ARG B N 1
ATOM 7430 C CA . ARG B 1 387 ? 0.496 36.812 1.415 1 96.94 387 ARG B CA 1
ATOM 7431 C C . ARG B 1 387 ? -0.934 36.375 1.704 1 96.94 387 ARG B C 1
ATOM 7433 O O . ARG B 1 387 ? -1.558 36.844 2.656 1 96.94 387 ARG B O 1
ATOM 7440 N N . ASN B 1 388 ? -1.464 35.531 0.847 1 97.75 388 ASN B N 1
ATOM 7441 C CA . ASN B 1 388 ? -2.854 35.094 0.929 1 97.75 388 ASN B CA 1
ATOM 7442 C C . ASN B 1 388 ? -2.971 33.719 1.569 1 97.75 388 ASN B C 1
ATOM 7444 O O . ASN B 1 388 ? -1.961 33.094 1.872 1 97.75 388 ASN B O 1
ATOM 7448 N N . LEU B 1 389 ? -4.207 33.281 1.864 1 98.25 389 LEU B N 1
ATOM 7449 C CA . LEU B 1 389 ? -4.477 31.938 2.365 1 98.25 389 LEU B CA 1
ATOM 7450 C C . LEU B 1 389 ? -4.988 31.047 1.247 1 98.25 389 LEU B C 1
ATOM 7452 O O . LEU B 1 389 ? -5.816 31.453 0.437 1 98.25 389 LEU B O 1
ATOM 7456 N N . LEU B 1 390 ? -4.395 29.922 1.155 1 98.5 390 LEU B N 1
ATOM 7457 C CA . LEU B 1 390 ? -4.871 28.891 0.235 1 98.5 390 LEU B CA 1
ATOM 7458 C C . LEU B 1 390 ? -5.273 27.625 0.991 1 98.5 390 LEU B C 1
ATOM 7460 O O . LEU B 1 390 ? -4.516 27.125 1.823 1 98.5 390 LEU B O 1
ATOM 7464 N N . ARG B 1 391 ? -6.492 27.219 0.742 1 98.19 391 ARG B N 1
ATOM 7465 C CA . ARG B 1 391 ? -7 25.953 1.288 1 98.19 391 ARG B CA 1
ATOM 7466 C C . ARG B 1 391 ? -7.129 24.906 0.2 1 98.19 391 ARG B C 1
ATOM 7468 O O . ARG B 1 391 ? -7.652 25.172 -0.881 1 98.19 391 ARG B O 1
ATOM 7475 N N . ILE B 1 392 ? -6.598 23.734 0.48 1 97.81 392 ILE B N 1
ATOM 7476 C CA . ILE B 1 392 ? -6.848 22.594 -0.393 1 97.81 392 ILE B CA 1
ATOM 7477 C C . ILE B 1 392 ? -7.594 21.516 0.378 1 97.81 392 ILE B C 1
ATOM 7479 O O . ILE B 1 392 ? -7.418 21.375 1.59 1 97.81 392 ILE B O 1
ATOM 7483 N N . PHE B 1 393 ? -8.453 20.812 -0.318 1 95.88 393 PHE B N 1
ATOM 7484 C CA . PHE B 1 393 ? -9.305 19.859 0.388 1 95.88 393 PHE B CA 1
ATOM 7485 C C . PHE B 1 393 ? -9.477 18.594 -0.423 1 95.88 393 PHE B C 1
ATOM 7487 O O . PHE B 1 393 ? -9.297 18.594 -1.643 1 95.88 393 PHE B O 1
ATOM 7494 N N . PRO B 1 394 ? -9.766 17.438 0.282 1 93.69 394 PRO B N 1
ATOM 7495 C CA . PRO B 1 394 ? -9.844 16.125 -0.364 1 93.69 394 PRO B CA 1
ATOM 7496 C C . PRO B 1 394 ? -10.914 16.062 -1.449 1 93.69 394 PRO B C 1
ATOM 7498 O O . PRO B 1 394 ? -11.953 16.719 -1.337 1 93.69 394 PRO B O 1
ATOM 7501 N N . ARG B 1 395 ? -10.609 15.195 -2.426 1 89.69 395 ARG B N 1
ATOM 7502 C CA . ARG B 1 395 ? -11.57 15 -3.504 1 89.69 395 ARG B CA 1
ATOM 7503 C C . ARG B 1 395 ? -12.82 14.297 -2.996 1 89.69 395 ARG B C 1
ATOM 7505 O O . ARG B 1 395 ? -12.766 13.531 -2.031 1 89.69 395 ARG B O 1
ATOM 7512 N N . SER B 1 396 ? -13.852 14.484 -3.668 1 80.19 396 SER B N 1
ATOM 7513 C CA . SER B 1 396 ? -15.156 13.977 -3.256 1 80.19 396 SER B CA 1
ATOM 7514 C C . SER B 1 396 ? -15.227 12.453 -3.396 1 80.19 396 SER B C 1
ATOM 7516 O O . SER B 1 396 ? -16.047 11.805 -2.754 1 80.19 396 SER B O 1
ATOM 7518 N N . THR B 1 397 ? -14.336 11.875 -4.172 1 74.5 397 THR B N 1
ATOM 7519 C CA . THR B 1 397 ? -14.367 10.438 -4.426 1 74.5 397 THR B CA 1
ATOM 7520 C C . THR B 1 397 ? -13.758 9.672 -3.252 1 74.5 397 THR B C 1
ATOM 7522 O O . THR B 1 397 ? -13.82 8.445 -3.207 1 74.5 397 THR B O 1
ATOM 7525 N N . ARG B 1 398 ? -13.18 10.414 -2.369 1 80.31 398 ARG B N 1
ATOM 7526 C CA . ARG B 1 398 ? -12.648 9.773 -1.173 1 80.31 398 ARG B CA 1
ATOM 7527 C C . ARG B 1 398 ? -13.758 9.453 -0.177 1 80.31 398 ARG B C 1
ATOM 7529 O O . ARG B 1 398 ? -13.773 9.992 0.931 1 80.31 398 ARG B O 1
ATOM 7536 N N . ILE B 1 399 ? -14.508 8.469 -0.394 1 76.81 399 ILE B N 1
ATOM 7537 C CA . ILE B 1 399 ? -15.742 8.133 0.315 1 76.81 399 ILE B CA 1
ATOM 7538 C C . ILE B 1 399 ? -15.406 7.582 1.698 1 76.81 399 ILE B C 1
ATOM 7540 O O . ILE B 1 399 ? -16.156 7.797 2.656 1 76.81 399 ILE B O 1
ATOM 7544 N N . THR B 1 400 ? -14.336 6.934 1.807 1 76.94 400 THR B N 1
ATOM 7545 C CA . THR B 1 400 ? -13.969 6.285 3.062 1 76.94 400 THR B CA 1
ATOM 7546 C C . THR B 1 400 ? -13.188 7.242 3.959 1 76.94 400 THR B C 1
ATOM 7548 O O . THR B 1 400 ? -12.586 6.82 4.945 1 76.94 400 THR B O 1
ATOM 7551 N N . SER B 1 401 ? -13.078 8.508 3.607 1 86 401 SER B N 1
ATOM 7552 C CA . SER B 1 401 ? -12.391 9.531 4.387 1 86 401 SER B CA 1
ATOM 7553 C C . SER B 1 401 ? -10.883 9.328 4.363 1 86 401 SER B C 1
ATOM 7555 O O . SER B 1 401 ? -10.203 9.578 5.359 1 86 401 SER B O 1
ATOM 7557 N N . SER B 1 402 ? -10.406 8.789 3.256 1 86.44 402 SER B N 1
ATOM 7558 C CA . SER B 1 402 ? -8.961 8.766 3.049 1 86.44 402 SER B CA 1
ATOM 7559 C C . SER B 1 402 ? -8.422 10.172 2.797 1 86.44 402 SER B C 1
ATOM 7561 O O . SER B 1 402 ? -9.18 11.086 2.488 1 86.44 402 SER B O 1
ATOM 7563 N N . ASN B 1 403 ? -7.152 10.344 3.08 1 91.31 403 ASN B N 1
ATOM 7564 C CA . ASN B 1 403 ? -6.535 11.656 2.93 1 91.31 403 ASN B CA 1
ATOM 7565 C C . ASN B 1 403 ? -5.488 11.664 1.819 1 91.31 403 ASN B C 1
ATOM 7567 O O . ASN B 1 403 ? -4.949 10.609 1.464 1 91.31 403 ASN B O 1
ATOM 7571 N N . TYR B 1 404 ? -5.27 12.773 1.165 1 91.38 404 TYR B N 1
ATOM 7572 C CA . TYR B 1 404 ? -4.156 12.984 0.246 1 91.38 404 TYR B CA 1
ATOM 7573 C C . TYR B 1 404 ? -2.881 13.336 1.004 1 91.38 404 TYR B C 1
ATOM 7575 O O . TYR B 1 404 ? -2.91 13.539 2.221 1 91.38 404 TYR B O 1
ATOM 7583 N N . ASN B 1 405 ? -1.725 13.273 0.308 1 91 405 ASN B N 1
ATOM 7584 C CA . ASN B 1 405 ? -0.447 13.641 0.913 1 91 405 ASN B CA 1
ATOM 7585 C C . ASN B 1 405 ? -0.384 15.125 1.241 1 91 405 ASN B C 1
ATOM 7587 O O . ASN B 1 405 ? -0.366 15.961 0.339 1 91 405 ASN B O 1
ATOM 7591 N N . PRO B 1 406 ? -0.344 15.477 2.518 1 94.94 406 PRO B N 1
ATOM 7592 C CA . PRO B 1 406 ? -0.373 16.906 2.873 1 94.94 406 PRO B CA 1
ATOM 7593 C C . PRO B 1 406 ? 0.864 17.656 2.393 1 94.94 406 PRO B C 1
ATOM 7595 O O . PRO B 1 406 ? 0.822 18.875 2.23 1 94.94 406 PRO B O 1
ATOM 7598 N N . LEU B 1 407 ? 1.947 16.953 2.145 1 92.62 407 LEU B N 1
ATOM 7599 C CA . LEU B 1 407 ? 3.178 17.609 1.702 1 92.62 407 LEU B CA 1
ATOM 7600 C C . LEU B 1 407 ? 3.016 18.188 0.301 1 92.62 407 LEU B C 1
ATOM 7602 O O . LEU B 1 407 ? 3.803 19.031 -0.119 1 92.62 407 LEU B O 1
ATOM 7606 N N . MET B 1 408 ? 2.039 17.734 -0.381 1 91.12 408 MET B N 1
ATOM 7607 C CA . MET B 1 408 ? 1.783 18.359 -1.678 1 91.12 408 MET B CA 1
ATOM 7608 C C . MET B 1 408 ? 1.388 19.828 -1.513 1 91.12 408 MET B C 1
ATOM 7610 O O . MET B 1 408 ? 1.611 20.641 -2.41 1 91.12 408 MET B O 1
ATOM 7614 N N . GLY B 1 409 ? 0.821 20.125 -0.358 1 96.69 409 GLY B N 1
ATOM 7615 C CA . GLY B 1 409 ? 0.46 21.5 -0.051 1 96.69 409 GLY B CA 1
ATOM 7616 C C . GLY B 1 409 ? 1.574 22.281 0.63 1 96.69 409 GLY B C 1
ATOM 7617 O O . GLY B 1 409 ? 2.004 23.328 0.138 1 96.69 409 GLY B O 1
ATOM 7618 N N . TRP B 1 410 ? 2.15 21.734 1.667 1 96.5 410 TRP B N 1
ATOM 7619 C CA . TRP B 1 410 ? 3.104 22.438 2.521 1 96.5 410 TRP B CA 1
ATOM 7620 C C . TRP B 1 410 ? 4.363 22.797 1.748 1 96.5 410 TRP B C 1
ATOM 7622 O O . TRP B 1 410 ? 4.949 23.859 1.963 1 96.5 410 TRP B O 1
ATOM 7632 N N . ARG B 1 411 ? 4.773 21.984 0.809 1 92.69 411 ARG B N 1
ATOM 7633 C CA . ARG B 1 411 ? 5.992 22.25 0.053 1 92.69 411 ARG B CA 1
ATOM 7634 C C . ARG B 1 411 ? 5.852 23.5 -0.797 1 92.69 411 ARG B C 1
ATOM 7636 O O . ARG B 1 411 ? 6.848 24.078 -1.243 1 92.69 411 ARG B O 1
ATOM 7643 N N . TYR B 1 412 ? 4.621 23.891 -1.026 1 95.56 412 TYR B N 1
ATOM 7644 C CA . TYR B 1 412 ? 4.371 25.078 -1.834 1 95.56 412 TYR B CA 1
ATOM 7645 C C . TYR B 1 412 ? 3.863 26.234 -0.971 1 95.56 412 TYR B C 1
ATOM 7647 O O . TYR B 1 412 ? 3.459 27.281 -1.491 1 95.56 412 TYR B O 1
ATOM 7655 N N . GLY B 1 413 ? 3.791 26.016 0.33 1 97.62 413 GLY B N 1
ATOM 7656 C CA . GLY B 1 413 ? 3.43 27.078 1.252 1 97.62 413 GLY B CA 1
ATOM 7657 C C . GLY B 1 413 ? 1.951 27.109 1.586 1 97.62 413 GLY B C 1
ATOM 7658 O O . GLY B 1 413 ? 1.48 28.016 2.277 1 97.62 413 GLY B O 1
ATOM 7659 N N . VAL B 1 414 ? 1.232 26.125 1.103 1 98.5 414 VAL B N 1
ATOM 7660 C CA . VAL B 1 414 ? -0.204 26.094 1.357 1 98.5 414 VAL B CA 1
ATOM 7661 C C . VAL B 1 414 ? -0.46 26.016 2.861 1 98.5 414 VAL B C 1
ATOM 7663 O O . VAL B 1 414 ? 0.093 25.156 3.545 1 98.5 414 VAL B O 1
ATOM 7666 N N . GLN B 1 415 ? -1.297 26.906 3.359 1 98.69 415 GLN B N 1
ATOM 7667 C CA . GLN B 1 415 ? -1.512 27.031 4.797 1 98.69 415 GLN B CA 1
ATOM 7668 C C . GLN B 1 415 ? -2.557 26.031 5.285 1 98.69 415 GLN B C 1
ATOM 7670 O O . GLN B 1 415 ? -2.371 25.391 6.316 1 98.69 415 GLN B O 1
ATOM 7675 N N . MET B 1 416 ? -3.592 25.891 4.527 1 98.62 416 MET B N 1
ATOM 7676 C CA . MET B 1 416 ? -4.727 25.094 4.98 1 98.62 416 MET B CA 1
ATOM 7677 C C . MET B 1 416 ? -4.852 23.812 4.156 1 98.62 416 MET B C 1
ATOM 7679 O O . MET B 1 416 ? -5.617 23.766 3.193 1 98.62 416 MET B O 1
ATOM 7683 N N . VAL B 1 417 ? -4.168 22.812 4.613 1 98.44 417 VAL B N 1
ATOM 7684 C CA . VAL B 1 417 ? -4.277 21.484 4.012 1 98.44 417 VAL B CA 1
ATOM 7685 C C . VAL B 1 417 ? -5.293 20.656 4.781 1 98.44 417 VAL B C 1
ATOM 7687 O O . VAL B 1 417 ? -4.957 20.047 5.801 1 98.44 417 VAL B O 1
ATOM 7690 N N . ALA B 1 418 ? -6.48 20.609 4.227 1 98.19 418 ALA B N 1
ATOM 7691 C CA . ALA B 1 418 ? -7.598 20.047 4.969 1 98.19 418 ALA B CA 1
ATOM 7692 C C . ALA B 1 418 ? -7.516 18.516 4.996 1 98.19 418 ALA B C 1
ATOM 7694 O O . ALA B 1 418 ? -7.289 17.891 3.965 1 98.19 418 ALA B O 1
ATOM 7695 N N . ALA B 1 419 ? -7.68 17.984 6.164 1 96.25 419 ALA B N 1
ATOM 7696 C CA . ALA B 1 419 ? -7.617 16.531 6.336 1 96.25 419 ALA B CA 1
ATOM 7697 C C . ALA B 1 419 ? -8.898 16 6.973 1 96.25 419 ALA B C 1
ATOM 7699 O O . ALA B 1 419 ? -9.477 16.641 7.848 1 96.25 419 ALA B O 1
ATOM 7700 N N . ASN B 1 420 ? -9.336 14.859 6.484 1 93.88 420 ASN B N 1
ATOM 7701 C CA . ASN B 1 420 ? -10.344 14.094 7.207 1 93.88 420 ASN B CA 1
ATOM 7702 C C . ASN B 1 420 ? -9.797 13.539 8.516 1 93.88 420 ASN B C 1
ATOM 7704 O O . ASN B 1 420 ? -9.094 12.523 8.523 1 93.88 420 ASN B O 1
ATOM 7708 N N . MET B 1 421 ? -10.281 14.109 9.578 1 91.94 421 MET B N 1
ATOM 7709 C CA . MET B 1 421 ? -9.703 13.797 10.883 1 91.94 421 MET B CA 1
ATOM 7710 C C . MET B 1 421 ? -10.219 12.461 11.398 1 91.94 421 MET B C 1
ATOM 7712 O O . MET B 1 421 ? -9.625 11.867 12.305 1 91.94 421 MET B O 1
ATOM 7716 N N . GLN B 1 422 ? -11.328 12.047 10.891 1 86.19 422 GLN B N 1
ATOM 7717 C CA . GLN B 1 422 ? -11.898 10.773 11.344 1 86.19 422 GLN B CA 1
ATOM 7718 C C . GLN B 1 422 ? -11.297 9.602 10.57 1 86.19 422 GLN B C 1
ATOM 7720 O O . GLN B 1 422 ? -11.578 8.445 10.875 1 86.19 422 GLN B O 1
ATOM 7725 N N . GLY B 1 423 ? -10.547 9.992 9.555 1 83.12 423 GLY B N 1
ATOM 7726 C CA . GLY B 1 423 ? -9.859 8.945 8.812 1 83.12 423 GLY B CA 1
ATOM 7727 C C . GLY B 1 423 ? -8.648 8.391 9.539 1 83.12 423 GLY B C 1
ATOM 7728 O O . GLY B 1 423 ? -8.508 8.57 10.75 1 83.12 423 GLY B O 1
ATOM 7729 N N . HIS B 1 424 ? -7.941 7.598 8.891 1 80.38 424 HIS B N 1
ATOM 7730 C CA . HIS B 1 424 ? -6.691 7.051 9.398 1 80.38 424 HIS B CA 1
ATOM 7731 C C . HIS B 1 424 ? -5.723 6.727 8.266 1 80.38 424 HIS B C 1
ATOM 7733 O O . HIS B 1 424 ? -6.066 6.875 7.09 1 80.38 424 HIS B O 1
ATOM 7739 N N . GLY B 1 425 ? -4.484 6.5 8.773 1 85.06 425 GLY B N 1
ATOM 7740 C CA . GLY B 1 425 ? -3.496 6.113 7.781 1 85.06 425 GLY B CA 1
ATOM 7741 C C . GLY B 1 425 ? -2.299 7.047 7.734 1 85.06 425 GLY B C 1
ATOM 7742 O O . GLY B 1 425 ? -2.256 8.047 8.453 1 85.06 425 GLY B O 1
ATOM 7743 N N . ARG B 1 426 ? -1.41 6.789 6.828 1 86.25 426 ARG B N 1
ATOM 7744 C CA . ARG B 1 426 ? -0.094 7.414 6.762 1 86.25 426 ARG B CA 1
ATOM 7745 C C . ARG B 1 426 ? -0.21 8.898 6.445 1 86.25 426 ARG B C 1
ATOM 7747 O O . ARG B 1 426 ? 0.526 9.719 7.004 1 86.25 426 ARG B O 1
ATOM 7754 N N . LYS B 1 427 ? -1.127 9.203 5.559 1 90.12 427 LYS B N 1
ATOM 7755 C CA . LYS B 1 427 ? -1.261 10.602 5.176 1 90.12 427 LYS B CA 1
ATOM 7756 C C . LYS B 1 427 ? -1.73 11.453 6.355 1 90.12 427 LYS B C 1
ATOM 7758 O O . LYS B 1 427 ? -1.26 12.578 6.543 1 90.12 427 LYS B O 1
ATOM 7763 N N . LEU B 1 428 ? -2.654 10.922 7.137 1 92.62 428 LEU B N 1
ATOM 7764 C CA . LEU B 1 428 ? -3.098 11.641 8.32 1 92.62 428 LEU B CA 1
ATOM 7765 C C . LEU B 1 428 ? -1.985 11.719 9.359 1 92.62 428 LEU B C 1
ATOM 7767 O O . LEU B 1 428 ? -1.857 12.719 10.07 1 92.62 428 LEU B O 1
ATOM 7771 N N . TRP B 1 429 ? -1.202 10.648 9.445 1 92.44 429 TRP B N 1
ATOM 7772 C CA . TRP B 1 429 ? -0.087 10.648 10.391 1 92.44 429 TRP B CA 1
ATOM 7773 C C . TRP B 1 429 ? 0.871 11.797 10.102 1 92.44 429 TRP B C 1
ATOM 7775 O O . TRP B 1 429 ? 1.429 12.398 11.023 1 92.44 429 TRP B O 1
ATOM 7785 N N . LEU B 1 430 ? 1.104 12.062 8.82 1 93 430 LEU B N 1
ATOM 7786 C CA . LEU B 1 430 ? 1.967 13.172 8.445 1 93 430 LEU B CA 1
ATOM 7787 C C . LEU B 1 430 ? 1.419 14.492 8.977 1 93 430 LEU B C 1
ATOM 7789 O O . LEU B 1 430 ? 2.17 15.312 9.508 1 93 430 LEU B O 1
ATOM 7793 N N . THR B 1 431 ? 0.142 14.602 8.844 1 95.38 431 THR B N 1
ATOM 7794 C CA . THR B 1 431 ? -0.499 15.82 9.336 1 95.38 431 THR B CA 1
ATOM 7795 C C . THR B 1 431 ? -0.36 15.93 10.852 1 95.38 431 THR B C 1
ATOM 7797 O O . THR B 1 431 ? 0.017 16.984 11.375 1 95.38 431 THR B O 1
ATOM 7800 N N . GLN B 1 432 ? -0.662 14.883 11.492 1 93.94 432 GLN B N 1
ATOM 7801 C CA . GLN B 1 432 ? -0.521 14.859 12.938 1 93.94 432 GLN B CA 1
ATOM 7802 C C . GLN B 1 432 ? 0.919 15.141 13.359 1 93.94 432 GLN B C 1
ATOM 7804 O O . GLN B 1 432 ? 1.161 15.875 14.32 1 93.94 432 GLN B O 1
ATOM 7809 N N . GLY B 1 433 ? 1.805 14.562 12.617 1 93.12 433 GLY B N 1
ATOM 7810 C CA . GLY B 1 433 ? 3.215 14.781 12.906 1 93.12 433 GLY B CA 1
ATOM 7811 C C . GLY B 1 433 ? 3.635 16.234 12.758 1 93.12 433 GLY B C 1
ATOM 7812 O O . GLY B 1 433 ? 4.363 16.75 13.602 1 93.12 433 GLY B O 1
ATOM 7813 N N . MET B 1 434 ? 3.232 16.891 11.688 1 95.44 434 MET B N 1
ATOM 7814 C CA . MET B 1 434 ? 3.555 18.297 11.43 1 95.44 434 MET B CA 1
ATOM 7815 C C . MET B 1 434 ? 3.117 19.172 12.594 1 95.44 434 MET B C 1
ATOM 7817 O O . MET B 1 434 ? 3.891 20.016 13.07 1 95.44 434 MET B O 1
ATOM 7821 N N . PHE B 1 435 ? 2.025 18.891 13.133 1 96.81 435 PHE B N 1
ATOM 7822 C CA . PHE B 1 435 ? 1.434 19.859 14.047 1 96.81 435 PHE B CA 1
ATOM 7823 C C . PHE B 1 435 ? 1.706 19.469 15.492 1 96.81 435 PHE B C 1
ATOM 7825 O O . PHE B 1 435 ? 1.148 20.062 16.422 1 96.81 435 PHE B O 1
ATOM 7832 N N . ARG B 1 436 ? 2.555 18.469 15.672 1 93.75 436 ARG B N 1
ATOM 7833 C CA . ARG B 1 436 ? 3.188 18.297 16.969 1 93.75 436 ARG B CA 1
ATOM 7834 C C . ARG B 1 436 ? 4.207 19.406 17.234 1 93.75 436 ARG B C 1
ATOM 7836 O O . ARG B 1 436 ? 4.637 19.609 18.359 1 93.75 436 ARG B O 1
ATOM 7843 N N . ALA B 1 437 ? 4.531 20.094 16.219 1 94.5 437 ALA B N 1
ATOM 7844 C CA . ALA B 1 437 ? 5.52 21.172 16.297 1 94.5 437 ALA B CA 1
ATOM 7845 C C . ALA B 1 437 ? 4.941 22.391 17.016 1 94.5 437 ALA B C 1
ATOM 7847 O O . ALA B 1 437 ? 3.721 22.531 17.125 1 94.5 437 ALA B O 1
ATOM 7848 N N . ASN B 1 438 ? 5.887 23.203 17.5 1 96.44 438 ASN B N 1
ATOM 7849 C CA . ASN B 1 438 ? 5.543 24.5 18.078 1 96.44 438 ASN B CA 1
ATOM 7850 C C . ASN B 1 438 ? 4.562 24.344 19.234 1 96.44 438 ASN B C 1
ATOM 7852 O O . ASN B 1 438 ? 3.535 25.031 19.281 1 96.44 438 ASN B O 1
ATOM 7856 N N . GLY B 1 439 ? 4.852 23.312 20.016 1 93.31 439 GLY B N 1
ATOM 7857 C CA . GLY B 1 439 ? 4.07 23.078 21.219 1 93.31 439 GLY B CA 1
ATOM 7858 C C . GLY B 1 439 ? 2.705 22.484 20.938 1 93.31 439 GLY B C 1
ATOM 7859 O O . GLY B 1 439 ? 1.838 22.469 21.828 1 93.31 439 GLY B O 1
ATOM 7860 N N . GLY B 1 440 ? 2.449 22.109 19.688 1 94.62 440 GLY B N 1
ATOM 7861 C CA . GLY B 1 440 ? 1.164 21.531 19.328 1 94.62 440 GLY B CA 1
ATOM 7862 C C . GLY B 1 440 ? 0.036 22.547 19.312 1 94.62 440 GLY B C 1
ATOM 7863 O O . GLY B 1 440 ? -1.123 22.188 19.531 1 94.62 440 GLY B O 1
ATOM 7864 N N . CYS B 1 441 ? 0.315 23.766 19 1 97.44 441 CYS B N 1
ATOM 7865 C CA . CYS B 1 441 ? -0.673 24.828 19.141 1 97.44 441 CYS B CA 1
ATOM 7866 C C . CYS B 1 441 ? -1.553 24.922 17.906 1 97.44 441 CYS B C 1
ATOM 7868 O O . CYS B 1 441 ? -2.514 25.688 17.875 1 97.44 441 CYS B O 1
ATOM 7870 N N . GLY B 1 442 ? -1.202 24.172 16.859 1 98.31 442 GLY B N 1
ATOM 7871 C CA . GLY B 1 442 ? -2.02 24.156 15.656 1 98.31 442 GLY B CA 1
ATOM 7872 C C . GLY B 1 442 ? -1.528 25.109 14.586 1 98.31 442 GLY B C 1
ATOM 7873 O O . GLY B 1 442 ? -2.094 25.172 13.492 1 98.31 442 GLY B O 1
ATOM 7874 N N . TYR B 1 443 ? -0.521 25.906 14.891 1 98.62 443 TYR B N 1
ATOM 7875 C CA . TYR B 1 443 ? 0.146 26.812 13.953 1 98.62 443 TYR B CA 1
ATOM 7876 C C . TYR B 1 443 ? 1.639 26.516 13.883 1 98.62 443 TYR B C 1
ATOM 7878 O O . TYR B 1 443 ? 2.303 26.375 14.914 1 98.62 443 TYR B O 1
ATOM 7886 N N . VAL B 1 444 ? 2.189 26.312 12.68 1 98.06 444 VAL B N 1
ATOM 7887 C CA . VAL B 1 444 ? 3.615 26.109 12.453 1 98.06 444 VAL B CA 1
ATOM 7888 C C . VAL B 1 444 ? 4.141 27.125 11.453 1 98.06 444 VAL B C 1
ATOM 7890 O O . VAL B 1 444 ? 3.605 27.266 10.352 1 98.06 444 VAL B O 1
ATOM 7893 N N . LYS B 1 445 ? 5.09 27.891 11.844 1 97.81 445 LYS B N 1
ATOM 7894 C CA . LYS B 1 445 ? 5.648 28.922 10.977 1 97.81 445 LYS B CA 1
ATOM 7895 C C . LYS B 1 445 ? 6.27 28.312 9.727 1 97.81 445 LYS B C 1
ATOM 7897 O O . LYS B 1 445 ? 6.988 27.312 9.805 1 97.81 445 LYS B O 1
ATOM 7902 N N . LYS B 1 446 ? 6.008 28.906 8.594 1 96.75 446 LYS B N 1
ATOM 7903 C CA . LYS B 1 446 ? 6.609 28.469 7.344 1 96.75 446 LYS B CA 1
ATOM 7904 C C . LYS B 1 446 ? 8.125 28.688 7.352 1 96.75 446 LYS B C 1
ATOM 7906 O O . LYS B 1 446 ? 8.617 29.641 7.953 1 96.75 446 LYS B O 1
ATOM 7911 N N . PRO B 1 447 ? 8.844 27.797 6.68 1 92.88 447 PRO B N 1
ATOM 7912 C CA . PRO B 1 447 ? 10.281 28.031 6.52 1 92.88 447 PRO B CA 1
ATOM 7913 C C . PRO B 1 447 ? 10.578 29.297 5.723 1 92.88 447 PRO B C 1
ATOM 7915 O O . PRO B 1 447 ? 9.836 29.656 4.809 1 92.88 447 PRO B O 1
ATOM 7918 N N . ASP B 1 448 ? 11.727 29.844 6.023 1 91.5 448 ASP B N 1
ATOM 7919 C CA . ASP B 1 448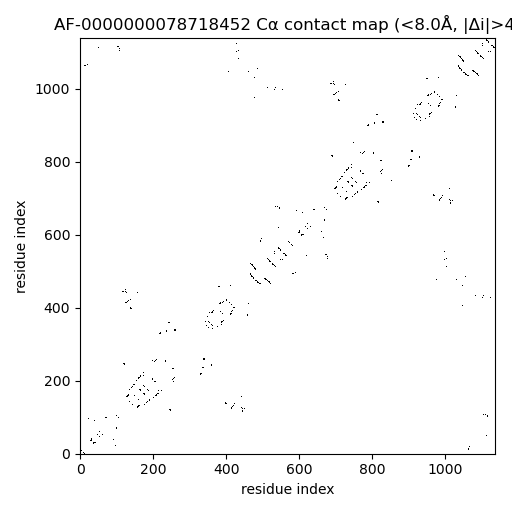 ? 12.125 31.094 5.379 1 91.5 448 ASP B CA 1
ATOM 7920 C C . ASP B 1 448 ? 12.273 30.906 3.869 1 91.5 448 ASP B C 1
ATOM 7922 O O . ASP B 1 448 ? 12.039 31.828 3.096 1 91.5 448 ASP B O 1
ATOM 7926 N N . ILE B 1 449 ? 12.602 29.719 3.498 1 89.81 449 ILE B N 1
ATOM 7927 C CA . ILE B 1 449 ? 12.844 29.438 2.086 1 89.81 449 ILE B CA 1
ATOM 7928 C C . ILE B 1 449 ? 11.562 29.656 1.287 1 89.81 449 ILE B C 1
ATOM 7930 O O . ILE B 1 449 ? 11.609 30.062 0.124 1 89.81 449 ILE B O 1
ATOM 7934 N N . LEU B 1 450 ? 10.398 29.438 1.9 1 94 450 LEU B N 1
ATOM 7935 C CA . LEU B 1 450 ? 9.109 29.609 1.235 1 94 450 LEU B CA 1
ATOM 7936 C C . LEU B 1 450 ? 8.695 31.062 1.209 1 94 450 LEU B C 1
ATOM 7938 O O . LEU B 1 450 ? 7.777 31.453 0.474 1 94 450 LEU B O 1
ATOM 7942 N N . MET B 1 451 ? 9.43 31.984 1.984 1 94.25 451 MET B N 1
ATOM 7943 C CA . MET B 1 451 ? 9.047 33.375 2.131 1 94.25 451 MET B CA 1
ATOM 7944 C C . MET B 1 451 ? 9.938 34.281 1.284 1 94.25 451 MET B C 1
ATOM 7946 O O . MET B 1 451 ? 9.719 35.5 1.23 1 94.25 451 MET B O 1
ATOM 7950 N N . ASN B 1 452 ? 10.898 33.562 0.617 1 90.19 452 ASN B N 1
ATOM 7951 C CA . ASN B 1 452 ? 11.75 34.344 -0.28 1 90.19 452 ASN B CA 1
ATOM 7952 C C . ASN B 1 452 ? 10.969 34.844 -1.494 1 90.19 452 ASN B C 1
ATOM 7954 O O . ASN B 1 452 ? 10.43 34.062 -2.26 1 90.19 452 ASN B O 1
ATOM 7958 N N . ASN B 1 453 ? 10.891 36.094 -1.658 1 87.38 453 ASN B N 1
ATOM 7959 C CA . ASN B 1 453 ? 10.078 36.688 -2.725 1 87.38 453 ASN B CA 1
ATOM 7960 C C . ASN B 1 453 ? 10.938 37.156 -3.895 1 87.38 453 ASN B C 1
ATOM 7962 O O . ASN B 1 453 ? 10.438 37.812 -4.812 1 87.38 453 ASN B O 1
ATOM 7966 N N . ASP B 1 454 ? 12.234 36.781 -3.863 1 87.88 454 ASP B N 1
ATOM 7967 C CA . ASP B 1 454 ? 13.094 37.031 -5.016 1 87.88 454 ASP B CA 1
ATOM 7968 C C . ASP B 1 454 ? 12.734 36.125 -6.18 1 87.88 454 ASP B C 1
ATOM 7970 O O . ASP B 1 454 ? 12.859 34.906 -6.066 1 87.88 454 ASP B O 1
ATOM 7974 N N . PRO B 1 455 ? 12.328 36.719 -7.234 1 82.75 455 PRO B N 1
ATOM 7975 C CA . PRO B 1 455 ? 11.891 35.906 -8.359 1 82.75 455 PRO B CA 1
ATOM 7976 C C . PRO B 1 455 ? 12.969 34.938 -8.852 1 82.75 455 PRO B C 1
ATOM 7978 O O . PRO B 1 455 ? 12.656 33.844 -9.359 1 82.75 455 PRO B O 1
ATOM 7981 N N . ASP B 1 456 ? 14.258 35.312 -8.672 1 80.88 456 ASP B N 1
ATOM 7982 C CA . ASP B 1 456 ? 15.359 34.5 -9.164 1 80.88 456 ASP B CA 1
ATOM 7983 C C . ASP B 1 456 ? 15.742 33.406 -8.148 1 80.88 456 ASP B C 1
ATOM 7985 O O . ASP B 1 456 ? 16.5 32.5 -8.469 1 80.88 456 ASP B O 1
ATOM 7989 N N . LYS B 1 457 ? 15.125 33.531 -6.965 1 83.88 457 LYS B N 1
ATOM 7990 C CA . LYS B 1 457 ? 15.508 32.594 -5.906 1 83.88 457 LYS B CA 1
ATOM 7991 C C . LYS B 1 457 ? 14.281 31.938 -5.289 1 83.88 457 LYS B C 1
ATOM 7993 O O . LYS B 1 457 ? 14.305 31.531 -4.121 1 83.88 457 LYS B O 1
ATOM 7998 N N . LEU B 1 458 ? 13.289 31.984 -6.129 1 87.88 458 LEU B N 1
ATOM 7999 C CA . LEU B 1 458 ? 12.07 31.359 -5.629 1 87.88 458 LEU B CA 1
ATOM 8000 C C . LEU B 1 458 ? 12.281 29.859 -5.414 1 87.88 458 LEU B C 1
ATOM 8002 O O . LEU B 1 458 ? 12.898 29.188 -6.246 1 87.88 458 LEU B O 1
ATOM 8006 N N . PHE B 1 459 ? 11.875 29.391 -4.289 1 86.94 459 PHE B N 1
ATOM 8007 C CA . PHE B 1 459 ? 12.023 27.984 -3.938 1 86.94 459 PHE B CA 1
ATOM 8008 C C . PHE B 1 459 ? 11.32 27.109 -4.957 1 86.94 459 PHE B C 1
ATOM 8010 O O . PHE B 1 459 ? 10.203 27.406 -5.383 1 86.94 459 PHE B O 1
ATOM 8017 N N . ASP B 1 460 ? 12.016 26.094 -5.387 1 83.88 460 ASP B N 1
ATOM 8018 C CA . ASP B 1 460 ? 11.438 25.062 -6.25 1 83.88 460 ASP B CA 1
ATOM 8019 C C . ASP B 1 460 ? 11.43 23.703 -5.562 1 83.88 460 ASP B C 1
ATOM 8021 O O . ASP B 1 460 ? 12.469 23.031 -5.48 1 83.88 460 ASP B O 1
ATOM 8025 N N . PRO B 1 461 ? 10.242 23.344 -5.082 1 80.94 461 PRO B N 1
ATOM 8026 C CA . PRO B 1 461 ? 10.164 22.078 -4.344 1 80.94 461 PRO B CA 1
ATOM 8027 C C . PRO B 1 461 ? 10.562 20.875 -5.191 1 80.94 461 PRO B C 1
ATOM 8029 O O . PRO B 1 461 ? 10.789 19.797 -4.652 1 80.94 461 PRO B O 1
ATOM 8032 N N . THR B 1 462 ? 10.641 20.984 -6.547 1 70.25 462 THR B N 1
ATOM 8033 C CA . THR B 1 462 ? 10.906 19.875 -7.449 1 70.25 462 THR B CA 1
ATOM 8034 C C . THR B 1 462 ? 12.359 19.891 -7.922 1 70.25 462 THR B C 1
ATOM 8036 O O . THR B 1 462 ? 12.766 19.062 -8.734 1 70.25 462 THR B O 1
ATOM 8039 N N . SER B 1 463 ? 13.188 21.078 -7.836 1 61.62 463 SER B N 1
ATOM 8040 C CA . SER B 1 463 ? 14.492 21.344 -8.445 1 61.62 463 SER B CA 1
ATOM 8041 C C . SER B 1 463 ? 15.414 20.141 -8.312 1 61.62 463 SER B C 1
ATOM 8043 O O . SER B 1 463 ? 16.156 19.812 -9.234 1 61.62 463 SER B O 1
ATOM 8045 N N . LYS B 1 464 ? 15.805 19.531 -7.121 1 55.62 464 LYS B N 1
ATOM 8046 C CA . LYS B 1 464 ? 16.906 18.594 -7.012 1 55.62 464 LYS B CA 1
ATOM 8047 C C . LYS B 1 464 ? 16.406 17.156 -7.055 1 55.62 464 LYS B C 1
ATOM 8049 O O . LYS B 1 464 ? 16.812 16.328 -6.234 1 55.62 464 LYS B O 1
ATOM 8054 N N . LEU B 1 465 ? 15.703 16.906 -8.117 1 55.16 465 LEU B N 1
ATOM 8055 C CA . LEU B 1 465 ? 15.055 15.609 -8.016 1 55.16 465 LEU B CA 1
ATOM 8056 C C . LEU B 1 465 ? 15.891 14.531 -8.695 1 55.16 465 LEU B C 1
ATOM 8058 O O . LEU B 1 465 ? 15.836 14.375 -9.922 1 55.16 465 LEU B O 1
ATOM 8062 N N . PRO B 1 466 ? 17.125 14.188 -8.039 1 55.53 466 PRO B N 1
ATOM 8063 C CA . PRO B 1 466 ? 17.766 13.031 -8.672 1 55.53 466 PRO B CA 1
ATOM 8064 C C . PRO B 1 466 ? 16.844 11.812 -8.742 1 55.53 466 PRO B C 1
ATOM 8066 O O . PRO B 1 466 ? 15.898 11.703 -7.961 1 55.53 466 PRO B O 1
ATOM 8069 N N . VAL B 1 467 ? 16.922 11.148 -9.805 1 61.25 467 VAL B N 1
ATOM 8070 C CA . VAL B 1 467 ? 16.203 9.883 -9.867 1 61.25 467 VAL B CA 1
ATOM 8071 C C . VAL B 1 467 ? 16.672 8.961 -8.742 1 61.25 467 VAL B C 1
ATOM 8073 O O . VAL B 1 467 ? 17.875 8.805 -8.523 1 61.25 467 VAL B O 1
ATOM 8076 N N . LYS B 1 468 ? 15.758 8.648 -7.871 1 69.12 468 LYS B N 1
ATOM 8077 C CA . LYS B 1 468 ? 16.031 7.676 -6.816 1 69.12 468 LYS B CA 1
ATOM 8078 C C . LYS B 1 468 ? 15.5 6.293 -7.191 1 69.12 468 LYS B C 1
ATOM 8080 O O . LYS B 1 468 ? 14.336 6.145 -7.562 1 69.12 468 LYS B O 1
ATOM 8085 N N . THR B 1 469 ? 16.453 5.27 -7.277 1 76.12 469 THR B N 1
ATOM 8086 C CA . THR B 1 469 ? 16.016 3.91 -7.57 1 76.12 469 THR B CA 1
ATOM 8087 C C . THR B 1 469 ? 16.297 2.986 -6.391 1 76.12 469 THR B C 1
ATOM 8089 O O . THR B 1 469 ? 17.344 3.096 -5.746 1 76.12 469 THR B O 1
ATOM 8092 N N . ARG B 1 470 ? 15.367 2.219 -6.035 1 82.38 470 ARG B N 1
ATOM 8093 C CA . ARG B 1 470 ? 15.555 1.206 -5 1 82.38 470 ARG B CA 1
ATOM 8094 C C . ARG B 1 470 ? 15.023 -0.15 -5.461 1 82.38 470 ARG B C 1
ATOM 8096 O O . ARG B 1 470 ? 14.109 -0.22 -6.277 1 82.38 470 ARG B O 1
ATOM 8103 N N . LEU B 1 471 ? 15.711 -1.16 -4.98 1 86.88 471 LEU B N 1
ATOM 8104 C CA . LEU B 1 471 ? 15.336 -2.541 -5.262 1 86.88 471 LEU B CA 1
ATOM 8105 C C . LEU B 1 471 ? 14.742 -3.205 -4.023 1 86.88 471 LEU B C 1
ATOM 8107 O O . LEU B 1 471 ? 15.328 -3.129 -2.938 1 86.88 471 LEU B O 1
ATOM 8111 N N . LYS B 1 472 ? 13.562 -3.672 -4.18 1 87.5 472 LYS B N 1
ATOM 8112 C CA . LYS B 1 472 ? 12.945 -4.508 -3.15 1 87.5 472 LYS B CA 1
ATOM 8113 C C . LYS B 1 472 ? 12.961 -5.977 -3.559 1 87.5 472 LYS B C 1
ATOM 8115 O O . LYS B 1 472 ? 12.578 -6.32 -4.68 1 87.5 472 LYS B O 1
ATOM 8120 N N . VAL B 1 473 ? 13.5 -6.824 -2.73 1 90.38 473 VAL B N 1
ATOM 8121 C CA . VAL B 1 473 ? 13.555 -8.266 -2.977 1 90.38 473 VAL B CA 1
ATOM 8122 C C . VAL B 1 473 ? 13.008 -9.016 -1.767 1 90.38 473 VAL B C 1
ATOM 8124 O O . VAL B 1 473 ? 13.281 -8.648 -0.622 1 90.38 473 VAL B O 1
ATOM 8127 N N . GLY B 1 474 ? 12.172 -9.984 -2.043 1 90.12 474 GLY B N 1
ATOM 8128 C CA . GLY B 1 474 ? 11.641 -10.781 -0.945 1 90.12 474 GLY B CA 1
ATOM 8129 C C . GLY B 1 474 ? 11.086 -12.117 -1.39 1 90.12 474 GLY B C 1
ATOM 8130 O O . GLY B 1 474 ? 11.242 -12.508 -2.549 1 90.12 474 GLY B O 1
ATOM 8131 N N . ILE B 1 475 ? 10.602 -12.883 -0.413 1 89.62 475 ILE B N 1
ATOM 8132 C CA . ILE B 1 475 ? 9.984 -14.188 -0.621 1 89.62 475 ILE B CA 1
ATOM 8133 C C . ILE B 1 475 ? 8.523 -14.141 -0.168 1 89.62 475 ILE B C 1
ATOM 8135 O O . ILE B 1 475 ? 8.219 -13.617 0.906 1 89.62 475 ILE B O 1
ATOM 8139 N N . ALA B 1 476 ? 7.637 -14.492 -1.017 1 91.5 476 ALA B N 1
ATOM 8140 C CA . ALA B 1 476 ? 6.27 -14.836 -0.636 1 91.5 476 ALA B CA 1
ATOM 8141 C C . ALA B 1 476 ? 6.086 -16.344 -0.564 1 91.5 476 ALA B C 1
ATOM 8143 O O . ALA B 1 476 ? 6.434 -17.062 -1.504 1 91.5 476 ALA B O 1
ATOM 8144 N N . GLY B 1 477 ? 5.695 -16.922 0.493 1 89.38 477 GLY B N 1
ATOM 8145 C CA . GLY B 1 477 ? 5.496 -18.344 0.727 1 89.38 477 GLY B CA 1
ATOM 8146 C C . GLY B 1 477 ? 4.754 -18.641 2.018 1 89.38 477 GLY B C 1
ATOM 8147 O O . GLY B 1 477 ? 3.801 -17.953 2.363 1 89.38 477 GLY B O 1
ATOM 8148 N N . VAL B 1 478 ? 5.082 -19.781 2.615 1 84.94 478 VAL B N 1
ATOM 8149 C CA . VAL B 1 478 ? 4.539 -20.031 3.945 1 84.94 478 VAL B CA 1
ATOM 8150 C C . VAL B 1 478 ? 4.969 -18.922 4.898 1 84.94 478 VAL B C 1
ATOM 8152 O O . VAL B 1 478 ? 5.895 -18.156 4.602 1 84.94 478 VAL B O 1
ATOM 8155 N N . GLU B 1 479 ? 4.305 -18.812 5.93 1 77.06 479 GLU B N 1
ATOM 8156 C CA . GLU B 1 479 ? 4.508 -17.688 6.852 1 77.06 479 GLU B CA 1
ATOM 8157 C C . GLU B 1 479 ? 5.973 -17.562 7.254 1 77.06 479 GLU B C 1
ATOM 8159 O O . GLU B 1 479 ? 6.52 -16.469 7.297 1 77.06 479 GLU B O 1
ATOM 8164 N N . ALA B 1 480 ? 6.637 -18.625 7.516 1 75.56 480 ALA B N 1
ATOM 8165 C CA . ALA B 1 480 ? 8.023 -18.641 7.969 1 75.56 480 ALA B CA 1
ATOM 8166 C C . ALA B 1 480 ? 8.953 -18.094 6.887 1 75.56 480 ALA B C 1
ATOM 8168 O O . ALA B 1 480 ? 10.008 -17.531 7.188 1 75.56 480 ALA B O 1
ATOM 8169 N N . ASP B 1 481 ? 8.609 -18.203 5.668 1 82.19 481 ASP B N 1
ATOM 8170 C CA . ASP B 1 481 ? 9.477 -17.844 4.547 1 82.19 481 ASP B CA 1
ATOM 8171 C C . ASP B 1 481 ? 9.211 -16.422 4.078 1 82.19 481 ASP B C 1
ATOM 8173 O O . ASP B 1 481 ? 10.055 -15.805 3.424 1 82.19 481 ASP B O 1
ATOM 8177 N N . THR B 1 482 ? 7.996 -15.891 4.352 1 83.19 482 THR B N 1
ATOM 8178 C CA . THR B 1 482 ? 7.531 -14.641 3.758 1 83.19 482 THR B CA 1
ATOM 8179 C C . THR B 1 482 ? 8.242 -13.445 4.383 1 83.19 482 THR B C 1
ATOM 8181 O O . THR B 1 482 ? 8.195 -13.258 5.602 1 83.19 482 THR B O 1
ATOM 8184 N N . ARG B 1 483 ? 8.93 -12.711 3.49 1 81.88 483 ARG B N 1
ATOM 8185 C CA . ARG B 1 483 ? 9.633 -11.508 3.926 1 81.88 483 ARG B CA 1
ATOM 8186 C C . ARG B 1 483 ? 9.992 -10.625 2.736 1 81.88 483 ARG B C 1
ATOM 8188 O O . ARG B 1 483 ? 10.133 -11.117 1.614 1 81.88 483 ARG B O 1
ATOM 8195 N N . MET B 1 484 ? 9.992 -9.336 2.957 1 83.38 484 MET B N 1
ATOM 8196 C CA . MET B 1 484 ? 10.445 -8.367 1.962 1 83.38 484 MET B CA 1
ATOM 8197 C C . MET B 1 484 ? 11.555 -7.484 2.527 1 83.38 484 MET B C 1
ATOM 8199 O O . MET B 1 484 ? 11.484 -7.066 3.684 1 83.38 484 MET B O 1
ATOM 8203 N N . GLU B 1 485 ? 12.633 -7.324 1.741 1 82.31 485 GLU B N 1
ATOM 8204 C CA . GLU B 1 485 ? 13.758 -6.453 2.076 1 82.31 485 GLU B CA 1
ATOM 8205 C C . GLU B 1 485 ? 14.016 -5.438 0.968 1 82.31 485 GLU B C 1
ATOM 8207 O O . GLU B 1 485 ? 13.492 -5.57 -0.139 1 82.31 485 GLU B O 1
ATOM 8212 N N . GLN B 1 486 ? 14.734 -4.402 1.31 1 82.56 486 GLN B N 1
ATOM 8213 C CA . GLN B 1 486 ? 15.031 -3.402 0.288 1 82.56 486 GLN B CA 1
ATOM 8214 C C . GLN B 1 486 ? 16.469 -2.91 0.399 1 82.56 486 GLN B C 1
ATOM 8216 O O . GLN B 1 486 ? 17.078 -2.971 1.474 1 82.56 486 GLN B O 1
ATOM 8221 N N . THR B 1 487 ? 17 -2.5 -0.741 1 80.38 487 THR B N 1
ATOM 8222 C CA . THR B 1 487 ? 18.344 -1.92 -0.792 1 80.38 487 THR B CA 1
ATOM 8223 C C . THR B 1 487 ? 18.312 -0.453 -0.376 1 80.38 487 THR B C 1
ATOM 8225 O O . THR B 1 487 ? 17.234 0.144 -0.262 1 80.38 487 THR B O 1
ATOM 8228 N N . LYS B 1 488 ? 19.484 0.012 -0.094 1 74.38 488 LYS B N 1
ATOM 8229 C CA . LYS B 1 488 ? 19.625 1.462 0.005 1 74.38 488 LYS B CA 1
ATOM 8230 C C . LYS B 1 488 ? 19.266 2.139 -1.315 1 74.38 488 LYS B C 1
ATOM 8232 O O . LYS B 1 488 ? 19.375 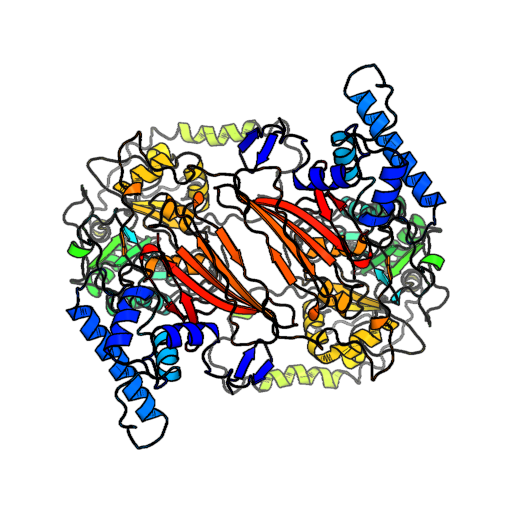1.531 -2.381 1 74.38 488 LYS B O 1
ATOM 8237 N N . VAL B 1 489 ? 18.828 3.328 -1.233 1 72.94 489 VAL B N 1
ATOM 8238 C CA . VAL B 1 489 ? 18.438 4.094 -2.412 1 72.94 489 VAL B CA 1
ATOM 8239 C C . VAL B 1 489 ? 19.688 4.523 -3.184 1 72.94 489 VAL B C 1
ATOM 8241 O O . VAL B 1 489 ? 20.672 4.953 -2.586 1 72.94 489 VAL B O 1
ATOM 8244 N N . LYS B 1 490 ? 19.734 4.172 -4.465 1 73.31 490 LYS B N 1
ATOM 8245 C CA . LYS B 1 490 ? 20.75 4.715 -5.352 1 73.31 490 LYS B CA 1
ATOM 8246 C C . LYS B 1 490 ? 20.266 5.984 -6.043 1 73.31 490 LYS B C 1
ATOM 8248 O O . LYS B 1 490 ? 19.141 6.031 -6.543 1 73.31 490 LYS B O 1
ATOM 8253 N N . MET B 1 491 ? 21.094 7.016 -5.988 1 68.81 491 MET B N 1
ATOM 8254 C CA . MET B 1 491 ? 20.719 8.32 -6.527 1 68.81 491 MET B CA 1
ATOM 8255 C C . MET B 1 491 ? 21.344 8.539 -7.898 1 68.81 491 MET B C 1
ATOM 8257 O O . MET B 1 491 ? 22.484 8.133 -8.141 1 68.81 491 MET B O 1
ATOM 8261 N N . ASP B 1 492 ? 20.578 9.125 -8.789 1 64.75 492 ASP B N 1
ATOM 8262 C CA . ASP B 1 492 ? 21.016 9.727 -10.039 1 64.75 492 ASP B CA 1
ATOM 8263 C C . ASP B 1 492 ? 21.641 8.68 -10.961 1 64.75 492 ASP B C 1
ATOM 8265 O O . ASP B 1 492 ? 22.688 8.922 -11.57 1 64.75 492 ASP B O 1
ATOM 8269 N N . THR B 1 493 ? 21.141 7.48 -10.875 1 67.19 493 THR B N 1
ATOM 8270 C CA . THR B 1 493 ? 21.578 6.453 -11.812 1 67.19 493 THR B CA 1
ATOM 8271 C C . THR B 1 493 ? 20.375 5.664 -12.336 1 67.19 493 THR B C 1
ATOM 8273 O O . THR B 1 493 ? 19.438 5.379 -11.586 1 67.19 493 THR B O 1
ATOM 8276 N N . TRP B 1 494 ? 20.516 5.418 -13.648 1 64.44 494 TRP B N 1
ATOM 8277 C CA . TRP B 1 494 ? 19.453 4.621 -14.273 1 64.44 494 TRP B CA 1
ATOM 8278 C C . TRP B 1 494 ? 19.859 3.152 -14.344 1 64.44 494 TRP B C 1
ATOM 8280 O O . TRP B 1 494 ? 19.047 2.299 -14.719 1 64.44 494 TRP B O 1
ATOM 8290 N N . ILE B 1 495 ? 21.047 2.947 -14.219 1 74 495 ILE B N 1
ATOM 8291 C CA . ILE B 1 495 ? 21.547 1.572 -14.18 1 74 495 ILE B CA 1
ATOM 8292 C C . ILE B 1 495 ? 22.219 1.298 -12.844 1 74 495 ILE B C 1
ATOM 8294 O O . ILE B 1 495 ? 23.438 1.116 -12.781 1 74 495 ILE B O 1
ATOM 8298 N N . PRO B 1 496 ? 21.375 1.299 -11.914 1 77.75 496 PRO B N 1
ATOM 8299 C CA . PRO B 1 496 ? 21.938 1.142 -10.57 1 77.75 496 PRO B CA 1
ATOM 8300 C C . PRO B 1 496 ? 22.547 -0.241 -10.344 1 77.75 496 PRO B C 1
ATOM 8302 O O . PRO B 1 496 ? 22.031 -1.238 -10.844 1 77.75 496 PRO B O 1
ATOM 8305 N N . ALA B 1 497 ? 23.719 -0.258 -9.797 1 80 497 ALA B N 1
ATOM 8306 C CA . ALA B 1 497 ? 24.297 -1.458 -9.203 1 80 497 ALA B CA 1
ATOM 8307 C C . ALA B 1 497 ? 24.25 -1.398 -7.684 1 80 497 ALA B C 1
ATOM 8309 O O . ALA B 1 497 ? 25.016 -0.646 -7.059 1 80 497 ALA B O 1
ATOM 8310 N N . TRP B 1 498 ? 23.406 -2.111 -7.07 1 81.62 498 TRP B N 1
ATOM 8311 C CA . TRP B 1 498 ? 23.203 -1.996 -5.633 1 81.62 498 TRP B CA 1
ATOM 8312 C C . TRP B 1 498 ? 24.234 -2.816 -4.863 1 81.62 498 TRP B C 1
ATOM 8314 O O . TRP B 1 498 ? 24.531 -2.525 -3.699 1 81.62 498 TRP B O 1
ATOM 8324 N N . ASP B 1 499 ? 24.781 -3.799 -5.445 1 78.69 499 ASP B N 1
ATOM 8325 C CA . ASP B 1 499 ? 25.781 -4.656 -4.809 1 78.69 499 ASP B CA 1
ATOM 8326 C C . ASP B 1 499 ? 25.344 -5.062 -3.406 1 78.69 499 ASP B C 1
ATOM 8328 O O . ASP B 1 499 ? 26.078 -4.887 -2.439 1 78.69 499 ASP B O 1
ATOM 8332 N N . HIS B 1 500 ? 24.156 -5.457 -3.273 1 83.81 500 HIS B N 1
ATOM 8333 C CA . HIS B 1 500 ? 23.531 -5.871 -2.023 1 83.81 500 HIS B CA 1
ATOM 8334 C C . HIS B 1 500 ? 23.25 -7.371 -2.016 1 83.81 500 HIS B C 1
ATOM 8336 O O . HIS B 1 500 ? 22.922 -7.949 -3.051 1 83.81 500 HIS B O 1
ATOM 8342 N N . GLU B 1 501 ? 23.516 -7.969 -0.862 1 86.06 501 GLU B N 1
ATOM 8343 C CA . GLU B 1 501 ? 23.234 -9.398 -0.719 1 86.06 501 GLU B CA 1
ATOM 8344 C C . GLU B 1 501 ? 22.031 -9.641 0.183 1 86.06 501 GLU B C 1
ATOM 8346 O O . GLU B 1 501 ? 21.922 -9.055 1.262 1 86.06 501 GLU B O 1
ATOM 8351 N N . PHE B 1 502 ? 21.141 -10.391 -0.335 1 87.81 502 PHE B N 1
ATOM 8352 C CA . PHE B 1 502 ? 19.984 -10.844 0.423 1 87.81 502 PHE B CA 1
ATOM 8353 C C . PHE B 1 502 ? 20.109 -12.32 0.771 1 87.81 502 PHE B C 1
ATOM 8355 O O . PHE B 1 502 ? 20.594 -13.117 -0.035 1 87.81 502 PHE B O 1
ATOM 8362 N N . GLU B 1 503 ? 19.719 -12.664 1.98 1 87.31 503 GLU B N 1
ATOM 8363 C CA . GLU B 1 503 ? 19.672 -14.062 2.395 1 87.31 503 GLU B CA 1
ATOM 8364 C C . GLU B 1 503 ? 18.312 -14.43 2.959 1 87.31 503 GLU B C 1
ATOM 8366 O O . GLU B 1 503 ? 17.828 -13.789 3.891 1 87.31 503 GLU B O 1
ATOM 8371 N N . PHE B 1 504 ? 17.75 -15.469 2.393 1 87.62 504 PHE B N 1
ATOM 8372 C CA . PHE B 1 504 ? 16.422 -15.898 2.805 1 87.62 504 PHE B CA 1
ATOM 8373 C C . PHE B 1 504 ? 16.422 -17.375 3.189 1 87.62 504 PHE B C 1
ATOM 8375 O O . PHE B 1 504 ? 16.469 -18.25 2.32 1 87.62 504 PHE B O 1
ATOM 8382 N N . PRO B 1 505 ? 16.406 -17.672 4.496 1 84.06 505 PRO B N 1
ATOM 8383 C CA . PRO B 1 505 ? 16.141 -19.062 4.855 1 84.06 505 PRO B CA 1
ATOM 8384 C C . PRO B 1 505 ? 14.742 -19.516 4.449 1 84.06 505 PRO B C 1
ATOM 8386 O O . PRO B 1 505 ? 13.766 -18.781 4.609 1 84.06 505 PRO B O 1
ATOM 8389 N N . LEU B 1 506 ? 14.609 -20.719 3.846 1 87.5 506 LEU B N 1
ATOM 8390 C CA . LEU B 1 506 ? 13.328 -21.203 3.338 1 87.5 506 LEU B CA 1
ATOM 8391 C C . LEU B 1 506 ? 12.906 -22.484 4.059 1 87.5 506 LEU B C 1
ATOM 8393 O O . LEU B 1 506 ? 13.664 -23.453 4.109 1 87.5 506 LEU B O 1
ATOM 8397 N N . SER B 1 507 ? 11.727 -22.484 4.633 1 84.12 507 SER B N 1
ATOM 8398 C CA . SER B 1 507 ? 11.141 -23.672 5.254 1 84.12 507 SER B CA 1
ATOM 8399 C C . SER B 1 507 ? 10.508 -24.578 4.215 1 84.12 507 SER B C 1
ATOM 8401 O O . SER B 1 507 ? 10.633 -25.812 4.301 1 84.12 507 SER B O 1
ATOM 8403 N N . VAL B 1 508 ? 9.781 -24 3.27 1 88 508 VAL B N 1
ATOM 8404 C CA . VAL B 1 508 ? 9.156 -24.75 2.186 1 88 508 VAL B CA 1
ATOM 8405 C C . VAL B 1 508 ? 9.523 -24.125 0.843 1 88 508 VAL B C 1
ATOM 8407 O O . VAL B 1 508 ? 8.711 -23.438 0.229 1 88 508 VAL B O 1
ATOM 8410 N N . PRO B 1 509 ? 10.664 -24.422 0.34 1 89.44 509 PRO B N 1
ATOM 8411 C CA . PRO B 1 509 ? 11.156 -23.812 -0.896 1 89.44 509 PRO B CA 1
ATOM 8412 C C . PRO B 1 509 ? 10.219 -24.047 -2.082 1 89.44 509 PRO B C 1
ATOM 8414 O O . PRO B 1 509 ? 10.141 -23.203 -2.986 1 89.44 509 PRO B O 1
ATOM 8417 N N . GLU B 1 510 ? 9.398 -25.062 -2.02 1 91.31 510 GLU B N 1
ATOM 8418 C CA . GLU B 1 510 ? 8.539 -25.438 -3.143 1 91.31 510 GLU B CA 1
ATOM 8419 C C . GLU B 1 510 ? 7.312 -24.531 -3.213 1 91.31 510 GLU B C 1
ATOM 8421 O O . GLU B 1 510 ? 6.559 -24.578 -4.188 1 91.31 510 GLU B O 1
ATOM 8426 N N . LEU B 1 511 ? 7.125 -23.688 -2.146 1 91.69 511 LEU B N 1
ATOM 8427 C CA . LEU B 1 511 ? 6.023 -22.734 -2.141 1 91.69 511 LEU B CA 1
ATOM 8428 C C . LEU B 1 511 ? 6.551 -21.297 -2.082 1 91.69 511 LEU B C 1
ATOM 8430 O O . LEU B 1 511 ? 5.781 -20.359 -1.892 1 91.69 511 LEU B O 1
ATOM 8434 N N . ALA B 1 512 ? 7.828 -21.203 -2.232 1 91.75 512 ALA B N 1
ATOM 8435 C CA . ALA B 1 512 ? 8.445 -19.891 -2.094 1 91.75 512 ALA B CA 1
ATOM 8436 C C . ALA B 1 512 ? 8.523 -19.172 -3.439 1 91.75 512 ALA B C 1
ATOM 8438 O O . ALA B 1 512 ? 9.016 -19.734 -4.422 1 91.75 512 ALA B O 1
ATOM 8439 N N . LEU B 1 513 ? 7.977 -18 -3.516 1 94.81 513 LEU B N 1
ATOM 8440 C CA . LEU B 1 513 ? 8.047 -17.156 -4.699 1 94.81 513 LEU B CA 1
ATOM 8441 C C . LEU B 1 513 ? 8.961 -15.953 -4.457 1 94.81 513 LEU B C 1
ATOM 8443 O O . LEU B 1 513 ? 8.758 -15.195 -3.504 1 94.81 513 LEU B O 1
ATOM 8447 N N . LEU B 1 514 ? 9.93 -15.844 -5.301 1 94.44 514 LEU B N 1
ATOM 8448 C CA . LEU B 1 514 ? 10.805 -14.68 -5.254 1 94.44 514 LEU B CA 1
ATOM 8449 C C . LEU B 1 514 ? 10.094 -13.445 -5.801 1 94.44 514 LEU B C 1
ATOM 8451 O O . LEU B 1 514 ? 9.586 -13.461 -6.926 1 94.44 514 LEU B O 1
ATOM 8455 N N . ARG B 1 515 ? 10.055 -12.453 -4.988 1 94.81 515 ARG B N 1
ATOM 8456 C CA . ARG B 1 515 ? 9.484 -11.172 -5.402 1 94.81 515 ARG B CA 1
ATOM 8457 C C . ARG B 1 515 ? 10.578 -10.125 -5.602 1 94.81 515 ARG B C 1
ATOM 8459 O O . ARG B 1 515 ? 11.43 -9.93 -4.727 1 94.81 515 ARG B O 1
ATOM 8466 N N . VAL B 1 516 ? 10.547 -9.508 -6.805 1 93.12 516 VAL B N 1
ATOM 8467 C CA . VAL B 1 516 ? 11.492 -8.453 -7.137 1 93.12 516 VAL B CA 1
ATOM 8468 C C . VAL B 1 516 ? 10.742 -7.215 -7.625 1 93.12 516 VAL B C 1
ATOM 8470 O O . VAL B 1 516 ? 9.898 -7.305 -8.523 1 93.12 516 VAL B O 1
ATOM 8473 N N . GLU B 1 517 ? 10.977 -6.105 -6.969 1 90.31 517 GLU B N 1
ATOM 8474 C CA . GLU B 1 517 ? 10.359 -4.848 -7.371 1 90.31 517 GLU B CA 1
ATOM 8475 C C . GLU B 1 517 ? 11.391 -3.727 -7.449 1 90.31 517 GLU B C 1
ATOM 8477 O O . GLU B 1 517 ? 12.25 -3.604 -6.57 1 90.31 517 GLU B O 1
ATOM 8482 N N . VAL B 1 518 ? 11.32 -3.02 -8.531 1 86.62 518 VAL B N 1
ATOM 8483 C CA . VAL B 1 518 ? 12.133 -1.817 -8.664 1 86.62 518 VAL B CA 1
ATOM 8484 C C . VAL B 1 518 ? 11.25 -0.578 -8.555 1 86.62 518 VAL B C 1
ATOM 8486 O O . VAL B 1 518 ? 10.203 -0.494 -9.203 1 86.62 518 VAL B O 1
ATOM 8489 N N . HIS B 1 519 ? 11.602 0.185 -7.664 1 80 519 HIS B N 1
ATOM 8490 C CA . HIS B 1 519 ? 10.883 1.44 -7.488 1 80 519 HIS B CA 1
ATOM 8491 C C . HIS B 1 519 ? 11.781 2.637 -7.781 1 80 519 HIS B C 1
ATOM 8493 O O . HIS B 1 519 ? 12.977 2.609 -7.477 1 80 519 HIS B O 1
ATOM 8499 N N . GLU B 1 520 ? 11.133 3.447 -8.672 1 68.69 520 GLU B N 1
ATOM 8500 C CA . GLU B 1 520 ? 11.82 4.688 -9.008 1 68.69 520 GLU B CA 1
ATOM 8501 C C . GLU B 1 520 ? 11.102 5.898 -8.422 1 68.69 520 GLU B C 1
ATOM 8503 O O . GLU B 1 520 ? 9.875 5.941 -8.391 1 68.69 520 GLU B O 1
ATOM 8508 N N . SER B 1 521 ? 11.586 6.473 -7.586 1 57.47 521 SER B N 1
ATOM 8509 C CA . SER B 1 521 ? 10.938 7.695 -7.125 1 57.47 521 SER B CA 1
ATOM 8510 C C . SER B 1 521 ? 11.633 8.93 -7.688 1 57.47 521 SER B C 1
ATOM 8512 O O . SER B 1 521 ? 12.859 9.008 -7.699 1 57.47 521 SER B O 1
ATOM 8514 N N . ASP B 1 522 ? 10.992 9.406 -8.773 1 49.56 522 ASP B N 1
ATOM 8515 C CA . ASP B 1 522 ? 11.406 10.766 -9.102 1 49.56 522 ASP B CA 1
ATOM 8516 C C . ASP B 1 522 ? 10.727 11.781 -8.188 1 49.56 522 ASP B C 1
ATOM 8518 O O . ASP B 1 522 ? 9.836 11.43 -7.414 1 49.56 522 ASP B O 1
ATOM 8522 N N . ASN B 1 523 ? 11.391 12.82 -8.016 1 44.47 523 ASN B N 1
ATOM 8523 C CA . ASN B 1 523 ? 11.016 13.945 -7.16 1 44.47 523 ASN B CA 1
ATOM 8524 C C . ASN B 1 523 ? 9.5 14.148 -7.141 1 44.47 523 ASN B C 1
ATOM 8526 O O . ASN B 1 523 ? 9 15 -6.41 1 44.47 523 ASN B O 1
ATOM 8530 N N . HIS B 1 524 ? 8.797 13.664 -8.156 1 41.31 524 HIS B N 1
ATOM 8531 C CA . HIS B 1 524 ? 7.363 13.93 -8.086 1 41.31 524 HIS B CA 1
ATOM 8532 C C . HIS B 1 524 ? 6.598 12.688 -7.629 1 41.31 524 HIS B C 1
ATOM 8534 O O . HIS B 1 524 ? 7.059 11.562 -7.836 1 41.31 524 HIS B O 1
ATOM 8540 N N . GLN B 1 525 ? 5.457 12.945 -6.602 1 44.78 525 GLN B N 1
ATOM 8541 C CA . GLN B 1 525 ? 4.465 12.344 -5.719 1 44.78 525 GLN B CA 1
ATOM 8542 C C . GLN B 1 525 ? 4.578 10.828 -5.723 1 44.78 525 GLN B C 1
ATOM 8544 O O . GLN B 1 525 ? 4.285 10.172 -4.719 1 44.78 525 GLN B O 1
ATOM 8549 N N . LYS B 1 526 ? 4.488 10.062 -6.918 1 44.66 526 LYS B N 1
ATOM 8550 C CA . LYS B 1 526 ? 4.023 8.68 -6.934 1 44.66 526 LYS B CA 1
ATOM 8551 C C . LYS B 1 526 ? 5.195 7.703 -7.004 1 44.66 526 LYS B C 1
ATOM 8553 O O . LYS B 1 526 ? 6.16 7.938 -7.73 1 44.66 526 LYS B O 1
ATOM 8558 N N . ASP B 1 527 ? 5.707 7.207 -5.922 1 52.06 527 ASP B N 1
ATOM 8559 C CA . ASP B 1 527 ? 6.547 6.027 -6.086 1 52.06 527 ASP B CA 1
ATOM 8560 C C . ASP B 1 527 ? 6.281 5.348 -7.426 1 52.06 527 ASP B C 1
ATOM 8562 O O . ASP B 1 527 ? 5.258 4.676 -7.598 1 52.06 527 ASP B O 1
ATOM 8566 N N . ASP B 1 528 ? 7.137 5.871 -8.375 1 62.22 528 ASP B N 1
ATOM 8567 C CA . ASP B 1 528 ? 6.91 5.32 -9.703 1 62.22 528 ASP B CA 1
ATOM 8568 C C . ASP B 1 528 ? 7.402 3.877 -9.789 1 62.22 528 ASP B C 1
ATOM 8570 O O . ASP B 1 528 ? 8.438 3.533 -9.219 1 62.22 528 ASP B O 1
ATOM 8574 N N . PHE B 1 529 ? 6.75 3.061 -10.234 1 75.38 529 PHE B N 1
ATOM 8575 C CA . PHE B 1 529 ? 6.918 1.63 -10.469 1 75.38 529 PHE B CA 1
ATOM 8576 C C . PHE B 1 529 ? 7.832 1.381 -11.664 1 75.38 529 PHE B C 1
ATOM 8578 O O . PHE B 1 529 ? 7.512 1.771 -12.789 1 75.38 529 PHE B O 1
ATOM 8585 N N . GLY B 1 530 ? 9.109 1.026 -11.336 1 75.56 530 GLY B N 1
ATOM 8586 C CA . GLY B 1 530 ? 10.047 0.725 -12.398 1 75.56 530 GLY B CA 1
ATOM 8587 C C . GLY B 1 530 ? 9.828 -0.64 -13.023 1 75.56 530 GLY B C 1
ATOM 8588 O O . GLY B 1 530 ? 10.195 -0.868 -14.18 1 75.56 530 GLY B O 1
ATOM 8589 N N . GLY B 1 531 ? 9.344 -1.548 -12.234 1 86.88 531 GLY B N 1
ATOM 8590 C CA . GLY B 1 531 ? 9.086 -2.898 -12.719 1 86.88 531 GLY B CA 1
ATOM 8591 C C . GLY B 1 531 ? 9.07 -3.93 -11.602 1 86.88 531 GLY B C 1
ATOM 8592 O O . GLY B 1 531 ? 9.461 -3.641 -10.477 1 86.88 531 GLY B O 1
ATOM 8593 N N . GLN B 1 532 ? 8.562 -5.059 -11.992 1 91.56 532 GLN B N 1
ATOM 8594 C CA . GLN B 1 532 ? 8.484 -6.133 -11.008 1 91.56 532 GLN B CA 1
ATOM 8595 C C . GLN B 1 532 ? 8.547 -7.5 -11.68 1 91.56 532 GLN B C 1
ATOM 8597 O O . GLN B 1 532 ? 8.391 -7.605 -12.898 1 91.56 532 GLN B O 1
ATOM 8602 N N . THR B 1 533 ? 8.914 -8.438 -10.891 1 93.31 533 THR B N 1
ATOM 8603 C CA . THR B 1 533 ? 8.734 -9.812 -11.328 1 93.31 533 THR B CA 1
ATOM 8604 C C . THR B 1 533 ? 8.562 -10.742 -10.133 1 93.31 533 THR B C 1
ATOM 8606 O O . THR B 1 533 ? 8.867 -10.367 -9 1 93.31 533 THR B O 1
ATOM 8609 N N . CYS B 1 534 ? 7.922 -11.82 -10.344 1 94.25 534 CYS B N 1
ATOM 8610 C CA . CYS B 1 534 ? 7.754 -12.906 -9.383 1 94.25 534 CYS B CA 1
ATOM 8611 C C . CYS B 1 534 ? 8.172 -14.242 -9.992 1 94.25 534 CYS B C 1
ATOM 8613 O O . CYS B 1 534 ? 7.762 -14.578 -11.102 1 94.25 534 CYS B O 1
ATOM 8615 N N . LEU B 1 535 ? 9.07 -14.914 -9.336 1 94.56 535 LEU B N 1
ATOM 8616 C CA . LEU B 1 535 ? 9.609 -16.172 -9.859 1 94.56 535 LEU B CA 1
ATOM 8617 C C . LEU B 1 535 ? 9.531 -17.266 -8.812 1 94.56 535 LEU B C 1
ATOM 8619 O O . LEU B 1 535 ? 9.781 -17.031 -7.629 1 94.56 535 LEU B O 1
ATOM 8623 N N . PRO B 1 536 ? 9.102 -18.484 -9.227 1 93.75 536 PRO B N 1
ATOM 8624 C CA . PRO B 1 536 ? 9.195 -19.594 -8.289 1 93.75 536 PRO B CA 1
ATOM 8625 C C . PRO B 1 536 ? 10.633 -19.938 -7.914 1 93.75 536 PRO B C 1
ATOM 8627 O O . PRO B 1 536 ? 11.445 -20.234 -8.789 1 93.75 536 PRO B O 1
ATOM 8630 N N . VAL B 1 537 ? 10.977 -20 -6.66 1 93.31 537 VAL B N 1
ATOM 8631 C CA . VAL B 1 537 ? 12.344 -20.141 -6.168 1 93.31 537 VAL B CA 1
ATOM 8632 C C . VAL B 1 537 ? 12.922 -21.469 -6.621 1 93.31 537 VAL B C 1
ATOM 8634 O O . VAL B 1 537 ? 14.086 -21.547 -7 1 93.31 537 VAL B O 1
ATOM 8637 N N . TRP B 1 538 ? 12.125 -22.531 -6.633 1 90.88 538 TRP B N 1
ATOM 8638 C CA . TRP B 1 538 ? 12.617 -23.875 -6.938 1 90.88 538 TRP B CA 1
ATOM 8639 C C . TRP B 1 538 ? 12.961 -24 -8.414 1 90.88 538 TRP B C 1
ATOM 8641 O O . TRP B 1 538 ? 13.586 -24.984 -8.828 1 90.88 538 TRP B O 1
ATOM 8651 N N . GLU B 1 539 ? 12.57 -23.016 -9.242 1 93.5 539 GLU B N 1
ATOM 8652 C CA . GLU B 1 539 ? 12.867 -23.016 -10.672 1 93.5 539 GLU B CA 1
ATOM 8653 C C . GLU B 1 539 ? 14.141 -22.234 -10.977 1 93.5 539 GLU B C 1
ATOM 8655 O O . GLU B 1 539 ? 14.672 -22.297 -12.086 1 93.5 539 GLU B O 1
ATOM 8660 N N . LEU B 1 540 ? 14.664 -21.453 -10.047 1 92.19 540 LEU B N 1
ATOM 8661 C CA . LEU B 1 540 ? 15.773 -20.531 -10.289 1 92.19 540 LEU B CA 1
ATOM 8662 C C . LEU B 1 540 ? 17.062 -21.297 -10.555 1 92.19 540 LEU B C 1
ATOM 8664 O O . LEU B 1 540 ? 17.344 -22.312 -9.906 1 92.19 540 LEU B O 1
ATOM 8668 N N . ARG B 1 541 ? 17.859 -20.781 -11.5 1 90.56 541 ARG B N 1
ATOM 8669 C CA . ARG B 1 541 ? 19.172 -21.328 -11.812 1 90.56 541 ARG B CA 1
ATOM 8670 C C . ARG B 1 541 ? 20.266 -20.625 -11.008 1 90.56 541 ARG B C 1
ATOM 8672 O O . ARG B 1 541 ? 20.219 -19.406 -10.812 1 90.56 541 ARG B O 1
ATOM 8679 N N . ARG B 1 542 ? 21.188 -21.375 -10.555 1 89.75 542 ARG B N 1
ATOM 8680 C CA . ARG B 1 542 ? 22.328 -20.828 -9.828 1 89.75 542 ARG B CA 1
ATOM 8681 C C . ARG B 1 542 ? 23.172 -19.953 -10.734 1 89.75 542 ARG B C 1
ATOM 8683 O O . ARG B 1 542 ? 23.266 -20.203 -11.938 1 89.75 542 ARG B O 1
ATOM 8690 N N . GLY B 1 543 ? 23.859 -18.875 -10.102 1 90.56 543 GLY B N 1
ATOM 8691 C CA . GLY B 1 543 ? 24.828 -18.047 -10.812 1 90.56 543 GLY B CA 1
ATOM 8692 C C . GLY B 1 543 ? 24.312 -16.641 -11.078 1 90.56 543 GLY B C 1
ATOM 8693 O O . GLY B 1 543 ? 23.344 -16.188 -10.445 1 90.56 543 GLY B O 1
ATOM 8694 N N . ILE B 1 544 ? 25.031 -15.953 -11.953 1 91.44 544 ILE B N 1
ATOM 8695 C CA . ILE B 1 544 ? 24.641 -14.617 -12.375 1 91.44 544 ILE B CA 1
ATOM 8696 C C . ILE B 1 544 ? 23.641 -14.703 -13.523 1 91.44 544 ILE B C 1
ATOM 8698 O O . ILE B 1 544 ? 24 -15.125 -14.625 1 91.44 544 ILE B O 1
ATOM 8702 N N . ARG B 1 545 ? 22.453 -14.32 -13.258 1 92 545 ARG B N 1
ATOM 8703 C CA . ARG B 1 545 ? 21.375 -14.539 -14.211 1 92 545 ARG B CA 1
ATOM 8704 C C . ARG B 1 545 ? 20.641 -13.234 -14.508 1 92 545 ARG B C 1
ATOM 8706 O O . ARG B 1 545 ? 20.609 -12.328 -13.68 1 92 545 ARG B O 1
ATOM 8713 N N . SER B 1 546 ? 20.125 -13.203 -15.664 1 91.5 546 SER B N 1
ATOM 8714 C CA . SER B 1 546 ? 19.281 -12.078 -16.062 1 91.5 546 SER B CA 1
ATOM 8715 C C . SER B 1 546 ? 17.844 -12.273 -15.594 1 91.5 546 SER B C 1
ATOM 8717 O O . SER B 1 546 ? 17.266 -13.344 -15.781 1 91.5 546 SER B O 1
ATOM 8719 N N . VAL B 1 547 ? 17.281 -11.273 -14.992 1 92.5 547 VAL B N 1
ATOM 8720 C CA . VAL B 1 547 ? 15.898 -11.266 -14.523 1 92.5 547 VAL B CA 1
ATOM 8721 C C . VAL B 1 547 ? 15.117 -10.148 -15.211 1 92.5 547 VAL B C 1
ATOM 8723 O O . VAL B 1 547 ? 15.336 -8.969 -14.93 1 92.5 547 VAL B O 1
ATOM 8726 N N . ARG B 1 548 ? 14.266 -10.555 -16.109 1 90.25 548 ARG B N 1
ATOM 8727 C CA . ARG B 1 548 ? 13.445 -9.57 -16.797 1 90.25 548 ARG B CA 1
ATOM 8728 C C . ARG B 1 548 ? 12.32 -9.062 -15.906 1 90.25 548 ARG B C 1
ATOM 8730 O O . ARG B 1 548 ? 11.688 -9.852 -15.195 1 90.25 548 ARG B O 1
ATOM 8737 N N . LEU B 1 549 ? 12.023 -7.781 -15.977 1 90.25 549 LEU B N 1
ATOM 8738 C CA . LEU B 1 549 ? 10.961 -7.191 -15.172 1 90.25 549 LEU B CA 1
ATOM 8739 C C . LEU B 1 549 ? 9.688 -7 -15.992 1 90.25 549 LEU B C 1
ATOM 8741 O O . LEU B 1 549 ? 9.734 -7.023 -17.219 1 90.25 549 LEU B O 1
ATOM 8745 N N . CYS B 1 550 ? 8.594 -6.977 -15.297 1 90.75 550 CYS B N 1
ATOM 8746 C CA . CYS B 1 550 ? 7.273 -6.719 -15.859 1 90.75 550 CYS B CA 1
ATOM 8747 C C . CYS B 1 550 ? 6.719 -5.387 -15.375 1 90.75 550 CYS B C 1
ATOM 8749 O O . CYS B 1 550 ? 7.172 -4.855 -14.359 1 90.75 550 CYS B O 1
ATOM 8751 N N . ASP B 1 551 ? 5.809 -4.887 -16.125 1 84.25 551 ASP B N 1
ATOM 8752 C CA . ASP B 1 551 ? 5.141 -3.668 -15.68 1 84.25 551 ASP B CA 1
ATOM 8753 C C . ASP B 1 551 ? 4.062 -3.975 -14.648 1 84.25 551 ASP B C 1
ATOM 8755 O O . ASP B 1 551 ? 3.949 -5.109 -14.172 1 84.25 551 ASP B O 1
ATOM 8759 N N . HIS B 1 552 ? 3.26 -3.023 -14.281 1 80.31 552 HIS B N 1
ATOM 8760 C CA . HIS B 1 552 ? 2.262 -3.143 -13.219 1 80.31 552 HIS B CA 1
ATOM 8761 C C . HIS B 1 552 ? 1.18 -4.148 -13.594 1 80.31 552 HIS B C 1
ATOM 8763 O O . HIS B 1 552 ? 0.558 -4.754 -12.719 1 80.31 552 HIS B O 1
ATOM 8769 N N . ARG B 1 553 ? 1.004 -4.344 -14.93 1 77.12 553 ARG B N 1
ATOM 8770 C CA . ARG B 1 553 ? -0.033 -5.254 -15.414 1 77.12 553 ARG B CA 1
ATOM 8771 C C . ARG B 1 553 ? 0.507 -6.672 -15.555 1 77.12 553 ARG B C 1
ATOM 8773 O O . ARG B 1 553 ? -0.234 -7.59 -15.914 1 77.12 553 ARG B O 1
ATOM 8780 N N . GLY B 1 554 ? 1.801 -6.836 -15.336 1 82.06 554 GLY B N 1
ATOM 8781 C CA . GLY B 1 554 ? 2.391 -8.164 -15.438 1 82.06 554 GLY B CA 1
ATOM 8782 C C . GLY B 1 554 ? 2.941 -8.461 -16.828 1 82.06 554 GLY B C 1
ATOM 8783 O O . GLY B 1 554 ? 3.35 -9.594 -17.094 1 82.06 554 GLY B O 1
ATOM 8784 N N . GLU B 1 555 ? 2.914 -7.48 -17.656 1 83.06 555 GLU B N 1
ATOM 8785 C CA . GLU B 1 555 ? 3.475 -7.664 -18.984 1 83.06 555 GLU B CA 1
ATOM 8786 C C . GLU B 1 555 ? 4.984 -7.438 -18.984 1 83.06 555 GLU B C 1
ATOM 8788 O O . GLU B 1 555 ? 5.473 -6.48 -18.375 1 83.06 555 GLU B O 1
ATOM 8793 N N . PRO B 1 556 ? 5.707 -8.273 -19.656 1 86.25 556 PRO B N 1
ATOM 8794 C CA . PRO B 1 556 ? 7.168 -8.148 -19.672 1 86.25 556 PRO B CA 1
ATOM 8795 C C . PRO B 1 556 ? 7.645 -6.844 -20.297 1 86.25 556 PRO B C 1
ATOM 8797 O O . PRO B 1 556 ? 7.09 -6.398 -21.297 1 86.25 556 PRO B O 1
ATOM 8800 N N . LEU B 1 557 ? 8.594 -6.203 -19.594 1 82.56 557 LEU B N 1
ATOM 8801 C CA . LEU B 1 557 ? 9.281 -5.043 -20.141 1 82.56 557 LEU B CA 1
ATOM 8802 C C . LEU B 1 557 ? 10.445 -5.473 -21.031 1 82.56 557 LEU B C 1
ATOM 8804 O O . LEU B 1 557 ? 11.336 -6.199 -20.578 1 82.56 557 LEU B O 1
ATOM 8808 N N . ARG B 1 558 ? 10.477 -5.098 -22.203 1 77.94 558 ARG B N 1
ATOM 8809 C CA . ARG B 1 558 ? 11.398 -5.602 -23.219 1 77.94 558 ARG B CA 1
ATOM 8810 C C . ARG B 1 558 ? 12.844 -5.258 -22.859 1 77.94 558 ARG B C 1
ATOM 8812 O O . ARG B 1 558 ? 13.75 -6.066 -23.062 1 77.94 558 ARG B O 1
ATOM 8819 N N . SER B 1 559 ? 13.055 -4.133 -22.281 1 79.81 559 SER B N 1
ATOM 8820 C CA . SER B 1 559 ? 14.43 -3.678 -22.156 1 79.81 559 SER B CA 1
ATOM 8821 C C . SER B 1 559 ? 14.805 -3.428 -20.703 1 79.81 559 SER B C 1
ATOM 8823 O O . SER B 1 559 ? 15.75 -2.693 -20.406 1 79.81 559 SER B O 1
ATOM 8825 N N . VAL B 1 560 ? 14.031 -3.953 -19.844 1 83.81 560 VAL B N 1
ATOM 8826 C CA . VAL B 1 560 ? 14.328 -3.721 -18.422 1 83.81 560 VAL B CA 1
ATOM 8827 C C . VAL B 1 560 ? 14.625 -5.047 -17.734 1 83.81 560 VAL B C 1
ATOM 8829 O O . VAL B 1 560 ? 13.734 -5.883 -17.562 1 83.81 560 VAL B O 1
ATOM 8832 N N . LYS B 1 561 ? 15.898 -5.199 -17.438 1 88.5 561 LYS B N 1
ATOM 8833 C CA . LYS B 1 561 ? 16.359 -6.426 -16.797 1 88.5 561 LYS B CA 1
ATOM 8834 C C . LYS B 1 561 ? 17.281 -6.117 -15.617 1 88.5 561 LYS B C 1
ATOM 8836 O O . LYS B 1 561 ? 17.844 -5.023 -15.531 1 88.5 561 LYS B O 1
ATOM 8841 N N . LEU B 1 562 ? 17.328 -7.051 -14.711 1 88.81 562 LEU B N 1
ATOM 8842 C CA . LEU B 1 562 ? 18.297 -7.039 -13.617 1 88.81 562 LEU B CA 1
ATOM 8843 C C . LEU B 1 562 ? 19.281 -8.203 -13.75 1 88.81 562 LEU B C 1
ATOM 8845 O O . LEU B 1 562 ? 18.906 -9.289 -14.195 1 88.81 562 LEU B O 1
ATOM 8849 N N . LEU B 1 563 ? 20.578 -7.91 -13.484 1 90.62 563 LEU B N 1
ATOM 8850 C CA . LEU B 1 563 ? 21.531 -9 -13.266 1 90.62 563 LEU B CA 1
ATOM 8851 C C . LEU B 1 563 ? 21.609 -9.352 -11.781 1 90.62 563 LEU B C 1
ATOM 8853 O O . LEU B 1 563 ? 21.953 -8.508 -10.961 1 90.62 563 LEU B O 1
ATOM 8857 N N . MET B 1 564 ? 21.219 -10.57 -11.484 1 91.31 564 MET B N 1
ATOM 8858 C CA . MET B 1 564 ? 21.234 -11.047 -10.102 1 91.31 564 MET B CA 1
ATOM 8859 C C . MET B 1 564 ? 21.984 -12.359 -9.984 1 91.31 564 MET B C 1
ATOM 8861 O O . MET B 1 564 ? 21.922 -13.211 -10.867 1 91.31 564 MET B O 1
ATOM 8865 N N . ARG B 1 565 ? 22.719 -12.461 -8.93 1 91.06 565 ARG B N 1
ATOM 8866 C CA . ARG B 1 565 ? 23.375 -13.727 -8.648 1 91.06 565 ARG B CA 1
ATOM 8867 C C . ARG B 1 565 ? 22.594 -14.547 -7.637 1 91.06 565 ARG B C 1
ATOM 8869 O O . ARG B 1 565 ? 22.203 -14.039 -6.582 1 91.06 565 ARG B O 1
ATOM 8876 N N . PHE B 1 566 ? 22.312 -15.844 -7.996 1 92.5 566 PHE B N 1
ATOM 8877 C CA . PHE B 1 566 ? 21.578 -16.75 -7.133 1 92.5 566 PHE B CA 1
ATOM 8878 C C . PHE B 1 566 ? 22.484 -17.875 -6.633 1 92.5 566 PHE B C 1
ATOM 8880 O O . PHE B 1 566 ? 23.156 -18.531 -7.422 1 92.5 566 PHE B O 1
ATOM 8887 N N . ASP B 1 567 ? 22.469 -18 -5.367 1 88.88 567 ASP B N 1
ATOM 8888 C CA . ASP B 1 567 ? 23.156 -19.125 -4.727 1 88.88 567 ASP B CA 1
ATOM 8889 C C . ASP B 1 567 ? 22.203 -19.875 -3.789 1 88.88 567 ASP B C 1
ATOM 8891 O O . ASP B 1 567 ? 21.391 -19.25 -3.096 1 88.88 567 ASP B O 1
ATOM 8895 N N . PHE B 1 568 ? 22.328 -21.188 -3.871 1 88.88 568 PHE B N 1
ATOM 8896 C CA . PHE B 1 568 ? 21.453 -22.031 -3.049 1 88.88 568 PHE B CA 1
ATOM 8897 C C . PHE B 1 568 ? 22.281 -22.953 -2.16 1 88.88 568 PHE B C 1
ATOM 8899 O O . PHE B 1 568 ? 23.281 -23.516 -2.605 1 88.88 568 PHE B O 1
ATOM 8906 N N . THR B 1 569 ? 22.109 -22.906 -0.914 1 81.44 569 THR B N 1
ATOM 8907 C CA . THR B 1 569 ? 22.781 -23.797 0.018 1 81.44 569 THR B CA 1
ATOM 8908 C C . THR B 1 569 ? 21.797 -24.719 0.714 1 81.44 569 THR B C 1
ATOM 8910 O O . THR B 1 569 ? 20.641 -24.344 0.925 1 81.44 569 THR B O 1
#

Secondary structure (DSSP, 8-state):
-EEEEETTEEEEE-----PPPHHHHHHHHHHS-TTTS-B-HHHHHHHHHHTS-THHHHHHHHHHHHHHHHHHHHHHHHHHHSSS---S--SB-HHHHHHHHTSGGGBSB-TT----S---S-GGGEEEEEEESTTBSS-TTT-BB-SHHHHHHHHHT--EEEEEEEE-TTSSSEEE--TTS-PBPEEHHHHHHHHHHHTTTS-SS-EEEEEEE---HHHHHHHHHHHHHHHGGGEE--S-SS-SSPPPTTTTTT-EEEE-PPPP------S-S--TT---SS----TTTTTGGGSSTTSGGGTHHHHHHHHHHHTTSGGG-S------SSHHHHHHTBSSPBPPP-S-HHHHTPPPTT---EEEEEHHHHHHHHHHHHHHHHHHHHHSEEEEE--TT-TT-----THHHHTTT-SEEEEETT--SHHHHHHHHHTTSGGGSSEEEPPGGGG---GGG---TTTT---EEEEEEEEESSTTT-EEEEPPPEES-SS-----------S-GGG-EEEEEEEEE-SSSS-EEEEEEEEEGGGBPSEEEEEEEE-TTSPEEEEEEEEEEE---/-EEEEETTEEEEE-----PPPHHHHHHHHHHS-TTTS-B-HHHHHHHHHHTS-THHHHHHHHHHHHHHHHHHHHHHHHHHHSSS---S--SB-HHHHHHHHTSGGGBSB-TT----S---S-GGGEEE-EEESTTBSS-TTT-BB-SHHHHHHHHHT--EEEEEEEE-TTSSSEEE--TTS-PBPEEHHHHHHHHHHHTTTS-SS-EEEEEEE---HHHHHHHHHHHHHHHGGGEE--S-SS-SSPPPTTTTTT-EEEE-PPPP------S-S-TT----TT----SSTTSSTTSS-SSGGGTHHHHHTTHHHHTTSSTT-S------SSHHHHHHTBSSPBPPP-S-HHHHTPPPTT---EEEEEHHHHHHHHHHHHHHHHHHHTTSEEEEE--TT-TT-----THHHHTTT-SEEEEETT--SHHHHHHHHHTTSGGGSSEEEPPGGGG---GGG---TTTT-PPEEEEEEEEESSTTT-EEEEPPPEES-SS-----------S-GGG-EEEEEEEEE-SSSS-EEEEEEEEEGGGBPSEEEEEEEE-TTSPEEEEEEEEEEE---

Foldseek 3Di:
DDQDCPDPDRDDDDPPPLDDDPVLVVLQVVLCPPDDQFHALVSVLVCCVPPVVQCVPDHPVSSSVVSVVLQVQLQVVVCVPPVDDSPPDRGQHSSSVSVSCPDPCNDPDHLPFAQDDPQFAFLLQWFFQAADLQQFQFFQAAGEGHLVSVLVCLQLQHQEDEFEWDADPVQPAIWTGRPPGNYHTDGPLRNLLSCLVRNPVNAQFEHEYEYNDPHDLVNLLVVLVSNCVSNPVQQDFDPDPFDLAHGTRVVNGSHYAYEYAQDDPPDPPDDDDPVPCPDPDVPPPDPPVVPPPPDDPPPDVVPVVPVVVPVVPPVPPDPPDDDPPCPPDRSVSSRRSHRAYEDDDPVDLCVQLDDDNRGEHEYEDEPVRLVVCCVVPLLSLLLSSLGYAYAYEYDPVRRRQDADQQCSQLLSSHRHDHGHPSDDDDNVVVSSVVQVPSNNNRIGGRDVQSNDPPPVSRDDLLPPFWKWKKKKKAKDFPPQQGDIDIADIDTNDPDDDRVDDDDTDDPCLQGIKMKMWMWIDTSDDDRDTPFIDIHRRVPDDAAFDKAFGAGPVRHTDPPDIDTDGDDDD/DDQDCPDPDRDDDDPPPLDDDPVLVVLQVVLCPPDDQFHALVSQLVCCVPPVVQCVPDHPVRSSVVSVVLLVQLQVVVCVPPVDDSPPDRGQHSSSVSVSCPDPCNDPDHLPFAQDDPQFAFLLQWFFQAADLQQFQFFQAAGEGHLVSVLVCLQLQHQEEEFEWDADPVQPAIWTGRPPGNYHTDGPLRNLLSCLVRNPVNAQFEHEYEYNDPHDLVRLLVVLVSNCVSNPVQQDFDPDPFDLAHGTRVVNGSHYAYEYAQDDPPDPPDDDDPVPPPDPPPPPPDPPVVPPDPDDPPPDVVPVVVVVVPVVPPVPPDPPDDDPPCPPDSSVSSRRSHRAYEDDDPVDLCVQLDDDNRGEHEYEDEPVRLVVCCVVPLLSLLLSSLGYAYAYEYDPVRRRQDADQQCSQLLSSHRHDHGHPSDDDDNVVVSSVVQVPSNNNRIGGRDVQSNDPPPVSRDDLQPPFWKWKKKKKAKDFPPQQGDIDIADIDTNDPDDDRVDDDDTDDPCLQGIKMKMWMWIDTSDDDRDTPFIDIGRRVPDDAAFDKAFTHGPVRHTDPPDIDTDGDDDD

Radius of gyration: 35.07 Å; Cα contacts (8 Å, |Δi|>4): 2122; chains: 2; bounding box: 95×91×93 Å

Organism: Oryza nivara (NCBI:txid4536)

InterPro domains:
  IPR000008 C2 domain [PF00168] (471-540)
  IPR000008 C2 domain [PS50004] (411-551)
  IPR000008 C2 domain [SM00239] (429-549)
  IPR000909 Phosphatidylinositol-specific phospholipase C, X domain [PF00388] (119-261)
  IPR000909 Phosphatidylinositol-specific phospholipase C, X domain [SM00148] (117-261)
  IPR001192 Phosphoinositide phospholipase C family [PR00390] (122-140)
  IPR001192 Phosphoinositide phospholipase C family [PR00390] (148-168)
  IPR001192 Phosphoinositide phospholipase C family [PR00390] (245-262)
  IPR001192 Phosphoinositide phospholipase C family [PR00390] (389-410)
  IPR001192 Phosphoinositide phospholipase C family [PR00390] (410-428)
  IPR001192 Phosphoinositide phospholipase C family [PTHR10336] (8-472)
  IPR001711 Phospholipase C, phosphatidylinositol-specific, Y domain [PF00387] (362-448)
  IPR001711 Phospholipase C, phosphatidylinositol-specific, Y domain [PS50008] (364-450)
  IPR001711 Phospholipase C, phosphatidylinositol-specific, Y domain [SM00149] (334-451)
  IPR011992 EF-hand domain pair [SSF47473] (8-119)
  IPR017946 PLC-like phosphodiesterase, TIM beta/alpha-barrel domain superfamily [G3DSA:3.20.20.190] (120-454)
  IPR017946 PLC-like phosphodiesterase, TIM beta/alpha-barrel domain superfamily [SSF51695] (117-452)
  IPR035892 C2 domain superfamily [G3DSA:2.60.40.150] (455-569)
  IPR035892 C2 domain superfamily [SSF49562] (471-568)

Nearest PDB structures (foldseek):
  4qj4-assembly1_B  TM=6.367E-01  e=4.954E-38  Homo sapiens
  4qj3-assembly1_B  TM=6.327E-01  e=2.188E-38  Homo sapiens
  4qj5-assembly1_B  TM=6.379E-01  e=1.122E-37  Homo sapiens
  4gnk-assembly2_D  TM=6.176E-01  e=7.456E-38  Homo sapiens
  7sq2-assembly1_B  TM=6.148E-01  e=2.337E-36  Homo sapiens

Solvent-accessible surface area (backbone atoms only — not comparable to full-atom values): 62379 Å² total; per-residue (Å²): 100,52,62,43,71,55,85,93,42,72,44,72,38,67,56,66,70,87,60,70,50,70,68,55,47,51,57,47,57,73,43,25,50,99,76,73,72,26,27,34,66,70,35,43,41,50,44,37,41,74,51,35,47,57,40,84,74,61,41,71,64,45,36,52,51,50,42,51,50,52,51,49,52,39,51,51,51,55,50,68,64,63,80,63,84,72,72,84,74,86,43,43,34,64,63,40,50,46,51,49,38,64,27,68,89,30,28,30,51,58,75,79,50,53,74,73,69,84,48,73,48,38,47,31,51,27,36,38,34,27,34,34,60,27,32,36,66,45,38,63,44,62,26,45,31,39,43,60,41,39,47,52,39,22,61,71,16,41,25,29,43,31,45,36,41,33,56,38,95,83,61,81,48,57,25,29,38,54,80,96,45,64,32,41,66,26,55,45,65,56,40,53,52,42,45,61,72,34,54,55,71,51,22,54,43,42,33,37,39,32,51,46,82,61,58,53,68,70,53,38,37,51,49,38,50,51,52,49,67,67,41,46,88,27,48,43,60,53,91,56,95,69,38,60,60,56,65,18,43,60,80,32,49,58,25,37,34,30,33,29,62,66,79,73,77,80,68,81,76,71,85,73,82,79,69,70,76,65,79,79,67,78,70,71,76,66,79,68,73,74,70,68,73,71,75,78,72,78,74,70,65,64,54,65,63,50,50,70,60,50,60,64,60,66,74,63,69,74,76,65,74,75,82,80,76,72,87,65,76,63,68,47,59,40,46,50,43,40,48,46,46,38,54,79,77,72,89,37,69,73,68,58,45,56,74,53,90,64,39,48,50,29,41,73,36,47,40,67,61,42,60,54,38,51,75,77,37,40,67,47,44,27,60,28,18,56,59,22,42,35,33,38,34,67,51,85,83,42,42,73,21,56,55,63,65,54,55,76,34,49,61,39,39,36,21,30,49,32,30,41,74,65,27,55,42,68,39,50,39,50,54,55,10,55,39,54,35,44,49,25,41,15,50,40,73,56,51,66,60,60,63,42,79,45,82,93,58,48,66,54,56,64,59,70,43,49,41,32,33,32,45,33,46,30,30,47,36,44,34,67,34,45,45,78,46,66,54,75,73,41,70,66,46,90,71,73,78,77,90,73,88,83,84,79,76,64,84,53,50,81,54,25,28,36,35,39,35,34,38,27,35,46,35,58,95,57,78,37,75,68,24,28,42,38,39,34,50,75,58,52,48,46,12,70,19,12,42,67,23,11,44,73,74,65,48,74,38,91,86,43,68,42,83,44,74,38,83,85,132,101,54,62,42,71,54,85,93,42,72,44,72,37,68,55,66,68,86,60,69,51,71,68,56,48,51,58,48,56,73,43,26,49,99,76,75,71,27,27,35,65,68,36,44,41,50,45,37,40,74,52,35,47,57,41,84,76,61,41,70,64,46,37,51,52,51,42,50,50,52,51,49,51,37,51,50,53,55,49,66,64,65,78,62,82,71,71,82,74,86,44,43,35,64,64,40,49,45,50,50,39,64,28,70,90,31,27,30,52,60,76,80,50,53,73,71,68,84,48,74,48,39,48,31,50,26,33,38,33,26,37,33,61,26,33,37,67,44,38,63,44,62,27,46,31,39,44,63,41,40,47,51,39,23,61,71,14,40,24,30,45,32,45,36,40,33,56,38,95,83,62,80,49,58,24,29,35,53,80,95,43,62,33,41,64,27,56,44,66,57,40,52,50,43,45,60,72,34,54,55,72,53,23,54,43,41,33,37,39,32,52,47,80,61,59,53,67,70,54,38,36,51,48,37,51,51,51,49,67,68,39,48,88,28,48,45,60,54,92,55,96,68,38,60,60,56,66,18,43,59,79,32,50,61,24,37,34,31,34,29,60,69,78,74,78,80,70,81,74,72,85,71,83,79,70,71,76,64,78,75,70,79,71,69,78,68,83,69,74,76,69,68,83,69,79,78,78,77,75,66,67,65,52,62,64,48,47,68,60,47,58,65,61,62,70,63,67,73,80,62,74,77,82,79,77,71,87,66,74,62,68,48,57,41,46,52,43,41,45,45,44,38,55,78,77,73,88,35,70,73,67,59,45,54,75,53,90,67,39,48,51,30,42,76,37,48,40,66,63,41,62,53,38,52,75,76,38,39,68,46,45,27,60,28,17,56,58,23,40,35,33,38,33,65,50,83,82,41,43,74,20,55,55,63,65,53,56,74,32,50,61,40,39,35,20,28,50,30,31,39,74,63,28,56,42,70,38,48,39,51,53,56,10,55,39,55,35,47,48,26,40,16,50,40,74,56,52,67,61,60,62,42,79,46,85,92,59,48,66,58,59,59,72,69,40,51,40,30,33,31,47,34,44,30,31,48,37,43,34,65,34,44,46,78,46,65,54,75,73,39,68,67,44,93,70,72,78,79,90,73,86,84,86,79,75,66,84,53,50,81,54,26,28,36,36,38,35,34,39,28,33,46,33,58,96,55,78,35,78,66,24,28,42,39,39,34,49,76,57,53,49,47,13,70,16,13,42,66,23,11,44,74,74,64,47,75,40,91,85,42,67,42,83,45,73,40,82,86,132

Sequence (1138 aa):
MTTYRVCCFLRRFRAASNEPSEELGDVFQAYADGGGGVMGEEALRRFLREVQGEAAGGGDDELEATAREVMAFAAEQRLLRKGGAAAAGGGLTVEGFHRWLCSDANAALDPQKRVYQDMGLPLSHYFIYTGHNSYLTGNQLSSGCSEVPIVKALHDGVRVIELDLWPNAAKDAVEVLHGRTLTSPVGLMKCLEAIREYAFVASPYPVILTLEDHLTPDLQSKVAKMIKETFGDMLYVSETENMAEFPSPDELKGKIIVSTKPPKEYLQTKNDADADEAGVWGEEITDDKVAATAMTTEEKCAAAEEAVAAAAVDEEMQEAETDKKTQHGVDNEYRRLIAIPLTRRKHDMDQDLKVDPDMVTRLSLGEKAYEKAIVTHGAHIIRFTQRNLLRIFPRSTRITSSNYNPLMGWRYGVQMVAANMQGHGRKLWLTQGMFRANGGCGYVKKPDILMNNDPDKLFDPTSKLPVKTRLKVGIAGVEADTRMEQTKVKMDTWIPAWDHEFEFPLSVPELALLRVEVHESDNHQKDDFGGQTCLPVWELRRGIRSVRLCDHRGEPLRSVKLLMRFDFTMTTYRVCCFLRRFRAASNEPSEELGDVFQAYADGGGGVMGEEALRRFLREVQGEAAGGGDDELEATAREVMAFAAEQRLLRKGGAAAAGGGLTVEGFHRWLCSDANAALDPQKRVYQDMGLPLSHYFIYTGHNSYLTGNQLSSGCSEVPIVKALHDGVRVIELDLWPNAAKDAVEVLHGRTLTSPVGLMKCLEAIREYAFVASPYPVILTLEDHLTPDLQSKVAKMIKETFGDMLYVSETENMAEFPSPDELKGKIIVSTKPPKEYLQTKNDADADEAGVWGEEITDDKVAATAMTTEEKCAAAEEAVAAAAVDEEMQEAETDKKTQHGVDNEYRRLIAIPLTRRKHDMDQDLKVDPDMVTRLSLGEKAYEKAIVTHGAHIIRFTQRNLLRIFPRSTRITSSNYNPLMGWRYGVQMVAANMQGHGRKLWLTQGMFRANGGCGYVKKPDILMNNDPDKLFDPTSKLPVKTRLKVGIAGVEADTRMEQTKVKMDTWIPAWDHEFEFPLSVPELALLRVEVHESDNHQKDDFGGQTCLPVWELRRGIRSVRLCDHRGEPLRSVKLLMRFDFT

pLDDT: mean 78.87, std 23.43, range [21.2, 98.88]